Protein AF-0000000075763833 (afdb_homodimer)

Secondary structure (DSSP, 8-state):
------------GGGGHHHHHHHHHHTTS-GGGGSS-HHHHHHHHHHHHHHHHHHHHHHHHHHHHHHHTEEEETTTEEEETTTTEEEEE-TT--EEEEEE-STT--S-PPEEEPPGGG--TTS-EEEEETTTEEEEEEEE---TTT-S-EEEEEEEEE-STT---EEEEE-TTT---EEES--BTTB-SSGGGS-EEEEESSB--GGGT-B-SB--SEEEETTSEEEEE-TTS-EEEEEETTTTEEEEEE---SSTT-S-SSSS-EEEEEEEE-SSHHHHHHHHHHHSS--TTTT--HHHHHHHHHHHHS-EEEE--SSGGG--HHHHHHHHHHHHHH-SS---EEEE-GGGBSSTT--SB-TTT-TTHHHHHHHHHHTT-EEEEEE-SEEETTSTTHHHHHHTT-BPEETTS-TTSBPEEEETTEEEEEEB-TTSTTHHHHHHHHHHHHHHHH---EEEE----GGGS-TTEE-SSPPSSTHHHHHHHHHHHTTTS-EEEES-BSSPPPTTPEEEPPP--SSHHHHHHHHHHHHHHHHTT---EE---TT------SSGGGS---TTS--------B-TTSPBPPPHHHHHHHHHHHTTSSS-EESS-GGGG--HHHHHHHHHHHHHIIIIIHHHHHHHHHHHHHH---SEE-HHHHS--TGGGG--S-EEETTTEEE----STT--EEEEEE-SSEEEETTT--EEESSEEEEEEE--TT---EEEEE-GGGGG-/------------GGGHHHHHHHHHHHTTS-GGGGSS-HHHHHHHHHHHHHHHHHHHHHHHHHHHHHHHTEEEEETTEEEETTTTEEEEE-TT--EEEEEE-STT--S-PPEEEPPGGG--TTS-EEEEETTTEEEEEEEE---TTT-S-EEEEEEEEE-STT---EEEEE-TTT---EEES--BTTB-SSGGGS-EEEEESSB--GGGT-B-SB--SEEEETTSEEEEE-TTS-EEEEEETTTTEEEEEE---SSTT-S-SSSS-EEEEEEEE-SSHHHHHHHHHHHSS--TTTT--HHHHHHHHHHHHS-EEEE--SSGGG--HHHHHHHHHHHHHH-SS---EEEE-GGGBSSTT--SB-TTT-TTHHHHHHHHHHTT-EEEEEE-SEEETTSTTHHHHHHTT-BPEETTS-TTSBPEEEETTEEEEEEB-TTSTTHHHHHHHHHHHHHHHH---EEEE----GGGS-TTEE-SSPPSSTHHHHHHHHHHHTTTS-EEEES-BSSPPPTTPEEEPPP--SSHHHHHHHHHHHHHHHHTT---EE---TT------SSGGGS---TTS--------B-TTSPBPPPHHHHHHHHHHHTTSSS-EESS-GGGG--HHHHHHHHHHHHHIIIIIHHHHHHHHHHHHHH---SEE-HHHHS--TGGGG--S-EEETTTEEE----STT--EEEEEE-SSEEEETTT--EEESSEEEEEEE--TT---EEEEE-GGGGG-

Organism: Galleria mellonella (NCBI:txid7137)

pLDDT: mean 85.71, std 19.48, range [20.62, 98.75]

Sequence (1474 aa):
MDEEDYSPSNSVTSVNSLASLLKEKLQSIPQKIRKKPTDYKLRAFVGLMFLAVAFFVGFAYVLYHQQALTKAYYDNVQFNEPKRIIRIFNRDDHEILKATLAVGLEGKVKSYPCLPEDRRNDGSECLEWLHTLRFYLKCLPHDPGVDNTTCYSVHWKALRNDVYPNDCFDWTDTKVHWYGGAQSLNITWPLNTGSIDYTPFITGDIQKSQWSNVLSRYLINSKGAAIIIDEETPLQVSINSARKEICVRAKYDDFAYVNKLTEFPEMKYNICTSHDMKSLHSSIHNHRRAPLWDGLKPADMQTLESLISEPVWQIAPRFKHELQAETISQYTEDVINLGFLKQGHVLINEFWQNEIGDLSVDTNRFETLNITVDKLHRRGFKVAFTIQPFVSTESVNFAECVQRRLLISERNSDRRIPALTRFKSLASAGVLDITNNRSVPWILEKLEAVIDEYHIDSFYFDLGVAYDMPHYYECEKRLINPDQYKTLFTKTFEKTLNIIGVSSAVFLPRPPIFVSLPPFESSWEAMAMVIPAMLTYGVDGYPFVMPGAVGGDIYWPGSEQFLPFSKGFMETNMTNTTQENGIELPERELYIRWLQMATFLPVMKFTHLPSKYNDEKVLEMAKNLTSLRQKLITPLLLKYKREALEEGLPLIRPLWLVSGGDAALMVQDEFAIGDEIVVAPILNPGETTREVYLPAGLWQDGIDGSLRKGNRWMHEYKVPLERVAYFIRKPDDMRFKMDEEDYSPSNSVTSVNSLASLLKEKLQSIPQKIRKKPTDYKLRAFVGLMFLAVAFFVGFAYVLYHQQALTKAYYDNVQFNEPKRIIRIFNRDDHEILKATLAVGLEGKVKSYPCLPEDRRNDGSECLEWLHTLRFYLKCLPHDPGVDNTTCYSVHWKALRNDVYPNDCFDWTDTKVHWYGGAQSLNITWPLNTGSIDYTPFITGDIQKSQWSNVLSRYLINSKGAAIIIDEETPLQVSINSARKEICVRAKYDDFAYVNKLTEFPEMKYNICTSHDMKSLHSSIHNHRRAPLWDGLKPADMQTLESLISEPVWQIAPRFKHELQAETISQYTEDVINLGFLKQGHVLINEFWQNEIGDLSVDTNRFETLNITVDKLHRRGFKVAFTIQPFVSTESVNFAECVQRRLLISERNSDRRIPALTRFKSLASAGVLDITNNRSVPWILEKLEAVIDEYHIDSFYFDLGVAYDMPHYYECEKRLINPDQYKTLFTKTFEKTLNIIGVSSAVFLPRPPIFVSLPPFESSWEAMAMVIPAMLTYGVDGYPFVMPGAVGGDIYWPGSEQFLPFSKGFMETNMTNTTQENGIELPERELYIRWLQMATFLPVMKFTHLPSKYNDEKVLEMAKNLTSLRQKLITPLLLKYKREALEEGLPLIRPLWLVSGGDAALMVQDEFAIGDEIVVAPILNPGETTREVYLPAGLWQDGIDGSLRKGNRWMHEYKVPLERVAYFIRKPDDMRFK

InterPro domains:
  IPR000322 Glycoside hydrolase family 31, TIM barrel domain [PF01055] (351-473)
  IPR000322 Glycoside hydrolase family 31, TIM barrel domain [PF01055] (521-633)
  IPR013780 Glycosyl hydrolase, all-beta [G3DSA:2.60.40.1180] (681-729)
  IPR017853 Glycoside hydrolase superfamily [SSF51445] (322-667)
  IPR048395 Glycosyl hydrolase family 31, C-terminal domain [PF21365] (648-730)
  IPR050985 Alpha-glycosidase and related enzymes [PTHR43053] (22-730)

Structure (mmCIF, N/CA/C/O backbone):
data_AF-0000000075763833-model_v1
#
loop_
_entity.id
_entity.type
_entity.pdbx_description
1 polymer 'Myogenesis-regulating glycosidase isoform X4'
#
loop_
_atom_site.group_PDB
_atom_site.id
_atom_site.type_symbol
_atom_site.label_atom_id
_atom_site.label_alt_id
_atom_site.label_comp_id
_atom_site.label_asym_id
_atom_site.label_entity_id
_atom_site.label_seq_id
_atom_site.pdbx_PDB_ins_code
_atom_site.Cartn_x
_atom_site.Cartn_y
_atom_site.Cartn_z
_atom_site.occupancy
_atom_site.B_iso_or_equiv
_atom_site.auth_seq_id
_atom_site.auth_comp_id
_atom_site.auth_asym_id
_atom_site.auth_atom_id
_atom_site.pdbx_PDB_model_num
ATOM 1 N N . MET A 1 1 ? 33.312 46.625 75.5 1 20.62 1 MET A N 1
ATOM 2 C CA . MET A 1 1 ? 34.656 46 75.375 1 20.62 1 MET A CA 1
ATOM 3 C C . MET A 1 1 ? 35.312 46.438 74.062 1 20.62 1 MET A C 1
ATOM 5 O O . MET A 1 1 ? 34.625 46.844 73.125 1 20.62 1 MET A O 1
ATOM 9 N N . ASP A 1 2 ? 36.625 46.125 73.812 1 22.08 2 ASP A N 1
ATOM 10 C CA . ASP A 1 2 ? 37.906 46.469 73.25 1 22.08 2 ASP A CA 1
ATOM 11 C C . ASP A 1 2 ? 37.969 46.156 71.75 1 22.08 2 ASP A C 1
ATOM 13 O O . ASP A 1 2 ? 37.562 45.062 71.312 1 22.08 2 ASP A O 1
ATOM 17 N N . GLU A 1 3 ? 37.938 47.094 70.875 1 24.05 3 GLU A N 1
ATOM 18 C CA . GLU A 1 3 ? 37.906 47.562 69.438 1 24.05 3 GLU A CA 1
ATOM 19 C C . GLU A 1 3 ? 39.062 47 68.688 1 24.05 3 GLU A C 1
ATOM 21 O O . GLU A 1 3 ? 40.031 47.719 68.375 1 24.05 3 GLU A O 1
ATOM 26 N N . GLU A 1 4 ? 39.531 45.781 69.062 1 23.53 4 GLU A N 1
ATOM 27 C CA . GLU A 1 4 ? 40.906 45.375 68.75 1 23.53 4 GLU A CA 1
ATOM 28 C C . GLU A 1 4 ? 41.125 45.375 67.25 1 23.53 4 GLU A C 1
ATOM 30 O O . GLU A 1 4 ? 40.281 44.844 66.5 1 23.53 4 GLU A O 1
ATOM 35 N N . ASP A 1 5 ? 41.969 46.25 66.625 1 25.7 5 ASP A N 1
ATOM 36 C CA . ASP A 1 5 ? 42.469 46.906 65.438 1 25.7 5 ASP A CA 1
ATOM 37 C C . ASP A 1 5 ? 43.188 45.938 64.5 1 25.7 5 ASP A C 1
ATOM 39 O O . ASP A 1 5 ? 44.281 45.469 64.812 1 25.7 5 ASP A O 1
ATOM 43 N N . TYR A 1 6 ? 42.531 44.875 64 1 24.5 6 TYR A N 1
ATOM 44 C CA . TYR A 1 6 ? 43.125 43.625 63.531 1 24.5 6 TYR A CA 1
ATOM 45 C C . TYR A 1 6 ? 43.969 43.875 62.281 1 24.5 6 TYR A C 1
ATOM 47 O O . TYR A 1 6 ? 43.438 44.281 61.25 1 24.5 6 TYR A O 1
ATOM 55 N N . SER A 1 7 ? 45.281 44.344 62.344 1 27.86 7 SER A N 1
ATOM 56 C CA . SER A 1 7 ? 46.344 44.844 61.469 1 27.86 7 SER A CA 1
ATOM 57 C C . SER A 1 7 ? 46.781 43.781 60.469 1 27.86 7 SER A C 1
ATOM 59 O O . SER A 1 7 ? 47.344 42.75 60.844 1 27.86 7 SER A O 1
ATOM 61 N N . PRO A 1 8 ? 46.031 43.469 59.406 1 24.59 8 PRO A N 1
ATOM 62 C CA . PRO A 1 8 ? 46.219 42.281 58.562 1 24.59 8 PRO A CA 1
ATOM 63 C C . PRO A 1 8 ? 47.562 42.344 57.812 1 24.59 8 PRO A C 1
ATOM 65 O O . PRO A 1 8 ? 47.781 43.219 56.969 1 24.59 8 PRO A O 1
ATOM 68 N N . SER A 1 9 ? 48.812 42.125 58.344 1 24.16 9 SER A N 1
ATOM 69 C CA . SER A 1 9 ? 50.188 42.281 57.938 1 24.16 9 SER A CA 1
ATOM 70 C C . SER A 1 9 ? 50.562 41.344 56.812 1 24.16 9 SER A C 1
ATOM 72 O O . SER A 1 9 ? 51.75 41.25 56.406 1 24.16 9 SER A O 1
ATOM 74 N N . ASN A 1 10 ? 49.594 40.562 56.281 1 21.75 10 ASN A N 1
ATOM 75 C CA . ASN A 1 10 ? 50.125 39.281 55.781 1 21.75 10 ASN A CA 1
ATOM 76 C C . ASN A 1 10 ? 51.219 39.5 54.719 1 21.75 10 ASN A C 1
ATOM 78 O O . ASN A 1 10 ? 51.312 40.594 54.125 1 21.75 10 ASN A O 1
ATOM 82 N N . SER A 1 11 ? 51.906 38.375 54.062 1 23.94 11 SER A N 1
ATOM 83 C CA . SER A 1 11 ? 53.156 37.719 53.688 1 23.94 11 SER A CA 1
ATOM 84 C C . SER A 1 11 ? 53.469 37.938 52.219 1 23.94 11 SER A C 1
ATOM 86 O O . SER A 1 11 ? 52.812 37.375 51.344 1 23.94 11 SER A O 1
ATOM 88 N N . VAL A 1 12 ? 53.688 39.125 51.688 1 27.91 12 VAL A N 1
ATOM 89 C CA . VAL A 1 12 ? 53.969 39.531 50.312 1 27.91 12 VAL A CA 1
ATOM 90 C C . VAL A 1 12 ? 55.219 38.844 49.812 1 27.91 12 VAL A C 1
ATOM 92 O O . VAL A 1 12 ? 55.75 39.188 48.75 1 27.91 12 VAL A O 1
ATOM 95 N N . THR A 1 13 ? 55.844 37.969 50.625 1 25.52 13 THR A N 1
ATOM 96 C CA . THR A 1 13 ? 57.281 37.812 50.469 1 25.52 13 THR A CA 1
ATOM 97 C C . THR A 1 13 ? 57.625 37.062 49.188 1 25.52 13 THR A C 1
ATOM 99 O O . THR A 1 13 ? 58.781 37 48.781 1 25.52 13 THR A O 1
ATOM 102 N N . SER A 1 14 ? 56.719 36.188 48.656 1 27.36 14 SER A N 1
ATOM 103 C CA . SER A 1 14 ? 57.281 34.969 48.062 1 27.36 14 SER A CA 1
ATOM 104 C C . SER A 1 14 ? 57.844 35.25 46.656 1 27.36 14 SER A C 1
ATOM 106 O O . SER A 1 14 ? 58.25 34.312 45.969 1 27.36 14 SER A O 1
ATOM 108 N N . VAL A 1 15 ? 57.531 36.344 46.031 1 28.97 15 VAL A N 1
ATOM 109 C CA . VAL A 1 15 ? 57.75 36.438 44.594 1 28.97 15 VAL A CA 1
ATOM 110 C C . VAL A 1 15 ? 59.25 36.5 44.312 1 28.97 15 VAL A C 1
ATOM 112 O O . VAL A 1 15 ? 59.656 36.531 43.125 1 28.97 15 VAL A O 1
ATOM 115 N N . ASN A 1 16 ? 60.062 36.812 45.312 1 28.67 16 ASN A N 1
ATOM 116 C CA . ASN A 1 16 ? 61.438 37.219 45.094 1 28.67 16 ASN A CA 1
ATOM 117 C C . ASN A 1 16 ? 62.281 36.062 44.562 1 28.67 16 ASN A C 1
ATOM 119 O O . ASN A 1 16 ? 63.438 36.25 44.156 1 28.67 16 ASN A O 1
ATOM 123 N N . SER A 1 17 ? 61.844 34.812 45.031 1 32.78 17 SER A N 1
ATOM 124 C CA . SER A 1 17 ? 62.844 33.75 45.031 1 32.78 17 SER A CA 1
ATOM 125 C C . SER A 1 17 ? 63.156 33.312 43.625 1 32.78 17 SER A C 1
ATOM 127 O O . SER A 1 17 ? 64.188 32.594 43.406 1 32.78 17 SER A O 1
ATOM 129 N N . LEU A 1 18 ? 62.156 33.344 42.781 1 32.22 18 LEU A N 1
ATOM 130 C CA . LEU A 1 18 ? 62.344 32.656 41.531 1 32.22 18 LEU A CA 1
ATOM 131 C C . LEU A 1 18 ? 63.406 33.312 40.656 1 32.22 18 LEU A C 1
ATOM 133 O O . LEU A 1 18 ? 64.125 32.656 39.906 1 32.22 18 LEU A O 1
ATOM 137 N N . ALA A 1 19 ? 63.562 34.656 40.781 1 36.22 19 ALA A N 1
ATOM 138 C CA . ALA A 1 19 ? 64.5 35.438 40 1 36.22 19 ALA A CA 1
ATOM 139 C C . ALA A 1 19 ? 65.938 35.094 40.281 1 36.22 19 ALA A C 1
ATOM 141 O O . ALA A 1 19 ? 66.812 35.094 39.406 1 36.22 19 ALA A O 1
ATOM 142 N N . SER A 1 20 ? 66.125 34.781 41.656 1 38.31 20 SER A N 1
ATOM 143 C CA . SER A 1 20 ? 67.5 34.562 42.094 1 38.31 20 SER A CA 1
ATOM 144 C C . SER A 1 20 ? 68.062 33.281 41.469 1 38.31 20 SER A C 1
ATOM 146 O O . SER A 1 20 ? 69.312 33.188 41.281 1 38.31 20 SER A O 1
ATOM 148 N N . LEU A 1 21 ? 67.062 32.25 41.344 1 36.59 21 LEU A N 1
ATOM 149 C CA . LEU A 1 21 ? 67.625 30.969 40.906 1 36.59 21 LEU A CA 1
ATOM 150 C C . LEU A 1 21 ? 68.125 31.062 39.469 1 36.59 21 LEU A C 1
ATOM 152 O O . LEU A 1 21 ? 69.125 30.422 39.125 1 36.59 21 LEU A O 1
ATOM 156 N N . LEU A 1 22 ? 67.438 31.859 38.656 1 37.41 22 LEU A N 1
ATOM 157 C CA . LEU A 1 22 ? 67.875 31.969 37.25 1 37.41 22 LEU A CA 1
ATOM 158 C C . LEU A 1 22 ? 69.188 32.625 37.125 1 37.41 22 LEU A C 1
ATOM 160 O O . LEU A 1 22 ? 70 32.312 36.219 1 37.41 22 LEU A O 1
ATOM 164 N N . LYS A 1 23 ? 69.438 33.594 38.094 1 38.75 23 LYS A N 1
ATOM 165 C CA . LYS A 1 23 ? 70.75 34.312 38.062 1 38.75 23 LYS A CA 1
ATOM 166 C C . LYS A 1 23 ? 71.875 33.375 38.312 1 38.75 23 LYS A C 1
ATOM 168 O O . LYS A 1 23 ? 72.938 33.5 37.719 1 38.75 23 LYS A O 1
ATOM 173 N N . GLU A 1 24 ? 71.562 32.469 39.344 1 37.69 24 GLU A N 1
ATOM 174 C CA . GLU A 1 24 ? 72.688 31.656 39.781 1 37.69 24 GLU A CA 1
ATOM 175 C C . GLU A 1 24 ? 73.188 30.781 38.625 1 37.69 24 GLU A C 1
ATOM 177 O O . GLU A 1 24 ? 74.375 30.469 38.531 1 37.69 24 GLU A O 1
ATOM 182 N N . LYS A 1 25 ? 72.125 30.188 37.969 1 37.75 25 LYS A N 1
ATOM 183 C CA . LYS A 1 25 ? 72.625 29.219 36.969 1 37.75 25 LYS A CA 1
ATOM 184 C C . LYS A 1 25 ? 73.375 29.906 35.844 1 37.75 25 LYS A C 1
ATOM 186 O O . LYS A 1 25 ? 74.062 29.25 35.062 1 37.75 25 LYS A O 1
ATOM 191 N N . LEU A 1 26 ? 73 31.203 35.594 1 38.69 26 LEU A N 1
ATOM 192 C CA . LEU A 1 26 ? 73.688 31.906 34.531 1 38.69 26 LEU A CA 1
ATOM 193 C C . LEU A 1 26 ? 75.188 32.062 34.844 1 38.69 26 LEU A C 1
ATOM 195 O O . LEU A 1 26 ? 76 32.312 33.938 1 38.69 26 LEU A O 1
ATOM 199 N N . GLN A 1 27 ? 75.438 32.219 36.219 1 36.47 27 GLN A N 1
ATOM 200 C CA . GLN A 1 27 ? 76.812 32.531 36.562 1 36.47 27 GLN A CA 1
ATOM 201 C C . GLN A 1 27 ? 77.75 31.406 36.156 1 36.47 27 GLN A C 1
ATOM 203 O O . GLN A 1 27 ? 79 31.547 36.281 1 36.47 27 GLN A O 1
ATOM 208 N N . SER A 1 28 ? 77.188 30.25 36.281 1 37.12 28 SER A N 1
ATOM 209 C CA . SER A 1 28 ? 78.188 29.188 36.156 1 37.12 28 SER A CA 1
ATOM 210 C C . SER A 1 28 ? 78.75 29.094 34.75 1 37.12 28 SER A C 1
ATOM 212 O O . SER A 1 28 ? 79.375 28.109 34.375 1 37.12 28 SER A O 1
ATOM 214 N N . ILE A 1 29 ? 78.25 30 33.906 1 37 29 ILE A N 1
ATOM 215 C CA . ILE A 1 29 ? 78.812 29.891 32.531 1 37 29 ILE A CA 1
ATOM 216 C C . ILE A 1 29 ? 80.312 30.203 32.562 1 37 29 ILE A C 1
ATOM 218 O O . ILE A 1 29 ? 80.75 31.203 33.156 1 37 29 ILE A O 1
ATOM 222 N N . PRO A 1 30 ? 81.188 29.203 32.281 1 33.34 30 PRO A N 1
ATOM 223 C CA . PRO A 1 30 ? 82.688 29.312 32.375 1 33.34 30 PRO A CA 1
ATOM 224 C C . PRO A 1 30 ? 83.188 30.562 31.672 1 33.34 30 PRO A C 1
ATOM 226 O O . PRO A 1 30 ? 82.562 31.125 30.797 1 33.34 30 PRO A O 1
ATOM 229 N N . GLN A 1 31 ? 84.25 31.281 32.344 1 30.41 31 GLN A N 1
ATOM 230 C CA . GLN A 1 31 ? 84.938 32.594 32.219 1 30.41 31 GLN A CA 1
ATOM 231 C C . GLN A 1 31 ? 85.375 32.812 30.781 1 30.41 31 GLN A C 1
ATOM 233 O O . GLN A 1 31 ? 85.75 33.938 30.422 1 30.41 31 GLN A O 1
ATOM 238 N N . LYS A 1 32 ? 85.75 31.734 30.047 1 32.31 32 LYS A N 1
ATOM 239 C CA . LYS A 1 32 ? 86.625 32.031 28.891 1 32.31 32 LYS A CA 1
ATOM 240 C C . LYS A 1 32 ? 85.875 32.875 27.859 1 32.31 32 LYS A C 1
ATOM 242 O O . LYS A 1 32 ? 86.438 33.531 27.016 1 32.31 32 LYS A O 1
ATOM 247 N N . ILE A 1 33 ? 84.625 32.562 27.766 1 31.75 33 ILE A N 1
ATOM 248 C CA . ILE A 1 33 ? 83.938 33.062 26.562 1 31.75 33 ILE A CA 1
ATOM 249 C C . ILE A 1 33 ? 83.625 34.531 26.734 1 31.75 33 ILE A C 1
ATOM 251 O O . ILE A 1 33 ? 82.625 35.031 26.172 1 31.75 33 ILE A O 1
ATOM 255 N N . ARG A 1 34 ? 84.188 35.312 27.672 1 30.02 34 ARG A N 1
ATOM 256 C CA . ARG A 1 34 ? 83.75 36.688 27.812 1 30.02 34 ARG A CA 1
ATOM 257 C C . ARG A 1 34 ? 84.188 37.5 26.578 1 30.02 34 ARG A C 1
ATOM 259 O O . ARG A 1 34 ? 84.062 38.75 26.578 1 30.02 34 ARG A O 1
ATOM 266 N N . LYS A 1 35 ? 85.062 37 25.766 1 30.94 35 LYS A N 1
ATOM 267 C CA . LYS A 1 35 ? 85.562 38.031 24.891 1 30.94 35 LYS A CA 1
ATOM 268 C C . LYS A 1 35 ? 84.438 38.688 24.094 1 30.94 35 LYS A C 1
ATOM 270 O O . LYS A 1 35 ? 84.312 39.938 24.062 1 30.94 35 LYS A O 1
ATOM 275 N N . LYS A 1 36 ? 84.25 38.375 22.797 1 35.53 36 LYS A N 1
ATOM 276 C CA . LYS A 1 36 ? 83.812 39.281 21.734 1 35.53 36 LYS A CA 1
ATOM 277 C C . LYS A 1 36 ? 82.312 39.438 21.719 1 35.53 36 LYS A C 1
ATOM 279 O O . LYS A 1 36 ? 81.625 38.594 21.125 1 35.53 36 LYS A O 1
ATOM 284 N N . PRO A 1 37 ? 81.562 39.656 22.781 1 38.41 37 PRO A N 1
ATOM 285 C CA . PRO A 1 37 ? 80.125 39.469 22.969 1 38.41 37 PRO A CA 1
ATOM 286 C C . PRO A 1 37 ? 79.312 40.469 22.172 1 38.41 37 PRO A C 1
ATOM 288 O O . PRO A 1 37 ? 78.062 40.406 22.219 1 38.41 37 PRO A O 1
ATOM 291 N N . THR A 1 38 ? 79.875 41.531 21.672 1 43 38 THR A N 1
ATOM 292 C CA . THR A 1 38 ? 79 42.594 21.281 1 43 38 THR A CA 1
ATOM 293 C C . THR A 1 38 ? 78.125 42.188 20.078 1 43 38 THR A C 1
ATOM 295 O O . THR A 1 38 ? 76.938 42.562 19.984 1 43 38 THR A O 1
ATOM 298 N N . ASP A 1 39 ? 78.812 41.469 19.125 1 50.44 39 ASP A N 1
ATOM 299 C CA . ASP A 1 39 ? 78.188 41.219 17.844 1 50.44 39 ASP A CA 1
ATOM 300 C C . ASP A 1 39 ? 77.062 40.188 17.984 1 50.44 39 ASP A C 1
ATOM 302 O O . ASP A 1 39 ? 76.125 40.125 17.188 1 50.44 39 ASP A O 1
ATOM 306 N N . TYR A 1 40 ? 77.188 39.438 19.062 1 57.12 40 TYR A N 1
ATOM 307 C CA . TYR A 1 40 ? 76.188 38.344 19.219 1 57.12 40 TYR A CA 1
ATOM 308 C C . TYR A 1 40 ? 74.875 38.875 19.703 1 57.12 40 TYR A C 1
ATOM 310 O O . TYR A 1 40 ? 73.812 38.375 19.312 1 57.12 40 TYR A O 1
ATOM 318 N N . LYS A 1 41 ? 74.938 39.906 20.578 1 54.56 41 LYS A N 1
ATOM 319 C CA . LYS A 1 41 ? 73.688 40.5 21.062 1 54.56 41 LYS A CA 1
ATOM 320 C C . LYS A 1 41 ? 72.938 41.125 19.938 1 54.56 41 LYS A C 1
ATOM 322 O O . LYS A 1 41 ? 71.688 40.969 19.859 1 54.56 41 LYS A O 1
ATOM 327 N N . LEU A 1 42 ? 73.688 41.781 19.094 1 59.56 42 LEU A N 1
ATOM 328 C CA . LEU A 1 42 ? 73.062 42.406 17.953 1 59.56 42 LEU A CA 1
ATOM 329 C C . LEU A 1 42 ? 72.5 41.375 17 1 59.56 42 LEU A C 1
ATOM 331 O O . LEU A 1 42 ? 71.375 41.531 16.484 1 59.56 42 LEU A O 1
ATOM 335 N N . ARG A 1 43 ? 73.188 40.281 16.859 1 64.19 43 ARG A N 1
ATOM 336 C CA . ARG A 1 43 ? 72.75 39.188 16 1 64.19 43 ARG A CA 1
ATOM 337 C C . ARG A 1 43 ? 71.562 38.469 16.609 1 64.19 43 ARG A C 1
ATOM 339 O O . ARG A 1 43 ? 70.562 38.125 15.906 1 64.19 43 ARG A O 1
ATOM 346 N N . ALA A 1 44 ? 71.625 38.375 17.922 1 67.75 44 ALA A N 1
ATOM 347 C CA . ALA A 1 44 ? 70.5 37.781 18.609 1 67.75 44 ALA A CA 1
ATOM 348 C C . ALA A 1 44 ? 69.25 38.688 18.547 1 67.75 44 ALA A C 1
ATOM 350 O O . ALA A 1 44 ? 68.125 38.219 18.344 1 67.75 44 ALA A O 1
ATOM 351 N N . PHE A 1 45 ? 69.5 40.031 18.688 1 66.06 45 PHE A N 1
ATOM 352 C CA . PHE A 1 45 ? 68.438 41 18.594 1 66.06 45 PHE A CA 1
ATOM 353 C C . PHE A 1 45 ? 67.875 41.031 17.188 1 66.06 45 PHE A C 1
ATOM 355 O O . PHE A 1 45 ? 66.625 41.062 17 1 66.06 45 PHE A O 1
ATOM 362 N N . VAL A 1 46 ? 68.75 41.031 16.203 1 66.94 46 VAL A N 1
ATOM 363 C CA . VAL A 1 46 ? 68.312 41 14.812 1 66.94 46 VAL A CA 1
ATOM 364 C C . VAL A 1 46 ? 67.625 39.688 14.523 1 66.94 46 VAL A C 1
ATOM 366 O O . VAL A 1 46 ? 66.562 39.688 13.828 1 66.94 46 VAL A O 1
ATOM 369 N N . GLY A 1 47 ? 68.062 38.594 15.094 1 71.69 47 GLY A N 1
ATOM 370 C CA . GLY A 1 47 ? 67.375 37.344 14.984 1 71.69 47 GLY A CA 1
ATOM 371 C C . GLY A 1 47 ? 66 37.344 15.625 1 71.69 47 GLY A C 1
ATOM 372 O O . GLY A 1 47 ? 65.062 36.844 15.039 1 71.69 47 GLY A O 1
ATOM 373 N N . LEU A 1 48 ? 65.938 38 16.828 1 71.56 48 LEU A N 1
ATOM 374 C CA . LEU A 1 48 ? 64.688 38.156 17.516 1 71.56 48 LEU A CA 1
ATOM 375 C C . LEU A 1 48 ? 63.75 39.062 16.734 1 71.56 48 LEU A C 1
ATOM 377 O O . LEU A 1 48 ? 62.531 38.812 16.641 1 71.56 48 LEU A O 1
ATOM 381 N N . MET A 1 49 ? 64.312 40.188 16.203 1 69.88 49 MET A N 1
ATOM 382 C CA . MET A 1 49 ? 63.531 41.094 15.375 1 69.88 49 MET A CA 1
ATOM 383 C C . MET A 1 49 ? 63.062 40.406 14.094 1 69.88 49 MET A C 1
ATOM 385 O O . MET A 1 49 ? 61.938 40.594 13.656 1 69.88 49 MET A O 1
ATOM 389 N N . PHE A 1 50 ? 63.906 39.594 13.508 1 69.56 50 PHE A N 1
ATOM 390 C CA . PHE A 1 50 ? 63.562 38.812 12.336 1 69.56 50 PHE A CA 1
ATOM 391 C C . PHE A 1 50 ? 62.469 37.781 12.672 1 69.56 50 PHE A C 1
ATOM 393 O O . PHE A 1 50 ? 61.5 37.625 11.906 1 69.56 50 PHE A O 1
ATOM 400 N N . LEU A 1 51 ? 62.531 37.156 13.758 1 72.56 51 LEU A N 1
ATOM 401 C CA . LEU A 1 51 ? 61.5 36.219 14.203 1 72.56 51 LEU A CA 1
ATOM 402 C C . LEU A 1 51 ? 60.188 36.969 14.5 1 72.56 51 LEU A C 1
ATOM 404 O O . LEU A 1 51 ? 59.125 36.438 14.195 1 72.56 51 LEU A O 1
ATOM 408 N N . ALA A 1 52 ? 60.344 38.156 15.086 1 71.62 52 ALA A N 1
ATOM 409 C CA . ALA A 1 52 ? 59.156 39 15.344 1 71.62 52 ALA A CA 1
ATOM 410 C C . ALA A 1 52 ? 58.531 39.469 14.039 1 71.62 52 ALA A C 1
ATOM 412 O O . ALA A 1 52 ? 57.281 39.406 13.898 1 71.62 52 ALA A O 1
ATOM 413 N N . VAL A 1 53 ? 59.312 39.906 13.086 1 69.25 53 VAL A N 1
ATOM 414 C CA . VAL A 1 53 ? 58.812 40.312 11.781 1 69.25 53 VAL A CA 1
ATOM 415 C C . VAL A 1 53 ? 58.188 39.094 11.078 1 69.25 53 VAL A C 1
ATOM 417 O O . VAL A 1 53 ? 57.125 39.188 10.5 1 69.25 53 VAL A O 1
ATOM 420 N N . ALA A 1 54 ? 58.844 38 11.078 1 69.06 54 ALA A N 1
ATOM 421 C CA . ALA A 1 54 ? 58.312 36.781 10.492 1 69.06 54 ALA A CA 1
ATOM 422 C C . ALA A 1 54 ? 57.031 36.344 11.18 1 69.06 54 ALA A C 1
ATOM 424 O O . ALA A 1 54 ? 56.094 35.906 10.516 1 69.06 54 ALA A O 1
ATOM 425 N N . PHE A 1 55 ? 56.938 36.531 12.43 1 68.81 55 PHE A N 1
ATOM 426 C CA . PHE A 1 55 ? 55.719 36.25 13.188 1 68.81 55 PHE A CA 1
ATOM 427 C C . PHE A 1 55 ? 54.625 37.219 12.812 1 68.81 55 PHE A C 1
ATOM 429 O O . PHE A 1 55 ? 53.469 36.781 12.578 1 68.81 55 PHE A O 1
ATOM 436 N N . PHE A 1 56 ? 54.938 38.5 12.758 1 66.31 56 PHE A N 1
ATOM 437 C CA . PHE A 1 56 ? 53.938 39.469 12.414 1 66.31 56 PHE A CA 1
ATOM 438 C C . PHE A 1 56 ? 53.5 39.344 10.961 1 66.31 56 PHE A C 1
ATOM 440 O O . PHE A 1 56 ? 52.312 39.469 10.641 1 66.31 56 PHE A O 1
ATOM 447 N N . VAL A 1 57 ? 54.375 39.062 10.031 1 65.25 57 VAL A N 1
ATOM 448 C CA . VAL A 1 57 ? 54.031 38.812 8.641 1 65.25 57 VAL A CA 1
ATOM 449 C C . VAL A 1 57 ? 53.219 37.531 8.539 1 65.25 57 VAL A C 1
ATOM 451 O O . VAL A 1 57 ? 52.219 37.469 7.801 1 65.25 57 VAL A O 1
ATOM 454 N N . GLY A 1 58 ? 53.594 36.531 9.219 1 63.44 58 GLY A N 1
ATOM 455 C CA . GLY A 1 58 ? 52.781 35.312 9.281 1 63.44 58 GLY A CA 1
ATOM 456 C C . GLY A 1 58 ? 51.406 35.531 9.867 1 63.44 58 GLY A C 1
ATOM 457 O O . GLY A 1 58 ? 50.406 35.031 9.336 1 63.44 58 GLY A O 1
ATOM 458 N N . PHE A 1 59 ? 51.438 36.25 10.906 1 64.88 59 PHE A N 1
ATOM 459 C CA . PHE A 1 59 ? 50.156 36.594 11.562 1 64.88 59 PHE A CA 1
ATOM 460 C C . PHE A 1 59 ? 49.312 37.5 10.664 1 64.88 59 PHE A C 1
ATOM 462 O O . PHE A 1 59 ? 48.125 37.281 10.531 1 64.88 59 PHE A O 1
ATOM 469 N N . ALA A 1 60 ? 49.906 38.531 10.117 1 58.66 60 ALA A N 1
ATOM 470 C CA . ALA A 1 60 ? 49.188 39.375 9.148 1 58.66 60 ALA A CA 1
ATOM 471 C C . ALA A 1 60 ? 48.75 38.562 7.938 1 58.66 60 ALA A C 1
ATOM 473 O O . ALA A 1 60 ? 47.656 38.781 7.414 1 58.66 60 ALA A O 1
ATOM 474 N N . TYR A 1 61 ? 49.562 37.719 7.465 1 54.88 61 TYR A N 1
ATOM 475 C CA . TYR A 1 61 ? 49.219 36.812 6.371 1 54.88 61 TYR A CA 1
ATOM 476 C C . TYR A 1 61 ? 48.062 35.906 6.762 1 54.88 61 TYR A C 1
ATOM 478 O O . TYR A 1 61 ? 47.094 35.75 5.984 1 54.88 61 TYR A O 1
ATOM 486 N N . VAL A 1 62 ? 48.125 35.375 7.922 1 55.31 62 VAL A N 1
ATOM 487 C CA . VAL A 1 62 ? 47.031 34.531 8.406 1 55.31 62 VAL A CA 1
ATOM 488 C C . VAL A 1 62 ? 45.781 35.406 8.578 1 55.31 62 VAL A C 1
ATOM 490 O O . VAL A 1 62 ? 44.688 34.969 8.188 1 55.31 62 VAL A O 1
ATOM 493 N N . LEU A 1 63 ? 45.938 36.5 9.211 1 52.28 63 LEU A N 1
ATOM 494 C CA . LEU A 1 63 ? 44.781 37.375 9.383 1 52.28 63 LEU A CA 1
ATOM 495 C C . LEU A 1 63 ? 44.281 37.875 8.031 1 52.28 63 LEU A C 1
ATOM 497 O O . LEU A 1 63 ? 43.062 37.969 7.809 1 52.28 63 LEU A O 1
ATOM 501 N N . TYR A 1 64 ? 45.188 38.375 7.223 1 47.88 64 TYR A N 1
ATOM 502 C CA . TYR A 1 64 ? 44.812 38.781 5.875 1 47.88 64 TYR A CA 1
ATOM 503 C C . TYR A 1 64 ? 44.125 37.625 5.133 1 47.88 64 TYR A C 1
ATOM 505 O O . TYR A 1 64 ? 43.062 37.844 4.492 1 47.88 64 TYR A O 1
ATOM 513 N N . HIS A 1 65 ? 44.656 36.531 5.207 1 48.62 65 HIS A N 1
ATOM 514 C CA . HIS A 1 65 ? 44.031 35.406 4.531 1 48.62 65 HIS A CA 1
ATOM 515 C C . HIS A 1 65 ? 42.719 35.031 5.203 1 48.62 65 HIS A C 1
ATOM 517 O O . HIS A 1 65 ? 41.781 34.594 4.531 1 48.62 65 HIS A O 1
ATOM 523 N N . GLN A 1 66 ? 42.719 35.094 6.426 1 47.06 66 GLN A N 1
ATOM 524 C CA . GLN A 1 66 ? 41.438 34.906 7.098 1 47.06 66 GLN A CA 1
ATOM 525 C C . GLN A 1 66 ? 40.438 35.969 6.715 1 47.06 66 GLN A C 1
ATOM 527 O O . GLN A 1 66 ? 39.25 35.688 6.48 1 47.06 66 GLN A O 1
ATOM 532 N N . GLN A 1 67 ? 40.812 37.188 6.879 1 47.12 67 GLN A N 1
ATOM 533 C CA . GLN A 1 67 ? 39.938 38.312 6.492 1 47.12 67 GLN A CA 1
ATOM 534 C C . GLN A 1 67 ? 39.688 38.281 4.988 1 47.12 67 GLN A C 1
ATOM 536 O O . GLN A 1 67 ? 38.562 38.594 4.543 1 47.12 67 GLN A O 1
ATOM 541 N N . ALA A 1 68 ? 40.688 38.156 4.184 1 45 68 ALA A N 1
ATOM 542 C CA . ALA A 1 68 ? 40.531 38.094 2.732 1 45 68 ALA A CA 1
ATOM 543 C C . ALA A 1 68 ? 39.562 37 2.33 1 45 68 ALA A C 1
ATOM 545 O O . ALA A 1 68 ? 38.875 37.094 1.301 1 45 68 ALA A O 1
ATOM 546 N N . LEU A 1 69 ? 39.438 36.031 3.121 1 46.66 69 LEU A N 1
ATOM 547 C CA . LEU A 1 69 ? 38.562 34.906 2.74 1 46.66 69 LEU A CA 1
ATOM 548 C C . LEU A 1 69 ? 37.094 35.25 3.041 1 46.66 69 LEU A C 1
ATOM 550 O O . LEU A 1 69 ? 36.219 34.5 2.66 1 46.66 69 LEU A O 1
ATOM 554 N N . THR A 1 70 ? 36.875 36.25 3.758 1 47.59 70 THR A N 1
ATOM 555 C CA . THR A 1 70 ? 35.5 36.719 3.914 1 47.59 70 THR A CA 1
ATOM 556 C C . THR A 1 70 ? 35.125 37.719 2.82 1 47.59 70 THR A C 1
ATOM 558 O O . THR A 1 70 ? 35.719 38.812 2.736 1 47.59 70 THR A O 1
ATOM 561 N N . LYS A 1 71 ? 34.688 37.312 1.78 1 55.47 71 LYS A N 1
ATOM 562 C CA . LYS A 1 71 ? 34.219 38.188 0.69 1 55.47 71 LYS A CA 1
ATOM 563 C C . LYS A 1 71 ? 32.906 38.844 1.042 1 55.47 71 LYS A C 1
ATOM 565 O O . LYS A 1 71 ? 31.953 38.188 1.489 1 55.47 71 LYS A O 1
ATOM 570 N N . ALA A 1 72 ? 32.969 40.094 1.319 1 55.97 72 ALA A N 1
ATOM 571 C CA . ALA A 1 72 ? 31.734 40.844 1.479 1 55.97 72 ALA A CA 1
ATOM 572 C C . ALA A 1 72 ? 30.906 40.844 0.191 1 55.97 72 ALA A C 1
ATOM 574 O O . ALA A 1 72 ? 31.391 41.281 -0.86 1 55.97 72 ALA A O 1
ATOM 575 N N . TYR A 1 73 ? 29.953 39.938 0.319 1 65 73 TYR A N 1
ATOM 576 C CA . TYR A 1 73 ? 29 39.938 -0.776 1 65 73 TYR A CA 1
ATOM 577 C C . TYR A 1 73 ? 27.875 40.938 -0.502 1 65 73 TYR A C 1
ATOM 579 O O . TYR A 1 73 ? 27.172 40.844 0.496 1 65 73 TYR A O 1
ATOM 587 N N . TYR A 1 74 ? 27.859 41.938 -1.092 1 67.31 74 TYR A N 1
ATOM 588 C CA . TYR A 1 74 ? 26.844 42.969 -0.973 1 67.31 74 TYR A CA 1
ATOM 589 C C . TYR A 1 74 ? 27.062 43.812 0.279 1 67.31 74 TYR A C 1
ATOM 591 O O . TYR A 1 74 ? 27.938 43.5 1.097 1 67.31 74 TYR A O 1
ATOM 599 N N . ASP A 1 75 ? 26.688 44.938 0.654 1 70.69 75 ASP A N 1
ATOM 600 C CA . ASP A 1 75 ? 26.984 45.906 1.708 1 70.69 75 ASP A CA 1
ATOM 601 C C . ASP A 1 75 ? 26.781 45.281 3.09 1 70.69 75 ASP A C 1
ATOM 603 O O . ASP A 1 75 ? 27.5 45.594 4.035 1 70.69 75 ASP A O 1
ATOM 607 N N . ASN A 1 76 ? 25.969 44.188 3.297 1 82.75 76 ASN A N 1
ATOM 608 C CA . ASN A 1 76 ? 25.625 43.719 4.641 1 82.75 76 ASN A CA 1
ATOM 609 C C . ASN A 1 76 ? 25.812 42.219 4.785 1 82.75 76 ASN A C 1
ATOM 611 O O . ASN A 1 76 ? 25.391 41.625 5.781 1 82.75 76 ASN A O 1
ATOM 615 N N . VAL A 1 77 ? 26.406 41.562 3.814 1 87.69 77 VAL A N 1
ATOM 616 C CA . VAL A 1 77 ? 26.562 40.125 3.863 1 87.69 77 VAL A CA 1
ATOM 617 C C . VAL A 1 77 ? 28.047 39.75 3.814 1 87.69 77 VAL A C 1
ATOM 619 O O . VAL A 1 77 ? 28.766 40.188 2.908 1 87.69 77 VAL A O 1
ATOM 622 N N . GLN A 1 78 ? 28.5 39.094 4.758 1 87.88 78 GLN A N 1
ATOM 623 C CA . GLN A 1 78 ? 29.844 38.531 4.789 1 87.88 78 GLN A CA 1
ATOM 624 C C . GLN A 1 78 ? 29.844 37.031 4.598 1 87.88 78 GLN A C 1
ATOM 626 O O . GLN A 1 78 ? 29.141 36.312 5.301 1 87.88 78 GLN A O 1
ATOM 631 N N . PHE A 1 79 ? 30.531 36.625 3.625 1 87.38 79 PHE A N 1
ATOM 632 C CA . PHE A 1 79 ? 30.609 35.188 3.332 1 87.38 79 PHE A CA 1
ATOM 633 C C . PHE A 1 79 ? 32.031 34.688 3.445 1 87.38 79 PHE A C 1
ATOM 635 O O . PHE A 1 79 ? 32.938 35.156 2.744 1 87.38 79 PHE A O 1
ATOM 642 N N . ASN A 1 80 ? 32.25 33.781 4.387 1 85.62 80 ASN A N 1
ATOM 643 C CA . ASN A 1 80 ? 33.531 33.062 4.504 1 85.62 80 ASN A CA 1
ATOM 644 C C . ASN A 1 80 ? 33.469 31.734 3.746 1 85.62 80 ASN A C 1
ATOM 646 O O . ASN A 1 80 ? 33 30.734 4.266 1 85.62 80 ASN A O 1
ATOM 650 N N . GLU A 1 81 ? 34.094 31.625 2.752 1 83.06 81 GLU A N 1
ATOM 651 C CA . GLU A 1 81 ? 33.969 30.516 1.82 1 83.06 81 GLU A CA 1
ATOM 652 C C . GLU A 1 81 ? 34.594 29.25 2.383 1 83.06 81 GLU A C 1
ATOM 654 O O . GLU A 1 81 ? 34 28.172 2.359 1 83.06 81 GLU A O 1
ATOM 659 N N . PRO A 1 82 ? 35.75 29.312 2.891 1 80.69 82 PRO A N 1
ATOM 660 C CA . PRO A 1 82 ? 36.375 28.078 3.375 1 80.69 82 PRO A CA 1
ATOM 661 C C . PRO A 1 82 ? 35.625 27.469 4.555 1 80.69 82 PRO A C 1
ATOM 663 O O . PRO A 1 82 ? 35.531 26.234 4.66 1 80.69 82 PRO A O 1
ATOM 666 N N . LYS A 1 83 ? 35.125 28.344 5.344 1 85.62 83 LYS A N 1
ATOM 667 C CA . LYS A 1 83 ? 34.406 27.859 6.504 1 85.62 83 LYS A CA 1
ATOM 668 C C . LYS A 1 83 ? 32.906 27.703 6.184 1 85.62 83 LYS A C 1
ATOM 670 O O . LYS A 1 83 ? 32.156 27.109 6.957 1 85.62 83 LYS A O 1
ATOM 675 N N . ARG A 1 84 ? 32.531 28.234 5.105 1 91.12 84 ARG A N 1
ATOM 676 C CA . ARG A 1 84 ? 31.156 28.203 4.637 1 91.12 84 ARG A CA 1
ATOM 677 C C . ARG A 1 84 ? 30.203 28.859 5.648 1 91.12 84 ARG A C 1
ATOM 679 O O . ARG A 1 84 ? 29.203 28.266 6.031 1 91.12 84 ARG A O 1
ATOM 686 N N . ILE A 1 85 ? 30.562 29.969 6.102 1 92.56 85 ILE A N 1
ATOM 687 C CA . ILE A 1 85 ? 29.781 30.734 7.07 1 92.56 85 ILE A CA 1
ATOM 688 C C . ILE A 1 85 ? 29.281 32.031 6.426 1 92.56 85 ILE A C 1
ATOM 690 O O . ILE A 1 85 ? 30.047 32.75 5.785 1 92.56 85 ILE A O 1
ATOM 694 N N . ILE A 1 86 ? 28.031 32.219 6.609 1 92.75 86 ILE A N 1
ATOM 695 C CA . ILE A 1 86 ? 27.453 33.5 6.164 1 92.75 86 ILE A CA 1
ATOM 696 C C . ILE A 1 86 ? 27 34.312 7.371 1 92.75 86 ILE A C 1
ATOM 698 O O . ILE A 1 86 ? 26.391 33.75 8.305 1 92.75 86 ILE A O 1
ATOM 702 N N . ARG A 1 87 ? 27.359 35.562 7.383 1 93.06 87 ARG A N 1
ATOM 703 C CA . ARG A 1 87 ? 26.953 36.5 8.414 1 93.06 87 ARG A CA 1
ATOM 704 C C . ARG A 1 87 ? 26.25 37.719 7.805 1 93.06 87 ARG A C 1
ATOM 706 O O . ARG A 1 87 ? 26.703 38.25 6.801 1 93.06 87 ARG A O 1
ATOM 713 N N . ILE A 1 88 ? 25.188 38.031 8.367 1 92.69 88 ILE A N 1
ATOM 714 C CA . ILE A 1 88 ? 24.438 39.188 7.879 1 92.69 88 ILE A CA 1
ATOM 715 C C . ILE A 1 88 ? 24.328 40.25 8.984 1 92.69 88 ILE A C 1
ATOM 717 O O . ILE A 1 88 ? 24.031 39.906 10.133 1 92.69 88 ILE A O 1
ATOM 721 N N . PHE A 1 89 ? 24.5 41.5 8.562 1 89.44 89 PHE A N 1
ATOM 722 C CA . PHE A 1 89 ? 24.5 42.594 9.5 1 89.44 89 PHE A CA 1
ATOM 723 C C . PHE A 1 89 ? 23.406 43.594 9.141 1 89.44 89 PHE A C 1
ATOM 725 O O . PHE A 1 89 ? 23.031 43.719 7.973 1 89.44 89 PHE A O 1
ATOM 732 N N . ASN A 1 90 ? 22.859 44.219 10.164 1 83.81 90 ASN A N 1
ATOM 733 C CA . ASN A 1 90 ? 21.906 45.281 9.898 1 83.81 90 ASN A CA 1
ATOM 734 C C . ASN A 1 90 ? 22.609 46.625 9.625 1 83.81 90 ASN A C 1
ATOM 736 O O . ASN A 1 90 ? 23.828 46.688 9.531 1 83.81 90 ASN A O 1
ATOM 740 N N . ARG A 1 91 ? 21.844 47.656 9.484 1 76.38 91 ARG A N 1
ATOM 741 C CA . ARG A 1 91 ? 22.375 49 9.141 1 76.38 91 ARG A CA 1
ATOM 742 C C . ARG A 1 91 ? 23.266 49.531 10.258 1 76.38 91 ARG A C 1
ATOM 744 O O . ARG A 1 91 ? 24.188 50.281 10 1 76.38 91 ARG A O 1
ATOM 751 N N . ASP A 1 92 ? 23.031 49.094 11.539 1 79.94 92 ASP A N 1
ATOM 752 C CA . ASP A 1 92 ? 23.828 49.531 12.688 1 79.94 92 ASP A CA 1
ATOM 753 C C . ASP A 1 92 ? 25.016 48.594 12.922 1 79.94 92 ASP A C 1
ATOM 755 O O . ASP A 1 92 ? 25.641 48.656 13.977 1 79.94 92 ASP A O 1
ATOM 759 N N . ASP A 1 93 ? 25.25 47.688 12.023 1 82 93 ASP A N 1
ATOM 760 C CA . ASP A 1 93 ? 26.391 46.781 12.016 1 82 93 ASP A CA 1
ATOM 761 C C . ASP A 1 93 ? 26.266 45.719 13.125 1 82 93 ASP A C 1
ATOM 763 O O . ASP A 1 93 ? 27.266 45.312 13.695 1 82 93 ASP A O 1
ATOM 767 N N . HIS A 1 94 ? 25.094 45.531 13.484 1 88 94 HIS A N 1
ATOM 768 C CA . HIS A 1 94 ? 24.859 44.406 14.391 1 88 94 HIS A CA 1
ATOM 769 C C . HIS A 1 94 ? 24.578 43.125 13.609 1 88 94 HIS A C 1
ATOM 771 O O . HIS A 1 94 ? 23.812 43.125 12.641 1 88 94 HIS A O 1
ATOM 777 N N . GLU A 1 95 ? 25.25 42.094 14.078 1 92 95 GLU A N 1
ATOM 778 C CA . GLU A 1 95 ? 25 40.812 13.438 1 92 95 GLU A CA 1
ATOM 779 C C . GLU A 1 95 ? 23.609 40.281 13.742 1 92 95 GLU A C 1
ATOM 781 O O . GLU A 1 95 ? 23.25 40.094 14.906 1 92 95 GLU A O 1
ATOM 786 N N . ILE A 1 96 ? 22.844 40.031 12.742 1 93.56 96 ILE A N 1
ATOM 787 C CA . ILE A 1 96 ? 21.438 39.656 12.969 1 93.56 96 ILE A CA 1
ATOM 788 C C . ILE A 1 96 ? 21.219 38.188 12.539 1 93.56 96 ILE A C 1
ATOM 790 O O . ILE A 1 96 ? 20.203 37.594 12.906 1 93.56 96 ILE A O 1
ATOM 794 N N . LEU A 1 97 ? 22.125 37.656 11.727 1 95.31 97 LEU A N 1
ATOM 795 C CA . LEU A 1 97 ? 21.984 36.281 11.289 1 95.31 97 LEU A CA 1
ATOM 796 C C . LEU A 1 97 ? 23.344 35.625 10.992 1 95.31 97 LEU A C 1
ATOM 798 O O . LEU A 1 97 ? 24.219 36.281 10.414 1 95.31 97 LEU A O 1
ATOM 802 N N . LYS A 1 98 ? 23.531 34.5 11.453 1 95.56 98 LYS A N 1
ATOM 803 C CA . LYS A 1 98 ? 24.719 33.688 11.188 1 95.56 98 LYS A CA 1
ATOM 804 C C . LYS A 1 98 ? 24.328 32.281 10.773 1 95.56 98 LYS A C 1
ATOM 806 O O . LYS A 1 98 ? 23.516 31.641 11.438 1 95.56 98 LYS A O 1
ATOM 811 N N . ALA A 1 99 ? 24.891 31.797 9.719 1 96.06 99 ALA A N 1
ATOM 812 C CA . ALA A 1 99 ? 24.562 30.453 9.25 1 96.06 99 ALA A CA 1
ATOM 813 C C . ALA A 1 99 ? 25.797 29.703 8.789 1 96.06 99 ALA A C 1
ATOM 815 O O . ALA A 1 99 ? 26.719 30.297 8.211 1 96.06 99 ALA A O 1
ATOM 816 N N . THR A 1 100 ? 25.875 28.484 9.117 1 95.38 100 THR A N 1
ATOM 817 C CA . THR A 1 100 ? 26.844 27.562 8.539 1 95.38 100 THR A CA 1
ATOM 818 C C . THR A 1 100 ? 26.25 26.812 7.359 1 95.38 100 THR A C 1
ATOM 820 O O . THR A 1 100 ? 25.25 26.094 7.516 1 95.38 100 THR A O 1
ATOM 823 N N . LEU A 1 101 ? 26.844 26.953 6.273 1 94.94 101 LEU A N 1
ATOM 824 C CA . LEU A 1 101 ? 26.297 26.406 5.039 1 94.94 101 LEU A CA 1
ATOM 825 C C . LEU A 1 101 ? 26.875 25.016 4.758 1 94.94 101 LEU A C 1
ATOM 827 O O . LEU A 1 101 ? 27.984 24.703 5.184 1 94.94 101 LEU A O 1
ATOM 831 N N . ALA A 1 102 ? 26.062 24.172 4.082 1 94.25 102 ALA A N 1
ATOM 832 C CA . ALA A 1 102 ? 26.453 22.844 3.613 1 94.25 102 ALA A CA 1
ATOM 833 C C . ALA A 1 102 ? 27.016 22 4.754 1 94.25 102 ALA A C 1
ATOM 835 O O . ALA A 1 102 ? 28.109 21.438 4.637 1 94.25 102 ALA A O 1
ATOM 836 N N . VAL A 1 103 ? 26.266 21.969 5.789 1 92.56 103 VAL A N 1
ATOM 837 C CA . VAL A 1 103 ? 26.672 21.172 6.941 1 92.56 103 VAL A CA 1
ATOM 838 C C . VAL A 1 103 ? 26.672 19.688 6.574 1 92.56 103 VAL A C 1
ATOM 840 O O . VAL A 1 103 ? 25.734 19.203 5.934 1 92.56 103 VAL A O 1
ATOM 843 N N . GLY A 1 104 ? 27.719 18.891 6.949 1 85.38 104 GLY A N 1
ATOM 844 C CA . GLY A 1 104 ? 27.812 17.469 6.648 1 85.38 104 GLY A CA 1
ATOM 845 C C . GLY A 1 104 ? 28.828 17.156 5.566 1 85.38 104 GLY A C 1
ATOM 846 O O . GLY A 1 104 ? 29.188 15.992 5.371 1 85.38 104 GLY A O 1
ATOM 847 N N . LEU A 1 105 ? 29.125 18.172 4.727 1 84.12 105 LEU A N 1
ATOM 848 C CA . LEU A 1 105 ? 30.156 17.953 3.721 1 84.12 105 LEU A CA 1
ATOM 849 C C . LEU A 1 105 ? 31.5 17.719 4.375 1 84.12 105 LEU A C 1
ATOM 851 O O . LEU A 1 105 ? 31.984 18.547 5.152 1 84.12 105 LEU A O 1
ATOM 855 N N . GLU A 1 106 ? 31.906 16.453 4.316 1 72.44 106 GLU A N 1
ATOM 856 C CA . GLU A 1 106 ? 33.156 16.047 4.977 1 72.44 106 GLU A CA 1
ATOM 857 C C . GLU A 1 106 ? 34.375 16.516 4.191 1 72.44 106 GLU A C 1
ATOM 859 O O . GLU A 1 106 ? 34.344 16.531 2.959 1 72.44 106 GLU A O 1
ATOM 864 N N . GLY A 1 107 ? 35.375 16.953 4.887 1 62.41 107 GLY A N 1
ATOM 865 C CA . GLY A 1 107 ? 36.719 17.219 4.387 1 62.41 107 GLY A CA 1
ATOM 866 C C . GLY A 1 107 ? 36.938 18.672 3.988 1 62.41 107 GLY A C 1
ATOM 867 O O . GLY A 1 107 ? 35.969 19.453 3.965 1 62.41 107 GLY A O 1
ATOM 868 N N . LYS A 1 108 ? 38.094 19.141 3.936 1 64.5 108 LYS A N 1
ATOM 869 C CA . LYS A 1 108 ? 38.531 20.453 3.459 1 64.5 108 LYS A CA 1
ATOM 870 C C . LYS A 1 108 ? 38.438 20.547 1.939 1 64.5 108 LYS A C 1
ATOM 872 O O . LYS A 1 108 ? 39.406 20.328 1.235 1 64.5 108 LYS A O 1
ATOM 877 N N . VAL A 1 109 ? 37.094 20.531 1.446 1 73 109 VAL A N 1
ATOM 878 C CA . VAL A 1 109 ? 36.906 20.594 -0.002 1 73 109 VAL A CA 1
ATOM 879 C C . VAL A 1 109 ? 36.781 22.047 -0.449 1 73 109 VAL A C 1
ATOM 881 O O . VAL A 1 109 ? 36.062 22.828 0.149 1 73 109 VAL A O 1
ATOM 884 N N . LYS A 1 110 ? 37.594 22.453 -1.257 1 81.19 110 LYS A N 1
ATOM 885 C CA . LYS A 1 110 ? 37.625 23.797 -1.823 1 81.19 110 LYS A CA 1
ATOM 886 C C . LYS A 1 110 ? 36.469 24 -2.816 1 81.19 110 LYS A C 1
ATOM 888 O O . LYS A 1 110 ? 36.062 23.047 -3.494 1 81.19 110 LYS A O 1
ATOM 893 N N . SER A 1 111 ? 35.906 25.203 -2.748 1 88.5 111 SER A N 1
ATOM 894 C CA . SER A 1 111 ? 34.875 25.562 -3.729 1 88.5 111 SER A CA 1
ATOM 895 C C . SER A 1 111 ? 35.5 26.25 -4.941 1 88.5 111 SER A C 1
ATOM 897 O O . SER A 1 111 ? 36.531 26.891 -4.832 1 88.5 111 SER A O 1
ATOM 899 N N . TYR A 1 112 ? 34.875 26.078 -6.059 1 90.31 112 TYR A N 1
ATOM 900 C CA . TYR A 1 112 ? 35.281 26.703 -7.312 1 90.31 112 TYR A CA 1
ATOM 901 C C . TYR A 1 112 ? 34.125 27.484 -7.941 1 90.31 112 TYR A C 1
ATOM 903 O O . TYR A 1 112 ? 32.969 27.172 -7.703 1 90.31 112 TYR A O 1
ATOM 911 N N . PRO A 1 113 ? 34.562 28.516 -8.625 1 90.62 113 PRO A N 1
ATOM 912 C CA . PRO A 1 113 ? 33.5 29.141 -9.422 1 90.62 113 PRO A CA 1
ATOM 913 C C . PRO A 1 113 ? 32.875 28.188 -10.43 1 90.62 113 PRO A C 1
ATOM 915 O O . PRO A 1 113 ? 33.594 27.359 -11.023 1 90.62 113 PRO A O 1
ATOM 918 N N . CYS A 1 114 ? 31.688 28.375 -10.609 1 92.88 114 CYS A N 1
ATOM 919 C CA . CYS A 1 114 ? 30.938 27.469 -11.484 1 92.88 114 CYS A CA 1
ATOM 920 C C . CYS A 1 114 ? 31.422 27.594 -12.922 1 92.88 114 CYS A C 1
ATOM 922 O O . CYS A 1 114 ? 31.953 28.625 -13.328 1 92.88 114 CYS A O 1
ATOM 924 N N . LEU A 1 115 ? 31.141 26.578 -13.664 1 92 115 LEU A N 1
ATOM 925 C CA . LEU A 1 115 ? 31.406 26.609 -15.094 1 92 115 LEU A CA 1
ATOM 926 C C . LEU A 1 115 ? 30.422 27.547 -15.805 1 92 115 LEU A C 1
ATOM 928 O O . LEU A 1 115 ? 29.344 27.812 -15.297 1 92 115 LEU A O 1
ATOM 932 N N . PRO A 1 116 ? 30.844 28.062 -16.922 1 90.69 116 PRO A N 1
ATOM 933 C CA . PRO A 1 116 ? 29.984 29 -17.656 1 90.69 116 PRO A CA 1
ATOM 934 C C . PRO A 1 116 ? 28.594 28.438 -17.953 1 90.69 116 PRO A C 1
ATOM 936 O O . PRO A 1 116 ? 27.609 29.172 -17.922 1 90.69 116 PRO A O 1
ATOM 939 N N . GLU A 1 117 ? 28.594 27.172 -18.078 1 91.75 117 GLU A N 1
ATOM 940 C CA . GLU A 1 117 ? 27.312 26.531 -18.406 1 91.75 117 GLU A CA 1
ATOM 941 C C . GLU A 1 117 ? 26.375 26.5 -17.203 1 91.75 117 GLU A C 1
ATOM 943 O O . GLU A 1 117 ? 25.156 26.422 -17.359 1 91.75 117 GLU A O 1
ATOM 948 N N . ASP A 1 118 ? 27.016 26.578 -16.094 1 93.25 118 ASP A N 1
ATOM 949 C CA . ASP A 1 118 ? 26.219 26.469 -14.875 1 93.25 118 ASP A CA 1
ATOM 950 C C . ASP A 1 118 ? 25.953 27.844 -14.258 1 93.25 118 ASP A C 1
ATOM 952 O O . ASP A 1 118 ? 25.266 27.953 -13.242 1 93.25 118 ASP A O 1
ATOM 956 N N . ARG A 1 119 ? 26.469 28.859 -14.844 1 91.88 119 ARG A N 1
ATOM 957 C CA . ARG A 1 119 ? 26.25 30.219 -14.344 1 91.88 119 ARG A CA 1
ATOM 958 C C . ARG A 1 119 ? 24.922 30.781 -14.859 1 91.88 119 ARG A C 1
ATOM 960 O O . ARG A 1 119 ? 24.5 30.484 -15.977 1 91.88 119 ARG A O 1
ATOM 967 N N . ARG A 1 120 ? 24.328 31.578 -13.977 1 91.31 120 ARG A N 1
ATOM 968 C CA . ARG A 1 120 ? 23.062 32.219 -14.336 1 91.31 120 ARG A CA 1
ATOM 969 C C . ARG A 1 120 ? 23.281 33.688 -14.688 1 91.31 120 ARG A C 1
ATOM 971 O O . ARG A 1 120 ? 24.141 34.344 -14.102 1 91.31 120 ARG A O 1
ATOM 978 N N . ASN A 1 121 ? 22.484 34.156 -15.602 1 86.19 121 ASN A N 1
ATOM 979 C CA . ASN A 1 121 ? 22.578 35.562 -15.992 1 86.19 121 ASN A CA 1
ATOM 980 C C . ASN A 1 121 ? 21.594 36.438 -15.211 1 86.19 121 ASN A C 1
ATOM 982 O O . ASN A 1 121 ? 20.891 37.25 -15.797 1 86.19 121 ASN A O 1
ATOM 986 N N . ASP A 1 122 ? 21.531 36.188 -13.969 1 86.12 122 ASP A N 1
ATOM 987 C CA . ASP A 1 122 ? 20.594 36.969 -13.164 1 86.12 122 ASP A CA 1
ATOM 988 C C . ASP A 1 122 ? 21.312 37.719 -12.047 1 86.12 122 ASP A C 1
ATOM 990 O O . ASP A 1 122 ? 20.672 38.188 -11.102 1 86.12 122 ASP A O 1
ATOM 994 N N . GLY A 1 123 ? 22.656 37.75 -12.125 1 82.56 123 GLY A N 1
ATOM 995 C CA . GLY A 1 123 ? 23.422 38.469 -11.109 1 82.56 123 GLY A CA 1
ATOM 996 C C . GLY A 1 123 ? 23.781 37.594 -9.922 1 82.56 123 GLY A C 1
ATOM 997 O O . GLY A 1 123 ? 24.328 38.094 -8.93 1 82.56 123 GLY A O 1
ATOM 998 N N . SER A 1 124 ? 23.562 36.344 -10.031 1 89.19 124 SER A N 1
ATOM 999 C CA . SER A 1 124 ? 23.844 35.438 -8.922 1 89.19 124 SER A CA 1
ATOM 1000 C C . SER A 1 124 ? 25.312 35 -8.914 1 89.19 124 SER A C 1
ATOM 1002 O O . SER A 1 124 ? 25.922 34.875 -9.969 1 89.19 124 SER A O 1
ATOM 1004 N N . GLU A 1 125 ? 25.859 34.906 -7.715 1 89.81 125 GLU A N 1
ATOM 1005 C CA . GLU A 1 125 ? 27.156 34.25 -7.523 1 89.81 125 GLU A CA 1
ATOM 1006 C C . GLU A 1 125 ? 27.016 32.719 -7.469 1 89.81 125 GLU A C 1
ATOM 1008 O O . GLU A 1 125 ? 26.078 32.219 -6.859 1 89.81 125 GLU A O 1
ATOM 1013 N N . CYS A 1 126 ? 27.891 32.125 -8.211 1 93.44 126 CYS A N 1
ATOM 1014 C CA . CYS A 1 126 ? 27.797 30.688 -8.297 1 93.44 126 CYS A CA 1
ATOM 1015 C C . CYS A 1 126 ? 29.094 30.016 -7.855 1 93.44 126 CYS A C 1
ATOM 1017 O O . CYS A 1 126 ? 30.156 30.344 -8.375 1 93.44 126 CYS A O 1
ATOM 1019 N N . LEU A 1 127 ? 29 29.125 -6.898 1 92.88 127 LEU A N 1
ATOM 1020 C CA . LEU A 1 127 ? 30.125 28.328 -6.414 1 92.88 127 LEU A CA 1
ATOM 1021 C C . LEU A 1 127 ? 29.797 26.844 -6.5 1 92.88 127 LEU A C 1
ATOM 1023 O O . LEU A 1 127 ? 28.641 26.438 -6.359 1 92.88 127 LEU A O 1
ATOM 1027 N N . GLU A 1 128 ? 30.797 26.062 -6.734 1 93.69 128 GLU A N 1
ATOM 1028 C CA . GLU A 1 128 ? 30.594 24.625 -6.824 1 93.69 128 GLU A CA 1
ATOM 1029 C C . GLU A 1 128 ? 31.641 23.859 -6.02 1 93.69 128 GLU A C 1
ATOM 1031 O O . GLU A 1 128 ? 32.812 24.203 -6.07 1 93.69 128 GLU A O 1
ATOM 1036 N N . TRP A 1 129 ? 31.281 23.062 -5.164 1 92.12 129 TRP A N 1
ATOM 1037 C CA . TRP A 1 129 ? 32.125 22 -4.617 1 92.12 129 TRP A CA 1
ATOM 1038 C C . TRP A 1 129 ? 32.125 20.781 -5.535 1 92.12 129 TRP A C 1
ATOM 1040 O O . TRP A 1 129 ? 31.125 20.078 -5.641 1 92.12 129 TRP A O 1
ATOM 1050 N N . LEU A 1 130 ? 33.156 20.484 -6.043 1 87.75 130 LEU A N 1
ATOM 1051 C CA . LEU A 1 130 ? 33.281 19.625 -7.219 1 87.75 130 LEU A CA 1
ATOM 1052 C C . LEU A 1 130 ? 32.5 18.328 -7.016 1 87.75 130 LEU A C 1
ATOM 1054 O O . LEU A 1 130 ? 32.781 17.578 -6.078 1 87.75 130 LEU A O 1
ATOM 1058 N N . HIS A 1 131 ? 31.516 18.109 -7.859 1 87.31 131 HIS A N 1
ATOM 1059 C CA . HIS A 1 131 ? 30.703 16.922 -8.023 1 87.31 131 HIS A CA 1
ATOM 1060 C C . HIS A 1 131 ? 29.859 16.656 -6.785 1 87.31 131 HIS A C 1
ATOM 1062 O O . HIS A 1 131 ? 29.453 15.508 -6.543 1 87.31 131 HIS A O 1
ATOM 1068 N N . THR A 1 132 ? 29.641 17.672 -5.984 1 92.5 132 THR A N 1
ATOM 1069 C CA . THR A 1 132 ? 28.906 17.453 -4.746 1 92.5 132 THR A CA 1
ATOM 1070 C C . THR A 1 132 ? 27.734 18.406 -4.621 1 92.5 132 THR A C 1
ATOM 1072 O O . THR A 1 132 ? 26.578 18 -4.664 1 92.5 132 THR A O 1
ATOM 1075 N N . LEU A 1 133 ? 28.109 19.75 -4.512 1 95.25 133 LEU A N 1
ATOM 1076 C CA . LEU A 1 133 ? 27.078 20.766 -4.316 1 95.25 133 LEU A CA 1
ATOM 1077 C C . LEU A 1 133 ? 27.359 21.984 -5.176 1 95.25 133 LEU A C 1
ATOM 1079 O O . LEU A 1 133 ? 28.516 22.344 -5.402 1 95.25 133 LEU A O 1
ATOM 1083 N N . ARG A 1 134 ? 26.406 22.594 -5.633 1 96.06 134 ARG A N 1
ATOM 1084 C CA . ARG A 1 134 ? 26.453 23.875 -6.312 1 96.06 134 ARG A CA 1
ATOM 1085 C C . ARG A 1 134 ? 25.641 24.922 -5.562 1 96.06 134 ARG A C 1
ATOM 1087 O O . ARG A 1 134 ? 24.547 24.625 -5.07 1 96.06 134 ARG A O 1
ATOM 1094 N N . PHE A 1 135 ? 26.188 26.078 -5.461 1 95.62 135 PHE A N 1
ATOM 1095 C CA . PHE A 1 135 ? 25.625 27.141 -4.617 1 95.62 135 PHE A CA 1
ATOM 1096 C C . PHE A 1 135 ? 25.375 28.406 -5.43 1 95.62 135 PHE A C 1
ATOM 1098 O O . PHE A 1 135 ? 26.25 28.859 -6.168 1 95.62 135 PHE A O 1
ATOM 1105 N N . TYR A 1 136 ? 24.141 28.953 -5.324 1 95.5 136 TYR A N 1
ATOM 1106 C CA . TYR A 1 136 ? 23.812 30.234 -5.93 1 95.5 136 TYR A CA 1
ATOM 1107 C C . TYR A 1 136 ? 23.375 31.25 -4.871 1 95.5 136 TYR A C 1
ATOM 1109 O O . TYR A 1 136 ? 22.547 30.922 -4.004 1 95.5 136 TYR A O 1
ATOM 1117 N N . LEU A 1 137 ? 23.859 32.375 -4.863 1 93.19 137 LEU A N 1
ATOM 1118 C CA . LEU A 1 137 ? 23.484 33.469 -3.977 1 93.19 137 LEU A CA 1
ATOM 1119 C C . LEU A 1 137 ? 23.172 34.75 -4.773 1 93.19 137 LEU A C 1
ATOM 1121 O O . LEU A 1 137 ? 23.984 35.188 -5.594 1 93.19 137 LEU A O 1
ATOM 1125 N N . LYS A 1 138 ? 21.969 35.25 -4.504 1 91.12 138 LYS A N 1
ATOM 1126 C CA . LYS A 1 138 ? 21.531 36.438 -5.238 1 91.12 138 LYS A CA 1
ATOM 1127 C C . LYS A 1 138 ? 20.859 37.438 -4.309 1 91.12 138 LYS A C 1
ATOM 1129 O O . LYS A 1 138 ? 20.109 37.062 -3.41 1 91.12 138 LYS A O 1
ATOM 1134 N N . CYS A 1 139 ? 21.172 38.656 -4.504 1 87.88 139 CYS A N 1
ATOM 1135 C CA . CYS A 1 139 ? 20.438 39.719 -3.822 1 87.88 139 CYS A CA 1
ATOM 1136 C C . CYS A 1 139 ? 19.188 40.094 -4.602 1 87.88 139 CYS A C 1
ATOM 1138 O O . CYS A 1 139 ? 19.25 40.344 -5.809 1 87.88 139 CYS A O 1
ATOM 1140 N N . LEU A 1 140 ? 18.062 40.062 -3.945 1 85 140 LEU A N 1
ATOM 1141 C CA . LEU A 1 140 ? 16.812 40.406 -4.609 1 85 140 LEU A CA 1
ATOM 1142 C C . LEU A 1 140 ? 16.547 41.906 -4.543 1 85 140 LEU A C 1
ATOM 1144 O O . LEU A 1 140 ? 16.75 42.531 -3.498 1 85 140 LEU A O 1
ATOM 1148 N N . PRO A 1 141 ? 16.234 42.438 -5.758 1 66 141 PRO A N 1
ATOM 1149 C CA . PRO A 1 141 ? 16.031 43.906 -5.781 1 66 141 PRO A CA 1
ATOM 1150 C C . PRO A 1 141 ? 14.828 44.344 -4.949 1 66 141 PRO A C 1
ATOM 1152 O O . PRO A 1 141 ? 13.828 43.625 -4.891 1 66 141 PRO A O 1
ATOM 1155 N N . HIS A 1 142 ? 15.008 45 -3.938 1 60.44 142 HIS A N 1
ATOM 1156 C CA . HIS A 1 142 ? 13.891 45.531 -3.184 1 60.44 142 HIS A CA 1
ATOM 1157 C C . HIS A 1 142 ? 13.664 47 -3.527 1 60.44 142 HIS A C 1
ATOM 1159 O O . HIS A 1 142 ? 14.617 47.75 -3.771 1 60.44 142 HIS A O 1
ATOM 1165 N N . ASP A 1 143 ? 12.539 47.406 -4 1 50.69 143 ASP A N 1
ATOM 1166 C CA . ASP A 1 143 ? 12.25 48.844 -4.098 1 50.69 143 ASP A CA 1
ATOM 1167 C C . ASP A 1 143 ? 12.406 49.531 -2.742 1 50.69 143 ASP A C 1
ATOM 1169 O O . ASP A 1 143 ? 11.625 49.281 -1.821 1 50.69 143 ASP A O 1
ATOM 1173 N N . PRO A 1 144 ? 13.555 50.188 -2.508 1 48.75 144 PRO A N 1
ATOM 1174 C CA . PRO A 1 144 ? 13.82 50.875 -1.237 1 48.75 144 PRO A CA 1
ATOM 1175 C C . PRO A 1 144 ? 12.641 51.75 -0.775 1 48.75 144 PRO A C 1
ATOM 1177 O O . PRO A 1 144 ? 12.492 52 0.423 1 48.75 144 PRO A O 1
ATOM 1180 N N . GLY A 1 145 ? 11.961 52.375 -1.707 1 47.5 145 GLY A N 1
ATOM 1181 C CA . GLY A 1 145 ? 10.898 53.312 -1.347 1 47.5 145 GLY A CA 1
ATOM 1182 C C . GLY A 1 145 ? 9.75 52.625 -0.605 1 47.5 145 GLY A C 1
ATOM 1183 O O . GLY A 1 145 ? 8.938 53.312 0.027 1 47.5 145 GLY A O 1
ATOM 1184 N N . VAL A 1 146 ? 9.57 51.406 -0.821 1 55.34 146 VAL A N 1
ATOM 1185 C CA . VAL A 1 146 ? 8.359 50.812 -0.25 1 55.34 146 VAL A CA 1
ATOM 1186 C C . VAL A 1 146 ? 8.648 50.312 1.164 1 55.34 146 VAL A C 1
ATOM 1188 O O . VAL A 1 146 ? 7.871 50.562 2.088 1 55.34 146 VAL A O 1
ATOM 1191 N N . ASP A 1 147 ? 9.625 49.469 1.396 1 65.75 147 ASP A N 1
ATOM 1192 C CA . ASP A 1 147 ? 9.938 49.094 2.773 1 65.75 147 ASP A CA 1
ATOM 1193 C C . ASP A 1 147 ? 11.422 48.781 2.936 1 65.75 147 ASP A C 1
ATOM 1195 O O . ASP A 1 147 ? 12.156 48.719 1.95 1 65.75 147 ASP A O 1
ATOM 1199 N N . ASN A 1 148 ? 12.094 49.094 3.982 1 73.75 148 ASN A N 1
ATOM 1200 C CA . ASN A 1 148 ? 13.492 48.906 4.348 1 73.75 148 ASN A CA 1
ATOM 1201 C C . ASN A 1 148 ? 13.836 47.438 4.457 1 73.75 148 ASN A C 1
ATOM 1203 O O . ASN A 1 148 ? 14.703 47.031 5.246 1 73.75 148 ASN A O 1
ATOM 1207 N N . THR A 1 149 ? 13.156 46.625 3.545 1 85.19 149 THR A N 1
ATOM 1208 C CA . THR A 1 149 ? 13.406 45.188 3.598 1 85.19 149 THR A CA 1
ATOM 1209 C C . THR A 1 149 ? 14.328 44.75 2.459 1 85.19 149 THR A C 1
ATOM 1211 O O . THR A 1 149 ? 14.172 45.219 1.323 1 85.19 149 THR A O 1
ATOM 1214 N N . THR A 1 150 ? 15.445 44.031 2.725 1 86.38 150 THR A N 1
ATOM 1215 C CA . THR A 1 150 ? 16.359 43.469 1.753 1 86.38 150 THR A CA 1
ATOM 1216 C C . THR A 1 150 ? 16.328 41.938 1.839 1 86.38 150 THR A C 1
ATOM 1218 O O . THR A 1 150 ? 16.359 41.375 2.934 1 86.38 150 THR A O 1
ATOM 1221 N N . CYS A 1 151 ? 16.234 41.312 0.708 1 90.56 151 CYS A N 1
ATOM 1222 C CA . CYS A 1 151 ? 16.172 39.844 0.698 1 90.56 151 CYS A CA 1
ATOM 1223 C C . CYS A 1 151 ? 17.312 39.25 -0.137 1 90.56 151 CYS A C 1
ATOM 1225 O O . CYS A 1 151 ? 17.766 39.906 -1.091 1 90.56 151 CYS A O 1
ATOM 1227 N N . TYR A 1 152 ? 17.797 38.125 0.232 1 92.38 152 TYR A N 1
ATOM 1228 C CA . TYR A 1 152 ? 18.812 37.344 -0.463 1 92.38 152 TYR A CA 1
ATOM 1229 C C . TYR A 1 152 ? 18.297 35.969 -0.803 1 92.38 152 TYR A C 1
ATOM 1231 O O . TYR A 1 152 ? 17.703 35.281 0.046 1 92.38 152 TYR A O 1
ATOM 1239 N N . SER A 1 153 ? 18.484 35.594 -2.016 1 94.88 153 SER A N 1
ATOM 1240 C CA . SER A 1 153 ? 18.031 34.25 -2.455 1 94.88 153 SER A CA 1
ATOM 1241 C C . SER A 1 153 ? 19.172 33.25 -2.43 1 94.88 153 SER A C 1
ATOM 1243 O O . SER A 1 153 ? 20.25 33.5 -2.979 1 94.88 153 SER A O 1
ATOM 1245 N N . VAL A 1 154 ? 18.969 32.219 -1.771 1 96.25 154 VAL A N 1
ATOM 1246 C CA . VAL A 1 154 ? 19.938 31.125 -1.685 1 96.25 154 VAL A CA 1
ATOM 1247 C C . VAL A 1 154 ? 19.391 29.891 -2.398 1 96.25 154 VAL A C 1
ATOM 1249 O O . VAL A 1 154 ? 18.25 29.484 -2.168 1 96.25 154 VAL A O 1
ATOM 1252 N N . HIS A 1 155 ? 20.172 29.281 -3.24 1 97.44 155 HIS A N 1
ATOM 1253 C CA . HIS A 1 155 ? 19.781 28.078 -3.982 1 97.44 155 HIS A CA 1
ATOM 1254 C C . HIS A 1 155 ? 20.906 27.047 -3.982 1 97.44 155 HIS A C 1
ATOM 1256 O O . HIS A 1 155 ? 21.984 27.297 -4.512 1 97.44 155 HIS A O 1
ATOM 1262 N N . TRP A 1 156 ? 20.703 25.906 -3.326 1 97.44 156 TRP A N 1
ATOM 1263 C CA . TRP A 1 156 ? 21.625 24.781 -3.322 1 97.44 156 TRP A CA 1
ATOM 1264 C C . TRP A 1 156 ? 21.156 23.688 -4.281 1 97.44 156 TRP A C 1
ATOM 1266 O O . TRP A 1 156 ? 19.969 23.391 -4.352 1 97.44 156 TRP A O 1
ATOM 1276 N N . LYS A 1 157 ? 22.047 23.094 -5.035 1 96.75 157 LYS A N 1
ATOM 1277 C CA . LYS A 1 157 ? 21.797 21.938 -5.895 1 96.75 157 LYS A CA 1
ATOM 1278 C C . LYS A 1 157 ? 22.75 20.781 -5.57 1 96.75 157 LYS A C 1
ATOM 1280 O O . LYS A 1 157 ? 23.969 20.922 -5.68 1 96.75 157 LYS A O 1
ATOM 1285 N N . ALA A 1 158 ? 22.188 19.703 -5.125 1 96.81 158 ALA A N 1
ATOM 1286 C CA . ALA A 1 158 ? 23.016 18.5 -5 1 96.81 158 ALA A CA 1
ATOM 1287 C C . ALA A 1 158 ? 23.375 17.938 -6.367 1 96.81 158 ALA A C 1
ATOM 1289 O O . ALA A 1 158 ? 22.578 18.016 -7.309 1 96.81 158 ALA A O 1
ATOM 1290 N N . LEU A 1 159 ? 24.531 17.281 -6.484 1 94.5 159 LEU A N 1
ATOM 1291 C CA . LEU A 1 159 ? 24.984 16.766 -7.773 1 94.5 159 LEU A CA 1
ATOM 1292 C C . LEU A 1 159 ? 25.125 15.25 -7.738 1 94.5 159 LEU A C 1
ATOM 1294 O O . LEU A 1 159 ? 25.547 14.641 -8.719 1 94.5 159 LEU A O 1
ATOM 1298 N N . ARG A 1 160 ? 24.781 14.617 -6.629 1 91.44 160 ARG A N 1
ATOM 1299 C CA . ARG A 1 160 ? 24.797 13.172 -6.477 1 91.44 160 ARG A CA 1
ATOM 1300 C C . ARG A 1 160 ? 23.766 12.711 -5.461 1 91.44 160 ARG A C 1
ATOM 1302 O O . ARG A 1 160 ? 23.281 13.516 -4.664 1 91.44 160 ARG A O 1
ATOM 1309 N N . ASN A 1 161 ? 23.453 11.414 -5.391 1 87.19 161 ASN A N 1
ATOM 1310 C CA . ASN A 1 161 ? 22.312 10.875 -4.641 1 87.19 161 ASN A CA 1
ATOM 1311 C C . ASN A 1 161 ? 22.609 10.836 -3.145 1 87.19 161 ASN A C 1
ATOM 1313 O O . ASN A 1 161 ? 21.688 10.875 -2.326 1 87.19 161 ASN A O 1
ATOM 1317 N N . ASP A 1 162 ? 23.781 10.805 -2.744 1 88.06 162 ASP A N 1
ATOM 1318 C CA . ASP A 1 162 ? 24.094 10.633 -1.329 1 88.06 162 ASP A CA 1
ATOM 1319 C C . ASP A 1 162 ? 24.391 11.977 -0.665 1 88.06 162 ASP A C 1
ATOM 1321 O O . ASP A 1 162 ? 24.828 12.016 0.49 1 88.06 162 ASP A O 1
ATOM 1325 N N . VAL A 1 163 ? 24.172 13.109 -1.402 1 92.44 163 VAL A N 1
ATOM 1326 C CA . VAL A 1 163 ? 24.453 14.445 -0.884 1 92.44 163 VAL A CA 1
ATOM 1327 C C . VAL A 1 163 ? 23.141 15.203 -0.701 1 92.44 163 VAL A C 1
ATOM 1329 O O . VAL A 1 163 ? 22.266 15.188 -1.583 1 92.44 163 VAL A O 1
ATOM 1332 N N . TYR A 1 164 ? 23.062 15.852 0.479 1 95.12 164 TYR A N 1
ATOM 1333 C CA . TYR A 1 164 ? 21.891 16.641 0.802 1 95.12 164 TYR A CA 1
ATOM 1334 C C . TYR A 1 164 ? 22.266 18.047 1.247 1 95.12 164 TYR A C 1
ATOM 1336 O O . TYR A 1 164 ? 23.031 18.219 2.201 1 95.12 164 TYR A O 1
ATOM 1344 N N . PRO A 1 165 ? 21.766 19.047 0.509 1 97.25 165 PRO A N 1
ATOM 1345 C CA . PRO A 1 165 ? 21.984 20.406 1.014 1 97.25 165 PRO A CA 1
ATOM 1346 C C . PRO A 1 165 ? 21.484 20.578 2.451 1 97.25 165 PRO A C 1
ATOM 1348 O O . PRO A 1 165 ? 20.391 20.141 2.791 1 97.25 165 PRO A O 1
ATOM 1351 N N . ASN A 1 166 ? 22.281 21.188 3.285 1 97.81 166 ASN A N 1
ATOM 1352 C CA . ASN A 1 166 ? 22.016 21.312 4.715 1 97.81 166 ASN A CA 1
ATOM 1353 C C . ASN A 1 166 ? 22.625 22.594 5.285 1 97.81 166 ASN A C 1
ATOM 1355 O O . ASN A 1 166 ? 23.844 22.75 5.281 1 97.81 166 ASN A O 1
ATOM 1359 N N . ASP A 1 167 ? 21.828 23.531 5.656 1 98 167 ASP A N 1
ATOM 1360 C CA . ASP A 1 167 ? 22.281 24.781 6.266 1 98 167 ASP A CA 1
ATOM 1361 C C . ASP A 1 167 ? 21.781 24.922 7.699 1 98 167 ASP A C 1
ATOM 1363 O O . ASP A 1 167 ? 20.641 24.547 7.988 1 98 167 ASP A O 1
ATOM 1367 N N . CYS A 1 168 ? 22.578 25.422 8.562 1 97.5 168 CYS A N 1
ATOM 1368 C CA . CYS A 1 168 ? 22.203 25.594 9.961 1 97.5 168 CYS A CA 1
ATOM 1369 C C . CYS A 1 168 ? 22.375 27.031 10.406 1 97.5 168 CYS A C 1
ATOM 1371 O O . CYS A 1 168 ? 23.422 27.641 10.18 1 97.5 168 CYS A O 1
ATOM 1373 N N . PHE A 1 169 ? 21.391 27.578 10.961 1 97.25 169 PHE A N 1
ATOM 1374 C CA . PHE A 1 169 ? 21.375 28.938 11.492 1 97.25 169 PHE A CA 1
ATOM 1375 C C . PHE A 1 169 ? 21.625 28.938 12.992 1 97.25 169 PHE A C 1
ATOM 1377 O O . PHE A 1 169 ? 20.812 28.406 13.758 1 97.25 169 PHE A O 1
ATOM 1384 N N . ASP A 1 170 ? 22.609 29.531 13.312 1 93.06 170 ASP A N 1
ATOM 1385 C CA . ASP A 1 170 ? 23.094 29.516 14.688 1 93.06 170 ASP A CA 1
ATOM 1386 C C . ASP A 1 170 ? 22.703 30.781 15.43 1 93.06 170 ASP A C 1
ATOM 1388 O O . ASP A 1 170 ? 22.734 31.875 14.859 1 93.06 170 ASP A O 1
ATOM 1392 N N . TRP A 1 171 ? 22.281 30.594 16.766 1 92.88 171 TRP A N 1
ATOM 1393 C CA . TRP A 1 171 ? 21.984 31.797 17.547 1 92.88 171 TRP A CA 1
ATOM 1394 C C . TRP A 1 171 ? 22.875 31.859 18.781 1 92.88 171 TRP A C 1
ATOM 1396 O O . TRP A 1 171 ? 22.5 32.469 19.797 1 92.88 171 TRP A O 1
ATOM 1406 N N . THR A 1 172 ? 24.016 31.25 18.734 1 89.44 172 THR A N 1
ATOM 1407 C CA . THR A 1 172 ? 24.969 31.281 19.844 1 89.44 172 THR A CA 1
ATOM 1408 C C . THR A 1 172 ? 25.484 32.688 20.062 1 89.44 172 THR A C 1
ATOM 1410 O O . THR A 1 172 ? 25.469 33.219 21.172 1 89.44 172 THR A O 1
ATOM 1413 N N . ASP A 1 173 ? 25.891 33.281 18.969 1 86.5 173 ASP A N 1
ATOM 1414 C CA . ASP A 1 173 ? 26.5 34.594 19.062 1 86.5 173 ASP A CA 1
ATOM 1415 C C . ASP A 1 173 ? 25.438 35.688 18.984 1 86.5 173 ASP A C 1
ATOM 1417 O O . ASP A 1 173 ? 25.516 36.688 19.719 1 86.5 173 ASP A O 1
ATOM 1421 N N . THR A 1 174 ? 24.516 35.5 18.125 1 88.38 174 THR A N 1
ATOM 1422 C CA . THR A 1 174 ? 23.531 36.531 17.891 1 88.38 174 THR A CA 1
ATOM 1423 C C . THR A 1 174 ? 22.531 36.594 19.047 1 88.38 174 THR A C 1
ATOM 1425 O O . THR A 1 174 ? 21.891 37.656 19.25 1 88.38 174 THR A O 1
ATOM 1428 N N . LYS A 1 175 ? 22.281 35.562 19.719 1 90.62 175 LYS A N 1
ATOM 1429 C CA . LYS A 1 175 ? 21.375 35.469 20.859 1 90.62 175 LYS A CA 1
ATOM 1430 C C . LYS A 1 175 ? 19.953 35.844 20.469 1 90.62 175 LYS A C 1
ATOM 1432 O O . LYS A 1 175 ? 19.266 36.562 21.203 1 90.62 175 LYS A O 1
ATOM 1437 N N . VAL A 1 176 ? 19.594 35.469 19.297 1 93.75 176 VAL A N 1
ATOM 1438 C CA . VAL A 1 176 ? 18.25 35.781 18.797 1 93.75 176 VAL A CA 1
ATOM 1439 C C . VAL A 1 176 ? 17.266 34.719 19.25 1 93.75 176 VAL A C 1
ATOM 1441 O O . VAL A 1 176 ? 17.672 33.594 19.578 1 93.75 176 VAL A O 1
ATOM 1444 N N . HIS A 1 177 ? 15.977 35.094 19.297 1 94.62 177 HIS A N 1
ATOM 1445 C CA . HIS A 1 177 ? 14.875 34.125 19.422 1 94.62 177 HIS A CA 1
ATOM 1446 C C . HIS A 1 177 ? 14.164 33.938 18.094 1 94.62 177 HIS A C 1
ATOM 1448 O O . HIS A 1 177 ? 13.977 34.875 17.328 1 94.62 177 HIS A O 1
ATOM 1454 N N . TRP A 1 178 ? 13.875 32.719 17.828 1 95.81 178 TRP A N 1
ATOM 1455 C CA . TRP A 1 178 ? 13.227 32.406 16.562 1 95.81 178 TRP A CA 1
ATOM 1456 C C . TRP A 1 178 ? 11.742 32.125 16.781 1 95.81 178 TRP A C 1
ATOM 1458 O O . TRP A 1 178 ? 11.344 31.578 17.812 1 95.81 178 TRP A O 1
ATOM 1468 N N . TYR A 1 179 ? 10.938 32.5 15.797 1 96.12 179 TYR A N 1
ATOM 1469 C CA . TYR A 1 179 ? 9.492 32.281 15.781 1 96.12 179 TYR A CA 1
ATOM 1470 C C . TYR A 1 179 ? 9.031 31.75 14.422 1 96.12 179 TYR A C 1
ATOM 1472 O O . TYR A 1 179 ? 9.773 31.812 13.445 1 96.12 179 TYR A O 1
ATOM 1480 N N . GLY A 1 180 ? 7.793 31.219 14.422 1 95.38 180 GLY A N 1
ATOM 1481 C CA . GLY A 1 180 ? 7.211 30.75 13.18 1 95.38 180 GLY A CA 1
ATOM 1482 C C . GLY A 1 180 ? 7.406 29.266 12.961 1 95.38 180 GLY A C 1
ATOM 1483 O O . GLY A 1 180 ? 7.723 28.531 13.898 1 95.38 180 GLY A O 1
ATOM 1484 N N . GLY A 1 181 ? 7.074 28.812 11.711 1 95.31 181 GLY A N 1
ATOM 1485 C CA . GLY A 1 181 ? 7.242 27.422 11.352 1 95.31 181 GLY A CA 1
ATOM 1486 C C . GLY A 1 181 ? 6.055 26.562 11.742 1 95.31 181 GLY A C 1
ATOM 1487 O O . GLY A 1 181 ? 5.102 26.422 10.969 1 95.31 181 GLY A O 1
ATOM 1488 N N . ALA A 1 182 ? 6.223 25.906 12.852 1 95.5 182 ALA A N 1
ATOM 1489 C CA . ALA A 1 182 ? 5.215 24.969 13.359 1 95.5 182 ALA A CA 1
ATOM 1490 C C . ALA A 1 182 ? 5.445 24.656 14.836 1 95.5 182 ALA A C 1
ATOM 1492 O O . ALA A 1 182 ? 6.336 25.234 15.461 1 95.5 182 ALA A O 1
ATOM 1493 N N . GLN A 1 183 ? 4.547 23.906 15.297 1 94.44 183 GLN A N 1
ATOM 1494 C CA . GLN A 1 183 ? 4.695 23.438 16.672 1 94.44 183 GLN A CA 1
ATOM 1495 C C . GLN A 1 183 ? 4.984 21.938 16.719 1 94.44 183 GLN A C 1
ATOM 1497 O O . GLN A 1 183 ? 4.684 21.219 15.758 1 94.44 183 GLN A O 1
ATOM 1502 N N . SER A 1 184 ? 5.621 21.562 17.797 1 93.94 184 SER A N 1
ATOM 1503 C CA . SER A 1 184 ? 5.836 20.156 18.094 1 93.94 184 SER A CA 1
ATOM 1504 C C . SER A 1 184 ? 5.914 19.906 19.594 1 93.94 184 SER A C 1
ATOM 1506 O O . SER A 1 184 ? 5.699 20.828 20.391 1 93.94 184 SER A O 1
ATOM 1508 N N . LEU A 1 185 ? 5.996 18.688 20.141 1 86 185 LEU A N 1
ATOM 1509 C CA . LEU A 1 185 ? 5.93 18.297 21.547 1 86 185 LEU A CA 1
ATOM 1510 C C . LEU A 1 185 ? 6.84 19.172 22.391 1 86 185 LEU A C 1
ATOM 1512 O O . LEU A 1 185 ? 6.422 19.672 23.438 1 86 185 LEU A O 1
ATOM 1516 N N . ASN A 1 186 ? 7.996 19.484 22 1 84 186 ASN A N 1
ATOM 1517 C CA . ASN A 1 186 ? 8.906 20.281 22.812 1 84 186 ASN A CA 1
ATOM 1518 C C . ASN A 1 186 ? 9.289 21.578 22.109 1 84 186 ASN A C 1
ATOM 1520 O O . ASN A 1 186 ? 10.312 22.188 22.422 1 84 186 ASN A O 1
ATOM 1524 N N . ILE A 1 187 ? 8.508 21.906 21.234 1 88.38 187 ILE A N 1
ATOM 1525 C CA . ILE A 1 187 ? 8.727 23.156 20.484 1 88.38 187 ILE A CA 1
ATOM 1526 C C . ILE A 1 187 ? 7.461 24.016 20.531 1 88.38 187 ILE A C 1
ATOM 1528 O O . ILE A 1 187 ? 6.523 23.781 19.766 1 88.38 187 ILE A O 1
ATOM 1532 N N . THR A 1 188 ? 7.477 24.953 21.391 1 87.06 188 THR A N 1
ATOM 1533 C CA . THR A 1 188 ? 6.27 25.766 21.562 1 87.06 188 THR A CA 1
ATOM 1534 C C . THR A 1 188 ? 6.551 27.234 21.266 1 87.06 188 THR A C 1
ATOM 1536 O O . THR A 1 188 ? 6.387 27.672 20.125 1 87.06 188 THR A O 1
ATOM 1539 N N . TRP A 1 189 ? 7.066 28.047 22.25 1 91.69 189 TRP A N 1
ATOM 1540 C CA . TRP A 1 189 ? 7.301 29.469 22.078 1 91.69 189 TRP A CA 1
ATOM 1541 C C . TRP A 1 189 ? 8.383 29.969 23.031 1 91.69 189 TRP A C 1
ATOM 1543 O O . TRP A 1 189 ? 8.266 29.812 24.25 1 91.69 189 TRP A O 1
ATOM 1553 N N . PRO A 1 190 ? 9.5 30.672 22.547 1 93.44 190 PRO A N 1
ATOM 1554 C CA . PRO A 1 190 ? 9.938 30.703 21.156 1 93.44 190 PRO A CA 1
ATOM 1555 C C . PRO A 1 190 ? 10.453 29.344 20.672 1 93.44 190 PRO A C 1
ATOM 1557 O O . PRO A 1 190 ? 10.555 28.406 21.453 1 93.44 190 PRO A O 1
ATOM 1560 N N . LEU A 1 191 ? 10.766 29.234 19.469 1 91.12 191 LEU A N 1
ATOM 1561 C CA . LEU A 1 191 ? 11.148 27.984 18.844 1 91.12 191 LEU A CA 1
ATOM 1562 C C . LEU A 1 191 ? 12.438 27.438 19.453 1 91.12 191 LEU A C 1
ATOM 1564 O O . LEU A 1 191 ? 12.625 26.219 19.531 1 91.12 191 LEU A O 1
ATOM 1568 N N . ASN A 1 192 ? 13.258 28.312 19.828 1 84.88 192 ASN A N 1
ATOM 1569 C CA . ASN A 1 192 ? 14.617 27.906 20.188 1 84.88 192 ASN A CA 1
ATOM 1570 C C . ASN A 1 192 ? 14.672 27.344 21.609 1 84.88 192 ASN A C 1
ATOM 1572 O O . ASN A 1 192 ? 15.75 27.047 22.125 1 84.88 192 ASN A O 1
ATOM 1576 N N . THR A 1 193 ? 13.539 27.188 22.25 1 86.81 193 THR A N 1
ATOM 1577 C CA . THR A 1 193 ? 13.5 26.625 23.609 1 86.81 193 THR A CA 1
ATOM 1578 C C . THR A 1 193 ? 13.391 25.109 23.562 1 86.81 193 THR A C 1
ATOM 1580 O O . THR A 1 193 ? 13.617 24.438 24.562 1 86.81 193 THR A O 1
ATOM 1583 N N . GLY A 1 194 ? 13.07 24.578 22.469 1 89.81 194 GLY A N 1
ATOM 1584 C CA . GLY A 1 194 ? 12.898 23.141 22.344 1 89.81 194 GLY A CA 1
ATOM 1585 C C . GLY A 1 194 ? 13.82 22.516 21.312 1 89.81 194 GLY A C 1
ATOM 1586 O O . GLY A 1 194 ? 14.742 23.172 20.812 1 89.81 194 GLY A O 1
ATOM 1587 N N . SER A 1 195 ? 13.656 21.172 21.203 1 94.19 195 SER A N 1
ATOM 1588 C CA . SER A 1 195 ? 14.492 20.453 20.25 1 94.19 195 SER A CA 1
ATOM 1589 C C . SER A 1 195 ? 13.695 19.406 19.484 1 94.19 195 SER A C 1
ATOM 1591 O O . SER A 1 195 ? 12.758 18.812 20.016 1 94.19 195 SER A O 1
ATOM 1593 N N . ILE A 1 196 ? 14.008 19.25 18.266 1 95.38 196 ILE A N 1
ATOM 1594 C CA . ILE A 1 196 ? 13.469 18.219 17.391 1 95.38 196 ILE A CA 1
ATOM 1595 C C . ILE A 1 196 ? 14.516 17.828 16.344 1 95.38 196 ILE A C 1
ATOM 1597 O O . ILE A 1 196 ? 15.195 18.688 15.781 1 95.38 196 ILE A O 1
ATOM 1601 N N . ASP A 1 197 ? 14.727 16.562 16.172 1 95.44 197 ASP A N 1
ATOM 1602 C CA . ASP A 1 197 ? 15.672 16.078 15.156 1 95.44 197 ASP A CA 1
ATOM 1603 C C . ASP A 1 197 ? 15.141 16.328 13.75 1 95.44 197 ASP A C 1
ATOM 1605 O O . ASP A 1 197 ? 14.008 16.797 13.578 1 95.44 197 ASP A O 1
ATOM 1609 N N . TYR A 1 198 ? 16.047 16.047 12.82 1 97.06 198 TYR A N 1
ATOM 1610 C CA . TYR A 1 198 ? 15.633 16.219 11.438 1 97.06 198 TYR A CA 1
ATOM 1611 C C . TYR A 1 198 ? 14.336 15.477 11.156 1 97.06 198 TYR A C 1
ATOM 1613 O O . TYR A 1 198 ? 14.281 14.25 11.273 1 97.06 198 TYR A O 1
ATOM 1621 N N . THR A 1 199 ? 13.305 16.219 10.844 1 97.5 199 THR A N 1
ATOM 1622 C CA . THR A 1 199 ? 11.969 15.711 10.578 1 97.5 199 THR A CA 1
ATOM 1623 C C . THR A 1 199 ? 11.383 16.359 9.328 1 97.5 199 THR A C 1
ATOM 1625 O O . THR A 1 199 ? 11.523 17.578 9.133 1 97.5 199 THR A O 1
ATOM 1628 N N . PRO A 1 200 ? 10.797 15.469 8.477 1 98.25 200 PRO A N 1
ATOM 1629 C CA . PRO A 1 200 ? 10.156 16.078 7.312 1 98.25 200 PRO A CA 1
ATOM 1630 C C . PRO A 1 200 ? 9.148 17.156 7.699 1 98.25 200 PRO A C 1
ATOM 1632 O O . PRO A 1 200 ? 8.375 16.984 8.648 1 98.25 200 PRO A O 1
ATOM 1635 N N . PHE A 1 201 ? 9.227 18.266 7.035 1 98.25 201 PHE A N 1
ATOM 1636 C CA . PHE A 1 201 ? 8.391 19.422 7.383 1 98.25 201 PHE A CA 1
ATOM 1637 C C . PHE A 1 201 ? 7.023 19.312 6.715 1 98.25 201 PHE A C 1
ATOM 1639 O O . PHE A 1 201 ? 6.695 20.109 5.836 1 98.25 201 PHE A O 1
ATOM 1646 N N . ILE A 1 202 ? 6.234 18.375 7.145 1 98.31 202 ILE A N 1
ATOM 1647 C CA . ILE A 1 202 ? 4.848 18.141 6.77 1 98.31 202 ILE A CA 1
ATOM 1648 C C . ILE A 1 202 ? 3.98 18.031 8.023 1 98.31 202 ILE A C 1
ATOM 1650 O O . ILE A 1 202 ? 4.496 17.859 9.133 1 98.31 202 ILE A O 1
ATOM 1654 N N . THR A 1 203 ? 2.701 18.188 7.855 1 98.44 203 THR A N 1
ATOM 1655 C CA . THR A 1 203 ? 1.807 18.203 9.008 1 98.44 203 THR A CA 1
ATOM 1656 C C . THR A 1 203 ? 1.682 16.812 9.617 1 98.44 203 THR A C 1
ATOM 1658 O O . THR A 1 203 ? 1.702 15.805 8.891 1 98.44 203 THR A O 1
ATOM 1661 N N . GLY A 1 204 ? 1.623 16.781 10.914 1 96.5 204 GLY A N 1
ATOM 1662 C CA . GLY A 1 204 ? 1.536 15.508 11.617 1 96.5 204 GLY A CA 1
ATOM 1663 C C . GLY A 1 204 ? 1.001 15.648 13.031 1 96.5 204 GLY A C 1
ATOM 1664 O O . GLY A 1 204 ? 0.202 16.547 13.312 1 96.5 204 GLY A O 1
ATOM 1665 N N . ASP A 1 205 ? 1.352 14.695 13.844 1 90.62 205 ASP A N 1
ATOM 1666 C CA . ASP A 1 205 ? 0.944 14.617 15.25 1 90.62 205 ASP A CA 1
ATOM 1667 C C . ASP A 1 205 ? 2.09 15.016 16.172 1 90.62 205 ASP A C 1
ATOM 1669 O O . ASP A 1 205 ? 3.098 14.305 16.266 1 90.62 205 ASP A O 1
ATOM 1673 N N . ILE A 1 206 ? 1.84 15.961 16.922 1 88.31 206 ILE A N 1
ATOM 1674 C CA . ILE A 1 206 ? 2.891 16.516 17.766 1 88.31 206 ILE A CA 1
ATOM 1675 C C . ILE A 1 206 ? 3.324 15.461 18.781 1 88.31 206 ILE A C 1
ATOM 1677 O O . ILE A 1 206 ? 4.496 15.414 19.172 1 88.31 206 ILE A O 1
ATOM 1681 N N . GLN A 1 207 ? 2.43 14.586 19.172 1 83.75 207 GLN A N 1
ATOM 1682 C CA . GLN A 1 207 ? 2.738 13.562 20.156 1 83.75 207 GLN A CA 1
ATOM 1683 C C . GLN A 1 207 ? 3.691 12.516 19.594 1 83.75 207 GLN A C 1
ATOM 1685 O O . GLN A 1 207 ? 4.332 11.781 20.359 1 83.75 207 GLN A O 1
ATOM 1690 N N . LYS A 1 208 ? 3.787 12.422 18.328 1 88 208 LYS A N 1
ATOM 1691 C CA . LYS A 1 208 ? 4.688 11.484 17.656 1 88 208 LYS A CA 1
ATOM 1692 C C . LYS A 1 208 ? 5.961 12.18 17.188 1 88 208 LYS A C 1
ATOM 1694 O O . LYS A 1 208 ? 6.598 11.75 16.234 1 88 208 LYS A O 1
ATOM 1699 N N . SER A 1 209 ? 6.211 13.305 17.734 1 89.06 209 SER A N 1
ATOM 1700 C CA . SER A 1 209 ? 7.387 14.102 17.406 1 89.06 209 SER A CA 1
ATOM 1701 C C . SER A 1 209 ? 7.352 14.562 15.953 1 89.06 209 SER A C 1
ATOM 1703 O O . SER A 1 209 ? 8.375 14.531 15.258 1 89.06 209 SER A O 1
ATOM 1705 N N . GLN A 1 210 ? 6.184 14.766 15.484 1 94.19 210 GLN A N 1
ATOM 1706 C CA . GLN A 1 210 ? 5.934 15.367 14.18 1 94.19 210 GLN A CA 1
ATOM 1707 C C . GLN A 1 210 ? 5.48 16.812 14.32 1 94.19 210 GLN A C 1
ATOM 1709 O O . GLN A 1 210 ? 5.344 17.328 15.43 1 94.19 210 GLN A O 1
ATOM 1714 N N . TRP A 1 211 ? 5.422 17.453 13.234 1 96.75 211 TRP A N 1
ATOM 1715 C CA . TRP A 1 211 ? 5.004 18.844 13.258 1 96.75 211 TRP A CA 1
ATOM 1716 C C . TRP A 1 211 ? 3.488 18.953 13.383 1 96.75 211 TRP A C 1
ATOM 1718 O O . TRP A 1 211 ? 2.766 17.984 13.164 1 96.75 211 TRP A O 1
ATOM 1728 N N . SER A 1 212 ? 2.977 20.109 13.734 1 96.56 212 SER A N 1
ATOM 1729 C CA . SER A 1 212 ? 1.57 20.359 14.031 1 96.56 212 SER A CA 1
ATOM 1730 C C . SER A 1 212 ? 0.726 20.328 12.758 1 96.56 212 SER A C 1
ATOM 1732 O O . SER A 1 212 ? 1.252 20.141 11.664 1 96.56 212 SER A O 1
ATOM 1734 N N . ASN A 1 213 ? -0.614 20.516 12.922 1 97.5 213 ASN A N 1
ATOM 1735 C CA . ASN A 1 213 ? -1.586 20.406 11.836 1 97.5 213 ASN A CA 1
ATOM 1736 C C . ASN A 1 213 ? -1.521 21.625 10.906 1 97.5 213 ASN A C 1
ATOM 1738 O O . ASN A 1 213 ? -2.119 21.625 9.828 1 97.5 213 ASN A O 1
ATOM 1742 N N . VAL A 1 214 ? -0.81 22.656 11.328 1 97.88 214 VAL A N 1
ATOM 1743 C CA . VAL A 1 214 ? -0.623 23.875 10.523 1 97.88 214 VAL A CA 1
ATOM 1744 C C . VAL A 1 214 ? 0.862 24.219 10.453 1 97.88 214 VAL A C 1
ATOM 1746 O O . VAL A 1 214 ? 1.575 24.125 11.461 1 97.88 214 VAL A O 1
ATOM 1749 N N . LEU A 1 215 ? 1.279 24.484 9.242 1 96.12 215 LEU A N 1
ATOM 1750 C CA . LEU A 1 215 ? 2.686 24.812 9.023 1 96.12 215 LEU A CA 1
ATOM 1751 C C . LEU A 1 215 ? 2.834 26.031 8.117 1 96.12 215 LEU A C 1
ATOM 1753 O O . LEU A 1 215 ? 1.928 26.344 7.34 1 96.12 215 LEU A O 1
ATOM 1757 N N . SER A 1 216 ? 3.918 26.656 8.25 1 96.5 216 SER A N 1
ATOM 1758 C CA . SER A 1 216 ? 4.379 27.672 7.309 1 96.5 216 SER A CA 1
ATOM 1759 C C . SER A 1 216 ? 5.895 27.625 7.141 1 96.5 216 SER A C 1
ATOM 1761 O O . SER A 1 216 ? 6.625 27.438 8.117 1 96.5 216 SER A O 1
ATOM 1763 N N . ARG A 1 217 ? 6.32 27.672 5.988 1 97.25 217 ARG A N 1
ATOM 1764 C CA . ARG A 1 217 ? 7.754 27.672 5.707 1 97.25 217 ARG A CA 1
ATOM 1765 C C . ARG A 1 217 ? 8.344 29.078 5.883 1 97.25 217 ARG A C 1
ATOM 1767 O O . ARG A 1 217 ? 9.016 29.578 4.988 1 97.25 217 ARG A O 1
ATOM 1774 N N . TYR A 1 218 ? 8.109 29.594 7.031 1 96.25 218 TYR A N 1
ATOM 1775 C CA . TYR A 1 218 ? 8.469 30.953 7.414 1 96.25 218 TYR A CA 1
ATOM 1776 C C . TYR A 1 218 ? 9.039 30.984 8.828 1 96.25 218 TYR A C 1
ATOM 1778 O O . TYR A 1 218 ? 8.375 30.562 9.781 1 96.25 218 TYR A O 1
ATOM 1786 N N . LEU A 1 219 ? 10.281 31.469 8.945 1 96.94 219 LEU A N 1
ATOM 1787 C CA . LEU A 1 219 ? 10.945 31.672 10.234 1 96.94 219 LEU A CA 1
ATOM 1788 C C . LEU A 1 219 ? 11.422 33.125 10.375 1 96.94 219 LEU A C 1
ATOM 1790 O O . LEU A 1 219 ? 11.93 33.688 9.414 1 96.94 219 LEU A O 1
ATOM 1794 N N . ILE A 1 220 ? 11.227 33.656 11.57 1 95.94 220 ILE A N 1
ATOM 1795 C CA . ILE A 1 220 ? 11.648 35.031 11.805 1 95.94 220 ILE A CA 1
ATOM 1796 C C . ILE A 1 220 ? 12.336 35.125 13.164 1 95.94 220 ILE A C 1
ATOM 1798 O O . ILE A 1 220 ? 11.977 34.406 14.102 1 95.94 220 ILE A O 1
ATOM 1802 N N . ASN A 1 221 ? 13.344 35.938 13.266 1 95.69 221 ASN A N 1
ATOM 1803 C CA . ASN A 1 221 ? 14.039 36.031 14.539 1 95.69 221 ASN A CA 1
ATOM 1804 C C . ASN A 1 221 ? 13.875 37.406 15.156 1 95.69 221 ASN A C 1
ATOM 1806 O O . ASN A 1 221 ? 13.344 38.344 14.523 1 95.69 221 ASN A O 1
ATOM 1810 N N . SER A 1 222 ? 14.297 37.625 16.344 1 94.56 222 SER A N 1
ATOM 1811 C CA . SER A 1 222 ? 14.008 38.781 17.172 1 94.56 222 SER A CA 1
ATOM 1812 C C . SER A 1 222 ? 14.82 40 16.734 1 94.56 222 SER A C 1
ATOM 1814 O O . SER A 1 222 ? 14.547 41.125 17.156 1 94.56 222 SER A O 1
ATOM 1816 N N . LYS A 1 223 ? 15.812 39.844 15.836 1 93.31 223 LYS A N 1
ATOM 1817 C CA . LYS A 1 223 ? 16.641 40.969 15.43 1 93.31 223 LYS A CA 1
ATOM 1818 C C . LYS A 1 223 ? 16.312 41.406 14 1 93.31 223 LYS A C 1
ATOM 1820 O O . LYS A 1 223 ? 17.016 42.25 13.43 1 93.31 223 LYS A O 1
ATOM 1825 N N . GLY A 1 224 ? 15.336 40.75 13.398 1 92.25 224 GLY A N 1
ATOM 1826 C CA . GLY A 1 224 ? 14.812 41.25 12.141 1 92.25 224 GLY A CA 1
ATOM 1827 C C . GLY A 1 224 ? 15.32 40.5 10.93 1 92.25 224 GLY A C 1
ATOM 1828 O O . GLY A 1 224 ? 15.609 41.094 9.891 1 92.25 224 GLY A O 1
ATOM 1829 N N . ALA A 1 225 ? 15.531 39.344 11.039 1 94.69 225 ALA A N 1
ATOM 1830 C CA . ALA A 1 225 ? 15.844 38.469 9.914 1 94.69 225 ALA A CA 1
ATOM 1831 C C . ALA A 1 225 ? 14.797 37.344 9.781 1 94.69 225 ALA A C 1
ATOM 1833 O O . ALA A 1 225 ? 14.297 36.844 10.781 1 94.69 225 ALA A O 1
ATOM 1834 N N . ALA A 1 226 ? 14.508 37 8.547 1 95.81 226 ALA A N 1
ATOM 1835 C CA . ALA A 1 226 ? 13.523 35.969 8.289 1 95.81 226 ALA A CA 1
ATOM 1836 C C . ALA A 1 226 ? 14.008 35 7.211 1 95.81 226 ALA A C 1
ATOM 1838 O O . ALA A 1 226 ? 14.781 35.375 6.332 1 95.81 226 ALA A O 1
ATOM 1839 N N . ILE A 1 227 ? 13.648 33.781 7.363 1 97 227 ILE A N 1
ATOM 1840 C CA . ILE A 1 227 ? 13.93 32.75 6.383 1 97 227 ILE A CA 1
ATOM 1841 C C . ILE A 1 227 ? 12.625 32.25 5.766 1 97 227 ILE A C 1
ATOM 1843 O O . ILE A 1 227 ? 11.727 31.781 6.477 1 97 227 ILE A O 1
ATOM 1847 N N . ILE A 1 228 ? 12.5 32.344 4.496 1 96.31 228 ILE A N 1
ATOM 1848 C CA . ILE A 1 228 ? 11.344 31.859 3.748 1 96.31 228 ILE A CA 1
ATOM 1849 C C . ILE A 1 228 ? 11.766 30.734 2.803 1 96.31 228 ILE A C 1
ATOM 1851 O O . ILE A 1 228 ? 12.492 30.969 1.832 1 96.31 228 ILE A O 1
ATOM 1855 N N . ILE A 1 229 ? 11.266 29.594 3.041 1 97.88 229 ILE A N 1
ATOM 1856 C CA . ILE A 1 229 ? 11.734 28.422 2.301 1 97.88 229 ILE A CA 1
ATOM 1857 C C . ILE A 1 229 ? 10.75 28.094 1.179 1 97.88 229 ILE A C 1
ATOM 1859 O O . ILE A 1 229 ? 9.531 28.141 1.378 1 97.88 229 ILE A O 1
ATOM 1863 N N . ASP A 1 230 ? 11.227 27.688 0.103 1 97.25 230 ASP A N 1
ATOM 1864 C CA . ASP A 1 230 ? 10.453 27.406 -1.103 1 97.25 230 ASP A CA 1
ATOM 1865 C C . ASP A 1 230 ? 9.586 26.156 -0.92 1 97.25 230 ASP A C 1
ATOM 1867 O O . ASP A 1 230 ? 10.008 25.188 -0.296 1 97.25 230 ASP A O 1
ATOM 1871 N N . GLU A 1 231 ? 8.477 26.156 -1.614 1 95.25 231 GLU A N 1
ATOM 1872 C CA . GLU A 1 231 ? 7.477 25.109 -1.446 1 95.25 231 GLU A CA 1
ATOM 1873 C C . GLU A 1 231 ? 7.941 23.797 -2.08 1 95.25 231 GLU A C 1
ATOM 1875 O O . GLU A 1 231 ? 7.539 22.719 -1.648 1 95.25 231 GLU A O 1
ATOM 1880 N N . GLU A 1 232 ? 8.742 23.844 -3.051 1 97 232 GLU A N 1
ATOM 1881 C CA . GLU A 1 232 ? 9.141 22.656 -3.799 1 97 232 GLU A CA 1
ATOM 1882 C C . GLU A 1 232 ? 10.344 21.969 -3.148 1 97 232 GLU A C 1
ATOM 1884 O O . GLU A 1 232 ? 10.711 20.859 -3.533 1 97 232 GLU A O 1
ATOM 1889 N N . THR A 1 233 ? 10.945 22.625 -2.184 1 98.25 233 THR A N 1
ATOM 1890 C CA . THR A 1 233 ? 12.078 22.047 -1.472 1 98.25 233 THR A CA 1
ATOM 1891 C C . THR A 1 233 ? 11.641 20.844 -0.639 1 98.25 233 THR A C 1
ATOM 1893 O O . THR A 1 233 ? 10.688 20.938 0.145 1 98.25 233 THR A O 1
ATOM 1896 N N . PRO A 1 234 ? 12.219 19.672 -0.857 1 98.31 234 PRO A N 1
ATOM 1897 C CA . PRO A 1 234 ? 11.969 18.562 0.071 1 98.31 234 PRO A CA 1
ATOM 1898 C C . PRO A 1 234 ? 12.562 18.812 1.456 1 98.31 234 PRO A C 1
ATOM 1900 O O . PRO A 1 234 ? 13.594 18.234 1.798 1 98.31 234 PRO A O 1
ATOM 1903 N N . LEU A 1 235 ? 11.883 19.406 2.271 1 98.56 235 LEU A N 1
ATOM 1904 C CA . LEU A 1 235 ? 12.383 20.109 3.445 1 98.56 235 LEU A CA 1
ATOM 1905 C C . LEU A 1 235 ? 12.305 19.234 4.688 1 98.56 235 LEU A C 1
ATOM 1907 O O . LEU A 1 235 ? 11.258 18.656 4.98 1 98.56 235 LEU A O 1
ATOM 1911 N N . GLN A 1 236 ? 13.422 19.109 5.328 1 98.38 236 GLN A N 1
ATOM 1912 C CA . GLN A 1 236 ? 13.5 18.625 6.707 1 98.38 236 GLN A CA 1
ATOM 1913 C C . GLN A 1 236 ? 14.055 19.719 7.633 1 98.38 236 GLN A C 1
ATOM 1915 O O . GLN A 1 236 ? 14.938 20.469 7.242 1 98.38 236 GLN A O 1
ATOM 1920 N N . VAL A 1 237 ? 13.531 19.781 8.797 1 97.62 237 VAL A N 1
ATOM 1921 C CA . VAL A 1 237 ? 13.961 20.812 9.742 1 97.62 237 VAL A CA 1
ATOM 1922 C C . VAL A 1 237 ? 14.375 20.172 11.062 1 97.62 237 VAL A C 1
ATOM 1924 O O . VAL A 1 237 ? 13.734 19.219 11.523 1 97.62 237 VAL A O 1
ATOM 1927 N N . SER A 1 238 ? 15.453 20.641 11.625 1 96.94 238 SER A N 1
ATOM 1928 C CA . SER A 1 238 ? 15.906 20.266 12.961 1 96.94 238 SER A CA 1
ATOM 1929 C C . SER A 1 238 ? 16.156 21.484 13.828 1 96.94 238 SER A C 1
ATOM 1931 O O . SER A 1 238 ? 16.656 22.516 13.344 1 96.94 238 SER A O 1
ATOM 1933 N N . ILE A 1 239 ? 15.703 21.469 14.984 1 96.44 239 ILE A N 1
ATOM 1934 C CA . ILE A 1 239 ? 15.961 22.484 15.984 1 96.44 239 ILE A CA 1
ATOM 1935 C C . ILE A 1 239 ? 16.672 21.859 17.188 1 96.44 239 ILE A C 1
ATOM 1937 O O . ILE A 1 239 ? 16.219 20.844 17.719 1 96.44 239 ILE A O 1
ATOM 1941 N N . ASN A 1 240 ? 17.766 22.406 17.562 1 94.38 240 ASN A N 1
ATOM 1942 C CA . ASN A 1 240 ? 18.531 21.906 18.688 1 94.38 240 ASN A CA 1
ATOM 1943 C C . ASN A 1 240 ? 18.859 23.031 19.672 1 94.38 240 ASN A C 1
ATOM 1945 O O . ASN A 1 240 ? 19.719 23.875 19.391 1 94.38 240 ASN A O 1
ATOM 1949 N N . SER A 1 241 ? 18.297 22.953 20.812 1 90.38 241 SER A N 1
ATOM 1950 C CA . SER A 1 241 ? 18.5 24 21.797 1 90.38 241 SER A CA 1
ATOM 1951 C C . SER A 1 241 ? 19.875 23.891 22.453 1 90.38 241 SER A C 1
ATOM 1953 O O . SER A 1 241 ? 20.438 24.891 22.891 1 90.38 241 SER A O 1
ATOM 1955 N N . ALA A 1 242 ? 20.391 22.719 22.516 1 90.25 242 ALA A N 1
ATOM 1956 C CA . ALA A 1 242 ? 21.719 22.516 23.109 1 90.25 242 ALA A CA 1
ATOM 1957 C C . ALA A 1 242 ? 22.812 23.078 22.203 1 90.25 242 ALA A C 1
ATOM 1959 O O . ALA A 1 242 ? 23.688 23.797 22.656 1 90.25 242 ALA A O 1
ATOM 1960 N N . ARG A 1 243 ? 22.656 22.828 20.922 1 92.44 243 ARG A N 1
ATOM 1961 C CA . ARG A 1 243 ? 23.625 23.328 19.953 1 92.44 243 ARG A CA 1
ATOM 1962 C C . ARG A 1 243 ? 23.266 24.734 19.5 1 92.44 243 ARG A C 1
ATOM 1964 O O . ARG A 1 243 ? 24.062 25.406 18.828 1 92.44 243 ARG A O 1
ATOM 1971 N N . LYS A 1 244 ? 22.062 25.219 19.797 1 95.06 244 LYS A N 1
ATOM 1972 C CA . LYS A 1 244 ? 21.547 26.562 19.5 1 95.06 244 LYS A CA 1
ATOM 1973 C C . LYS A 1 244 ? 21.531 26.812 18 1 95.06 244 LYS A C 1
ATOM 1975 O O . LYS A 1 244 ? 22.062 27.828 17.531 1 95.06 244 LYS A O 1
ATOM 1980 N N . GLU A 1 245 ? 20.922 25.891 17.359 1 95.88 245 GLU A N 1
ATOM 1981 C CA . GLU A 1 245 ? 20.844 26.047 15.906 1 95.88 245 GLU A CA 1
ATOM 1982 C C . GLU A 1 245 ? 19.531 25.5 15.359 1 95.88 245 GLU A C 1
ATOM 1984 O O . GLU A 1 245 ? 18.953 24.578 15.938 1 95.88 245 GLU A O 1
ATOM 1989 N N . ILE A 1 246 ? 19.062 26.062 14.312 1 96.62 246 ILE A N 1
ATOM 1990 C CA . ILE A 1 246 ? 17.984 25.547 13.461 1 96.62 246 ILE A CA 1
ATOM 1991 C C . ILE A 1 246 ? 18.547 25.172 12.094 1 96.62 246 ILE A C 1
ATOM 1993 O O . ILE A 1 246 ? 19.203 25.984 11.438 1 96.62 246 ILE A O 1
ATOM 1997 N N . CYS A 1 247 ? 18.328 23.953 11.758 1 97.69 247 CYS A N 1
ATOM 1998 C CA . CYS A 1 247 ? 18.891 23.484 10.508 1 97.69 247 CYS A CA 1
ATOM 1999 C C . CYS A 1 247 ? 17.797 23.141 9.5 1 97.69 247 CYS A C 1
ATOM 2001 O O . CYS A 1 247 ? 16.75 22.609 9.875 1 97.69 247 CYS A O 1
ATOM 2003 N N . VAL A 1 248 ? 18.031 23.484 8.281 1 98.19 248 VAL A N 1
ATOM 2004 C CA . VAL A 1 248 ? 17.172 23.156 7.16 1 98.19 248 VAL A CA 1
ATOM 2005 C C . VAL A 1 248 ? 17.922 22.281 6.164 1 98.19 248 VAL A C 1
ATOM 2007 O O . VAL A 1 248 ? 19.047 22.594 5.781 1 98.19 248 VAL A O 1
ATOM 2010 N N . ARG A 1 249 ? 17.281 21.203 5.82 1 98.12 249 ARG A N 1
ATOM 2011 C CA . ARG A 1 249 ? 17.906 20.234 4.926 1 98.12 249 ARG A CA 1
ATOM 2012 C C . ARG A 1 249 ? 16.938 19.797 3.83 1 98.12 249 ARG A C 1
ATOM 2014 O O . ARG A 1 249 ? 15.742 19.688 4.062 1 98.12 249 ARG A O 1
ATOM 2021 N N . ALA A 1 250 ? 17.453 19.609 2.648 1 98.25 250 ALA A N 1
ATOM 2022 C CA . ALA A 1 250 ? 16.656 19.047 1.553 1 98.25 250 ALA A CA 1
ATOM 2023 C C . ALA A 1 250 ? 16.984 17.578 1.332 1 98.25 250 ALA A C 1
ATOM 2025 O O . ALA A 1 250 ? 18.125 17.234 0.997 1 98.25 250 ALA A O 1
ATOM 2026 N N . LYS A 1 251 ? 16 16.719 1.487 1 97.62 251 LYS A N 1
ATOM 2027 C CA . LYS A 1 251 ? 16.219 15.289 1.366 1 97.62 251 LYS A CA 1
ATOM 2028 C C . LYS A 1 251 ? 14.938 14.57 0.939 1 97.62 251 LYS A C 1
ATOM 2030 O O . LYS A 1 251 ? 13.867 14.805 1.509 1 97.62 251 LYS A O 1
ATOM 2035 N N . TYR A 1 252 ? 15.055 13.773 -0.102 1 96.75 252 TYR A N 1
ATOM 2036 C CA . TYR A 1 252 ? 13.93 12.938 -0.512 1 96.75 252 TYR A CA 1
ATOM 2037 C C . TYR A 1 252 ? 13.75 11.758 0.442 1 96.75 252 TYR A C 1
ATOM 2039 O O . TYR A 1 252 ? 14.695 11.344 1.108 1 96.75 252 TYR A O 1
ATOM 2047 N N . ASP A 1 253 ? 12.594 11.281 0.585 1 95.56 253 ASP A N 1
ATOM 2048 C CA . ASP A 1 253 ? 12.289 10.117 1.407 1 95.56 253 ASP A CA 1
ATOM 2049 C C . ASP A 1 253 ? 11.18 9.273 0.778 1 95.56 253 ASP A C 1
ATOM 2051 O O . ASP A 1 253 ? 10.844 9.461 -0.393 1 95.56 253 ASP A O 1
ATOM 2055 N N . ASP A 1 254 ? 10.656 8.312 1.517 1 93.5 254 ASP A N 1
ATOM 2056 C CA . ASP A 1 254 ? 9.766 7.324 0.923 1 93.5 254 ASP A CA 1
ATOM 2057 C C . ASP A 1 254 ? 8.297 7.684 1.172 1 93.5 254 ASP A C 1
ATOM 2059 O O . ASP A 1 254 ? 7.402 6.883 0.898 1 93.5 254 ASP A O 1
ATOM 2063 N N . PHE A 1 255 ? 8.016 8.914 1.673 1 96.62 255 PHE A N 1
ATOM 2064 C CA . PHE A 1 255 ? 6.625 9.289 1.919 1 96.62 255 PHE A CA 1
ATOM 2065 C C . PHE A 1 255 ? 6.426 10.781 1.717 1 96.62 255 PHE A C 1
ATOM 2067 O O . PHE A 1 255 ? 5.789 11.203 0.75 1 96.62 255 PHE A O 1
ATOM 2074 N N . ALA A 1 256 ? 7.039 11.609 2.535 1 97.62 256 ALA A N 1
ATOM 2075 C CA . ALA A 1 256 ? 6.832 13.055 2.508 1 97.62 256 ALA A CA 1
ATOM 2076 C C . ALA A 1 256 ? 7.234 13.641 1.156 1 97.62 256 ALA A C 1
ATOM 2078 O O . ALA A 1 256 ? 6.504 14.445 0.581 1 97.62 256 ALA A O 1
ATOM 2079 N N . TYR A 1 257 ? 8.438 13.227 0.724 1 97.81 257 TYR A N 1
ATOM 2080 C CA . TYR A 1 257 ? 8.961 13.75 -0.534 1 97.81 257 TYR A CA 1
ATOM 2081 C C . TYR A 1 257 ? 9.359 12.617 -1.473 1 97.81 257 TYR A C 1
ATOM 2083 O O . TYR A 1 257 ? 10.5 12.562 -1.938 1 97.81 257 TYR A O 1
ATOM 2091 N N . VAL A 1 258 ? 8.367 11.82 -1.754 1 96 258 VAL A N 1
ATOM 2092 C CA . VAL A 1 258 ? 8.578 10.625 -2.568 1 96 258 VAL A CA 1
ATOM 2093 C C . VAL A 1 258 ? 8.57 11 -4.047 1 96 258 VAL A C 1
ATOM 2095 O O . VAL A 1 258 ? 9.266 10.383 -4.855 1 96 258 VAL A O 1
ATOM 2098 N N . ASN A 1 259 ? 7.773 11.984 -4.398 1 95.31 259 ASN A N 1
ATOM 2099 C CA . ASN A 1 259 ? 7.727 12.484 -5.766 1 95.31 259 ASN A CA 1
ATOM 2100 C C . ASN A 1 259 ? 8.898 13.422 -6.062 1 95.31 259 ASN A C 1
ATOM 2102 O O . ASN A 1 259 ? 8.859 14.602 -5.711 1 95.31 259 ASN A O 1
ATOM 2106 N N . LYS A 1 260 ? 9.852 12.898 -6.742 1 94.88 260 LYS A N 1
ATOM 2107 C CA . LYS A 1 260 ? 11.078 13.656 -7.004 1 94.88 260 LYS A CA 1
ATOM 2108 C C . LYS A 1 260 ? 10.875 14.641 -8.148 1 94.88 260 LYS A C 1
ATOM 2110 O O . LYS A 1 260 ? 10.742 14.234 -9.312 1 94.88 260 LYS A O 1
ATOM 2115 N N . LEU A 1 261 ? 10.883 15.883 -7.844 1 93.81 261 LEU A N 1
ATOM 2116 C CA . LEU A 1 261 ? 10.711 16.938 -8.836 1 93.81 261 LEU A CA 1
ATOM 2117 C C . LEU A 1 261 ? 12 17.156 -9.625 1 93.81 261 LEU A C 1
ATOM 2119 O O . LEU A 1 261 ? 11.961 17.625 -10.766 1 93.81 261 LEU A O 1
ATOM 2123 N N . THR A 1 262 ? 13.141 16.922 -8.945 1 95.31 262 THR A N 1
ATOM 2124 C CA . THR A 1 262 ? 14.469 16.984 -9.555 1 95.31 262 THR A CA 1
ATOM 2125 C C . THR A 1 262 ? 15.227 15.68 -9.328 1 95.31 262 THR A C 1
ATOM 2127 O O . THR A 1 262 ? 14.859 14.875 -8.469 1 95.31 262 THR A O 1
ATOM 2130 N N . GLU A 1 263 ? 16.219 15.508 -10.148 1 94.81 263 GLU A N 1
ATOM 2131 C CA . GLU A 1 263 ? 17 14.281 -10.039 1 94.81 263 GLU A CA 1
ATOM 2132 C C . GLU A 1 263 ? 17.641 14.148 -8.656 1 94.81 263 GLU A C 1
ATOM 2134 O O . GLU A 1 263 ? 17.609 13.078 -8.055 1 94.81 263 GLU A O 1
ATOM 2139 N N . PHE A 1 264 ? 18.203 15.297 -8.289 1 96.56 264 PHE A N 1
ATOM 2140 C CA . PHE A 1 264 ? 18.797 15.391 -6.957 1 96.56 264 PHE A CA 1
ATOM 2141 C C . PHE A 1 264 ? 18.141 16.5 -6.152 1 96.56 264 PHE A C 1
ATOM 2143 O O . PHE A 1 264 ? 17.547 17.422 -6.727 1 96.56 264 PHE A O 1
ATOM 2150 N N . PRO A 1 265 ? 18.188 16.391 -4.828 1 97.19 265 PRO A N 1
ATOM 2151 C CA . PRO A 1 265 ? 17.484 17.375 -4.008 1 97.19 265 PRO A CA 1
ATOM 2152 C C . PRO A 1 265 ? 18.016 18.797 -4.191 1 97.19 265 PRO A C 1
ATOM 2154 O O . PRO A 1 265 ? 19.234 18.984 -4.312 1 97.19 265 PRO A O 1
ATOM 2157 N N . GLU A 1 266 ? 17.156 19.734 -4.246 1 97.94 266 GLU A N 1
ATOM 2158 C CA . GLU A 1 266 ? 17.484 21.172 -4.281 1 97.94 266 GLU A CA 1
ATOM 2159 C C . GLU A 1 266 ? 16.859 21.906 -3.098 1 97.94 266 GLU A C 1
ATOM 2161 O O . GLU A 1 266 ? 15.773 21.531 -2.639 1 97.94 266 GLU A O 1
ATOM 2166 N N . MET A 1 267 ? 17.531 22.828 -2.592 1 98.31 267 MET A N 1
ATOM 2167 C CA . MET A 1 267 ? 17.047 23.656 -1.49 1 98.31 267 MET A CA 1
ATOM 2168 C C . MET A 1 267 ? 17.047 25.125 -1.875 1 98.31 267 MET A C 1
ATOM 2170 O O . MET A 1 267 ? 18.078 25.688 -2.244 1 98.31 267 MET A O 1
ATOM 2174 N N . LYS A 1 268 ? 15.984 25.734 -1.82 1 98.06 268 LYS A N 1
ATOM 2175 C CA . LYS A 1 268 ? 15.812 27.156 -2.137 1 98.06 268 LYS A CA 1
ATOM 2176 C C . LYS A 1 268 ? 15.141 27.891 -0.986 1 98.06 268 LYS A C 1
ATOM 2178 O O . LYS A 1 268 ? 14.109 27.453 -0.473 1 98.06 268 LYS A O 1
ATOM 2183 N N . TYR A 1 269 ? 15.727 28.938 -0.561 1 97.69 269 TYR A N 1
ATOM 2184 C CA . TYR A 1 269 ? 15.094 29.781 0.443 1 97.69 269 TYR A CA 1
ATOM 2185 C C . TYR A 1 269 ? 15.594 31.219 0.331 1 97.69 269 TYR A C 1
ATOM 2187 O O . TYR A 1 269 ? 16.609 31.484 -0.311 1 97.69 269 TYR A O 1
ATOM 2195 N N . ASN A 1 270 ? 14.859 32.156 0.888 1 95.69 270 ASN A N 1
ATOM 2196 C CA . ASN A 1 270 ? 15.211 33.594 0.953 1 95.69 270 ASN A CA 1
ATOM 2197 C C . ASN A 1 270 ? 15.508 34.031 2.383 1 95.69 270 ASN A C 1
ATOM 2199 O O . ASN A 1 270 ? 14.852 33.594 3.324 1 95.69 270 ASN A O 1
ATOM 2203 N N . ILE A 1 271 ? 16.516 34.781 2.488 1 95.31 271 ILE A N 1
ATOM 2204 C CA . ILE A 1 271 ? 16.797 35.469 3.738 1 95.31 271 ILE A CA 1
ATOM 2205 C C . ILE A 1 271 ? 16.422 36.938 3.602 1 95.31 271 ILE A C 1
ATOM 2207 O O . ILE A 1 271 ? 17 37.688 2.783 1 95.31 271 ILE A O 1
ATOM 2211 N N . CYS A 1 272 ? 15.5 37.344 4.379 1 92.62 272 CYS A N 1
ATOM 2212 C CA . CYS A 1 272 ? 15.07 38.75 4.332 1 92.62 272 CYS A CA 1
ATOM 2213 C C . CYS A 1 272 ? 15.398 39.469 5.641 1 92.62 272 CYS A C 1
ATOM 2215 O O . CYS A 1 272 ? 15.273 38.875 6.719 1 92.62 272 CYS A O 1
ATOM 2217 N N . THR A 1 273 ? 15.781 40.688 5.539 1 91.5 273 THR A N 1
ATOM 2218 C CA . THR A 1 273 ? 16.188 41.438 6.715 1 91.5 273 THR A CA 1
ATOM 2219 C C . THR A 1 273 ? 15.539 42.844 6.699 1 91.5 273 THR A C 1
ATOM 2221 O O . THR A 1 273 ? 15.227 43.375 5.633 1 91.5 273 THR A O 1
ATOM 2224 N N . SER A 1 274 ? 15.219 43.344 7.801 1 88.94 274 SER A N 1
ATOM 2225 C CA . SER A 1 274 ? 14.727 44.719 8.016 1 88.94 274 SER A CA 1
ATOM 2226 C C . SER A 1 274 ? 15.25 45.281 9.32 1 88.94 274 SER A C 1
ATOM 2228 O O . SER A 1 274 ? 16.078 44.688 9.992 1 88.94 274 SER A O 1
ATOM 2230 N N . HIS A 1 275 ? 14.82 46.531 9.641 1 84.62 275 HIS A N 1
ATOM 2231 C CA . HIS A 1 275 ? 15.297 47.25 10.82 1 84.62 275 HIS A CA 1
ATOM 2232 C C . HIS A 1 275 ? 14.891 46.5 12.102 1 84.62 275 HIS A C 1
ATOM 2234 O O . HIS A 1 275 ? 15.648 46.5 13.078 1 84.62 275 HIS A O 1
ATOM 2240 N N . ASP A 1 276 ? 13.758 45.938 12.141 1 85.94 276 ASP A N 1
ATOM 2241 C CA . ASP A 1 276 ? 13.289 45.188 13.305 1 85.94 276 ASP A CA 1
ATOM 2242 C C . ASP A 1 276 ? 12.32 44.09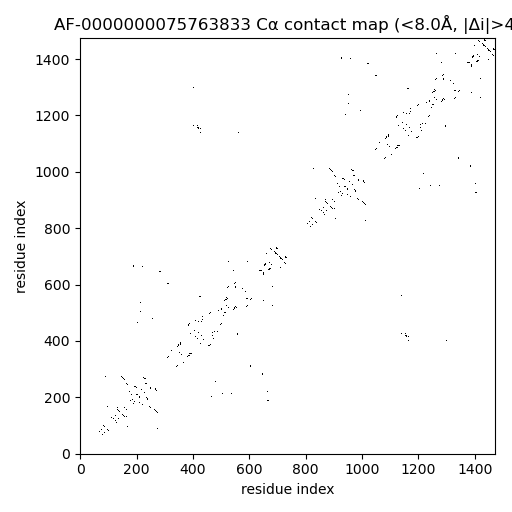4 12.891 1 85.94 276 ASP A C 1
ATOM 2244 O O . ASP A 1 276 ? 11.906 44.031 11.727 1 85.94 276 ASP A O 1
ATOM 2248 N N . MET A 1 277 ? 12.117 43.281 13.875 1 90.25 277 MET A N 1
ATOM 2249 C CA . MET A 1 277 ? 11.289 42.094 13.633 1 90.25 277 MET A CA 1
ATOM 2250 C C . MET A 1 277 ? 9.883 42.5 13.211 1 90.25 277 MET A C 1
ATOM 2252 O O . MET A 1 277 ? 9.312 41.906 12.281 1 90.25 277 MET A O 1
ATOM 2256 N N . LYS A 1 278 ? 9.281 43.469 13.859 1 87 278 LYS A N 1
ATOM 2257 C CA . LYS A 1 278 ? 7.922 43.906 13.578 1 87 278 LYS A CA 1
ATOM 2258 C C . LYS A 1 278 ? 7.793 44.438 12.156 1 87 278 LYS A C 1
ATOM 2260 O O . LYS A 1 278 ? 6.875 44.062 11.422 1 87 278 LYS A O 1
ATOM 2265 N N . SER A 1 279 ? 8.68 45.25 11.75 1 84.56 279 SER A N 1
ATOM 2266 C CA . SER A 1 279 ? 8.672 45.844 10.406 1 84.56 279 SER A CA 1
ATOM 2267 C C . SER A 1 279 ? 8.852 44.75 9.344 1 84.56 279 SER A C 1
ATOM 2269 O O . SER A 1 279 ? 8.203 44.781 8.297 1 84.56 279 SER A O 1
ATOM 2271 N N . LEU A 1 280 ? 9.734 43.906 9.633 1 88.88 280 LEU A N 1
ATOM 2272 C CA . LEU A 1 280 ? 9.977 42.812 8.695 1 88.88 280 LEU A CA 1
ATOM 2273 C C . LEU A 1 280 ? 8.734 41.969 8.523 1 88.88 280 LEU A C 1
ATOM 2275 O O . LEU A 1 280 ? 8.328 41.656 7.395 1 88.88 280 LEU A O 1
ATOM 2279 N N . HIS A 1 281 ? 8.141 41.531 9.648 1 88.69 281 HIS A N 1
ATOM 2280 C CA . HIS A 1 281 ? 6.945 40.688 9.625 1 88.69 281 HIS A CA 1
ATOM 2281 C C . HIS A 1 281 ? 5.82 41.375 8.844 1 88.69 281 HIS A C 1
ATOM 2283 O O . HIS A 1 281 ? 5.172 40.719 8.016 1 88.69 281 HIS A O 1
ATOM 2289 N N . SER A 1 282 ? 5.621 42.562 9.031 1 82.06 282 SER A N 1
ATOM 2290 C CA . SER A 1 282 ? 4.574 43.312 8.352 1 82.06 282 SER A CA 1
ATOM 2291 C C . SER A 1 282 ? 4.859 43.438 6.859 1 82.06 282 SER A C 1
ATOM 2293 O O . SER A 1 282 ? 3.943 43.344 6.039 1 82.06 282 SER A O 1
ATOM 2295 N N . SER A 1 283 ? 6.074 43.656 6.562 1 82.75 283 SER A N 1
ATOM 2296 C CA . SER A 1 283 ? 6.465 43.781 5.164 1 82.75 283 SER A CA 1
ATOM 2297 C C . SER A 1 283 ? 6.25 42.5 4.391 1 82.75 283 SER A C 1
ATOM 2299 O O . SER A 1 283 ? 5.742 42.5 3.27 1 82.75 283 SER A O 1
ATOM 2301 N N . ILE A 1 284 ? 6.664 41.469 4.961 1 84.06 284 ILE A N 1
ATOM 2302 C CA . ILE A 1 284 ? 6.594 40.156 4.289 1 84.06 284 ILE A CA 1
ATOM 2303 C C . ILE A 1 284 ? 5.137 39.781 4.078 1 84.06 284 ILE A C 1
ATOM 2305 O O . ILE A 1 284 ? 4.773 39.25 3.023 1 84.06 284 ILE A O 1
ATOM 2309 N N . HIS A 1 285 ? 4.309 40 4.953 1 77.31 285 HIS A N 1
ATOM 2310 C CA . HIS A 1 285 ? 2.918 39.562 4.859 1 77.31 285 HIS A CA 1
ATOM 2311 C C . HIS A 1 285 ? 2.08 40.594 4.078 1 77.31 285 HIS A C 1
ATOM 2313 O O . HIS A 1 285 ? 1.08 40.219 3.459 1 77.31 285 HIS A O 1
ATOM 2319 N N . ASN A 1 286 ? 2.471 41.812 4.035 1 67.19 286 ASN A N 1
ATOM 2320 C CA . ASN A 1 286 ? 1.779 42.812 3.238 1 67.19 286 ASN A CA 1
ATOM 2321 C C . ASN A 1 286 ? 2.1 42.656 1.753 1 67.19 286 ASN A C 1
ATOM 2323 O O . ASN A 1 286 ? 1.225 42.844 0.905 1 67.19 286 ASN A O 1
ATOM 2327 N N . HIS A 1 287 ? 3.352 42.469 1.444 1 56.22 287 HIS A N 1
ATOM 2328 C CA . HIS A 1 287 ? 3.811 42.5 0.06 1 56.22 287 HIS A CA 1
ATOM 2329 C C . HIS A 1 287 ? 3.506 41.188 -0.646 1 56.22 287 HIS A C 1
ATOM 2331 O O . HIS A 1 287 ? 3.367 41.125 -1.871 1 56.22 287 HIS A O 1
ATOM 2337 N N . ARG A 1 288 ? 3.451 40.156 0.06 1 56.16 288 ARG A N 1
ATOM 2338 C CA . ARG A 1 288 ? 3.416 38.875 -0.604 1 56.16 288 ARG A CA 1
ATOM 2339 C C . ARG A 1 288 ? 2.023 38.562 -1.149 1 56.16 288 ARG A C 1
ATOM 2341 O O . ARG A 1 288 ? 1.866 37.719 -2.031 1 56.16 288 ARG A O 1
ATOM 2348 N N . ARG A 1 289 ? 1.009 39.281 -0.694 1 62.06 289 ARG A N 1
ATOM 2349 C CA . ARG A 1 289 ? -0.302 38.812 -1.118 1 62.06 289 ARG A CA 1
ATOM 2350 C C . ARG A 1 289 ? -1.275 39.969 -1.308 1 62.06 289 ARG A C 1
ATOM 2352 O O . ARG A 1 289 ? -1.101 41.031 -0.716 1 62.06 289 ARG A O 1
ATOM 2359 N N . ALA A 1 290 ? -2.064 39.938 -2.318 1 65.62 290 ALA A N 1
ATOM 2360 C CA . ALA A 1 290 ? -3.234 40.812 -2.418 1 65.62 290 ALA A CA 1
ATOM 2361 C C . ALA A 1 290 ? -4.039 40.812 -1.121 1 65.62 290 ALA A C 1
ATOM 2363 O O . ALA A 1 290 ? -4.02 39.812 -0.382 1 65.62 290 ALA A O 1
ATOM 2364 N N . PRO A 1 291 ? -4.516 42 -0.848 1 72.31 291 PRO A N 1
ATOM 2365 C CA . PRO A 1 291 ? -5.359 42 0.35 1 72.31 291 PRO A CA 1
ATOM 2366 C C . PRO A 1 291 ? -6.355 40.844 0.368 1 72.31 291 PRO A C 1
ATOM 2368 O O . PRO A 1 291 ? -6.867 40.438 -0.684 1 72.31 291 PRO A O 1
ATOM 2371 N N . LEU A 1 292 ? -6.566 40.406 1.514 1 78.69 292 LEU A N 1
ATOM 2372 C CA . LEU A 1 292 ? -7.367 39.188 1.671 1 78.69 292 LEU A CA 1
ATOM 2373 C C . LEU A 1 292 ? -8.828 39.469 1.334 1 78.69 292 LEU A C 1
ATOM 2375 O O . LEU A 1 292 ? -9.602 38.531 1.088 1 78.69 292 LEU A O 1
ATOM 2379 N N . TRP A 1 293 ? -9.219 40.719 1.337 1 76.75 293 TRP A N 1
ATOM 2380 C CA . TRP A 1 293 ? -10.617 41.031 1.09 1 76.75 293 TRP A CA 1
ATOM 2381 C C . TRP A 1 293 ? -10.922 41.031 -0.404 1 76.75 293 TRP A C 1
ATOM 2383 O O . TRP A 1 293 ? -12.086 41.031 -0.808 1 76.75 293 TRP A O 1
ATOM 2393 N N . ASP A 1 294 ? -9.883 41.031 -1.138 1 79.81 294 ASP A N 1
ATOM 2394 C CA . ASP A 1 294 ? -10.078 41.094 -2.584 1 79.81 294 ASP A CA 1
ATOM 2395 C C . ASP A 1 294 ? -10.828 39.844 -3.068 1 79.81 294 ASP A C 1
ATOM 2397 O O . ASP A 1 294 ? -10.406 38.719 -2.824 1 79.81 294 ASP A O 1
ATOM 2401 N N . GLY A 1 295 ? -11.992 40.062 -3.605 1 80.56 295 GLY A N 1
ATOM 2402 C CA . GLY A 1 295 ? -12.773 38.969 -4.184 1 80.56 295 GLY A CA 1
ATOM 2403 C C . GLY A 1 295 ? -13.766 38.375 -3.211 1 80.56 295 GLY A C 1
ATOM 2404 O O . GLY A 1 295 ? -14.461 37.406 -3.543 1 80.56 295 GLY A O 1
ATOM 2405 N N . LEU A 1 296 ? -13.781 38.938 -2.029 1 88.5 296 LEU A N 1
ATOM 2406 C CA . LEU A 1 296 ? -14.734 38.406 -1.059 1 88.5 296 LEU A CA 1
ATOM 2407 C C . LEU A 1 296 ? -16.141 38.938 -1.35 1 88.5 296 LEU A C 1
ATOM 2409 O O . LEU A 1 296 ? -16.328 40.094 -1.7 1 88.5 296 LEU A O 1
ATOM 2413 N N . LYS A 1 297 ? -17.062 38 -1.289 1 89.94 297 LYS A N 1
ATOM 2414 C CA . LYS A 1 297 ? -18.484 38.344 -1.42 1 89.94 297 LYS A CA 1
ATOM 2415 C C . LYS A 1 297 ? -19.047 38.875 -0.1 1 89.94 297 LYS A C 1
ATOM 2417 O O . LYS A 1 297 ? -18.484 38.625 0.966 1 89.94 297 LYS A O 1
ATOM 2422 N N . PRO A 1 298 ? -20.047 39.656 -0.215 1 91.75 298 PRO A N 1
ATOM 2423 C CA . PRO A 1 298 ? -20.688 40.125 1.015 1 91.75 298 PRO A CA 1
ATOM 2424 C C . PRO A 1 298 ? -21.078 38.969 1.953 1 91.75 298 PRO A C 1
ATOM 2426 O O . PRO A 1 298 ? -20.953 39.094 3.174 1 91.75 298 PRO A O 1
ATOM 2429 N N . ALA A 1 299 ? -21.484 37.969 1.361 1 91.38 299 ALA A N 1
ATOM 2430 C CA . ALA A 1 299 ? -21.859 36.812 2.164 1 91.38 299 ALA A CA 1
ATOM 2431 C C . ALA A 1 299 ? -20.656 36.25 2.928 1 91.38 299 ALA A C 1
ATOM 2433 O O . ALA A 1 299 ? -20.797 35.75 4.051 1 91.38 299 ALA A O 1
ATOM 2434 N N . ASP A 1 300 ? -19.516 36.344 2.344 1 93.44 300 ASP A N 1
ATOM 2435 C CA . ASP A 1 300 ? -18.297 35.875 2.996 1 93.44 300 ASP A CA 1
ATOM 2436 C C . ASP A 1 300 ? -17.969 36.75 4.211 1 93.44 300 ASP A C 1
ATOM 2438 O O . ASP A 1 300 ? -17.625 36.219 5.273 1 93.44 300 ASP A O 1
ATOM 2442 N N . MET A 1 301 ? -18.156 38.031 4.008 1 93.81 301 MET A N 1
ATOM 2443 C CA . MET A 1 301 ? -17.891 38.969 5.09 1 93.81 301 MET A CA 1
ATOM 2444 C C . MET A 1 301 ? -18.859 38.781 6.246 1 93.81 301 MET A C 1
ATOM 2446 O O . MET A 1 301 ? -18.469 38.844 7.414 1 93.81 301 MET A O 1
ATOM 2450 N N . GLN A 1 302 ? -20.031 38.5 5.898 1 94.5 302 GLN A N 1
ATOM 2451 C CA . GLN A 1 302 ? -21.031 38.281 6.926 1 94.5 302 GLN A CA 1
ATOM 2452 C C . GLN A 1 302 ? -20.719 37 7.727 1 94.5 302 GLN A C 1
ATOM 2454 O O . GLN A 1 302 ? -20.875 37 8.945 1 94.5 302 GLN A O 1
ATOM 2459 N N . THR A 1 303 ? -20.312 36.031 7.004 1 95.06 303 THR A N 1
ATOM 2460 C CA . THR A 1 303 ? -19.953 34.781 7.672 1 95.06 303 THR A CA 1
ATOM 2461 C C . THR A 1 303 ? -18.766 35 8.609 1 95.06 303 THR A C 1
ATOM 2463 O O . THR A 1 303 ? -18.75 34.5 9.734 1 95.06 303 THR A O 1
ATOM 2466 N N . LEU A 1 304 ? -17.781 35.688 8.141 1 95.56 304 LEU A N 1
ATOM 2467 C CA . LEU A 1 304 ? -16.609 36 8.93 1 95.56 304 LEU A CA 1
ATOM 2468 C C . LEU A 1 304 ? -16.984 36.75 10.211 1 95.56 304 LEU A C 1
ATOM 2470 O O . LEU A 1 304 ? -16.547 36.375 11.305 1 95.56 304 LEU A O 1
ATOM 2474 N N . GLU A 1 305 ? -17.828 37.719 10.117 1 96.25 305 GLU A N 1
ATOM 2475 C CA . GLU A 1 305 ? -18.25 38.5 11.258 1 96.25 305 GLU A CA 1
ATOM 2476 C C . GLU A 1 305 ? -19.109 37.656 12.211 1 96.25 305 GLU A C 1
ATOM 2478 O O . GLU A 1 305 ? -19.016 37.812 13.43 1 96.25 305 GLU A O 1
ATOM 2483 N N . SER A 1 306 ? -19.875 36.875 11.602 1 96.31 306 SER A N 1
ATOM 2484 C CA . SER A 1 306 ? -20.734 36 12.414 1 96.31 306 SER A CA 1
ATOM 2485 C C . SER A 1 306 ? -19.906 35.031 13.242 1 96.31 306 SER A C 1
ATOM 2487 O O . SER A 1 306 ? -20.219 34.781 14.406 1 96.31 306 SER A O 1
ATOM 2489 N N . LEU A 1 307 ? -18.844 34.531 12.719 1 97 307 LEU A N 1
ATOM 2490 C CA . LEU A 1 307 ? -18.016 33.562 13.422 1 97 307 LEU A CA 1
ATOM 2491 C C . LEU A 1 307 ? -17.25 34.25 14.57 1 97 307 LEU A C 1
ATOM 2493 O O . LEU A 1 307 ? -16.969 33.594 15.586 1 97 307 LEU A O 1
ATOM 2497 N N . ILE A 1 308 ? -16.953 35.469 14.43 1 97.19 308 ILE A N 1
ATOM 2498 C CA . ILE A 1 308 ? -16.266 36.219 15.461 1 97.19 308 ILE A CA 1
ATOM 2499 C C . ILE A 1 308 ? -17.25 36.625 16.562 1 97.19 308 ILE A C 1
ATOM 2501 O O . ILE A 1 308 ? -16.922 36.562 17.75 1 97.19 308 ILE A O 1
ATOM 2505 N N . SER A 1 309 ? -18.5 36.875 16.203 1 96.62 309 SER A N 1
ATOM 2506 C CA . SER A 1 309 ? -19.453 37.469 17.109 1 96.62 309 SER A CA 1
ATOM 2507 C C . SER A 1 309 ? -20.297 36.438 17.812 1 96.62 309 SER A C 1
ATOM 2509 O O . SER A 1 309 ? -20.844 36.688 18.891 1 96.62 309 SER A O 1
ATOM 2511 N N . GLU A 1 310 ? -20.484 35.344 17.125 1 96.44 310 GLU A N 1
ATOM 2512 C CA . GLU A 1 310 ? -21.375 34.312 17.656 1 96.44 310 GLU A CA 1
ATOM 2513 C C . GLU A 1 310 ? -20.609 33 17.922 1 96.44 310 GLU A C 1
ATOM 2515 O O . GLU A 1 310 ? -19.609 32.719 17.25 1 96.44 310 GLU A O 1
ATOM 2520 N N . PRO A 1 311 ? -21.094 32.25 18.891 1 96.69 311 PRO A N 1
ATOM 2521 C CA . PRO A 1 311 ? -20.375 31.016 19.25 1 96.69 311 PRO A CA 1
ATOM 2522 C C . PRO A 1 311 ? -20.594 29.891 18.25 1 96.69 311 PRO A C 1
ATOM 2524 O O . PRO A 1 311 ? -21.547 29.938 17.453 1 96.69 311 PRO A O 1
ATOM 2527 N N . VAL A 1 312 ? -19.672 28.969 18.203 1 97.5 312 VAL A N 1
ATOM 2528 C CA . VAL A 1 312 ? -19.797 27.703 17.5 1 97.5 312 VAL A CA 1
ATOM 2529 C C . VAL A 1 312 ? -20.109 26.578 18.484 1 97.5 312 VAL A C 1
ATOM 2531 O O . VAL A 1 312 ? -19.328 26.344 19.422 1 97.5 312 VAL A O 1
ATOM 2534 N N . TRP A 1 313 ? -21.281 25.953 18.328 1 96.44 313 TRP A N 1
ATOM 2535 C CA . TRP A 1 313 ? -21.703 24.844 19.172 1 96.44 313 TRP A CA 1
ATOM 2536 C C . TRP A 1 313 ? -21.359 23.5 18.531 1 96.44 313 TRP A C 1
ATOM 2538 O O . TRP A 1 313 ? -22.062 23.031 17.641 1 96.44 313 TRP A O 1
ATOM 2548 N N . GLN A 1 314 ? -20.328 22.891 19.047 1 94.38 314 GLN A N 1
ATOM 2549 C CA . GLN A 1 314 ? -19.875 21.625 18.453 1 94.38 314 GLN A CA 1
ATOM 2550 C C . GLN A 1 314 ? -20.594 20.438 19.094 1 94.38 314 GLN A C 1
ATOM 2552 O O . GLN A 1 314 ? -20.469 20.203 20.297 1 94.38 314 GLN A O 1
ATOM 2557 N N . ILE A 1 315 ? -21.344 19.75 18.312 1 91.69 315 ILE A N 1
ATOM 2558 C CA . ILE A 1 315 ? -21.984 18.5 18.703 1 91.69 315 ILE A CA 1
ATOM 2559 C C . ILE A 1 315 ? -21.219 17.328 18.125 1 91.69 315 ILE A C 1
ATOM 2561 O O . ILE A 1 315 ? -21.375 17 16.938 1 91.69 315 ILE A O 1
ATOM 2565 N N . ALA A 1 316 ? -20.391 16.766 18.906 1 85.06 316 ALA A N 1
ATOM 2566 C CA . ALA A 1 316 ? -19.484 15.727 18.422 1 85.06 316 ALA A CA 1
ATOM 2567 C C . ALA A 1 316 ? -19.422 14.555 19.406 1 85.06 316 ALA A C 1
ATOM 2569 O O . ALA A 1 316 ? -18.391 14.281 20 1 85.06 316 ALA A O 1
ATOM 2570 N N . PRO A 1 317 ? -20.5 13.758 19.375 1 84.5 317 PRO A N 1
ATOM 2571 C CA . PRO A 1 317 ? -20.453 12.586 20.25 1 84.5 317 PRO A CA 1
ATOM 2572 C C . PRO A 1 317 ? -19.406 11.57 19.828 1 84.5 317 PRO A C 1
ATOM 2574 O O . PRO A 1 317 ? -18.922 11.602 18.703 1 84.5 317 PRO A O 1
ATOM 2577 N N . ARG A 1 318 ? -19.094 10.719 20.766 1 77.75 318 ARG A N 1
ATOM 2578 C CA . ARG A 1 318 ? -18.047 9.719 20.547 1 77.75 318 ARG A CA 1
ATOM 2579 C C . ARG A 1 318 ? -18.531 8.641 19.578 1 77.75 318 ARG A C 1
ATOM 2581 O O . ARG A 1 318 ? -17.781 8.195 18.703 1 77.75 318 ARG A O 1
ATOM 2588 N N . PHE A 1 319 ? -19.766 8.281 19.828 1 83.94 319 PHE A N 1
ATOM 2589 C CA . PHE A 1 319 ? -20.297 7.172 19.031 1 83.94 319 PHE A CA 1
ATOM 2590 C C . PHE A 1 319 ? -21.422 7.645 18.125 1 83.94 319 PHE A C 1
ATOM 2592 O O . PHE A 1 319 ? -22.219 8.492 18.516 1 83.94 319 PHE A O 1
ATOM 2599 N N . LYS A 1 320 ? -21.438 7.043 17.031 1 88.25 320 LYS A N 1
ATOM 2600 C CA . LYS A 1 320 ? -22.391 7.41 15.992 1 88.25 320 LYS A CA 1
ATOM 2601 C C . LYS A 1 320 ? -23.828 7.324 16.5 1 88.25 320 LYS A C 1
ATOM 2603 O O . LYS A 1 320 ? -24.641 8.188 16.188 1 88.25 320 LYS A O 1
ATOM 2608 N N . HIS A 1 321 ? -24.125 6.289 17.312 1 87.25 321 HIS A N 1
ATOM 2609 C CA . HIS A 1 321 ? -25.5 6.039 17.734 1 87.25 321 HIS A CA 1
ATOM 2610 C C . HIS A 1 321 ? -25.969 7.102 18.719 1 87.25 321 HIS A C 1
ATOM 2612 O O . HIS A 1 321 ? -27.172 7.234 18.953 1 87.25 321 HIS A O 1
ATOM 2618 N N . GLU A 1 322 ? -25.062 7.891 19.203 1 87.38 322 GLU A N 1
ATOM 2619 C CA . GLU A 1 322 ? -25.406 8.922 20.172 1 87.38 322 GLU A CA 1
ATOM 2620 C C . GLU A 1 322 ? -25.891 10.195 19.484 1 87.38 322 GLU A C 1
ATOM 2622 O O . GLU A 1 322 ? -26.484 11.07 20.125 1 87.38 322 GLU A O 1
ATOM 2627 N N . LEU A 1 323 ? -25.688 10.32 18.234 1 91.38 323 LEU A N 1
ATOM 2628 C CA . LEU A 1 323 ? -26.094 11.5 17.484 1 91.38 323 LEU A CA 1
ATOM 2629 C C . LEU A 1 323 ? -27.406 11.25 16.75 1 91.38 323 LEU A C 1
ATOM 2631 O O . LEU A 1 323 ? -27.453 10.469 15.797 1 91.38 323 LEU A O 1
ATOM 2635 N N . GLN A 1 324 ? -28.375 11.852 17.188 1 91.38 324 GLN A N 1
ATOM 2636 C CA . GLN A 1 324 ? -29.703 11.812 16.594 1 91.38 324 GLN A CA 1
ATOM 2637 C C . GLN A 1 324 ? -30.297 13.211 16.484 1 91.38 324 GLN A C 1
ATOM 2639 O O . GLN A 1 324 ? -29.719 14.18 16.969 1 91.38 324 GLN A O 1
ATOM 2644 N N . ALA A 1 325 ? -31.438 13.297 15.758 1 89.38 325 ALA A N 1
ATOM 2645 C CA . ALA A 1 325 ? -32.094 14.594 15.617 1 89.38 325 ALA A CA 1
ATOM 2646 C C . ALA A 1 325 ? -32.469 15.172 16.984 1 89.38 325 ALA A C 1
ATOM 2648 O O . ALA A 1 325 ? -32.375 16.375 17.203 1 89.38 325 ALA A O 1
ATOM 2649 N N . GLU A 1 326 ? -32.781 14.305 17.859 1 89.25 326 GLU A N 1
ATOM 2650 C CA . GLU A 1 326 ? -33.156 14.727 19.203 1 89.25 326 GLU A CA 1
ATOM 2651 C C . GLU A 1 326 ? -31.953 15.289 19.969 1 89.25 326 GLU A C 1
ATOM 2653 O O . GLU A 1 326 ? -32.125 16.203 20.781 1 89.25 326 GLU A O 1
ATOM 2658 N N . THR A 1 327 ? -30.844 14.711 19.75 1 91.5 327 THR A N 1
ATOM 2659 C CA . THR A 1 327 ? -29.625 15.195 20.391 1 91.5 327 THR A CA 1
ATOM 2660 C C . THR A 1 327 ? -29.344 16.641 20 1 91.5 327 THR A C 1
ATOM 2662 O O . THR A 1 327 ? -28.969 17.453 20.859 1 91.5 327 THR A O 1
ATOM 2665 N N . ILE A 1 328 ? -29.547 16.953 18.766 1 93.88 328 ILE A N 1
ATOM 2666 C CA . ILE A 1 328 ? -29.312 18.297 18.25 1 93.88 328 ILE A CA 1
ATOM 2667 C C . ILE A 1 328 ? -30.344 19.25 18.844 1 93.88 328 ILE A C 1
ATOM 2669 O O . ILE A 1 328 ? -30 20.344 19.297 1 93.88 328 ILE A O 1
ATOM 2673 N N . SER A 1 329 ? -31.594 18.781 18.875 1 92.56 329 SER A N 1
ATOM 2674 C CA . SER A 1 329 ? -32.656 19.609 19.406 1 92.56 329 SER A CA 1
ATOM 2675 C C . SER A 1 329 ? -32.469 19.891 20.891 1 92.56 329 SER A C 1
ATOM 2677 O O . SER A 1 329 ? -32.625 21.031 21.328 1 92.56 329 SER A O 1
ATOM 2679 N N . GLN A 1 330 ? -32.125 18.891 21.578 1 92.25 330 GLN A N 1
ATOM 2680 C CA . GLN A 1 330 ? -31.953 19.062 23.016 1 92.25 330 GLN A CA 1
ATOM 2681 C C . GLN A 1 330 ? -30.781 20 23.312 1 92.25 330 GLN A C 1
ATOM 2683 O O . GLN A 1 330 ? -30.875 20.844 24.188 1 92.25 330 GLN A O 1
ATOM 2688 N N . TYR A 1 331 ? -29.75 19.797 22.641 1 93.19 331 TYR A N 1
ATOM 2689 C CA . TYR A 1 331 ? -28.578 20.641 22.828 1 93.19 331 TYR A CA 1
ATOM 2690 C C . TYR A 1 331 ? -28.922 22.094 22.562 1 93.19 331 TYR A C 1
ATOM 2692 O O . TYR A 1 331 ? -28.531 22.984 23.328 1 93.19 331 TYR A O 1
ATOM 2700 N N . THR A 1 332 ? -29.578 22.391 21.516 1 94.44 332 THR A N 1
ATOM 2701 C CA . THR A 1 332 ? -29.891 23.766 21.125 1 94.44 332 THR A CA 1
ATOM 2702 C C . THR A 1 332 ? -30.938 24.375 22.062 1 94.44 332 THR A C 1
ATOM 2704 O O . THR A 1 332 ? -30.938 25.578 22.312 1 94.44 332 THR A O 1
ATOM 2707 N N . GLU A 1 333 ? -31.812 23.516 22.547 1 93.81 333 GLU A N 1
ATOM 2708 C CA . GLU A 1 333 ? -32.75 23.984 23.547 1 93.81 333 GLU A CA 1
ATOM 2709 C C . GLU A 1 333 ? -32.031 24.406 24.828 1 93.81 333 GLU A C 1
ATOM 2711 O O . GLU A 1 333 ? -32.406 25.406 25.453 1 93.81 333 GLU A O 1
ATOM 2716 N N . ASP A 1 334 ? -31.094 23.641 25.172 1 93.06 334 ASP A N 1
ATOM 2717 C CA . ASP A 1 334 ? -30.297 24 26.344 1 93.06 334 ASP A CA 1
ATOM 2718 C C . ASP A 1 334 ? -29.578 25.328 26.125 1 93.06 334 ASP A C 1
ATOM 2720 O O . ASP A 1 334 ? -29.422 26.109 27.078 1 93.06 334 ASP A O 1
ATOM 2724 N N . VAL A 1 335 ? -29.109 25.562 24.953 1 94.25 335 VAL A N 1
ATOM 2725 C CA . VAL A 1 335 ? -28.438 26.812 24.625 1 94.25 335 VAL A CA 1
ATOM 2726 C C . VAL A 1 335 ? -29.406 27.984 24.766 1 94.25 335 VAL A C 1
ATOM 2728 O O . VAL A 1 335 ? -29.078 29.016 25.328 1 94.25 335 VAL A O 1
ATOM 2731 N N . ILE A 1 336 ? -30.594 27.797 24.219 1 93.56 336 ILE A N 1
ATOM 2732 C CA . ILE A 1 336 ? -31.625 28.844 24.281 1 93.56 336 ILE A CA 1
ATOM 2733 C C . ILE A 1 336 ? -31.969 29.125 25.734 1 93.56 336 ILE A C 1
ATOM 2735 O O . ILE A 1 336 ? -32.156 30.281 26.125 1 93.56 336 ILE A O 1
ATOM 2739 N N . ASN A 1 337 ? -32.031 28.094 26.516 1 91.62 337 ASN A N 1
ATOM 2740 C CA . ASN A 1 337 ? -32.406 28.219 27.906 1 91.62 337 ASN A CA 1
ATOM 2741 C C . ASN A 1 337 ? -31.359 28.969 28.719 1 91.62 337 ASN A C 1
ATOM 2743 O O . ASN A 1 337 ? -31.656 29.516 29.781 1 91.62 337 ASN A O 1
ATOM 2747 N N . LEU A 1 338 ? -30.125 28.906 28.312 1 89.69 338 LEU A N 1
ATOM 2748 C CA . LEU A 1 338 ? -29.094 29.703 28.984 1 89.69 338 LEU A CA 1
ATOM 2749 C C . LEU A 1 338 ? -29.453 31.172 28.984 1 89.69 338 LEU A C 1
ATOM 2751 O O . LEU A 1 338 ? -29.25 31.875 29.969 1 89.69 338 LEU A O 1
ATOM 2755 N N . GLY A 1 339 ? -29.891 31.719 27.797 1 85.69 339 GLY A N 1
ATOM 2756 C CA . GLY A 1 339 ? -30.516 33.031 27.719 1 85.69 339 GLY A CA 1
ATOM 2757 C C . GLY A 1 339 ? -29.516 34.156 27.484 1 85.69 339 GLY A C 1
ATOM 2758 O O . GLY A 1 339 ? -29.891 35.281 27.172 1 85.69 339 GLY A O 1
ATOM 2759 N N . PHE A 1 340 ? -28.281 33.938 27.719 1 87 340 PHE A N 1
ATOM 2760 C CA . PHE A 1 340 ? -27.359 35.062 27.625 1 87 340 PHE A CA 1
ATOM 2761 C C . PHE A 1 340 ? -26.375 34.875 26.484 1 87 340 PHE A C 1
ATOM 2763 O O . PHE A 1 340 ? -25.578 35.75 26.172 1 87 340 PHE A O 1
ATOM 2770 N N . LEU A 1 341 ? -26.359 33.812 25.844 1 85.5 341 LEU A N 1
ATOM 2771 C CA . LEU A 1 341 ? -25.5 33.531 24.703 1 85.5 341 LEU A CA 1
ATOM 2772 C C . LEU A 1 341 ? -26.281 33.656 23.391 1 85.5 341 LEU A C 1
ATOM 2774 O O . LEU A 1 341 ? -27.469 33.281 23.344 1 85.5 341 LEU A O 1
ATOM 2778 N N . LYS A 1 342 ? -25.672 34.156 22.375 1 86.75 342 LYS A N 1
ATOM 2779 C CA . LYS A 1 342 ? -26.281 34.188 21.047 1 86.75 342 LYS A CA 1
ATOM 2780 C C . LYS A 1 342 ? -26.406 32.781 20.469 1 86.75 342 LYS A C 1
ATOM 2782 O O . LYS A 1 342 ? -25.719 31.859 20.891 1 86.75 342 LYS A O 1
ATOM 2787 N N . GLN A 1 343 ? -27.312 32.594 19.578 1 90.31 343 GLN A N 1
ATOM 2788 C CA . GLN A 1 343 ? -27.594 31.281 19.016 1 90.31 343 GLN A CA 1
ATOM 2789 C C . GLN A 1 343 ? -26.406 30.734 18.234 1 90.31 343 GLN A C 1
ATOM 2791 O O . GLN A 1 343 ? -26.016 29.594 18.406 1 90.31 343 GLN A O 1
ATOM 2796 N N . GLY A 1 344 ? -25.781 31.516 17.281 1 95.19 344 GLY A N 1
ATOM 2797 C CA . GLY A 1 344 ? -24.516 31.188 16.672 1 95.19 344 GLY A CA 1
ATOM 2798 C C . GLY A 1 344 ? -24.609 30.047 15.672 1 95.19 344 GLY A C 1
ATOM 2799 O O . GLY A 1 344 ? -25.594 29.938 14.938 1 95.19 344 GLY A O 1
ATOM 2800 N N . HIS A 1 345 ? -23.531 29.156 15.531 1 97.38 345 HIS A N 1
ATOM 2801 C CA . HIS A 1 345 ? -23.375 28.109 14.539 1 97.38 345 HIS A CA 1
ATOM 2802 C C . HIS A 1 345 ? -23.344 26.734 15.188 1 97.38 345 HIS A C 1
ATOM 2804 O O . HIS A 1 345 ? -22.5 26.453 16.047 1 97.38 345 HIS A O 1
ATOM 2810 N N . VAL A 1 346 ? -24.266 25.875 14.766 1 97.81 346 VAL A N 1
ATOM 2811 C CA . VAL A 1 346 ? -24.266 24.5 15.242 1 97.81 346 VAL A CA 1
ATOM 2812 C C . VAL A 1 346 ? -23.406 23.641 14.305 1 97.81 346 VAL A C 1
ATOM 2814 O O . VAL A 1 346 ? -23.719 23.5 13.117 1 97.81 346 VAL A O 1
ATOM 2817 N N . LEU A 1 347 ? -22.328 23.141 14.805 1 97.38 347 LEU A N 1
ATOM 2818 C CA . LEU A 1 347 ? -21.406 22.297 14.031 1 97.38 347 LEU A CA 1
ATOM 2819 C C . LEU A 1 347 ? -21.609 20.828 14.375 1 97.38 347 LEU A C 1
ATOM 2821 O O . LEU A 1 347 ? -21.297 20.391 15.484 1 97.38 347 LEU A O 1
ATOM 2825 N N . ILE A 1 348 ? -22.078 20.094 13.414 1 96.69 348 ILE A N 1
ATOM 2826 C CA . ILE A 1 348 ? -22.359 18.672 13.594 1 96.69 348 ILE A CA 1
ATOM 2827 C C . ILE A 1 348 ? -21.203 17.859 13.016 1 96.69 348 ILE A C 1
ATOM 2829 O O . ILE A 1 348 ? -20.766 18.094 11.891 1 96.69 348 ILE A O 1
ATOM 2833 N N . ASN A 1 349 ? -20.703 16.875 13.781 1 94.06 349 ASN A N 1
ATOM 2834 C CA . ASN A 1 349 ? -19.562 16.125 13.305 1 94.06 349 ASN A CA 1
ATOM 2835 C C . ASN A 1 349 ? -19.938 15.18 12.164 1 94.06 349 ASN A C 1
ATOM 2837 O O . ASN A 1 349 ? -21.047 15.258 11.641 1 94.06 349 ASN A O 1
ATOM 2841 N N . GLU A 1 350 ? -19.062 14.336 11.695 1 95.62 350 GLU A N 1
ATOM 2842 C CA . GLU A 1 350 ? -19.188 13.555 10.469 1 95.62 350 GLU A CA 1
ATOM 2843 C C . GLU A 1 350 ? -20.234 12.445 10.625 1 95.62 350 GLU A C 1
ATOM 2845 O O . GLU A 1 350 ? -20.625 11.812 9.641 1 95.62 350 GLU A O 1
ATOM 2850 N N . PHE A 1 351 ? -20.844 12.258 11.805 1 95.44 351 PHE A N 1
ATOM 2851 C CA . PHE A 1 351 ? -21.75 11.148 12.086 1 95.44 351 PHE A CA 1
ATOM 2852 C C . PHE A 1 351 ? -23.141 11.438 11.555 1 95.44 351 PHE A C 1
ATOM 2854 O O . PHE A 1 351 ? -24.062 10.633 11.727 1 95.44 351 PHE A O 1
ATOM 2861 N N . TRP A 1 352 ? -23.328 12.633 10.914 1 96.31 352 TRP A N 1
ATOM 2862 C CA . TRP A 1 352 ? -24.609 12.852 10.25 1 96.31 352 TRP A CA 1
ATOM 2863 C C . TRP A 1 352 ? -24.828 11.836 9.141 1 96.31 352 TRP A C 1
ATOM 2865 O O . TRP A 1 352 ? -25.953 11.648 8.664 1 96.31 352 TRP A O 1
ATOM 2875 N N . GLN A 1 353 ? -23.734 11.133 8.789 1 97 353 GLN A N 1
ATOM 2876 C CA . GLN A 1 353 ? -23.734 10.047 7.816 1 97 353 GLN A CA 1
ATOM 2877 C C . GLN A 1 353 ? -23.812 8.688 8.508 1 97 353 GLN A C 1
ATOM 2879 O O . GLN A 1 353 ? -23.375 8.547 9.656 1 97 353 GLN A O 1
ATOM 2884 N N . ASN A 1 354 ? -24.375 7.68 7.84 1 96.12 354 ASN A N 1
ATOM 2885 C CA . ASN A 1 354 ? -24.297 6.336 8.398 1 96.12 354 ASN A CA 1
ATOM 2886 C C . ASN A 1 354 ? -22.875 5.801 8.391 1 96.12 354 ASN A C 1
ATOM 2888 O O . ASN A 1 354 ? -22.375 5.328 9.414 1 96.12 354 ASN A O 1
ATOM 2892 N N . GLU A 1 355 ? -22.266 5.793 7.266 1 96.19 355 GLU A N 1
ATOM 2893 C CA . GLU A 1 355 ? -20.844 5.559 7.094 1 96.19 355 GLU A CA 1
ATOM 2894 C C . GLU A 1 355 ? -20.156 6.773 6.477 1 96.19 355 GLU A C 1
ATOM 2896 O O . GLU A 1 355 ? -20.688 7.387 5.547 1 96.19 355 GLU A O 1
ATOM 2901 N N . ILE A 1 356 ? -19.047 7.117 7.082 1 96.56 356 ILE A N 1
ATOM 2902 C CA . ILE A 1 356 ? -18.344 8.281 6.559 1 96.56 356 ILE A CA 1
ATOM 2903 C C . ILE A 1 356 ? -17.984 8.055 5.09 1 96.56 356 ILE A C 1
ATOM 2905 O O . ILE A 1 356 ? -17.406 7.023 4.734 1 96.56 356 ILE A O 1
ATOM 2909 N N . GLY A 1 357 ? -18.359 8.914 4.199 1 97.69 357 GLY A N 1
ATOM 2910 C CA . GLY A 1 357 ? -18.188 8.766 2.764 1 97.69 357 GLY A CA 1
ATOM 2911 C C . GLY A 1 357 ? -19.5 8.57 2.025 1 97.69 357 GLY A C 1
ATOM 2912 O O . GLY A 1 357 ? -19.547 8.648 0.796 1 97.69 357 GLY A O 1
ATOM 2913 N N . ASP A 1 358 ? -20.562 8.328 2.795 1 98 358 ASP A N 1
ATOM 2914 C CA . ASP A 1 358 ? -21.875 8.219 2.162 1 98 358 ASP A CA 1
ATOM 2915 C C . ASP A 1 358 ? -22.297 9.539 1.524 1 98 358 ASP A C 1
ATOM 2917 O O . ASP A 1 358 ? -22.922 9.555 0.462 1 98 358 ASP A O 1
ATOM 2921 N N . LEU A 1 359 ? -21.922 10.633 2.236 1 98 359 LEU A N 1
ATOM 2922 C CA . LEU A 1 359 ? -22.25 11.984 1.797 1 98 359 LEU A CA 1
ATOM 2923 C C . LEU A 1 359 ? -23.75 12.141 1.603 1 98 359 LEU A C 1
ATOM 2925 O O . LEU A 1 359 ? -24.188 12.789 0.649 1 98 359 LEU A O 1
ATOM 2929 N N . SER A 1 360 ? -24.484 11.438 2.338 1 97.5 360 SER A N 1
ATOM 2930 C CA . SER A 1 360 ? -25.938 11.531 2.488 1 97.5 360 SER A CA 1
ATOM 2931 C C . SER A 1 360 ? -26.359 11.352 3.943 1 97.5 360 SER A C 1
ATOM 2933 O O . SER A 1 360 ? -25.703 10.625 4.699 1 97.5 360 SER A O 1
ATOM 2935 N N . VAL A 1 361 ? -27.391 12.008 4.273 1 97.44 361 VAL A N 1
ATOM 2936 C CA . VAL A 1 361 ? -27.859 11.969 5.66 1 97.44 361 VAL A CA 1
ATOM 2937 C C . VAL A 1 361 ? -28.438 10.594 5.98 1 97.44 361 VAL A C 1
ATOM 2939 O O . VAL A 1 361 ? -29.156 10.016 5.164 1 97.44 361 VAL A O 1
ATOM 2942 N N . ASP A 1 362 ? -28.031 10.039 7.105 1 96.75 362 ASP A N 1
ATOM 2943 C CA . ASP A 1 362 ? -28.609 8.797 7.594 1 96.75 362 ASP A CA 1
ATOM 2944 C C . ASP A 1 362 ? -30.078 8.984 7.98 1 96.75 362 ASP A C 1
ATOM 2946 O O . ASP A 1 362 ? -30.375 9.391 9.109 1 96.75 362 ASP A O 1
ATOM 2950 N N . THR A 1 363 ? -30.938 8.531 7.262 1 94.88 363 THR A N 1
ATOM 2951 C CA . THR A 1 363 ? -32.375 8.797 7.465 1 94.88 363 THR A CA 1
ATOM 2952 C C . THR A 1 363 ? -32.938 7.93 8.586 1 94.88 363 THR A C 1
ATOM 2954 O O . THR A 1 363 ? -34 8.211 9.125 1 94.88 363 THR A O 1
ATOM 2957 N N . ASN A 1 364 ? -32.219 6.887 8.93 1 93.56 364 ASN A N 1
ATOM 2958 C CA . ASN A 1 364 ? -32.688 6.047 10.039 1 93.56 364 ASN A CA 1
ATOM 2959 C C . ASN A 1 364 ? -32.562 6.766 11.375 1 93.56 364 ASN A C 1
ATOM 2961 O O . ASN A 1 364 ? -33.469 6.695 12.211 1 93.56 364 ASN A O 1
ATOM 2965 N N . ARG A 1 365 ? -31.438 7.523 11.539 1 94.31 365 ARG A N 1
ATOM 2966 C CA . ARG A 1 365 ? -31.203 8.227 12.797 1 94.31 365 ARG A CA 1
ATOM 2967 C C . ARG A 1 365 ? -31.75 9.648 12.742 1 94.31 365 ARG A C 1
ATOM 2969 O O . ARG A 1 365 ? -32.062 10.242 13.781 1 94.31 365 ARG A O 1
ATOM 2976 N N . PHE A 1 366 ? -31.906 10.156 11.43 1 93.94 366 PHE A N 1
ATOM 2977 C CA . PHE A 1 366 ? -32.344 11.539 11.25 1 93.94 366 PHE A CA 1
ATOM 2978 C C . PHE A 1 366 ? -33.562 11.609 10.375 1 93.94 366 PHE A C 1
ATOM 2980 O O . PHE A 1 366 ? -33.594 12.312 9.359 1 93.94 366 PHE A O 1
ATOM 2987 N N . GLU A 1 367 ? -34.594 11.047 10.781 1 88.31 367 GLU A N 1
ATOM 2988 C CA . GLU A 1 367 ? -35.812 10.961 9.984 1 88.31 367 GLU A CA 1
ATOM 2989 C C . GLU A 1 367 ? -36.406 12.344 9.703 1 88.31 367 GLU A C 1
ATOM 2991 O O . GLU A 1 367 ? -36.906 12.602 8.609 1 88.31 367 GLU A O 1
ATOM 2996 N N . THR A 1 368 ? -36.25 13.281 10.656 1 89.12 368 THR A N 1
ATOM 2997 C CA . THR A 1 368 ? -36.875 14.594 10.539 1 89.12 368 THR A CA 1
ATOM 2998 C C . THR A 1 368 ? -35.844 15.703 10.609 1 89.12 368 THR A C 1
ATOM 3000 O O . THR A 1 368 ? -36.062 16.75 11.227 1 89.12 368 THR A O 1
ATOM 3003 N N . LEU A 1 369 ? -34.75 15.484 10.008 1 93.38 369 LEU A N 1
ATOM 3004 C CA . LEU A 1 369 ? -33.656 16.453 10.133 1 93.38 369 LEU A CA 1
ATOM 3005 C C . LEU A 1 369 ? -34 17.766 9.445 1 93.38 369 LEU A C 1
ATOM 3007 O O . LEU A 1 369 ? -33.656 18.844 9.922 1 93.38 369 LEU A O 1
ATOM 3011 N N . ASN A 1 370 ? -34.688 17.656 8.32 1 93.88 370 ASN A N 1
ATOM 3012 C CA . ASN A 1 370 ? -35.062 18.859 7.59 1 93.88 370 ASN A CA 1
ATOM 3013 C C . ASN A 1 370 ? -35.969 19.766 8.438 1 93.88 370 ASN A C 1
ATOM 3015 O O . ASN A 1 370 ? -35.781 20.984 8.453 1 93.88 370 ASN A O 1
ATOM 3019 N N . ILE A 1 371 ? -36.844 19.188 9.172 1 94.38 371 ILE A N 1
ATOM 3020 C CA . ILE A 1 371 ? -37.75 19.938 10.055 1 94.38 371 ILE A CA 1
ATOM 3021 C C . ILE A 1 371 ? -36.938 20.516 11.219 1 94.38 371 ILE A C 1
ATOM 3023 O O . ILE A 1 371 ? -37.156 21.672 11.602 1 94.38 371 ILE A O 1
ATOM 3027 N N . THR A 1 372 ? -36.094 19.688 11.688 1 94.75 372 THR A N 1
ATOM 3028 C CA . THR A 1 372 ? -35.25 20.125 12.797 1 94.75 372 THR A CA 1
ATOM 3029 C C . THR A 1 372 ? -34.406 21.312 12.391 1 94.75 372 THR A C 1
ATOM 3031 O O . THR A 1 372 ? -34.312 22.297 13.141 1 94.75 372 THR A O 1
ATOM 3034 N N . VAL A 1 373 ? -33.812 21.344 11.25 1 96.5 373 VAL A N 1
ATOM 3035 C CA . VAL A 1 373 ? -32.938 22.406 10.773 1 96.5 373 VAL A CA 1
ATOM 3036 C C . VAL A 1 373 ? -33.781 23.672 10.523 1 96.5 373 VAL A C 1
ATOM 3038 O O . VAL A 1 373 ? -33.312 24.781 10.812 1 96.5 373 VAL A O 1
ATOM 3041 N N . ASP A 1 374 ? -34.906 23.484 10.016 1 96.12 374 ASP A N 1
ATOM 3042 C CA . ASP A 1 374 ? -35.812 24.625 9.805 1 96.12 374 ASP A CA 1
ATOM 3043 C C . ASP A 1 374 ? -36.125 25.312 11.125 1 96.12 374 ASP A C 1
ATOM 3045 O O . ASP A 1 374 ? -36.188 26.531 11.203 1 96.12 374 ASP A O 1
ATOM 3049 N N . LYS A 1 375 ? -36.438 24.484 12.062 1 95.69 375 LYS A N 1
ATOM 3050 C CA . LYS A 1 375 ? -36.688 25.016 13.398 1 95.69 375 LYS A CA 1
ATOM 3051 C C . LYS A 1 375 ? -35.5 25.781 13.938 1 95.69 375 LYS A C 1
ATOM 3053 O O . LYS A 1 375 ? -35.625 26.828 14.547 1 95.69 375 LYS A O 1
ATOM 3058 N N . LEU A 1 376 ? -34.375 25.266 13.766 1 96.5 376 LEU A N 1
ATOM 3059 C CA . LEU A 1 376 ? -33.125 25.906 14.219 1 96.5 376 LEU A CA 1
ATOM 3060 C C . LEU A 1 376 ? -32.938 27.25 13.516 1 96.5 376 LEU A C 1
ATOM 3062 O O . LEU A 1 376 ? -32.531 28.234 14.148 1 96.5 376 LEU A O 1
ATOM 3066 N N . HIS A 1 377 ? -33.25 27.312 12.234 1 96.69 377 HIS A N 1
ATOM 3067 C CA . HIS A 1 377 ? -33.125 28.547 11.469 1 96.69 377 HIS A CA 1
ATOM 3068 C C . HIS A 1 377 ? -34.062 29.609 12.008 1 96.69 377 HIS A C 1
ATOM 3070 O O . HIS A 1 377 ? -33.688 30.781 12.156 1 96.69 377 HIS A O 1
ATOM 3076 N N . ARG A 1 378 ? -35.219 29.172 12.297 1 96.12 378 ARG A N 1
ATOM 3077 C CA . ARG A 1 378 ? -36.219 30.109 12.812 1 96.12 378 ARG A CA 1
ATOM 3078 C C . ARG A 1 378 ? -35.781 30.656 14.172 1 96.12 378 ARG A C 1
ATOM 3080 O O . ARG A 1 378 ? -36.125 31.797 14.516 1 96.12 378 ARG A O 1
ATOM 3087 N N . ARG A 1 379 ? -35.094 29.859 14.812 1 94.94 379 ARG A N 1
ATOM 3088 C CA . ARG A 1 379 ? -34.656 30.266 16.141 1 94.94 379 ARG A CA 1
ATOM 3089 C C . ARG A 1 379 ? -33.344 31.062 16.062 1 94.94 379 ARG A C 1
ATOM 3091 O O . ARG A 1 379 ? -32.812 31.516 17.078 1 94.94 379 ARG A O 1
ATOM 3098 N N . GLY A 1 380 ? -32.75 31.125 14.891 1 94.56 380 GLY A N 1
ATOM 3099 C CA . GLY A 1 380 ? -31.609 32 14.688 1 94.56 380 GLY A CA 1
ATOM 3100 C C . GLY A 1 380 ? -30.297 31.266 14.578 1 94.56 380 GLY A C 1
ATOM 3101 O O . GLY A 1 380 ? -29.234 31.875 14.453 1 94.56 380 GLY A O 1
ATOM 3102 N N . PHE A 1 381 ? -30.312 29.938 14.625 1 97.19 381 PHE A N 1
ATOM 3103 C CA . PHE A 1 381 ? -29.094 29.141 14.531 1 97.19 381 PHE A CA 1
ATOM 3104 C C . PHE A 1 381 ? -28.703 28.938 13.07 1 97.19 381 PHE A C 1
ATOM 3106 O O . PHE A 1 381 ? -29.562 28.922 12.188 1 97.19 381 PHE A O 1
ATOM 3113 N N . LYS A 1 382 ? -27.438 28.859 12.781 1 97.25 382 LYS A N 1
ATOM 3114 C CA . LYS A 1 382 ? -26.906 28.312 11.539 1 97.25 382 LYS A CA 1
ATOM 3115 C C . LYS A 1 382 ? -26.359 26.891 11.75 1 97.25 382 LYS A C 1
ATOM 3117 O O . LYS A 1 382 ? -25.922 26.547 12.844 1 97.25 382 LYS A O 1
ATOM 3122 N N . VAL A 1 383 ? -26.453 26.078 10.711 1 97.75 383 VAL A N 1
ATOM 3123 C CA . VAL A 1 383 ? -26.062 24.688 10.859 1 97.75 383 VAL A CA 1
ATOM 3124 C C . VAL A 1 383 ? -24.922 24.375 9.898 1 97.75 383 VAL A C 1
ATOM 3126 O O . VAL A 1 383 ? -25.016 24.672 8.703 1 97.75 383 VAL A O 1
ATOM 3129 N N . ALA A 1 384 ? -23.859 23.797 10.391 1 98.12 384 ALA A N 1
ATOM 3130 C CA . ALA A 1 384 ? -22.703 23.375 9.602 1 98.12 384 ALA A CA 1
ATOM 3131 C C . ALA A 1 384 ? -22.438 21.891 9.766 1 98.12 384 ALA A C 1
ATOM 3133 O O . ALA A 1 384 ? -22.531 21.344 10.875 1 98.12 384 ALA A O 1
ATOM 3134 N N . PHE A 1 385 ? -22.156 21.188 8.641 1 98.19 385 PHE A N 1
ATOM 3135 C CA . PHE A 1 385 ? -21.781 19.781 8.648 1 98.19 385 PHE A CA 1
ATOM 3136 C C . PHE A 1 385 ? -20.281 19.609 8.484 1 98.19 385 PHE A C 1
ATOM 3138 O O . PHE A 1 385 ? -19.656 20.328 7.707 1 98.19 385 PHE A O 1
ATOM 3145 N N . THR A 1 386 ? -19.734 18.688 9.242 1 97.94 386 THR A N 1
ATOM 3146 C CA . THR A 1 386 ? -18.328 18.312 9.039 1 97.94 386 THR A CA 1
ATOM 3147 C C . THR A 1 386 ? -18.203 17.312 7.898 1 97.94 386 THR A C 1
ATOM 3149 O O . THR A 1 386 ? -18.938 16.328 7.836 1 97.94 386 THR A O 1
ATOM 3152 N N . ILE A 1 387 ? -17.297 17.578 7.008 1 97.75 387 ILE A N 1
ATOM 3153 C CA . ILE A 1 387 ? -17.016 16.688 5.891 1 97.75 387 ILE A CA 1
ATOM 3154 C C . ILE A 1 387 ? -15.539 16.297 5.891 1 97.75 387 ILE A C 1
ATOM 3156 O O . ILE A 1 387 ? -14.688 17.094 6.297 1 97.75 387 ILE A O 1
ATOM 3160 N N . GLN A 1 388 ? -15.25 15.07 5.523 1 97.44 388 GLN A N 1
ATOM 3161 C CA . GLN A 1 388 ? -13.906 14.539 5.363 1 97.44 388 GLN A CA 1
ATOM 3162 C C . GLN A 1 388 ? -13.672 14.047 3.938 1 97.44 388 GLN A C 1
ATOM 3164 O O . GLN A 1 388 ? -14.617 13.625 3.262 1 97.44 388 GLN A O 1
ATOM 3169 N N . PRO A 1 389 ? -12.453 14.086 3.48 1 98 389 PRO A N 1
ATOM 3170 C CA . PRO A 1 389 ? -12.18 13.539 2.15 1 98 389 PRO A CA 1
ATOM 3171 C C . PRO A 1 389 ? -12.055 12.016 2.152 1 98 389 PRO A C 1
ATOM 3173 O O . PRO A 1 389 ? -11.773 11.414 1.112 1 98 389 PRO A O 1
ATOM 3176 N N . PHE A 1 390 ? -12.266 11.367 3.18 1 98.25 390 PHE A N 1
ATOM 3177 C CA . PHE A 1 390 ? -12.109 9.93 3.359 1 98.25 390 PHE A CA 1
ATOM 3178 C C . PHE A 1 390 ? -13.422 9.195 3.08 1 98.25 390 PHE A C 1
ATOM 3180 O O . PHE A 1 390 ? -14.492 9.688 3.432 1 98.25 390 PHE A O 1
ATOM 3187 N N . VAL A 1 391 ? -13.32 8.109 2.447 1 98.38 391 VAL A N 1
ATOM 3188 C CA . VAL A 1 391 ? -14.453 7.238 2.18 1 98.38 391 VAL A CA 1
ATOM 3189 C C . VAL A 1 391 ? -14.234 5.883 2.848 1 98.38 391 VAL A C 1
ATOM 3191 O O . VAL A 1 391 ? -13.359 5.117 2.438 1 98.38 391 VAL A O 1
ATOM 3194 N N . SER A 1 392 ? -15.055 5.625 3.855 1 97.25 392 SER A N 1
ATOM 3195 C CA . SER A 1 392 ? -14.961 4.352 4.559 1 97.25 392 SER A CA 1
ATOM 3196 C C . SER A 1 392 ? -15.188 3.178 3.607 1 97.25 392 SER A C 1
ATOM 3198 O O . SER A 1 392 ? -16 3.266 2.686 1 97.25 392 SER A O 1
ATOM 3200 N N . THR A 1 393 ? -14.492 2.047 3.832 1 96.44 393 THR A N 1
ATOM 3201 C CA . THR A 1 393 ? -14.703 0.848 3.027 1 96.44 393 THR A CA 1
ATOM 3202 C C . THR A 1 393 ? -16.109 0.301 3.221 1 96.44 393 THR A C 1
ATOM 3204 O O . THR A 1 393 ? -16.609 -0.467 2.393 1 96.44 393 THR A O 1
ATOM 3207 N N . GLU A 1 394 ? -16.797 0.707 4.285 1 94.69 394 GLU A N 1
ATOM 3208 C CA . GLU A 1 394 ? -18.156 0.262 4.586 1 94.69 394 GLU A CA 1
ATOM 3209 C C . GLU A 1 394 ? -19.188 1.172 3.928 1 94.69 394 GLU A C 1
ATOM 3211 O O . GLU A 1 394 ? -20.375 0.856 3.914 1 94.69 394 GLU A O 1
ATOM 3216 N N . SER A 1 395 ? -18.719 2.289 3.406 1 97 395 SER A N 1
ATOM 3217 C CA . SER A 1 395 ? -19.641 3.234 2.77 1 97 395 SER A CA 1
ATOM 3218 C C . SER A 1 395 ? -20.281 2.625 1.532 1 97 395 SER A C 1
ATOM 3220 O O . SER A 1 395 ? -19.641 1.878 0.79 1 97 395 SER A O 1
ATOM 3222 N N . VAL A 1 396 ? -21.5 3.016 1.254 1 95.94 396 VAL A N 1
ATOM 3223 C CA . VAL A 1 396 ? -22.25 2.553 0.089 1 95.94 396 VAL A CA 1
ATOM 3224 C C . VAL A 1 396 ? -21.578 3.064 -1.188 1 95.94 396 VAL A C 1
ATOM 3226 O O . VAL A 1 396 ? -21.75 2.479 -2.26 1 95.94 396 VAL A O 1
ATOM 3229 N N . ASN A 1 397 ? -20.797 4.148 -1.063 1 97.75 397 ASN A N 1
ATOM 3230 C CA . ASN A 1 397 ? -20.188 4.777 -2.23 1 97.75 397 ASN A CA 1
ATOM 3231 C C . ASN A 1 397 ? -18.812 4.191 -2.523 1 97.75 397 ASN A C 1
ATOM 3233 O O . ASN A 1 397 ? -18.219 4.465 -3.572 1 97.75 397 ASN A O 1
ATOM 3237 N N . PHE A 1 398 ? -18.281 3.34 -1.604 1 97.62 398 PHE A N 1
ATOM 3238 C CA . PHE A 1 398 ? -16.891 2.889 -1.769 1 97.62 398 PHE A CA 1
ATOM 3239 C C . PHE A 1 398 ? -16.734 2.098 -3.061 1 97.62 398 PHE A C 1
ATOM 3241 O O . PHE A 1 398 ? -15.82 2.357 -3.844 1 97.62 398 PHE A O 1
ATOM 3248 N N . ALA A 1 399 ? -17.641 1.171 -3.291 1 95.94 399 ALA A N 1
ATOM 3249 C CA . ALA A 1 399 ? -17.562 0.318 -4.473 1 95.94 399 ALA A CA 1
ATOM 3250 C C . ALA A 1 399 ? -17.609 1.147 -5.754 1 95.94 399 ALA A C 1
ATOM 3252 O O . ALA A 1 399 ? -16.844 0.907 -6.688 1 95.94 399 ALA A O 1
ATOM 3253 N N . GLU A 1 400 ? -18.484 2.061 -5.746 1 96.25 400 GLU A N 1
ATOM 3254 C CA . GLU A 1 400 ? -18.609 2.934 -6.91 1 96.25 400 GLU A CA 1
ATOM 3255 C C . GLU A 1 400 ? -17.328 3.729 -7.141 1 96.25 400 GLU A C 1
ATOM 3257 O O . GLU A 1 400 ? -16.875 3.873 -8.281 1 96.25 400 GLU A O 1
ATOM 3262 N N . CYS A 1 401 ? -16.797 4.285 -6.027 1 97.88 401 CYS A N 1
ATOM 3263 C CA . CYS A 1 401 ? -15.578 5.07 -6.133 1 97.88 401 CYS A CA 1
ATOM 3264 C C . CYS A 1 401 ? -14.43 4.227 -6.684 1 97.88 401 CYS A C 1
ATOM 3266 O O . CYS A 1 401 ? -13.609 4.719 -7.457 1 97.88 401 CYS A O 1
ATOM 3268 N N . VAL A 1 402 ? -14.398 2.947 -6.266 1 97.06 402 VAL A N 1
ATOM 3269 C CA . VAL A 1 402 ? -13.367 2.035 -6.75 1 97.06 402 VAL A CA 1
ATOM 3270 C C . VAL A 1 402 ? -13.586 1.75 -8.234 1 97.06 402 VAL A C 1
ATOM 3272 O O . VAL A 1 402 ? -12.656 1.842 -9.039 1 97.06 402 VAL A O 1
ATOM 3275 N N . GLN A 1 403 ? -14.789 1.456 -8.633 1 94.56 403 GLN A N 1
ATOM 3276 C CA . GLN A 1 403 ? -15.117 1.109 -10.016 1 94.56 403 GLN A CA 1
ATOM 3277 C C . GLN A 1 403 ? -14.844 2.279 -10.953 1 94.56 403 GLN A C 1
ATOM 3279 O O . GLN A 1 403 ? -14.336 2.088 -12.062 1 94.56 403 GLN A O 1
ATOM 3284 N N . ARG A 1 404 ? -15.141 3.48 -10.477 1 95.88 404 ARG A N 1
ATOM 3285 C CA . ARG A 1 404 ? -14.961 4.676 -11.297 1 95.88 404 ARG A CA 1
ATOM 3286 C C . ARG A 1 404 ? -13.562 5.266 -11.109 1 95.88 404 ARG A C 1
ATOM 3288 O O . ARG A 1 404 ? -13.234 6.293 -11.703 1 95.88 404 ARG A O 1
ATOM 3295 N N . ARG A 1 405 ? -12.75 4.695 -10.258 1 95.88 405 ARG A N 1
ATOM 3296 C CA . ARG A 1 405 ? -11.375 5.113 -9.992 1 95.88 405 ARG A CA 1
ATOM 3297 C C . ARG A 1 405 ? -11.328 6.555 -9.5 1 95.88 405 ARG A C 1
ATOM 3299 O O . ARG A 1 405 ? -10.562 7.367 -10.016 1 95.88 405 ARG A O 1
ATOM 3306 N N . LEU A 1 406 ? -12.141 6.82 -8.531 1 98.19 406 LEU A N 1
ATOM 3307 C CA . LEU A 1 406 ? -12.234 8.172 -8 1 98.19 406 LEU A CA 1
ATOM 3308 C C . LEU A 1 406 ? -11.32 8.344 -6.789 1 98.19 406 LEU A C 1
ATOM 3310 O O . LEU A 1 406 ? -11.125 9.469 -6.312 1 98.19 406 LEU A O 1
ATOM 3314 N N . LEU A 1 407 ? -10.766 7.25 -6.254 1 98.5 407 LEU A N 1
ATOM 3315 C CA . LEU A 1 407 ? -9.945 7.277 -5.047 1 98.5 407 LEU A CA 1
ATOM 3316 C C . LEU A 1 407 ? -8.461 7.348 -5.395 1 98.5 407 LEU A C 1
ATOM 3318 O O . LEU A 1 407 ? -8.07 7.016 -6.516 1 98.5 407 LEU A O 1
ATOM 3322 N N . ILE A 1 408 ? -7.672 7.781 -4.438 1 98.56 408 ILE A N 1
ATOM 3323 C CA . ILE A 1 408 ? -6.219 7.734 -4.566 1 98.56 408 ILE A CA 1
ATOM 3324 C C . ILE A 1 408 ? -5.762 6.285 -4.727 1 98.56 408 ILE A C 1
ATOM 3326 O O . ILE A 1 408 ? -6.234 5.398 -4.012 1 98.56 408 ILE A O 1
ATOM 3330 N N . SER A 1 409 ? -4.91 6.059 -5.715 1 97.62 409 SER A N 1
ATOM 3331 C CA . SER A 1 409 ? -4.422 4.711 -5.984 1 97.62 409 SER A CA 1
ATOM 3332 C C . SER A 1 409 ? -3.123 4.434 -5.234 1 97.62 409 SER A C 1
ATOM 3334 O O . SER A 1 409 ? -2.547 5.336 -4.621 1 97.62 409 SER A O 1
ATOM 3336 N N . GLU A 1 410 ? -2.75 3.197 -5.199 1 96.75 410 GLU A N 1
ATOM 3337 C CA . GLU A 1 410 ? -1.521 2.779 -4.531 1 96.75 410 GLU A CA 1
ATOM 3338 C C . GLU A 1 410 ? -0.326 2.846 -5.477 1 96.75 410 GLU A C 1
ATOM 3340 O O . GLU A 1 410 ? -0.389 2.34 -6.598 1 96.75 410 GLU A O 1
ATOM 3345 N N . ARG A 1 411 ? 0.763 3.396 -4.996 1 96 411 ARG A N 1
ATOM 3346 C CA . ARG A 1 411 ? 1.963 3.574 -5.805 1 96 411 ARG A CA 1
ATOM 3347 C C . ARG A 1 411 ? 2.586 2.229 -6.164 1 96 411 ARG A C 1
ATOM 3349 O O . ARG A 1 411 ? 2.695 1.342 -5.312 1 96 411 ARG A O 1
ATOM 3356 N N . ASN A 1 412 ? 3.066 2.018 -7.434 1 92.06 412 ASN A N 1
ATOM 3357 C CA . ASN A 1 412 ? 3.77 0.846 -7.945 1 92.06 412 ASN A CA 1
ATOM 3358 C C . ASN A 1 412 ? 2.861 -0.379 -7.992 1 92.06 412 ASN A C 1
ATOM 3360 O O . ASN A 1 412 ? 3.34 -1.509 -8.102 1 92.06 412 ASN A O 1
ATOM 3364 N N . SER A 1 413 ? 1.601 -0.214 -7.805 1 92.56 413 SER A N 1
ATOM 3365 C CA . SER A 1 413 ? 0.594 -1.26 -7.957 1 92.56 413 SER A CA 1
ATOM 3366 C C . SER A 1 413 ? -0.333 -0.965 -9.133 1 92.56 413 SER A C 1
ATOM 3368 O O . SER A 1 413 ? -0.132 0.01 -9.859 1 92.56 413 SER A O 1
ATOM 3370 N N . ASP A 1 414 ? -1.24 -1.861 -9.375 1 91.19 414 ASP A N 1
ATOM 3371 C CA . ASP A 1 414 ? -2.301 -1.596 -10.344 1 91.19 414 ASP A CA 1
ATOM 3372 C C . ASP A 1 414 ? -3.064 -0.324 -9.984 1 91.19 414 ASP A C 1
ATOM 3374 O O . ASP A 1 414 ? -3.549 -0.179 -8.859 1 91.19 414 ASP A O 1
ATOM 3378 N N . ARG A 1 415 ? -3.154 0.62 -10.938 1 91.44 415 ARG A N 1
ATOM 3379 C CA . ARG A 1 415 ? -3.748 1.933 -10.703 1 91.44 415 ARG A CA 1
ATOM 3380 C C . ARG A 1 415 ? -5.207 1.808 -10.273 1 91.44 415 ARG A C 1
ATOM 3382 O O . ARG A 1 415 ? -5.797 2.766 -9.773 1 91.44 415 ARG A O 1
ATOM 3389 N N . ARG A 1 416 ? -5.812 0.728 -10.445 1 93.25 416 ARG A N 1
ATOM 3390 C CA . ARG A 1 416 ? -7.215 0.506 -10.102 1 93.25 416 ARG A CA 1
ATOM 3391 C C . ARG A 1 416 ? -7.371 0.163 -8.625 1 93.25 416 ARG A C 1
ATOM 3393 O O . ARG A 1 416 ? -8.477 0.197 -8.086 1 93.25 416 ARG A O 1
ATOM 3400 N N . ILE A 1 417 ? -6.293 -0.158 -7.953 1 95.62 417 ILE A N 1
ATOM 3401 C CA . ILE A 1 417 ? -6.328 -0.53 -6.543 1 95.62 417 ILE A CA 1
ATOM 3402 C C . ILE A 1 417 ? -6.254 0.726 -5.676 1 95.62 417 ILE A C 1
ATOM 3404 O O . ILE A 1 417 ? -5.285 1.484 -5.754 1 95.62 417 ILE A O 1
ATOM 3408 N N . PRO A 1 418 ? -7.23 0.978 -4.906 1 97.62 418 PRO A N 1
ATOM 3409 C CA . PRO A 1 418 ? -7.176 2.156 -4.039 1 97.62 418 PRO A CA 1
ATOM 3410 C C . PRO A 1 418 ? -6.184 1.996 -2.889 1 97.62 418 PRO A C 1
ATOM 3412 O O . PRO A 1 418 ? -6.004 0.891 -2.371 1 97.62 418 PRO A O 1
ATOM 3415 N N . ALA A 1 419 ? -5.547 3.064 -2.535 1 98.12 419 ALA A N 1
ATOM 3416 C CA . ALA A 1 419 ? -4.715 3.102 -1.338 1 98.12 419 ALA A CA 1
ATOM 3417 C C . ALA A 1 419 ? -5.555 3.373 -0.093 1 98.12 419 ALA A C 1
ATOM 3419 O O . ALA A 1 419 ? -6.387 4.281 -0.084 1 98.12 419 ALA A O 1
ATOM 3420 N N . LEU A 1 420 ? -5.328 2.605 0.957 1 97.94 420 LEU A N 1
ATOM 3421 C CA . LEU A 1 420 ? -6.152 2.758 2.152 1 97.94 420 LEU A CA 1
ATOM 3422 C C . LEU A 1 420 ? -5.383 3.48 3.254 1 97.94 420 LEU A C 1
ATOM 3424 O O . LEU A 1 420 ? -4.152 3.547 3.215 1 97.94 420 LEU A O 1
ATOM 3428 N N . THR A 1 421 ? -6.109 4.059 4.121 1 97.38 421 THR A N 1
ATOM 3429 C CA . THR A 1 421 ? -5.605 4.676 5.34 1 97.38 421 THR A CA 1
ATOM 3430 C C . THR A 1 421 ? -6.613 4.531 6.477 1 97.38 421 THR A C 1
ATOM 3432 O O . THR A 1 421 ? -7.574 3.771 6.363 1 97.38 421 THR A O 1
ATOM 3435 N N . ARG A 1 422 ? -6.273 5.09 7.605 1 94.5 422 ARG A N 1
ATOM 3436 C CA . ARG A 1 422 ? -7.152 5.191 8.766 1 94.5 422 ARG A CA 1
ATOM 3437 C C . ARG A 1 422 ? -7.262 6.633 9.25 1 94.5 422 ARG A C 1
ATOM 3439 O O . ARG A 1 422 ? -6.312 7.406 9.125 1 94.5 422 ARG A O 1
ATOM 3446 N N . PHE A 1 423 ? -8.445 7.012 9.727 1 93.81 423 PHE A N 1
ATOM 3447 C CA . PHE A 1 423 ? -8.641 8.359 10.234 1 93.81 423 PHE A CA 1
ATOM 3448 C C . PHE A 1 423 ? -9.773 8.398 11.25 1 93.81 423 PHE A C 1
ATOM 3450 O O . PHE A 1 423 ? -10.922 8.086 10.922 1 93.81 423 PHE A O 1
ATOM 3457 N N . LYS A 1 424 ? -9.477 8.734 12.461 1 90.94 424 LYS A N 1
ATOM 3458 C CA . LYS A 1 424 ? -10.438 8.844 13.555 1 90.94 424 LYS A CA 1
ATOM 3459 C C . LYS A 1 424 ? -11.234 7.547 13.711 1 90.94 424 LYS A C 1
ATOM 3461 O O . LYS A 1 424 ? -10.656 6.48 13.938 1 90.94 424 LYS A O 1
ATOM 3466 N N . SER A 1 425 ? -12.57 7.574 13.391 1 89 425 SER A N 1
ATOM 3467 C CA . SER A 1 425 ? -13.422 6.41 13.602 1 89 425 SER A CA 1
ATOM 3468 C C . SER A 1 425 ? -13.32 5.434 12.43 1 89 425 SER A C 1
ATOM 3470 O O . SER A 1 425 ? -13.859 4.328 12.492 1 89 425 SER A O 1
ATOM 3472 N N . LEU A 1 426 ? -12.602 5.801 11.422 1 92.81 426 LEU A N 1
ATOM 3473 C CA . LEU A 1 426 ? -12.5 4.969 10.227 1 92.81 426 LEU A CA 1
ATOM 3474 C C . LEU A 1 426 ? -11.359 3.965 10.352 1 92.81 426 LEU A C 1
ATOM 3476 O O . LEU A 1 426 ? -10.188 4.348 10.375 1 92.81 426 LEU A O 1
ATOM 3480 N N . ALA A 1 427 ? -11.695 2.715 10.406 1 91.81 427 ALA A N 1
ATOM 3481 C CA . ALA A 1 427 ? -10.688 1.667 10.508 1 91.81 427 ALA A CA 1
ATOM 3482 C C . ALA A 1 427 ? -9.984 1.451 9.164 1 91.81 427 ALA A C 1
ATOM 3484 O O . ALA A 1 427 ? -8.812 1.074 9.125 1 91.81 427 ALA A O 1
ATOM 3485 N N . SER A 1 428 ? -10.68 1.591 8.156 1 95.62 428 SER A N 1
ATOM 3486 C CA . SER A 1 428 ? -10.172 1.49 6.789 1 95.62 428 SER A CA 1
ATOM 3487 C C . SER A 1 428 ? -10.914 2.439 5.852 1 95.62 428 SER A C 1
ATOM 3489 O O . SER A 1 428 ? -12.141 2.441 5.805 1 95.62 428 SER A O 1
ATOM 3491 N N . ALA A 1 429 ? -10.078 3.238 5.184 1 97.81 429 ALA A N 1
ATOM 3492 C CA . ALA A 1 429 ? -10.719 4.242 4.336 1 97.81 429 ALA A CA 1
ATOM 3493 C C . ALA A 1 429 ? -9.859 4.559 3.117 1 97.81 429 ALA A C 1
ATOM 3495 O O . ALA A 1 429 ? -8.625 4.551 3.197 1 97.81 429 ALA A O 1
ATOM 3496 N N . GLY A 1 430 ? -10.555 4.688 1.986 1 98.25 430 GLY A N 1
ATOM 3497 C CA . GLY A 1 430 ? -9.906 5.324 0.849 1 98.25 430 GLY A CA 1
ATOM 3498 C C . GLY A 1 430 ? -9.977 6.84 0.895 1 98.25 430 GLY A C 1
ATOM 3499 O O . GLY A 1 430 ? -10.703 7.41 1.711 1 98.25 430 GLY A O 1
ATOM 3500 N N . VAL A 1 431 ? -9.172 7.523 0.105 1 98.75 431 VAL A N 1
ATOM 3501 C CA . VAL A 1 431 ? -9.172 8.977 0.026 1 98.75 431 VAL A CA 1
ATOM 3502 C C . VAL A 1 431 ? -9.602 9.422 -1.37 1 98.75 431 VAL A C 1
ATOM 3504 O O . VAL A 1 431 ? -9.102 8.914 -2.373 1 98.75 431 VAL A O 1
ATOM 3507 N N . LEU A 1 432 ? -10.531 10.32 -1.446 1 98.69 432 LEU A N 1
ATOM 3508 C CA . LEU A 1 432 ? -10.969 10.852 -2.732 1 98.69 432 LEU A CA 1
ATOM 3509 C C . LEU A 1 432 ? -9.828 11.586 -3.432 1 98.69 432 LEU A C 1
ATOM 3511 O O . LEU A 1 432 ? -9.18 12.445 -2.83 1 98.69 432 LEU A O 1
ATOM 3515 N N . ASP A 1 433 ? -9.539 11.242 -4.645 1 98.56 433 ASP A N 1
ATOM 3516 C CA . ASP A 1 433 ? -8.477 11.922 -5.387 1 98.56 433 ASP A CA 1
ATOM 3517 C C . ASP A 1 433 ? -8.969 13.242 -5.969 1 98.56 433 ASP A C 1
ATOM 3519 O O . ASP A 1 433 ? -9.555 13.273 -7.051 1 98.56 433 ASP A O 1
ATOM 3523 N N . ILE A 1 434 ? -8.648 14.312 -5.328 1 98.12 434 ILE A N 1
ATOM 3524 C CA . ILE A 1 434 ? -9.156 15.617 -5.719 1 98.12 434 ILE A CA 1
ATOM 3525 C C . ILE A 1 434 ? -8.414 16.109 -6.957 1 98.12 434 ILE A C 1
ATOM 3527 O O . ILE A 1 434 ? -8.828 17.078 -7.594 1 98.12 434 ILE A O 1
ATOM 3531 N N . THR A 1 435 ? -7.32 15.43 -7.305 1 97.94 435 THR A N 1
ATOM 3532 C CA . THR A 1 435 ? -6.574 15.805 -8.5 1 97.94 435 THR A CA 1
ATOM 3533 C C . THR A 1 435 ? -7.207 15.195 -9.75 1 97.94 435 THR A C 1
ATOM 3535 O O . THR A 1 435 ? -6.816 15.516 -10.875 1 97.94 435 THR A O 1
ATOM 3538 N N . ASN A 1 436 ? -8.102 14.234 -9.508 1 96 436 ASN A N 1
ATOM 3539 C CA . ASN A 1 436 ? -8.906 13.656 -10.578 1 96 436 ASN A CA 1
ATOM 3540 C C . ASN A 1 436 ? -10.125 14.516 -10.891 1 96 436 ASN A C 1
ATOM 3542 O O . ASN A 1 436 ? -10.984 14.711 -10.039 1 96 436 ASN A O 1
ATOM 3546 N N . ASN A 1 437 ? -10.273 14.984 -12.07 1 94.25 437 ASN A N 1
ATOM 3547 C CA . ASN A 1 437 ? -11.336 15.906 -12.461 1 94.25 437 ASN A CA 1
ATOM 3548 C C . ASN A 1 437 ? -12.711 15.258 -12.352 1 94.25 437 ASN A C 1
ATOM 3550 O O . ASN A 1 437 ? -13.719 15.961 -12.25 1 94.25 437 ASN A O 1
ATOM 3554 N N . ARG A 1 438 ? -12.75 13.977 -12.344 1 96.31 438 ARG A N 1
ATOM 3555 C CA . ARG A 1 438 ? -14.031 13.273 -12.258 1 96.31 438 ARG A CA 1
ATOM 3556 C C . ARG A 1 438 ? -14.531 13.227 -10.82 1 96.31 438 ARG A C 1
ATOM 3558 O O . ARG A 1 438 ? -15.734 13.086 -10.578 1 96.31 438 ARG A O 1
ATOM 3565 N N . SER A 1 439 ? -13.641 13.344 -9.875 1 97.31 439 SER A N 1
ATOM 3566 C CA . SER A 1 439 ? -14.016 13.234 -8.469 1 97.31 439 SER A CA 1
ATOM 3567 C C . SER A 1 439 ? -14.719 14.5 -7.984 1 97.31 439 SER A C 1
ATOM 3569 O O . SER A 1 439 ? -15.578 14.438 -7.105 1 97.31 439 SER A O 1
ATOM 3571 N N . VAL A 1 440 ? -14.406 15.703 -8.555 1 96.69 440 VAL A N 1
ATOM 3572 C CA . VAL A 1 440 ? -14.891 17 -8.094 1 96.69 440 VAL A CA 1
ATOM 3573 C C . VAL A 1 440 ? -16.391 17.094 -8.336 1 96.69 440 VAL A C 1
ATOM 3575 O O . VAL A 1 440 ? -17.172 17.328 -7.402 1 96.69 440 VAL A O 1
ATOM 3578 N N . PRO A 1 441 ? -16.844 16.797 -9.578 1 97.25 441 PRO A N 1
ATOM 3579 C CA . PRO A 1 441 ? -18.297 16.859 -9.773 1 97.25 441 PRO A CA 1
ATOM 3580 C C . PRO A 1 441 ? -19.047 15.797 -8.969 1 97.25 441 PRO A C 1
ATOM 3582 O O . PRO A 1 441 ? -20.172 16.016 -8.539 1 97.25 441 PRO A O 1
ATOM 3585 N N . TRP A 1 442 ? -18.406 14.664 -8.797 1 98 442 TRP A N 1
ATOM 3586 C CA . TRP A 1 442 ? -19.031 13.57 -8.062 1 98 442 TRP A CA 1
ATOM 3587 C C . TRP A 1 442 ? -19.359 13.984 -6.633 1 98 442 TRP A C 1
ATOM 3589 O O . TRP A 1 442 ? -20.484 13.812 -6.168 1 98 442 TRP A O 1
ATOM 3599 N N . ILE A 1 443 ? -18.438 14.578 -5.898 1 98 443 ILE A N 1
ATOM 3600 C CA . ILE A 1 443 ? -18.641 14.945 -4.504 1 98 443 ILE A CA 1
ATOM 3601 C C . ILE A 1 443 ? -19.531 16.188 -4.426 1 98 443 ILE A C 1
ATOM 3603 O O . ILE A 1 443 ? -20.359 16.312 -3.523 1 98 443 ILE A O 1
ATOM 3607 N N . LEU A 1 444 ? -19.359 17.141 -5.324 1 97.06 444 LEU A N 1
ATOM 3608 C CA . LEU A 1 444 ? -20.156 18.359 -5.328 1 97.06 444 LEU A CA 1
ATOM 3609 C C . LEU A 1 444 ? -21.641 18.031 -5.492 1 97.06 444 LEU A C 1
ATOM 3611 O O . LEU A 1 444 ? -22.5 18.641 -4.828 1 97.06 444 LEU A O 1
ATOM 3615 N N . GLU A 1 445 ? -21.891 17.094 -6.395 1 97.44 445 GLU A N 1
ATOM 3616 C CA . GLU A 1 445 ? -23.266 16.688 -6.613 1 97.44 445 GLU A CA 1
ATOM 3617 C C . GLU A 1 445 ? -23.891 16.141 -5.328 1 97.44 445 GLU A C 1
ATOM 3619 O O . GLU A 1 445 ? -25.031 16.469 -5.004 1 97.44 445 GLU A O 1
ATOM 3624 N N . LYS A 1 446 ? -23.203 15.406 -4.633 1 97.75 446 LYS A N 1
ATOM 3625 C CA . LYS A 1 446 ? -23.703 14.805 -3.398 1 97.75 446 LYS A CA 1
ATOM 3626 C C . LYS A 1 446 ? -23.891 15.852 -2.311 1 97.75 446 LYS A C 1
ATOM 3628 O O . LYS A 1 446 ? -24.875 15.828 -1.576 1 97.75 446 LYS A O 1
ATOM 3633 N N . LEU A 1 447 ? -22.953 16.781 -2.148 1 97.81 447 LEU A N 1
ATOM 3634 C CA . LEU A 1 447 ? -23.031 17.828 -1.129 1 97.81 447 LEU A CA 1
ATOM 3635 C C . LEU A 1 447 ? -24.156 18.812 -1.453 1 97.81 447 LEU A C 1
ATOM 3637 O O . LEU A 1 447 ? -24.859 19.281 -0.552 1 97.81 447 LEU A O 1
ATOM 3641 N N . GLU A 1 448 ? -24.344 19.078 -2.754 1 97.19 448 GLU A N 1
ATOM 3642 C CA . GLU A 1 448 ? -25.438 19.953 -3.162 1 97.19 448 GLU A CA 1
ATOM 3643 C C . GLU A 1 448 ? -26.797 19.328 -2.846 1 97.19 448 GLU A C 1
ATOM 3645 O O . GLU A 1 448 ? -27.719 20.031 -2.445 1 97.19 448 GLU A O 1
ATOM 3650 N N . ALA A 1 449 ? -26.875 18.047 -3.059 1 97.38 449 ALA A N 1
ATOM 3651 C CA . ALA A 1 449 ? -28.109 17.344 -2.719 1 97.38 449 ALA A CA 1
ATOM 3652 C C . ALA A 1 449 ? -28.422 17.484 -1.234 1 97.38 449 ALA A C 1
ATOM 3654 O O . ALA A 1 449 ? -29.594 17.672 -0.857 1 97.38 449 ALA A O 1
ATOM 3655 N N . VAL A 1 450 ? -27.422 17.406 -0.408 1 97.31 450 VAL A N 1
ATOM 3656 C CA . VAL A 1 450 ? -27.594 17.547 1.034 1 97.31 450 VAL A CA 1
ATOM 3657 C C . VAL A 1 450 ? -28.016 18.969 1.375 1 97.31 450 VAL A C 1
ATOM 3659 O O . VAL A 1 450 ? -28.906 19.172 2.199 1 97.31 450 VAL A O 1
ATOM 3662 N N . ILE A 1 451 ? -27.422 19.953 0.771 1 97.44 451 ILE A N 1
ATOM 3663 C CA . ILE A 1 451 ? -27.734 21.359 0.994 1 97.44 451 ILE A CA 1
ATOM 3664 C C . ILE A 1 451 ? -29.203 21.625 0.61 1 97.44 451 ILE A C 1
ATOM 3666 O O . ILE A 1 451 ? -29.938 22.25 1.364 1 97.44 451 ILE A O 1
ATOM 3670 N N . ASP A 1 452 ? -29.578 21.078 -0.5 1 96.44 452 ASP A N 1
ATOM 3671 C CA . ASP A 1 452 ? -30.906 21.344 -1.042 1 96.44 452 ASP A CA 1
ATOM 3672 C C . ASP A 1 452 ? -31.984 20.688 -0.182 1 96.44 452 ASP A C 1
ATOM 3674 O O . ASP A 1 452 ? -33.031 21.297 0.076 1 96.44 452 ASP A O 1
ATOM 3678 N N . GLU A 1 453 ? -31.688 19.547 0.242 1 96.25 453 GLU A N 1
ATOM 3679 C CA . GLU A 1 453 ? -32.688 18.781 0.961 1 96.25 453 GLU A CA 1
ATOM 3680 C C . GLU A 1 453 ? -32.781 19.219 2.416 1 96.25 453 GLU A C 1
ATOM 3682 O O . GLU A 1 453 ? -33.906 19.281 2.977 1 96.25 453 GLU A O 1
ATOM 3687 N N . TYR A 1 454 ? -31.672 19.547 3.016 1 96.69 454 TYR A N 1
ATOM 3688 C CA . TYR A 1 454 ? -31.688 19.766 4.457 1 96.69 454 TYR A CA 1
ATOM 3689 C C . TYR A 1 454 ? -31.328 21.203 4.801 1 96.69 454 TYR A C 1
ATOM 3691 O O . TYR A 1 454 ? -31.266 21.578 5.973 1 96.69 454 TYR A O 1
ATOM 3699 N N . HIS A 1 455 ? -31.016 22.031 3.838 1 96.25 455 HIS A N 1
ATOM 3700 C CA . HIS A 1 455 ? -30.766 23.453 3.982 1 96.25 455 HIS A CA 1
ATOM 3701 C C . HIS A 1 455 ? -29.578 23.719 4.891 1 96.25 455 HIS A C 1
ATOM 3703 O O . HIS A 1 455 ? -29.656 24.562 5.793 1 96.25 455 HIS A O 1
ATOM 3709 N N . ILE A 1 456 ? -28.562 23.016 4.707 1 96.88 456 ILE A N 1
ATOM 3710 C CA . ILE A 1 456 ? -27.328 23.188 5.461 1 96.88 456 ILE A CA 1
ATOM 3711 C C . ILE A 1 456 ? -26.641 24.484 5.047 1 96.88 456 ILE A C 1
ATOM 3713 O O . ILE A 1 456 ? -26.547 24.797 3.857 1 96.88 456 ILE A O 1
ATOM 3717 N N . ASP A 1 457 ? -26.094 25.219 6.043 1 96.94 457 ASP A N 1
ATOM 3718 C CA . ASP A 1 457 ? -25.594 26.562 5.777 1 96.94 457 ASP A CA 1
ATOM 3719 C C . ASP A 1 457 ? -24.125 26.531 5.344 1 96.94 457 ASP A C 1
ATOM 3721 O O . ASP A 1 457 ? -23.703 27.344 4.539 1 96.94 457 ASP A O 1
ATOM 3725 N N . SER A 1 458 ? -23.359 25.688 5.941 1 97.69 458 SER A N 1
ATOM 3726 C CA . SER A 1 458 ? -21.922 25.672 5.691 1 97.69 458 SER A CA 1
ATOM 3727 C C . SER A 1 458 ? -21.312 24.312 6.008 1 97.69 458 SER A C 1
ATOM 3729 O O . SER A 1 458 ? -22.016 23.406 6.477 1 97.69 458 SER A O 1
ATOM 3731 N N . PHE A 1 459 ? -20.062 24.203 5.641 1 98.44 459 PHE A N 1
ATOM 3732 C CA . PHE A 1 459 ? -19.312 22.984 5.918 1 98.44 459 PHE A CA 1
ATOM 3733 C C . PHE A 1 459 ? -18.031 23.281 6.688 1 98.44 459 PHE A C 1
ATOM 3735 O O . PHE A 1 459 ? -17.5 24.391 6.602 1 98.44 459 PHE A O 1
ATOM 3742 N N . TYR A 1 460 ? -17.656 22.391 7.547 1 98.38 460 TYR A N 1
ATOM 3743 C CA . TYR A 1 460 ? -16.328 22.328 8.156 1 98.38 460 TYR A CA 1
ATOM 3744 C C . TYR A 1 460 ? -15.508 21.188 7.547 1 98.38 460 TYR A C 1
ATOM 3746 O O . TYR A 1 460 ? -15.961 20.047 7.496 1 98.38 460 TYR A O 1
ATOM 3754 N N . PHE A 1 461 ? -14.328 21.484 7 1 98.5 461 PHE A N 1
ATOM 3755 C CA . PHE A 1 461 ? -13.5 20.469 6.359 1 98.5 461 PHE A CA 1
ATOM 3756 C C . PHE A 1 461 ? -12.523 19.859 7.355 1 98.5 461 PHE A C 1
ATOM 3758 O O . PHE A 1 461 ? -11.57 20.516 7.789 1 98.5 461 PHE A O 1
ATOM 3765 N N . ASP A 1 462 ? -12.805 18.688 7.742 1 97.38 462 ASP A N 1
ATOM 3766 C CA . ASP A 1 462 ? -11.852 17.906 8.531 1 97.38 462 ASP A CA 1
ATOM 3767 C C . ASP A 1 462 ? -10.883 17.141 7.625 1 97.38 462 ASP A C 1
ATOM 3769 O O . ASP A 1 462 ? -11.109 15.969 7.324 1 97.38 462 ASP A O 1
ATOM 3773 N N . LEU A 1 463 ? -9.781 17.703 7.332 1 98 463 LEU A N 1
ATOM 3774 C CA . LEU A 1 463 ? -8.906 17.281 6.242 1 98 463 LEU A CA 1
ATOM 3775 C C . LEU A 1 463 ? -7.84 16.312 6.738 1 98 463 LEU A C 1
ATOM 3777 O O . LEU A 1 463 ? -7.156 15.672 5.938 1 98 463 LEU A O 1
ATOM 3781 N N . GLY A 1 464 ? -7.707 16.172 8.039 1 96.25 464 GLY A N 1
ATOM 3782 C CA . GLY A 1 464 ? -6.594 15.398 8.562 1 96.25 464 GLY A CA 1
ATOM 3783 C C . GLY A 1 464 ? -5.246 16.062 8.328 1 96.25 464 GLY A C 1
ATOM 3784 O O . GLY A 1 464 ? -5.184 17.203 7.871 1 96.25 464 GLY A O 1
ATOM 3785 N N . VAL A 1 465 ? -4.184 15.367 8.727 1 97.62 465 VAL A N 1
ATOM 3786 C CA . VAL A 1 465 ? -2.814 15.836 8.516 1 97.62 465 VAL A CA 1
ATOM 3787 C C . VAL A 1 465 ? -2.145 15 7.426 1 97.62 465 VAL A C 1
ATOM 3789 O O . VAL A 1 465 ? -2.766 14.102 6.852 1 97.62 465 VAL A O 1
ATOM 3792 N N . ALA A 1 466 ? -0.938 15.359 7.066 1 98.19 466 ALA A N 1
ATOM 3793 C CA . ALA A 1 466 ? -0.224 14.68 5.988 1 98.19 466 ALA A CA 1
ATOM 3794 C C . ALA A 1 466 ? -0.1 13.188 6.27 1 98.19 466 ALA A C 1
ATOM 3796 O O . ALA A 1 466 ? -0.294 12.359 5.375 1 98.19 466 ALA A O 1
ATOM 3797 N N . TYR A 1 467 ? 0.168 12.82 7.461 1 96.62 467 TYR A N 1
ATOM 3798 C CA . TYR A 1 467 ? 0.423 11.422 7.816 1 96.62 467 TYR A CA 1
ATOM 3799 C C . TYR A 1 467 ? -0.869 10.617 7.82 1 96.62 467 TYR A C 1
ATOM 3801 O O . TYR A 1 467 ? -0.845 9.398 8.008 1 96.62 467 TYR A O 1
ATOM 3809 N N . ASP A 1 468 ? -2.035 11.289 7.551 1 96.62 468 ASP A N 1
ATOM 3810 C CA . ASP A 1 468 ? -3.303 10.586 7.391 1 96.62 468 ASP A CA 1
ATOM 3811 C C . ASP A 1 468 ? -3.521 10.172 5.941 1 96.62 468 ASP A C 1
ATOM 3813 O O . ASP A 1 468 ? -4.465 9.438 5.633 1 96.62 468 ASP A O 1
ATOM 3817 N N . MET A 1 469 ? -2.684 10.625 5.086 1 97.56 469 MET A N 1
ATOM 3818 C CA . MET A 1 469 ? -2.684 10.133 3.711 1 97.56 469 MET A CA 1
ATOM 3819 C C . MET A 1 469 ? -2.115 8.719 3.641 1 97.56 469 MET A C 1
ATOM 3821 O O . MET A 1 469 ? -1.258 8.344 4.445 1 97.56 469 MET A O 1
ATOM 3825 N N . PRO A 1 470 ? -2.66 7.945 2.678 1 97.88 470 PRO A N 1
ATOM 3826 C CA . PRO A 1 470 ? -2.035 6.629 2.527 1 97.88 470 PRO A CA 1
ATOM 3827 C C . PRO A 1 470 ? -0.526 6.715 2.305 1 97.88 470 PRO A C 1
ATOM 3829 O O . PRO A 1 470 ? -0.053 7.605 1.595 1 97.88 470 PRO A O 1
ATOM 3832 N N . HIS A 1 471 ? 0.238 5.848 2.934 1 97.25 471 HIS A N 1
ATOM 3833 C CA . HIS A 1 471 ? 1.694 5.879 2.871 1 97.25 471 HIS A CA 1
ATOM 3834 C C . HIS A 1 471 ? 2.186 5.805 1.428 1 97.25 471 HIS A C 1
ATOM 3836 O O . HIS A 1 471 ? 3.15 6.48 1.062 1 97.25 471 HIS A O 1
ATOM 3842 N N . TYR A 1 472 ? 1.534 4.969 0.613 1 97.62 472 TYR A N 1
ATOM 3843 C CA . TYR A 1 472 ? 1.932 4.781 -0.778 1 97.62 472 TYR A CA 1
ATOM 3844 C C . TYR A 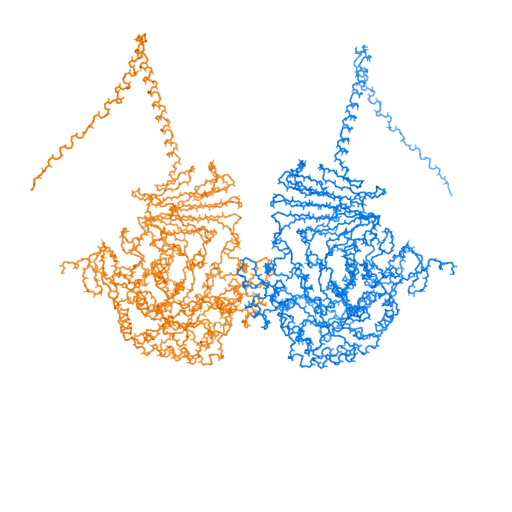1 472 ? 0.935 5.438 -1.725 1 97.62 472 TYR A C 1
ATOM 3846 O O . TYR A 1 472 ? 0.512 4.832 -2.711 1 97.62 472 TYR A O 1
ATOM 3854 N N . TYR A 1 473 ? 0.571 6.68 -1.385 1 98.06 473 TYR A N 1
ATOM 3855 C CA . TYR A 1 473 ? -0.43 7.395 -2.17 1 98.06 473 TYR A CA 1
ATOM 3856 C C . TYR A 1 473 ? 0.093 7.703 -3.568 1 98.06 473 TYR A C 1
ATOM 3858 O O . TYR A 1 473 ? 1.28 7.988 -3.744 1 98.06 473 TYR A O 1
ATOM 3866 N N . GLU A 1 474 ? -0.722 7.57 -4.57 1 97.62 474 GLU A N 1
ATOM 3867 C CA . GLU A 1 474 ? -0.482 8.016 -5.941 1 97.62 474 GLU A CA 1
ATOM 3868 C C . GLU A 1 474 ? -1.718 8.695 -6.527 1 97.62 474 GLU A C 1
ATOM 3870 O O . GLU A 1 474 ? -2.725 8.031 -6.797 1 97.62 474 GLU A O 1
ATOM 3875 N N . CYS A 1 475 ? -1.665 9.961 -6.684 1 97.81 475 CYS A N 1
ATOM 3876 C CA . CYS A 1 475 ? -2.773 10.727 -7.242 1 97.81 475 CYS A CA 1
ATOM 3877 C C . CYS A 1 475 ? -2.68 10.789 -8.766 1 97.81 475 CYS A C 1
ATOM 3879 O O . CYS A 1 475 ? -1.657 10.422 -9.344 1 97.81 475 CYS A O 1
ATOM 3881 N N . GLU A 1 476 ? -3.768 11.172 -9.383 1 96.5 476 GLU A N 1
ATOM 3882 C CA . GLU A 1 476 ? -3.77 11.352 -10.828 1 96.5 476 GLU A CA 1
ATOM 3883 C C . GLU A 1 476 ? -2.721 12.375 -11.258 1 96.5 476 GLU A C 1
ATOM 3885 O O . GLU A 1 476 ? -1.971 12.141 -12.211 1 96.5 476 GLU A O 1
ATOM 3890 N N . LYS A 1 477 ? -2.762 13.438 -10.57 1 96.38 477 LYS A N 1
ATOM 3891 C CA . LYS A 1 477 ? -1.687 14.422 -10.719 1 96.38 477 LYS A CA 1
ATOM 3892 C C . LYS A 1 477 ? -0.708 14.336 -9.547 1 96.38 477 LYS A C 1
ATOM 3894 O O . LYS A 1 477 ? -1.117 14.344 -8.391 1 96.38 477 LYS A O 1
ATOM 3899 N N . ARG A 1 478 ? 0.526 14.297 -9.891 1 95.56 478 ARG A N 1
ATOM 3900 C CA . ARG A 1 478 ? 1.557 14.148 -8.867 1 95.56 478 ARG A CA 1
ATOM 3901 C C . ARG A 1 478 ? 1.583 15.352 -7.93 1 95.56 478 ARG A C 1
ATOM 3903 O O . ARG A 1 478 ? 1.557 16.5 -8.383 1 95.56 478 ARG A O 1
ATOM 3910 N N . LEU A 1 479 ? 1.648 15.086 -6.66 1 97.75 479 LEU A N 1
ATOM 3911 C CA . LEU A 1 479 ? 1.739 16.125 -5.637 1 97.75 479 LEU A CA 1
ATOM 3912 C C . LEU A 1 479 ? 3.195 16.422 -5.289 1 97.75 479 LEU A C 1
ATOM 3914 O O . LEU A 1 479 ? 4.055 15.539 -5.395 1 97.75 479 LEU A O 1
ATOM 3918 N N . ILE A 1 480 ? 3.475 17.641 -4.84 1 97.06 480 ILE A N 1
ATOM 3919 C CA . ILE A 1 480 ? 4.793 17.984 -4.328 1 97.06 480 ILE A CA 1
ATOM 3920 C C . ILE A 1 480 ? 5.062 17.234 -3.033 1 97.06 480 ILE A C 1
ATOM 3922 O O . ILE A 1 480 ? 6.16 16.703 -2.832 1 97.06 480 ILE A O 1
ATOM 3926 N N . ASN A 1 481 ? 4.207 17.172 -2.195 1 97.56 481 ASN A N 1
ATOM 3927 C CA . ASN A 1 481 ? 4.168 16.438 -0.934 1 97.56 481 ASN A CA 1
ATOM 3928 C C . ASN A 1 481 ? 2.732 16.172 -0.485 1 97.56 481 ASN A C 1
ATOM 3930 O O . ASN A 1 481 ? 1.786 16.703 -1.079 1 97.56 481 ASN A O 1
ATOM 3934 N N . PRO A 1 482 ? 2.451 15.375 0.474 1 98 482 PRO A N 1
ATOM 3935 C CA . PRO A 1 482 ? 1.083 14.992 0.83 1 98 482 PRO A CA 1
ATOM 3936 C C . PRO A 1 482 ? 0.247 16.172 1.314 1 98 482 PRO A C 1
ATOM 3938 O O . PRO A 1 482 ? -0.982 16.156 1.213 1 98 482 PRO A O 1
ATOM 3941 N N . ASP A 1 483 ? 0.832 17.219 1.838 1 98.38 483 ASP A N 1
ATOM 3942 C CA . ASP A 1 483 ? 0.1 18.375 2.355 1 98.38 483 ASP A CA 1
ATOM 3943 C C . ASP A 1 483 ? -0.525 19.188 1.221 1 98.38 483 ASP A C 1
ATOM 3945 O O . ASP A 1 483 ? -1.474 19.938 1.439 1 98.38 483 ASP A O 1
ATOM 3949 N N . GLN A 1 484 ? 0.037 19.047 0.035 1 98 484 GLN A N 1
ATOM 3950 C CA . GLN A 1 484 ? -0.556 19.766 -1.089 1 98 484 GLN A CA 1
ATOM 3951 C C . GLN A 1 484 ? -1.992 19.312 -1.335 1 98 484 GLN A C 1
ATOM 3953 O O . GLN A 1 484 ? -2.807 20.078 -1.86 1 98 484 GLN A O 1
ATOM 3958 N N . TYR A 1 485 ? -2.281 18.094 -0.975 1 98.31 485 TYR A N 1
ATOM 3959 C CA . TYR A 1 485 ? -3.617 17.547 -1.164 1 98.31 485 TYR A CA 1
ATOM 3960 C C . TYR A 1 485 ? -4.672 18.422 -0.511 1 98.31 485 TYR A C 1
ATOM 3962 O O . TYR A 1 485 ? -5.656 18.797 -1.151 1 98.31 485 TYR A O 1
ATOM 3970 N N . LYS A 1 486 ? -4.496 18.75 0.774 1 98.06 486 LYS A N 1
ATOM 3971 C CA . LYS A 1 486 ? -5.504 19.516 1.501 1 98.06 486 LYS A CA 1
ATOM 3972 C C . LYS A 1 486 ? -5.645 20.922 0.923 1 98.06 486 LYS A C 1
ATOM 3974 O O . LYS A 1 486 ? -6.738 21.484 0.921 1 98.06 486 LYS A O 1
ATOM 3979 N N . THR A 1 487 ? -4.516 21.453 0.452 1 97.81 487 THR A N 1
ATOM 3980 C CA . THR A 1 487 ? -4.574 22.766 -0.191 1 97.81 487 THR A CA 1
ATOM 3981 C C . THR A 1 487 ? -5.441 22.719 -1.443 1 97.81 487 THR A C 1
ATOM 3983 O O . THR A 1 487 ? -6.309 23.562 -1.64 1 97.81 487 THR A O 1
ATOM 3986 N N . LEU A 1 488 ? -5.211 21.703 -2.213 1 97.94 488 LEU A N 1
ATOM 3987 C CA . LEU A 1 488 ? -5.992 21.547 -3.436 1 97.94 488 LEU A CA 1
ATOM 3988 C C . LEU A 1 488 ? -7.461 21.297 -3.113 1 97.94 488 LEU A C 1
ATOM 3990 O O . LEU A 1 488 ? -8.344 21.812 -3.789 1 97.94 488 LEU A O 1
ATOM 3994 N N . PHE A 1 489 ? -7.691 20.484 -2.133 1 98.25 489 PHE A N 1
ATOM 3995 C CA . PHE A 1 489 ? -9.062 20.188 -1.737 1 98.25 489 PHE A CA 1
ATOM 3996 C C . PHE A 1 489 ? -9.805 21.453 -1.345 1 98.25 489 PHE A C 1
ATOM 3998 O O . PHE A 1 489 ? -10.914 21.703 -1.822 1 98.25 489 PHE A O 1
ATOM 4005 N N . THR A 1 490 ? -9.227 22.297 -0.498 1 98.06 490 THR A N 1
ATOM 4006 C CA . THR A 1 490 ? -9.844 23.531 -0.024 1 98.06 490 THR A CA 1
ATOM 4007 C C . THR A 1 490 ? -10.047 24.516 -1.175 1 98.06 490 THR A C 1
ATOM 4009 O O . THR A 1 490 ? -11.125 25.078 -1.326 1 98.06 490 THR A O 1
ATOM 4012 N N . LYS A 1 491 ? -9.062 24.641 -2.021 1 96.44 491 LYS A N 1
ATOM 4013 C CA . LYS A 1 491 ? -9.117 25.578 -3.137 1 96.44 491 LYS A CA 1
ATOM 4014 C C . LYS A 1 491 ? -10.211 25.188 -4.129 1 96.44 491 LYS A C 1
ATOM 4016 O O . LYS A 1 491 ? -10.844 26.062 -4.73 1 96.44 491 LYS A O 1
ATOM 4021 N N . THR A 1 492 ? -10.398 23.953 -4.273 1 96.81 492 THR A N 1
ATOM 4022 C CA . THR A 1 492 ? -11.375 23.438 -5.23 1 96.81 492 THR A CA 1
ATOM 4023 C C . THR A 1 492 ? -12.781 23.875 -4.852 1 96.81 492 THR A C 1
ATOM 4025 O O . THR A 1 492 ? -13.602 24.172 -5.723 1 96.81 492 THR A O 1
ATOM 4028 N N . PHE A 1 493 ? -13.047 24 -3.533 1 96.25 493 PHE A N 1
ATOM 4029 C CA . PHE A 1 493 ? -14.43 24.172 -3.121 1 96.25 493 PHE A CA 1
ATOM 4030 C C . PHE A 1 493 ? -14.641 25.531 -2.48 1 96.25 493 PHE A C 1
ATOM 4032 O O . PHE A 1 493 ? -15.773 25.922 -2.193 1 96.25 493 PHE A O 1
ATOM 4039 N N . GLU A 1 494 ? -13.617 26.312 -2.283 1 93.25 494 GLU A N 1
ATOM 4040 C CA . GLU A 1 494 ? -13.703 27.547 -1.507 1 93.25 494 GLU A CA 1
ATOM 4041 C C . GLU A 1 494 ? -14.625 28.562 -2.176 1 93.25 494 GLU A C 1
ATOM 4043 O O . GLU A 1 494 ? -15.203 29.422 -1.507 1 93.25 494 GLU A O 1
ATOM 4048 N N . LYS A 1 495 ? -14.844 28.438 -3.504 1 90.5 495 LYS A N 1
ATOM 4049 C CA . LYS A 1 495 ? -15.703 29.375 -4.203 1 90.5 495 LYS A CA 1
ATOM 4050 C C . LYS A 1 495 ? -17.109 28.828 -4.379 1 90.5 495 LYS A C 1
ATOM 4052 O O . LYS A 1 495 ? -18.062 29.578 -4.617 1 90.5 495 LYS A O 1
ATOM 4057 N N . THR A 1 496 ? -17.25 27.547 -4.262 1 92.5 496 THR A N 1
ATOM 4058 C CA . THR A 1 496 ? -18.531 26.906 -4.578 1 92.5 496 THR A CA 1
ATOM 4059 C C . THR A 1 496 ? -19.297 26.578 -3.305 1 92.5 496 THR A C 1
ATOM 4061 O O . THR A 1 496 ? -20.531 26.562 -3.311 1 92.5 496 THR A O 1
ATOM 4064 N N . LEU A 1 497 ? -18.562 26.328 -2.221 1 95.75 497 LEU A N 1
ATOM 4065 C CA . LEU A 1 497 ? -19.188 25.969 -0.958 1 95.75 497 LEU A CA 1
ATOM 4066 C C . LEU A 1 497 ? -18.875 26.984 0.126 1 95.75 497 LEU A C 1
ATOM 4068 O O . LEU A 1 497 ? -17.859 27.672 0.059 1 95.75 497 LEU A O 1
ATOM 4072 N N . ASN A 1 498 ? -19.828 27.141 1.047 1 96.31 498 ASN A N 1
ATOM 4073 C CA . ASN A 1 498 ? -19.547 27.922 2.244 1 96.31 498 ASN A CA 1
ATOM 4074 C C . ASN A 1 498 ? -18.797 27.109 3.287 1 96.31 498 ASN A C 1
ATOM 4076 O O . ASN A 1 498 ? -19.359 26.219 3.912 1 96.31 498 ASN A O 1
ATOM 4080 N N . ILE A 1 499 ? -17.531 27.438 3.445 1 97.62 499 ILE A N 1
ATOM 4081 C CA . ILE A 1 499 ? -16.672 26.719 4.363 1 97.62 499 ILE A CA 1
ATOM 4082 C C . ILE A 1 499 ? -16.297 27.609 5.547 1 97.62 499 ILE A C 1
ATOM 4084 O O . ILE A 1 499 ? -15.758 28.703 5.359 1 97.62 499 ILE A O 1
ATOM 4088 N N . ILE A 1 500 ? -16.531 27.141 6.73 1 97.62 500 ILE A N 1
ATOM 4089 C CA . ILE A 1 500 ? -16.312 28 7.879 1 97.62 500 ILE A CA 1
ATOM 4090 C C . ILE A 1 500 ? -14.938 27.734 8.477 1 97.62 500 ILE A C 1
ATOM 4092 O O . ILE A 1 500 ? -14.391 28.578 9.188 1 97.62 500 ILE A O 1
ATOM 4096 N N . GLY A 1 501 ? -14.461 26.547 8.219 1 98.06 501 GLY A N 1
ATOM 4097 C CA . GLY A 1 501 ? -13.172 26.234 8.805 1 98.06 501 GLY A CA 1
ATOM 4098 C C . GLY A 1 501 ? -12.539 24.984 8.234 1 98.06 501 GLY A C 1
ATOM 4099 O O . GLY A 1 501 ? -13.219 24.156 7.609 1 98.06 501 GLY A O 1
ATOM 4100 N N . VAL A 1 502 ? -11.242 24.875 8.414 1 98.62 502 VAL A N 1
ATOM 4101 C CA . VAL A 1 502 ? -10.469 23.703 8.023 1 98.62 502 VAL A CA 1
ATOM 4102 C C . VAL A 1 502 ? -9.625 23.219 9.203 1 98.62 502 VAL A C 1
ATOM 4104 O O . VAL A 1 502 ? -9.148 24.016 10 1 98.62 502 VAL A O 1
ATOM 4107 N N . SER A 1 503 ? -9.414 21.922 9.242 1 97.69 503 SER A N 1
ATOM 4108 C CA . SER A 1 503 ? -8.727 21.328 10.383 1 97.69 503 SER A CA 1
ATOM 4109 C C . SER A 1 503 ? -7.211 21.438 10.219 1 97.69 503 SER A C 1
ATOM 4111 O O . SER A 1 503 ? -6.465 21.25 11.188 1 97.69 503 SER A O 1
ATOM 4113 N N . SER A 1 504 ? -6.734 21.656 9.055 1 98.12 504 SER A N 1
ATOM 4114 C CA . SER A 1 504 ? -5.309 21.688 8.758 1 98.12 504 SER A CA 1
ATOM 4115 C C . SER A 1 504 ? -5.012 22.562 7.547 1 98.12 504 SER A C 1
ATOM 4117 O O . SER A 1 504 ? -5.855 22.719 6.656 1 98.12 504 SER A O 1
ATOM 4119 N N . ALA A 1 505 ? -3.814 23.188 7.555 1 98.25 505 ALA A N 1
ATOM 4120 C CA . ALA A 1 505 ? -3.457 24.062 6.453 1 98.25 505 ALA A CA 1
ATOM 4121 C C . ALA A 1 505 ? -1.945 24.266 6.379 1 98.25 505 ALA A C 1
ATOM 4123 O O . ALA A 1 505 ? -1.268 24.312 7.41 1 98.25 505 ALA A O 1
ATOM 4124 N N . VAL A 1 506 ? -1.422 24.359 5.172 1 97.81 506 VAL A N 1
ATOM 4125 C CA . VAL A 1 506 ? -0.029 24.734 4.949 1 97.81 506 VAL A CA 1
ATOM 4126 C C . VAL A 1 506 ? 0.037 26.016 4.113 1 97.81 506 VAL A C 1
ATOM 4128 O O . VAL A 1 506 ? 1.116 26.578 3.908 1 97.81 506 VAL A O 1
ATOM 4131 N N . PHE A 1 507 ? -1.146 26.422 3.66 1 94.19 507 PHE A N 1
ATOM 4132 C CA . PHE A 1 507 ? -1.36 27.688 2.996 1 94.19 507 PHE A CA 1
ATOM 4133 C C . PHE A 1 507 ? -2.598 28.391 3.549 1 94.19 507 PHE A C 1
ATOM 4135 O O . PHE A 1 507 ? -3.553 27.734 3.967 1 94.19 507 PHE A O 1
ATOM 4142 N N . LEU A 1 508 ? -2.523 29.656 3.57 1 92.94 508 LEU A N 1
ATOM 4143 C CA . LEU A 1 508 ? -3.648 30.438 4.07 1 92.94 508 LEU A CA 1
ATOM 4144 C C . LEU A 1 508 ? -4.883 30.219 3.199 1 92.94 508 LEU A C 1
ATOM 4146 O O . LEU A 1 508 ? -4.855 30.5 1.997 1 92.94 508 LEU A O 1
ATOM 4150 N N . PRO A 1 509 ? -5.945 29.703 3.803 1 94.69 509 PRO A N 1
ATOM 4151 C CA . PRO A 1 509 ? -7.191 29.609 3.041 1 94.69 509 PRO A CA 1
ATOM 4152 C C . PRO A 1 509 ? -7.871 30.969 2.861 1 94.69 509 PRO A C 1
ATOM 4154 O O . PRO A 1 509 ? -7.656 31.875 3.662 1 94.69 509 PRO A O 1
ATOM 4157 N N . ARG A 1 510 ? -8.711 31.031 1.933 1 92.31 510 ARG A N 1
ATOM 4158 C CA . ARG A 1 510 ? -9.453 32.25 1.671 1 92.31 510 ARG A CA 1
ATOM 4159 C C . ARG A 1 510 ? -10.5 32.5 2.75 1 92.31 510 ARG A C 1
ATOM 4161 O O . ARG A 1 510 ? -11.25 31.609 3.113 1 92.31 510 ARG A O 1
ATOM 4168 N N . PRO A 1 511 ? -10.398 33.781 3.307 1 92.25 511 PRO A N 1
ATOM 4169 C CA . PRO A 1 511 ? -11.516 34.094 4.203 1 92.25 511 PRO A CA 1
ATOM 4170 C C . PRO A 1 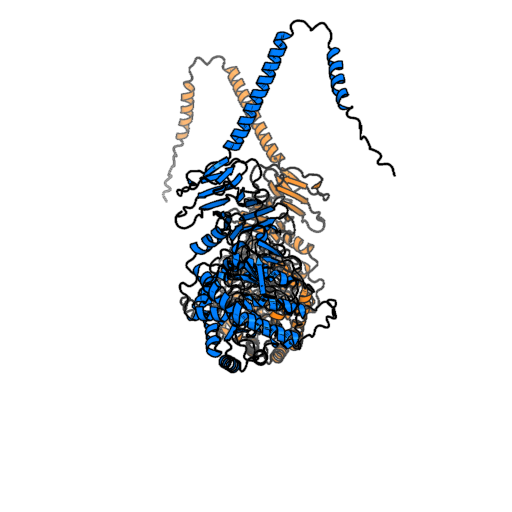511 ? -12.875 33.875 3.543 1 92.25 511 PRO A C 1
ATOM 4172 O O . PRO A 1 511 ? -13.008 34 2.326 1 92.25 511 PRO A O 1
ATOM 4175 N N . PRO A 1 512 ? -13.945 33.375 4.262 1 95.44 512 PRO A N 1
ATOM 4176 C CA . PRO A 1 512 ? -14.062 33.438 5.719 1 95.44 512 PRO A CA 1
ATOM 4177 C C . PRO A 1 512 ? -13.57 32.156 6.406 1 95.44 512 PRO A C 1
ATOM 4179 O O . PRO A 1 512 ? -13.953 31.891 7.547 1 95.44 512 PRO A O 1
ATOM 4182 N N . ILE A 1 513 ? -12.773 31.359 5.742 1 97 513 ILE A N 1
ATOM 4183 C CA . ILE A 1 513 ? -12.367 30.047 6.246 1 97 513 ILE A CA 1
ATOM 4184 C C . ILE A 1 513 ? -11.383 30.234 7.398 1 97 513 ILE A C 1
ATOM 4186 O O . ILE A 1 513 ? -10.289 30.766 7.211 1 97 513 ILE A O 1
ATOM 4190 N N . PHE A 1 514 ? -11.734 29.797 8.57 1 98 514 PHE A N 1
ATOM 4191 C CA . PHE A 1 514 ? -10.844 29.781 9.719 1 98 514 PHE A CA 1
ATOM 4192 C C . PHE A 1 514 ? -9.977 28.531 9.727 1 98 514 PHE A C 1
ATOM 4194 O O . PHE A 1 514 ? -10.375 27.484 9.211 1 98 514 PHE A O 1
ATOM 4201 N N . VAL A 1 515 ? -8.82 28.672 10.266 1 98.12 515 VAL A N 1
ATOM 4202 C CA . VAL A 1 515 ? -7.945 27.516 10.477 1 98.12 515 VAL A CA 1
ATOM 4203 C C . VAL A 1 515 ? -8.016 27.062 11.93 1 98.12 515 VAL A C 1
ATOM 4205 O O . VAL A 1 515 ? -7.781 27.859 12.844 1 98.12 515 VAL A O 1
ATOM 4208 N N . SER A 1 516 ? -8.297 25.812 12.102 1 97.69 516 SER A N 1
ATOM 4209 C CA . SER A 1 516 ? -8.516 25.312 13.453 1 97.69 516 SER A CA 1
ATOM 4210 C C . SER A 1 516 ? -7.199 24.906 14.109 1 97.69 516 SER A C 1
ATOM 4212 O O . SER A 1 516 ? -6.297 24.406 13.43 1 97.69 516 SER A O 1
ATOM 4214 N N . LEU A 1 517 ? -7.121 25.125 15.453 1 95.94 517 LEU A N 1
ATOM 4215 C CA . LEU A 1 517 ? -6.059 24.5 16.234 1 95.94 517 LEU A CA 1
ATOM 4216 C C . LEU A 1 517 ? -6.234 22.984 16.281 1 95.94 517 LEU A C 1
ATOM 4218 O O . LEU A 1 517 ? -7.312 22.469 15.984 1 95.94 517 LEU A O 1
ATOM 4222 N N . PRO A 1 518 ? -5.16 22.328 16.547 1 92.94 518 PRO A N 1
ATOM 4223 C CA . PRO A 1 518 ? -5.359 20.891 16.781 1 92.94 518 PRO A CA 1
ATOM 4224 C C . PRO A 1 518 ? -6.227 20.609 18 1 92.94 518 PRO A C 1
ATOM 4226 O O . PRO A 1 518 ? -6.344 21.453 18.891 1 92.94 518 PRO A O 1
ATOM 4229 N N . PRO A 1 519 ? -6.824 19.453 18.016 1 90.12 519 PRO A N 1
ATOM 4230 C CA . PRO A 1 519 ? -7.617 19.141 19.203 1 90.12 519 PRO A CA 1
ATOM 4231 C C . PRO A 1 519 ? -6.766 19.031 20.469 1 90.12 519 PRO A C 1
ATOM 4233 O O . PRO A 1 519 ? -5.738 18.344 20.469 1 90.12 519 PRO A O 1
ATOM 4236 N N . PHE A 1 520 ? -7.223 19.734 21.469 1 90.44 520 PHE A N 1
ATOM 4237 C CA . PHE A 1 520 ? -6.578 19.688 22.781 1 90.44 520 PHE A CA 1
ATOM 4238 C C . PHE A 1 520 ? -7.461 18.969 23.781 1 90.44 520 PHE A C 1
ATOM 4240 O O . PHE A 1 520 ? -8.656 19.25 23.875 1 90.44 520 PHE A O 1
ATOM 4247 N N . GLU A 1 521 ? -6.828 18.141 24.547 1 88.38 521 GLU A N 1
ATOM 4248 C CA . GLU A 1 521 ? -7.574 17.391 25.547 1 88.38 521 GLU A CA 1
ATOM 4249 C C . GLU A 1 521 ? -7.957 18.281 26.734 1 88.38 521 GLU A C 1
ATOM 4251 O O . GLU A 1 521 ? -7.441 19.391 26.875 1 88.38 521 GLU A O 1
ATOM 4256 N N . SER A 1 522 ? -8.859 17.719 27.5 1 91.5 522 SER A N 1
ATOM 4257 C CA . SER A 1 522 ? -9.312 18.453 28.688 1 91.5 522 SER A CA 1
ATOM 4258 C C . SER A 1 522 ? -8.32 18.312 29.828 1 91.5 522 SER A C 1
ATOM 4260 O O . SER A 1 522 ? -8.539 17.547 30.766 1 91.5 522 SER A O 1
ATOM 4262 N N . SER A 1 523 ? -7.281 19.094 29.781 1 93.25 523 SER A N 1
ATOM 4263 C CA . SER A 1 523 ? -6.234 19.078 30.797 1 93.25 523 SER A CA 1
ATOM 4264 C C . SER A 1 523 ? -5.562 20.453 30.906 1 93.25 523 SER A C 1
ATOM 4266 O O . SER A 1 523 ? -5.668 21.281 30 1 93.25 523 SER A O 1
ATOM 4268 N N . TRP A 1 524 ? -4.961 20.688 32 1 96.06 524 TRP A N 1
ATOM 4269 C CA . TRP A 1 524 ? -4.258 21.938 32.25 1 96.06 524 TRP A CA 1
ATOM 4270 C C . TRP A 1 524 ? -3.074 22.094 31.297 1 96.06 524 TRP A C 1
ATOM 4272 O O . TRP A 1 524 ? -2.801 23.188 30.797 1 96.06 524 TRP A O 1
ATOM 4282 N N . GLU A 1 525 ? -2.412 20.984 31.031 1 92.62 525 GLU A N 1
ATOM 4283 C CA . GLU A 1 525 ? -1.286 21 30.109 1 92.62 525 GLU A CA 1
ATOM 4284 C C . GLU A 1 525 ? -1.728 21.422 28.703 1 92.62 525 GLU A C 1
ATOM 4286 O O . GLU A 1 525 ? -1.045 22.219 28.047 1 92.62 525 GLU A O 1
ATOM 4291 N N . ALA A 1 526 ? -2.838 20.938 28.328 1 92.5 526 ALA A N 1
ATOM 4292 C CA . ALA A 1 526 ? -3.371 21.281 27.016 1 92.5 526 ALA A CA 1
ATOM 4293 C C . ALA A 1 526 ? -3.797 22.75 26.969 1 92.5 526 ALA A C 1
ATOM 4295 O O . ALA A 1 526 ? -3.586 23.422 25.953 1 92.5 526 ALA A O 1
ATOM 4296 N N . MET A 1 527 ? -4.406 23.172 27.953 1 96 527 MET A N 1
ATOM 4297 C CA . MET A 1 527 ? -4.832 24.562 28.016 1 96 527 MET A CA 1
ATOM 4298 C C . MET A 1 527 ? -3.643 25.516 27.875 1 96 527 MET A C 1
ATOM 4300 O O . MET A 1 527 ? -3.729 26.531 27.172 1 96 527 MET A O 1
ATOM 4304 N N . ALA A 1 528 ? -2.541 25.125 28.484 1 95.12 528 ALA A N 1
ATOM 4305 C CA . ALA A 1 528 ? -1.338 25.953 28.469 1 95.12 528 ALA A CA 1
ATOM 4306 C C . ALA A 1 528 ? -0.755 26.047 27.047 1 95.12 528 ALA A C 1
ATOM 4308 O O . ALA A 1 528 ? 0.035 26.938 26.75 1 95.12 528 ALA A O 1
ATOM 4309 N N . MET A 1 529 ? -1.173 25.203 26.188 1 93.88 529 MET A N 1
ATOM 4310 C CA . MET A 1 529 ? -0.624 25.156 24.828 1 93.88 529 MET A CA 1
ATOM 4311 C C . MET A 1 529 ? -1.464 26 23.875 1 93.88 529 MET A C 1
ATOM 4313 O O . MET A 1 529 ? -1.031 26.297 22.766 1 93.88 529 MET A O 1
ATOM 4317 N N . VAL A 1 530 ? -2.588 26.438 24.266 1 96.38 530 VAL A N 1
ATOM 4318 C CA . VAL A 1 530 ? -3.518 27.141 23.391 1 96.38 530 VAL A CA 1
ATOM 4319 C C . VAL A 1 530 ? -2.906 28.469 22.938 1 96.38 530 VAL A C 1
ATOM 4321 O O . VAL A 1 530 ? -2.871 28.766 21.75 1 96.38 530 VAL A O 1
ATOM 4324 N N . ILE A 1 531 ? -2.395 29.219 23.875 1 97.44 531 ILE A N 1
ATOM 4325 C CA . ILE A 1 531 ? -1.892 30.562 23.562 1 97.44 531 ILE A CA 1
ATOM 4326 C C . ILE A 1 531 ? -0.669 30.453 22.656 1 97.44 531 ILE A C 1
ATOM 4328 O O . ILE A 1 531 ? -0.622 31.078 21.594 1 97.44 531 ILE A O 1
ATOM 4332 N N . PRO A 1 532 ? 0.309 29.594 23.016 1 96.12 532 PRO A N 1
ATOM 4333 C CA . PRO A 1 532 ? 1.442 29.438 22.094 1 96.12 532 PRO A CA 1
ATOM 4334 C C . PRO A 1 532 ? 1.015 29.016 20.703 1 96.12 532 PRO A C 1
ATOM 4336 O O . PRO A 1 532 ? 1.596 29.469 19.703 1 96.12 532 PRO A O 1
ATOM 4339 N N . ALA A 1 533 ? 0.06 28.172 20.609 1 96.19 533 ALA A N 1
ATOM 4340 C CA . ALA A 1 533 ? -0.424 27.734 19.312 1 96.19 533 ALA A CA 1
ATOM 4341 C C . ALA A 1 533 ? -1.044 28.891 18.531 1 96.19 533 ALA A C 1
ATOM 4343 O O . ALA A 1 533 ? -0.758 29.078 17.359 1 96.19 533 ALA A O 1
ATOM 4344 N N . MET A 1 534 ? -1.858 29.656 19.219 1 97.12 534 MET A N 1
ATOM 4345 C CA . MET A 1 534 ? -2.484 30.812 18.609 1 97.12 534 MET A CA 1
ATOM 4346 C C . MET A 1 534 ? -1.429 31.797 18.109 1 97.12 534 MET A C 1
ATOM 4348 O O . MET A 1 534 ? -1.551 32.344 17 1 97.12 534 MET A O 1
ATOM 4352 N N . LEU A 1 535 ? -0.431 31.984 18.891 1 96.88 535 LEU A N 1
ATOM 4353 C CA . LEU A 1 535 ? 0.622 32.938 18.562 1 96.88 535 LEU A CA 1
ATOM 4354 C C . LEU A 1 535 ? 1.44 32.438 17.375 1 96.88 535 LEU A C 1
ATOM 4356 O O . LEU A 1 535 ? 1.721 33.219 16.438 1 96.88 535 LEU A O 1
ATOM 4360 N N . THR A 1 536 ? 1.758 31.219 17.422 1 96.44 536 THR A N 1
ATOM 4361 C CA . THR A 1 536 ? 2.551 30.641 16.344 1 96.44 536 THR A CA 1
ATOM 4362 C C . THR A 1 536 ? 1.792 30.719 15.016 1 96.44 536 THR A C 1
ATOM 4364 O O . THR A 1 536 ? 2.344 31.141 14 1 96.44 536 THR A O 1
ATOM 4367 N N . TYR A 1 537 ? 0.53 30.328 15.039 1 96.81 537 TYR A N 1
ATOM 4368 C CA . TYR A 1 537 ? -0.27 30.344 13.82 1 96.81 537 TYR A CA 1
ATOM 4369 C C . TYR A 1 537 ? -0.443 31.781 13.312 1 96.81 537 TYR A C 1
ATOM 4371 O O . TYR A 1 537 ? -0.445 32.031 12.109 1 96.81 537 TYR A O 1
ATOM 4379 N N . GLY A 1 538 ? -0.551 32.656 14.219 1 95.12 538 GLY A N 1
ATOM 4380 C CA . GLY A 1 538 ? -0.615 34.062 13.836 1 95.12 538 GLY A CA 1
ATOM 4381 C C . GLY A 1 538 ? 0.639 34.531 13.133 1 95.12 538 GLY A C 1
ATOM 4382 O O . GLY A 1 538 ? 0.561 35.188 12.078 1 95.12 538 GLY A O 1
ATOM 4383 N N . VAL A 1 539 ? 1.755 34.188 13.711 1 94.44 539 VAL A N 1
ATOM 4384 C CA . VAL A 1 539 ? 3.039 34.594 13.133 1 94.44 539 VAL A CA 1
ATOM 4385 C C . VAL A 1 539 ? 3.217 33.906 11.781 1 94.44 539 VAL A C 1
ATOM 4387 O O . VAL A 1 539 ? 3.801 34.469 10.859 1 94.44 539 VAL A O 1
ATOM 4390 N N . ASP A 1 540 ? 2.66 32.719 11.672 1 94.38 540 ASP A N 1
ATOM 4391 C CA . ASP A 1 540 ? 2.771 31.938 10.453 1 94.38 540 ASP A CA 1
ATOM 4392 C C . ASP A 1 540 ? 1.923 32.531 9.328 1 94.38 540 ASP A C 1
ATOM 4394 O O . ASP A 1 540 ? 1.982 32.062 8.188 1 94.38 540 ASP A O 1
ATOM 4398 N N . GLY A 1 541 ? 1.119 33.469 9.648 1 91.62 541 GLY A N 1
ATOM 4399 C CA . GLY A 1 541 ? 0.388 34.156 8.609 1 91.62 541 GLY A CA 1
ATOM 4400 C C . GLY A 1 541 ? -1.078 33.781 8.547 1 91.62 541 GLY A C 1
ATOM 4401 O O . GLY A 1 541 ? -1.746 34.031 7.539 1 91.62 541 GLY A O 1
ATOM 4402 N N . TYR A 1 542 ? -1.624 33.188 9.578 1 94.88 542 TYR A N 1
ATOM 4403 C CA . TYR A 1 542 ? -3.039 32.844 9.656 1 94.88 542 TYR A CA 1
ATOM 4404 C C . TYR A 1 542 ? -3.783 33.781 10.586 1 94.88 542 TYR A C 1
ATOM 4406 O O . TYR A 1 542 ? -3.83 33.562 11.797 1 94.88 542 TYR A O 1
ATOM 4414 N N . PRO A 1 543 ? -4.359 34.75 10.039 1 93.31 543 PRO A N 1
ATOM 4415 C CA . PRO A 1 543 ? -4.98 35.75 10.914 1 93.31 543 PRO A CA 1
ATOM 4416 C C . PRO A 1 543 ? -6.262 35.25 11.57 1 93.31 543 PRO A C 1
ATOM 4418 O O . PRO A 1 543 ? -6.629 35.688 12.656 1 93.31 543 PRO A O 1
ATOM 4421 N N . PHE A 1 544 ? -6.945 34.375 10.883 1 96.62 544 PHE A N 1
ATOM 4422 C CA . PHE A 1 544 ? -8.203 33.844 11.391 1 96.62 544 PHE A CA 1
ATOM 4423 C C . PHE A 1 544 ? -8.031 32.375 11.859 1 96.62 544 PHE A C 1
ATOM 4425 O O . PHE A 1 544 ? -8.188 31.453 11.07 1 96.62 544 PHE A O 1
ATOM 4432 N N . VAL A 1 545 ? -7.805 32.25 13.148 1 97.75 545 VAL A N 1
ATOM 4433 C CA . VAL A 1 545 ? -7.578 30.953 13.766 1 97.75 545 VAL A CA 1
ATOM 4434 C C . VAL A 1 545 ? -8.734 30.625 14.711 1 97.75 545 VAL A C 1
ATOM 4436 O O . VAL A 1 545 ? -9.211 31.484 15.445 1 97.75 545 VAL A O 1
ATOM 4439 N N . MET A 1 546 ? -9.18 29.438 14.586 1 97.5 546 MET A N 1
ATOM 4440 C CA . MET A 1 546 ? -10.266 28.969 15.438 1 97.5 546 MET A CA 1
ATOM 4441 C C . MET A 1 546 ? -9.742 28.109 16.578 1 97.5 546 MET A C 1
ATOM 4443 O O . MET A 1 546 ? -9.211 27.016 16.344 1 97.5 546 MET A O 1
ATOM 4447 N N . PRO A 1 547 ? -9.891 28.594 17.797 1 96.62 547 PRO A N 1
ATOM 4448 C CA . PRO A 1 547 ? -9.469 27.75 18.922 1 96.62 547 PRO A CA 1
ATOM 4449 C C . PRO A 1 547 ? -10.398 26.562 19.156 1 96.62 547 PRO A C 1
ATOM 4451 O O . PRO A 1 547 ? -11.492 26.516 18.578 1 96.62 547 PRO A O 1
ATOM 4454 N N . GLY A 1 548 ? -9.977 25.672 19.984 1 94.31 548 GLY A N 1
ATOM 4455 C CA . GLY A 1 548 ? -10.805 24.516 20.344 1 94.31 548 GLY A CA 1
ATOM 4456 C C . GLY A 1 548 ? -11.93 24.875 21.297 1 94.31 548 GLY A C 1
ATOM 4457 O O . GLY A 1 548 ? -12.125 26.047 21.625 1 94.31 548 GLY A O 1
ATOM 4458 N N . ALA A 1 549 ? -12.586 23.844 21.719 1 95.25 549 ALA A N 1
ATOM 4459 C CA . ALA A 1 549 ? -13.742 24.031 22.594 1 95.25 549 ALA A CA 1
ATOM 4460 C C . ALA A 1 549 ? -13.305 24.391 24 1 95.25 549 ALA A C 1
ATOM 4462 O O . ALA A 1 549 ? -12.273 23.906 24.484 1 95.25 549 ALA A O 1
ATOM 4463 N N . VAL A 1 550 ? -14.156 25.188 24.609 1 95.88 550 VAL A N 1
ATOM 4464 C CA . VAL A 1 550 ? -13.93 25.531 26 1 95.88 550 VAL A CA 1
ATOM 4465 C C . VAL A 1 550 ? -13.898 24.266 26.859 1 95.88 550 VAL A C 1
ATOM 4467 O O . VAL A 1 550 ? -14.797 23.438 26.766 1 95.88 550 VAL A O 1
ATOM 4470 N N . GLY A 1 551 ? -12.875 24.172 27.578 1 94.25 551 GLY A N 1
ATOM 4471 C CA . GLY A 1 551 ? -12.742 23 28.422 1 94.25 551 GLY A CA 1
ATOM 4472 C C . GLY A 1 551 ? -12.031 21.844 27.75 1 94.25 551 GLY A C 1
ATOM 4473 O O . GLY A 1 551 ? -11.773 20.812 28.375 1 94.25 551 GLY A O 1
ATOM 4474 N N . GLY A 1 552 ? -11.75 22 26.516 1 91 552 GLY A N 1
ATOM 4475 C CA . GLY A 1 552 ? -11.039 20.953 25.797 1 91 552 GLY A CA 1
ATOM 4476 C C . GLY A 1 552 ? -11.898 20.266 24.75 1 91 552 GLY A C 1
ATOM 4477 O O . GLY A 1 552 ? -13.125 20.344 24.797 1 91 552 GLY A O 1
ATOM 4478 N N . ASP A 1 553 ? -11.188 19.656 23.797 1 83.75 553 ASP A N 1
ATOM 4479 C CA . ASP A 1 553 ? -11.859 18.922 22.719 1 83.75 553 ASP A CA 1
ATOM 4480 C C . ASP A 1 553 ? -12.023 17.453 23.078 1 83.75 553 ASP A C 1
ATOM 4482 O O . ASP A 1 553 ? -11.242 16.906 23.859 1 83.75 553 ASP A O 1
ATOM 4486 N N . ILE A 1 554 ? -13.102 16.891 22.656 1 63.53 554 ILE A N 1
ATOM 4487 C CA . ILE A 1 554 ? -13.289 15.445 22.812 1 63.53 554 ILE A CA 1
ATOM 4488 C C . ILE A 1 554 ? -12.484 14.703 21.75 1 63.53 554 ILE A C 1
ATOM 4490 O O . ILE A 1 554 ? -12.672 14.938 20.547 1 63.53 554 ILE A O 1
ATOM 4494 N N . TYR A 1 555 ? -11.281 14.289 22.141 1 57.66 555 TYR A N 1
ATOM 4495 C CA . TYR A 1 555 ? -10.484 13.594 21.125 1 57.66 555 TYR A CA 1
ATOM 4496 C C . TYR A 1 555 ? -10.5 12.086 21.359 1 57.66 555 TYR A C 1
ATOM 4498 O O . TYR A 1 555 ? -10.258 11.625 22.484 1 57.66 555 TYR A O 1
ATOM 4506 N N . TRP A 1 556 ? -11.234 11.359 20.625 1 51.69 556 TRP A N 1
ATOM 4507 C CA . TRP A 1 556 ? -11.234 9.906 20.75 1 51.69 556 TRP A CA 1
ATOM 4508 C C . TRP A 1 556 ? -10.125 9.281 19.922 1 51.69 556 TRP A C 1
ATOM 4510 O O . TRP A 1 556 ? -10.078 9.469 18.703 1 51.69 556 TRP A O 1
ATOM 4520 N N . PRO A 1 557 ? -9 9.039 20.562 1 45.81 557 PRO A N 1
ATOM 4521 C CA . PRO A 1 557 ? -8.016 8.375 19.703 1 45.81 557 PRO A CA 1
ATOM 4522 C C . PRO A 1 557 ? -8.633 7.285 18.828 1 45.81 557 PRO A C 1
ATOM 4524 O O . PRO A 1 557 ? -9.719 6.785 19.141 1 45.81 557 PRO A O 1
ATOM 4527 N N . GLY A 1 558 ? -8.164 6.844 17.766 1 43.09 558 GLY A N 1
ATOM 4528 C CA . GLY A 1 558 ? -8.469 5.891 16.703 1 43.09 558 GLY A CA 1
ATOM 4529 C C . GLY A 1 558 ? -9.383 4.77 17.156 1 43.09 558 GLY A C 1
ATOM 4530 O O . GLY A 1 558 ? -9.859 4.77 18.297 1 43.09 558 GLY A O 1
ATOM 4531 N N . SER A 1 559 ? -9.625 3.807 16.219 1 40.75 559 SER A N 1
ATOM 4532 C CA . SER A 1 559 ? -10.445 2.602 16.203 1 40.75 559 SER A CA 1
ATOM 4533 C C . SER A 1 559 ? -10.172 1.726 17.422 1 40.75 559 SER A C 1
ATOM 4535 O O . SER A 1 559 ? -10.625 0.579 17.484 1 40.75 559 SER A O 1
ATOM 4537 N N . GLU A 1 560 ? -9.297 2.062 18.219 1 38.16 560 GLU A N 1
ATOM 4538 C CA . GLU A 1 560 ? -9.078 1.066 19.266 1 38.16 560 GLU A CA 1
ATOM 4539 C C . GLU A 1 560 ? -10.336 0.867 20.109 1 38.16 560 GLU A C 1
ATOM 4541 O O . GLU A 1 560 ? -10.258 0.388 21.25 1 38.16 560 GLU A O 1
ATOM 4546 N N . GLN A 1 561 ? -11.32 1.424 19.766 1 35.56 561 GLN A N 1
ATOM 4547 C CA . GLN A 1 561 ? -12.57 1.257 20.484 1 35.56 561 GLN A CA 1
ATOM 4548 C C . GLN A 1 561 ? -12.852 -0.216 20.781 1 35.56 561 GLN A C 1
ATOM 4550 O O . GLN A 1 561 ? -13.461 -0.553 21.797 1 35.56 561 GLN A O 1
ATOM 4555 N N . PHE A 1 562 ? -12.508 -1.08 19.688 1 34.72 562 PHE A N 1
ATOM 4556 C CA . PHE A 1 562 ? -12.977 -2.449 19.875 1 34.72 562 PHE A CA 1
ATOM 4557 C C . PHE A 1 562 ? -11.867 -3.32 20.453 1 34.72 562 PHE A C 1
ATOM 4559 O O . PHE A 1 562 ? -11.969 -4.551 20.453 1 34.72 562 PHE A O 1
ATOM 4566 N N . LEU A 1 563 ? -10.625 -2.902 20.5 1 33.16 563 LEU A N 1
ATOM 4567 C CA . LEU A 1 563 ? -9.82 -3.863 21.25 1 33.16 563 LEU A CA 1
ATOM 4568 C C . LEU A 1 563 ? -10.258 -3.92 22.703 1 33.16 563 LEU A C 1
ATOM 4570 O O . LEU A 1 563 ? -10.664 -2.906 23.281 1 33.16 563 LEU A O 1
ATOM 4574 N N . PRO A 1 564 ? -10.484 -5.223 23.25 1 29.7 564 PRO A N 1
ATOM 4575 C CA . PRO A 1 564 ? -10.781 -5.312 24.688 1 29.7 564 PRO A CA 1
ATOM 4576 C C . PRO A 1 564 ? -9.852 -4.445 25.531 1 29.7 564 PRO A C 1
ATOM 4578 O O . PRO A 1 564 ? -8.664 -4.309 25.219 1 29.7 564 PRO A O 1
ATOM 4581 N N . PHE A 1 565 ? -10.227 -3.432 26 1 28.83 565 PHE A N 1
ATOM 4582 C CA . PHE A 1 565 ? -9.523 -2.783 27.109 1 28.83 565 PHE A CA 1
ATOM 4583 C C . PHE A 1 565 ? -8.789 -3.812 27.969 1 28.83 565 PHE A C 1
ATOM 4585 O O . PHE A 1 565 ? -9.352 -4.859 28.297 1 28.83 565 PHE A O 1
ATOM 4592 N N . SER A 1 566 ? -7.543 -4.012 27.844 1 27.31 566 SER A N 1
ATOM 4593 C CA . SER A 1 566 ? -7.047 -4.664 29.047 1 27.31 566 SER A CA 1
ATOM 4594 C C . SER A 1 566 ? -7.75 -4.129 30.297 1 27.31 566 SER A C 1
ATOM 4596 O O . SER A 1 566 ? -8.141 -2.963 30.344 1 27.31 566 SER A O 1
ATOM 4598 N N . LYS A 1 567 ? -8.07 -4.996 31.188 1 29.38 567 LYS A N 1
ATOM 4599 C CA . LYS A 1 567 ? -8.648 -4.797 32.5 1 29.38 567 LYS A CA 1
ATOM 4600 C C . LYS A 1 567 ? -8.055 -3.57 33.188 1 29.38 567 LYS A C 1
ATOM 4602 O O . LYS A 1 567 ? -8.594 -3.086 34.188 1 29.38 567 LYS A O 1
ATOM 4607 N N . GLY A 1 568 ? -6.715 -3.338 33 1 25.16 568 GLY A N 1
ATOM 4608 C CA . GLY A 1 568 ? -6.145 -2.473 34 1 25.16 568 GLY A CA 1
ATOM 4609 C C . GLY A 1 568 ? -6.543 -1.019 33.844 1 25.16 568 GLY A C 1
ATOM 4610 O O . GLY A 1 568 ? -6.023 -0.146 34.562 1 25.16 568 GLY A O 1
ATOM 4611 N N . PHE A 1 569 ? -6.785 -0.581 32.656 1 27.98 569 PHE A N 1
ATOM 4612 C CA . PHE A 1 569 ? -7.109 0.821 32.906 1 27.98 569 PHE A CA 1
ATOM 4613 C C . PHE A 1 569 ? -8.398 0.952 33.688 1 27.98 569 PHE A C 1
ATOM 4615 O O . PHE A 1 569 ? -9.492 0.733 33.156 1 27.98 569 PHE A O 1
ATOM 4622 N N . MET A 1 570 ? -8.469 0.381 34.906 1 25.94 570 MET A N 1
ATOM 4623 C CA . MET A 1 570 ? -9.344 0.573 36.062 1 25.94 570 MET A CA 1
ATOM 4624 C C . MET A 1 570 ? -9.961 1.969 36.062 1 25.94 570 MET A C 1
ATOM 4626 O O . MET A 1 570 ? -9.43 2.881 35.406 1 25.94 570 MET A O 1
ATOM 4630 N N . GLU A 1 571 ? -10.953 2.107 37 1 28.16 571 GLU A N 1
ATOM 4631 C CA . GLU A 1 571 ? -11.781 2.998 37.781 1 28.16 571 GLU A CA 1
ATOM 4632 C C . GLU A 1 571 ? -10.984 4.203 38.281 1 28.16 571 GLU A C 1
ATOM 4634 O O . GLU A 1 571 ? -10.336 4.141 39.344 1 28.16 571 GLU A O 1
ATOM 4639 N N . THR A 1 572 ? -9.984 4.688 37.688 1 28.38 572 THR A N 1
ATOM 4640 C CA . THR A 1 572 ? -9.781 5.82 38.562 1 28.38 572 THR A CA 1
ATOM 4641 C C . THR A 1 572 ? -11.117 6.477 38.906 1 28.38 572 THR A C 1
ATOM 4643 O O . THR A 1 572 ? -11.992 6.613 38.062 1 28.38 572 THR A O 1
ATOM 4646 N N . ASN A 1 573 ? -11.547 6.395 40.156 1 28.94 573 ASN A N 1
ATOM 4647 C CA . ASN A 1 573 ? -12.531 7.082 40.969 1 28.94 573 ASN A CA 1
ATOM 4648 C C . ASN A 1 573 ? -12.75 8.516 40.5 1 28.94 573 ASN A C 1
ATOM 4650 O O . ASN A 1 573 ? -12.25 9.461 41.125 1 28.94 573 ASN A O 1
ATOM 4654 N N . MET A 1 574 ? -12.336 8.898 39.375 1 29.14 574 MET A N 1
ATOM 4655 C CA . MET A 1 574 ? -12.75 10.297 39.281 1 29.14 574 MET A CA 1
ATOM 4656 C C . MET A 1 574 ? -14.25 10.438 39.5 1 29.14 574 MET A C 1
ATOM 4658 O O . MET A 1 574 ? -15.047 9.82 38.812 1 29.14 574 MET A O 1
ATOM 4662 N N . THR A 1 575 ? -14.75 10.539 40.625 1 32.12 575 THR A N 1
ATOM 4663 C CA . THR A 1 575 ? -16 11.125 41.094 1 32.12 575 THR A CA 1
ATOM 4664 C C . THR A 1 575 ? -16.531 12.148 40.094 1 32.12 575 THR A C 1
ATOM 4666 O O . THR A 1 575 ? -17.438 12.922 40.406 1 32.12 575 THR A O 1
ATOM 4669 N N . ASN A 1 576 ? -15.742 12.516 39.062 1 35.5 576 ASN A N 1
ATOM 4670 C CA . ASN A 1 576 ? -16.359 13.609 38.312 1 35.5 576 ASN A CA 1
ATOM 4671 C C . ASN A 1 576 ? -17.641 13.156 37.625 1 35.5 576 ASN A C 1
ATOM 4673 O O . ASN A 1 576 ? -17.75 11.992 37.219 1 35.5 576 ASN A O 1
ATOM 4677 N N . THR A 1 577 ? -18.766 13.812 37.719 1 36.84 577 THR A N 1
ATOM 4678 C CA . THR A 1 577 ? -20.125 13.781 37.188 1 36.84 577 THR A CA 1
ATOM 4679 C C . THR A 1 577 ? -20.125 13.406 35.719 1 36.84 577 THR A C 1
ATOM 4681 O O . THR A 1 577 ? -19.625 14.148 34.875 1 36.84 577 THR A O 1
ATOM 4684 N N . THR A 1 578 ? -19.906 12.227 35.375 1 40.22 578 THR A N 1
ATOM 4685 C CA . THR A 1 578 ? -20.141 11.719 34.031 1 40.22 578 THR A CA 1
ATOM 4686 C C . THR A 1 578 ? -21.531 12.125 33.531 1 40.22 578 THR A C 1
ATOM 4688 O O . THR A 1 578 ? -22.516 11.93 34.25 1 40.22 578 THR A O 1
ATOM 4691 N N . GLN A 1 579 ? -21.562 13.102 32.719 1 47.22 579 GLN A N 1
ATOM 4692 C CA . GLN A 1 579 ? -22.844 13.438 32.094 1 47.22 579 GLN A CA 1
ATOM 4693 C C . GLN A 1 579 ? -23.422 12.242 31.359 1 47.22 579 GLN A C 1
ATOM 4695 O O . GLN A 1 579 ? -22.734 11.25 31.125 1 47.22 579 GLN A O 1
ATOM 4700 N N . GLU A 1 580 ? -24.688 12.273 31.062 1 42.47 580 GLU A N 1
ATOM 4701 C CA . GLU A 1 580 ? -25.547 11.289 30.422 1 42.47 580 GLU A CA 1
ATOM 4702 C C . GLU A 1 580 ? -24.859 10.641 29.234 1 42.47 580 GLU A C 1
ATOM 4704 O O . GLU A 1 580 ? -25.094 9.469 28.922 1 42.47 580 GLU A O 1
ATOM 4709 N N . ASN A 1 581 ? -24.062 11.398 28.484 1 47.06 581 ASN A N 1
ATOM 4710 C CA . ASN A 1 581 ? -23.562 10.766 27.266 1 47.06 581 ASN A CA 1
ATOM 4711 C C . ASN A 1 581 ? -22.203 10.094 27.5 1 47.06 581 ASN A C 1
ATOM 4713 O O . ASN A 1 581 ? -21.5 9.75 26.547 1 47.06 581 ASN A O 1
ATOM 4717 N N . GLY A 1 582 ? -21.906 9.883 28.75 1 52.75 582 GLY A N 1
ATOM 4718 C CA . GLY A 1 582 ? -20.719 9.109 29.094 1 52.75 582 GLY A CA 1
ATOM 4719 C C . GLY A 1 582 ? -19.438 9.906 28.953 1 52.75 582 GLY A C 1
ATOM 4720 O O . GLY A 1 582 ? -18.344 9.367 29.141 1 52.75 582 GLY A O 1
ATOM 4721 N N . ILE A 1 583 ? -19.609 11.141 28.422 1 60.56 583 ILE A N 1
ATOM 4722 C CA . ILE A 1 583 ? -18.406 11.969 28.312 1 60.56 583 ILE A CA 1
ATOM 4723 C C . ILE A 1 583 ? -18.188 12.727 29.625 1 60.56 583 ILE A C 1
ATOM 4725 O O . ILE A 1 583 ? -19.094 13.391 30.125 1 60.56 583 ILE A O 1
ATOM 4729 N N . GLU A 1 584 ? -17.062 12.547 30.203 1 72.12 584 GLU A N 1
ATOM 4730 C CA . GLU A 1 584 ? -16.719 13.203 31.469 1 72.12 584 GLU A CA 1
ATOM 4731 C C . GLU A 1 584 ? -16.578 14.711 31.281 1 72.12 584 GLU A C 1
ATOM 4733 O O . GLU A 1 584 ? -16 15.172 30.281 1 72.12 584 GLU A O 1
ATOM 4738 N N . LEU A 1 585 ? -17.344 15.484 32.156 1 85.38 585 LEU A N 1
ATOM 4739 C CA . LEU A 1 585 ? -17.188 16.938 32.156 1 85.38 585 LEU A CA 1
ATOM 4740 C C . LEU A 1 585 ? -15.789 17.344 32.562 1 85.38 585 LEU A C 1
ATOM 4742 O O . LEU A 1 585 ? -15.203 16.734 33.469 1 85.38 585 LEU A O 1
ATOM 4746 N N . PRO A 1 586 ? -15.312 18.406 31.906 1 90.38 586 PRO A N 1
ATOM 4747 C CA . PRO A 1 586 ? -14.039 18.938 32.375 1 90.38 586 PRO A CA 1
ATOM 4748 C C . PRO A 1 586 ? -14.094 19.391 33.844 1 90.38 586 PRO A C 1
ATOM 4750 O O . PRO A 1 586 ? -15.164 19.734 34.344 1 90.38 586 PRO A O 1
ATOM 4753 N N . GLU A 1 587 ? -12.914 19.328 34.5 1 93.19 587 GLU A N 1
ATOM 4754 C CA . GLU A 1 587 ? -12.828 19.828 35.875 1 93.19 587 GLU A CA 1
ATOM 4755 C C . GLU A 1 587 ? -13.32 21.266 35.969 1 93.19 587 GLU A C 1
ATOM 4757 O O . GLU A 1 587 ? -13.039 22.078 35.062 1 93.19 587 GLU A O 1
ATOM 4762 N N . ARG A 1 588 ? -14.008 21.609 37.031 1 94.56 588 ARG A N 1
ATOM 4763 C CA . ARG A 1 588 ? -14.703 22.875 37.156 1 94.56 588 ARG A CA 1
ATOM 4764 C C . ARG A 1 588 ? -13.742 24.047 37.031 1 94.56 588 ARG A C 1
ATOM 4766 O O . ARG A 1 588 ? -14 24.984 36.281 1 94.56 588 ARG A O 1
ATOM 4773 N N . GLU A 1 589 ? -12.68 24.094 37.781 1 96.31 589 GLU A N 1
ATOM 4774 C CA . GLU A 1 589 ? -11.742 25.203 37.719 1 96.31 589 GLU A CA 1
ATOM 4775 C C . GLU A 1 589 ? -11.117 25.328 36.312 1 96.31 589 GLU A C 1
ATOM 4777 O O . GLU A 1 589 ? -10.914 26.438 35.812 1 96.31 589 GLU A O 1
ATOM 4782 N N . LEU A 1 590 ? -10.797 24.188 35.781 1 96.5 590 LEU A N 1
ATOM 4783 C CA . LEU A 1 590 ? -10.234 24.156 34.438 1 96.5 590 LEU A CA 1
ATOM 4784 C C . LEU A 1 590 ? -11.195 24.812 33.438 1 96.5 590 LEU A C 1
ATOM 4786 O O . LEU A 1 590 ? -10.773 25.609 32.594 1 96.5 590 LEU A O 1
ATOM 4790 N N . TYR A 1 591 ? -12.438 24.391 33.562 1 96.5 591 TYR A N 1
ATOM 4791 C CA . TYR A 1 591 ? -13.445 24.938 32.656 1 96.5 591 TYR A CA 1
ATOM 4792 C C . TYR A 1 591 ? -13.57 26.453 32.812 1 96.5 591 TYR A C 1
ATOM 4794 O O . TYR A 1 591 ? -13.656 27.172 31.828 1 96.5 591 TYR A O 1
ATOM 4802 N N . ILE A 1 592 ? -13.578 26.922 34.031 1 96.75 592 ILE A N 1
ATOM 4803 C CA . ILE A 1 592 ? -13.719 28.344 34.312 1 96.75 592 ILE A CA 1
ATOM 4804 C C . ILE A 1 592 ? -12.539 29.109 33.719 1 96.75 592 ILE A C 1
ATOM 4806 O O . ILE A 1 592 ? -12.727 30.109 33.031 1 96.75 592 ILE A O 1
ATOM 4810 N N . ARG A 1 593 ? -11.367 28.656 34 1 98 593 ARG A N 1
ATOM 4811 C CA . ARG A 1 593 ? -10.164 29.328 33.531 1 98 593 ARG A CA 1
ATOM 4812 C C . ARG A 1 593 ? -10.07 29.281 32 1 98 593 ARG A C 1
ATOM 4814 O O . ARG A 1 593 ? -9.625 30.234 31.375 1 98 593 ARG A O 1
ATOM 4821 N N . TRP A 1 594 ? -10.477 28.141 31.484 1 98 594 TRP A N 1
ATOM 4822 C CA . TRP A 1 594 ? -10.484 28.016 30.031 1 98 594 TRP A CA 1
ATOM 4823 C C . TRP A 1 594 ? -11.461 29 29.406 1 98 594 TRP A C 1
ATOM 4825 O O . TRP A 1 594 ? -11.148 29.625 28.375 1 98 594 TRP A O 1
ATOM 4835 N N . LEU A 1 595 ? -12.625 29.094 29.969 1 97.69 595 LEU A N 1
ATOM 4836 C CA . LEU A 1 595 ? -13.625 30.047 29.5 1 97.69 595 LEU A CA 1
ATOM 4837 C C . LEU A 1 595 ? -13.102 31.469 29.562 1 97.69 595 LEU A C 1
ATOM 4839 O O . LEU A 1 595 ? -13.359 32.281 28.656 1 97.69 595 LEU A O 1
ATOM 4843 N N . GLN A 1 596 ? -12.422 31.781 30.609 1 98.25 596 GLN A N 1
ATOM 4844 C CA . GLN A 1 596 ? -11.82 33.094 30.781 1 98.25 596 GLN A CA 1
ATOM 4845 C C . GLN A 1 596 ? -10.836 33.406 29.656 1 98.25 596 GLN A C 1
ATOM 4847 O O . GLN A 1 596 ? -10.883 34.469 29.047 1 98.25 596 GLN A O 1
ATOM 4852 N N . MET A 1 597 ? -10.008 32.5 29.344 1 98.25 597 MET A N 1
ATOM 4853 C CA . MET A 1 597 ? -9.055 32.656 28.25 1 98.25 597 MET A CA 1
ATOM 4854 C C . MET A 1 597 ? -9.781 32.75 26.906 1 98.25 597 MET A C 1
ATOM 4856 O O . MET A 1 597 ? -9.508 33.656 26.109 1 98.25 597 MET A O 1
ATOM 4860 N N . ALA A 1 598 ? -10.719 31.875 26.672 1 97.88 598 ALA A N 1
ATOM 4861 C CA . ALA A 1 598 ? -11.422 31.75 25.391 1 97.88 598 ALA A CA 1
ATOM 4862 C C . ALA A 1 598 ? -12.234 33 25.094 1 97.88 598 ALA A C 1
ATOM 4864 O O . ALA A 1 598 ? -12.461 33.344 23.938 1 97.88 598 ALA A O 1
ATOM 4865 N N . THR A 1 599 ? -12.664 33.688 26.078 1 98.12 599 THR A N 1
ATOM 4866 C CA . THR A 1 599 ? -13.461 34.875 25.938 1 98.12 599 THR A CA 1
ATOM 4867 C C . THR A 1 599 ? -12.734 35.938 25.078 1 98.12 599 THR A C 1
ATOM 4869 O O . THR A 1 599 ? -13.367 36.719 24.391 1 98.12 599 THR A O 1
ATOM 4872 N N . PHE A 1 600 ? -11.453 35.844 25.094 1 98.38 600 PHE A N 1
ATOM 4873 C CA . PHE A 1 600 ? -10.656 36.875 24.406 1 98.38 600 PHE A CA 1
ATOM 4874 C C . PHE A 1 600 ? -10.125 36.344 23.078 1 98.38 600 PHE A C 1
ATOM 4876 O O . PHE A 1 600 ? -9.406 37.031 22.359 1 98.38 600 PHE A O 1
ATOM 4883 N N . LEU A 1 601 ? -10.422 35.156 22.719 1 98.25 601 LEU A N 1
ATOM 4884 C CA . LEU A 1 601 ? -9.953 34.531 21.469 1 98.25 601 LEU A CA 1
ATOM 4885 C C . LEU A 1 601 ? -10.922 34.812 20.328 1 98.25 601 LEU A C 1
ATOM 4887 O O . LEU A 1 601 ? -12.031 35.312 20.547 1 98.25 601 LEU A O 1
ATOM 4891 N N . PRO A 1 602 ? -10.516 34.531 19.062 1 97.75 602 PRO A N 1
ATOM 4892 C CA . PRO A 1 602 ? -11.266 35 17.906 1 97.75 602 PRO A CA 1
ATOM 4893 C C . PRO A 1 602 ? -12.641 34.344 17.781 1 97.75 602 PRO A C 1
ATOM 4895 O O . PRO A 1 602 ? -13.586 34.969 17.297 1 97.75 602 PRO A O 1
ATOM 4898 N N . VAL A 1 603 ? -12.734 33.094 18.109 1 97.75 603 VAL A N 1
ATOM 4899 C CA . VAL A 1 603 ? -13.977 32.344 18.016 1 97.75 603 VAL A CA 1
ATOM 4900 C C . VAL A 1 603 ? -14.25 31.641 19.344 1 97.75 603 VAL A C 1
ATOM 4902 O O . VAL A 1 603 ? -13.336 31.094 19.969 1 97.75 603 VAL A O 1
ATOM 4905 N N . MET A 1 604 ? -15.531 31.703 19.734 1 96.88 604 MET A N 1
ATOM 4906 C CA . MET A 1 604 ? -15.945 30.938 20.906 1 96.88 604 MET A CA 1
ATOM 4907 C C . MET A 1 604 ? -16.547 29.594 20.5 1 96.88 604 MET A C 1
ATOM 4909 O O . MET A 1 604 ? -17.531 29.547 19.766 1 96.88 604 MET A O 1
ATOM 4913 N N . LYS A 1 605 ? -15.945 28.578 20.953 1 96.62 605 LYS A N 1
ATOM 4914 C CA . LYS A 1 605 ? -16.406 27.234 20.641 1 96.62 605 LYS A CA 1
ATOM 4915 C C . LYS A 1 605 ? -16.75 26.453 21.906 1 96.62 605 LYS A C 1
ATOM 4917 O O . LYS A 1 605 ? -15.977 26.469 22.875 1 96.62 605 LYS A O 1
ATOM 4922 N N . PHE A 1 606 ? -17.938 25.828 21.922 1 95.06 606 PHE A N 1
ATOM 4923 C CA . PHE A 1 606 ? -18.375 25.078 23.094 1 95.06 606 PHE A CA 1
ATOM 4924 C C . PHE A 1 606 ? -18.75 23.656 22.703 1 95.06 606 PHE A C 1
ATOM 4926 O O . PHE A 1 606 ? -19.328 23.422 21.641 1 95.06 606 PHE A O 1
ATOM 4933 N N . THR A 1 607 ? -18.391 22.766 23.531 1 91.81 607 THR A N 1
ATOM 4934 C CA . THR A 1 607 ? -18.922 21.406 23.5 1 91.81 607 THR A CA 1
ATOM 4935 C C . THR A 1 607 ? -19.781 21.141 24.734 1 91.81 607 THR A C 1
ATOM 4937 O O . THR A 1 607 ? -20.922 20.672 24.625 1 91.81 607 THR A O 1
ATOM 4940 N N . HIS A 1 608 ? -19.25 21.594 25.844 1 91 608 HIS A N 1
ATOM 4941 C CA . HIS A 1 608 ? -19.969 21.516 27.109 1 91 608 HIS A CA 1
ATOM 4942 C C . HIS A 1 608 ? -20.5 22.875 27.531 1 91 608 HIS A C 1
ATOM 4944 O O . HIS A 1 608 ? -19.75 23.844 27.625 1 91 608 HIS A O 1
ATOM 4950 N N . LEU A 1 609 ? -21.75 22.875 27.828 1 91.81 609 LEU A N 1
ATOM 4951 C CA . LEU A 1 609 ? -22.375 24.125 28.25 1 91.81 609 LEU A CA 1
ATOM 4952 C C . LEU A 1 609 ? -22.094 24.391 29.734 1 91.81 609 LEU A C 1
ATOM 4954 O O . LEU A 1 609 ? -22.031 23.453 30.531 1 91.81 609 LEU A O 1
ATOM 4958 N N . PRO A 1 610 ? -21.922 25.656 30.062 1 92.62 610 PRO A N 1
ATOM 4959 C CA . PRO A 1 610 ? -21.656 26 31.453 1 92.62 610 PRO A CA 1
ATOM 4960 C C . PRO A 1 610 ? -22.781 25.547 32.375 1 92.62 610 PRO A C 1
ATOM 4962 O O . PRO A 1 610 ? -22.547 25.25 33.562 1 92.62 610 PRO A O 1
ATOM 4965 N N . SER A 1 611 ? -24.047 25.391 31.906 1 90.94 611 SER A N 1
ATOM 4966 C CA . SER A 1 611 ? -25.203 25.016 32.719 1 90.94 611 SER A CA 1
ATOM 4967 C C . SER A 1 611 ? -25.094 23.578 33.188 1 90.94 611 SER A C 1
ATOM 4969 O O . SER A 1 611 ? -25.734 23.188 34.156 1 90.94 611 SER A O 1
ATOM 4971 N N . LYS A 1 612 ? -24.281 22.844 32.5 1 89.5 612 LYS A N 1
ATOM 4972 C CA . LYS A 1 612 ? -24.188 21.422 32.844 1 89.5 612 LYS A CA 1
ATOM 4973 C C . LYS A 1 612 ? -23.516 21.203 34.188 1 89.5 612 LYS A C 1
ATOM 4975 O O . LYS A 1 612 ? -23.641 20.125 34.781 1 89.5 612 LYS A O 1
ATOM 4980 N N . TYR A 1 613 ? -22.812 22.219 34.688 1 91.25 613 TYR A N 1
ATOM 4981 C CA . TYR A 1 613 ? -22.141 22.109 35.969 1 91.25 613 TYR A CA 1
ATOM 4982 C C . TYR A 1 613 ? -23.125 22.312 37.125 1 91.25 613 TYR A C 1
ATOM 4984 O O . TYR A 1 613 ? -22.812 22.031 38.281 1 91.25 613 TYR A O 1
ATOM 4992 N N . ASN A 1 614 ? -24.312 22.641 36.875 1 89.44 614 ASN A N 1
ATOM 4993 C CA . ASN A 1 614 ? -25.328 22.891 37.875 1 89.44 614 ASN A CA 1
ATOM 4994 C C . ASN A 1 614 ? -24.766 23.719 39.031 1 89.44 614 ASN A C 1
ATOM 4996 O O . ASN A 1 614 ? -24.938 23.359 40.219 1 89.44 614 ASN A O 1
ATOM 5000 N N . ASP A 1 615 ? -23.938 24.594 38.719 1 91.62 615 ASP A N 1
ATOM 5001 C CA . ASP A 1 615 ? -23.297 25.531 39.656 1 91.62 615 ASP A CA 1
ATOM 5002 C C . ASP A 1 615 ? -23.578 26.969 39.281 1 91.62 615 ASP A C 1
ATOM 5004 O O . ASP A 1 615 ? -23.156 27.453 38.219 1 91.62 615 ASP A O 1
ATOM 5008 N N . GLU A 1 616 ? -24.188 27.625 40.156 1 91.69 616 GLU A N 1
ATOM 5009 C CA . GLU A 1 616 ? -24.609 29 39.906 1 91.69 616 GLU A CA 1
ATOM 5010 C C . GLU A 1 616 ? -23.406 29.922 39.719 1 91.69 616 GLU A C 1
ATOM 5012 O O . GLU A 1 616 ? -23.484 30.891 38.938 1 91.69 616 GLU A O 1
ATOM 5017 N N . LYS A 1 617 ? -22.391 29.641 40.344 1 91.38 617 LYS A N 1
ATOM 5018 C CA . LYS A 1 617 ? -21.188 30.453 40.219 1 91.38 617 LYS A CA 1
ATOM 5019 C C . LYS A 1 617 ? -20.609 30.359 38.812 1 91.38 617 LYS A C 1
ATOM 5021 O O . LYS A 1 617 ? -20.125 31.359 38.281 1 91.38 617 LYS A O 1
ATOM 5026 N N . VAL A 1 618 ? -20.641 29.188 38.281 1 93.69 618 VAL A N 1
ATOM 5027 C CA . VAL A 1 618 ? -20.125 28.969 36.938 1 93.69 618 VAL A CA 1
ATOM 5028 C C . VAL A 1 618 ? -21.016 29.719 35.938 1 93.69 618 VAL A C 1
ATOM 5030 O O . VAL A 1 618 ? -20.516 30.359 35 1 93.69 618 VAL A O 1
ATOM 5033 N N . LEU A 1 619 ? -22.281 29.641 36.156 1 94.06 619 LEU A N 1
ATOM 5034 C CA . LEU A 1 619 ? -23.234 30.297 35.281 1 94.06 619 LEU A CA 1
ATOM 5035 C C . LEU A 1 619 ? -23.078 31.828 35.344 1 94.06 619 LEU A C 1
ATOM 5037 O O . LEU A 1 619 ? -23.141 32.5 34.312 1 94.06 619 LEU A O 1
ATOM 5041 N N . GLU A 1 620 ? -22.969 32.281 36.562 1 94.56 620 GLU A N 1
ATOM 5042 C CA . GLU A 1 620 ? -22.797 33.719 36.719 1 94.56 620 GLU A CA 1
ATOM 5043 C C . GLU A 1 620 ? -21.516 34.188 36.062 1 94.56 620 GLU A C 1
ATOM 5045 O O . GLU A 1 620 ? -21.5 35.25 35.406 1 94.56 620 GLU A O 1
ATOM 5050 N N . MET A 1 621 ? -20.547 33.5 36.219 1 94.88 621 MET A N 1
ATOM 5051 C CA . MET A 1 621 ? -19.266 33.844 35.594 1 94.88 621 MET A CA 1
ATOM 5052 C C . MET A 1 621 ? -19.406 33.844 34.062 1 94.88 621 MET A C 1
ATOM 5054 O O . MET A 1 621 ? -18.891 34.719 33.406 1 94.88 621 MET A O 1
ATOM 5058 N N . ALA A 1 622 ? -20.016 32.781 33.562 1 96 622 ALA A N 1
ATOM 5059 C CA . ALA A 1 622 ? -20.219 32.688 32.125 1 96 622 ALA A CA 1
ATOM 5060 C C . ALA A 1 622 ? -21 33.906 31.594 1 96 622 ALA A C 1
ATOM 5062 O O . ALA A 1 622 ? -20.703 34.406 30.516 1 96 622 ALA A O 1
ATOM 5063 N N . LYS A 1 623 ? -21.984 34.281 32.344 1 95.62 623 LYS A N 1
ATOM 5064 C CA . LYS A 1 623 ? -22.797 35.438 31.969 1 95.62 623 LYS A CA 1
ATOM 5065 C C . LYS A 1 623 ? -21.969 36.719 31.953 1 95.62 623 LYS A C 1
ATOM 5067 O O . LYS A 1 623 ? -22.062 37.5 31 1 95.62 623 LYS A O 1
ATOM 5072 N N . ASN A 1 624 ? -21.203 36.906 32.969 1 96.19 624 ASN A N 1
ATOM 5073 C CA . ASN A 1 624 ? -20.344 38.094 33.062 1 96.19 624 ASN A CA 1
ATOM 5074 C C . ASN A 1 624 ? -19.328 38.125 31.922 1 96.19 624 ASN A C 1
ATOM 5076 O O . ASN A 1 624 ? -19.078 39.156 31.328 1 96.19 624 ASN A O 1
ATOM 5080 N N . LEU A 1 625 ? -18.703 37.031 31.703 1 97.12 625 LEU A N 1
ATOM 5081 C CA . LEU A 1 625 ? -17.703 36.938 30.641 1 97.12 625 LEU A CA 1
ATOM 5082 C C . LEU A 1 625 ? -18.344 37.156 29.266 1 97.12 625 LEU A C 1
ATOM 5084 O O . LEU A 1 625 ? -17.734 37.719 28.375 1 97.12 625 LEU A O 1
ATOM 5088 N N . THR A 1 626 ? -19.547 36.625 29.094 1 96.56 626 THR A N 1
ATOM 5089 C CA . THR A 1 626 ? -20.281 36.844 27.844 1 96.56 626 THR A CA 1
ATOM 5090 C C . THR A 1 626 ? -20.531 38.312 27.625 1 96.56 626 THR A C 1
ATOM 5092 O O . THR A 1 626 ? -20.375 38.844 26.516 1 96.56 626 THR A O 1
ATOM 5095 N N . SER A 1 627 ? -20.984 38.938 28.672 1 96.31 627 SER A N 1
ATOM 5096 C CA . SER A 1 627 ? -21.219 40.375 28.594 1 96.31 627 SER A CA 1
ATOM 5097 C C . SER A 1 627 ? -19.922 41.125 28.266 1 96.31 627 SER A C 1
ATOM 5099 O O . SER A 1 627 ? -19.938 42.062 27.438 1 96.31 627 SER A O 1
ATOM 5101 N N . LEU A 1 628 ? -18.891 40.781 28.922 1 96.75 628 LEU A N 1
ATOM 5102 C CA . LEU A 1 628 ? -17.594 41.375 28.656 1 96.75 628 LEU A CA 1
ATOM 5103 C C . LEU A 1 628 ? -17.203 41.188 27.188 1 96.75 628 LEU A C 1
ATOM 5105 O O . LEU A 1 628 ? -16.75 42.156 26.547 1 96.75 628 LEU A O 1
ATOM 5109 N N . ARG A 1 629 ? -17.344 40.031 26.625 1 97.38 629 ARG A N 1
ATOM 5110 C CA . ARG A 1 629 ? -17 39.75 25.234 1 97.38 629 ARG A CA 1
ATOM 5111 C C . ARG A 1 629 ? -17.844 40.562 24.281 1 97.38 629 ARG A C 1
ATOM 5113 O O . ARG A 1 629 ? -17.312 41.156 23.328 1 97.38 629 ARG A O 1
ATOM 5120 N N . GLN A 1 630 ? -19.141 40.656 24.484 1 96 630 GLN A N 1
ATOM 5121 C CA . GLN A 1 630 ? -20.062 41.344 23.578 1 96 630 GLN A CA 1
ATOM 5122 C C . GLN A 1 630 ? -19.812 42.844 23.578 1 96 630 GLN A C 1
ATOM 5124 O O . GLN A 1 630 ? -19.922 43.5 22.547 1 96 630 GLN A O 1
ATOM 5129 N N . LYS A 1 631 ? -19.469 43.375 24.719 1 96.44 631 LYS A N 1
ATOM 5130 C CA . LYS A 1 631 ? -19.391 44.812 24.859 1 96.44 631 LYS A CA 1
ATOM 5131 C C . LYS A 1 631 ? -18 45.344 24.484 1 96.44 631 LYS A C 1
ATOM 5133 O O . LYS A 1 631 ? -17.875 46.406 23.906 1 96.44 631 LYS A O 1
ATOM 5138 N N . LEU A 1 632 ? -17.047 44.531 24.797 1 97.06 632 LEU A N 1
ATOM 5139 C CA . LEU A 1 632 ? -15.703 45.094 24.656 1 97.06 632 LEU A CA 1
ATOM 5140 C C . LEU A 1 632 ? -14.898 44.281 23.625 1 97.06 632 LEU A C 1
ATOM 5142 O O . LEU A 1 632 ? -14.281 44.875 22.734 1 97.06 632 LEU A O 1
ATOM 5146 N N . ILE A 1 633 ? -14.883 43.031 23.75 1 97.75 633 ILE A N 1
ATOM 5147 C CA . ILE A 1 633 ? -13.945 42.188 23 1 97.75 633 ILE A CA 1
ATOM 5148 C C . ILE A 1 633 ? -14.414 42.031 21.562 1 97.75 633 ILE A C 1
ATOM 5150 O O . ILE A 1 633 ? -13.641 42.25 20.625 1 97.75 633 ILE A O 1
ATOM 5154 N N . THR A 1 634 ? -15.68 41.656 21.312 1 97.19 634 THR A N 1
ATOM 5155 C CA . THR A 1 634 ? -16.203 41.438 19.969 1 97.19 634 THR A CA 1
ATOM 5156 C C . THR A 1 634 ? -16.031 42.688 19.094 1 97.19 634 THR A C 1
ATOM 5158 O O . THR A 1 634 ? -15.531 42.594 17.984 1 97.19 634 THR A O 1
ATOM 5161 N N . PRO A 1 635 ? -16.438 43.844 19.578 1 97.25 635 PRO A N 1
ATOM 5162 C CA . PRO A 1 635 ? -16.219 45.031 18.766 1 97.25 635 PRO A CA 1
ATOM 5163 C C . PRO A 1 635 ? -14.75 45.25 18.438 1 97.25 635 PRO A C 1
ATOM 5165 O O . PRO A 1 635 ? -14.43 45.688 17.328 1 97.25 635 PRO A O 1
ATOM 5168 N N . LEU A 1 636 ? -13.914 45 19.359 1 97.06 636 LEU A N 1
ATOM 5169 C CA . LEU A 1 636 ? -12.484 45.156 19.125 1 97.06 636 LEU A CA 1
ATOM 5170 C C . LEU A 1 636 ? -12 44.188 18.062 1 97.06 636 LEU A C 1
ATOM 5172 O O . LEU A 1 636 ? -11.203 44.531 17.188 1 97.06 636 LEU A O 1
ATOM 5176 N N . LEU A 1 637 ? -12.383 42.938 18.188 1 97.88 637 LEU A N 1
ATOM 5177 C CA . LEU A 1 637 ? -12.016 41.906 17.203 1 97.88 637 LEU A CA 1
ATOM 5178 C C . LEU A 1 637 ? -12.508 42.281 15.812 1 97.88 637 LEU A C 1
ATOM 5180 O O . LEU A 1 637 ? -11.797 42.094 14.82 1 97.88 637 LEU A O 1
ATOM 5184 N N . LEU A 1 638 ? -13.719 42.781 15.703 1 97.19 638 LEU A N 1
ATOM 5185 C CA . LEU A 1 638 ? -14.281 43.219 14.43 1 97.19 638 LEU A CA 1
ATOM 5186 C C . LEU A 1 638 ? -13.508 44.406 13.867 1 97.19 638 LEU A C 1
ATOM 5188 O O . LEU A 1 638 ? -13.359 44.531 12.648 1 97.19 638 LEU A O 1
ATOM 5192 N N . LYS A 1 639 ? -13.086 45.219 14.758 1 96.5 639 LYS A N 1
ATOM 5193 C CA . LYS A 1 639 ? -12.242 46.344 14.336 1 96.5 639 LYS A CA 1
ATOM 5194 C C . LYS A 1 639 ? -10.945 45.844 13.711 1 96.5 639 LYS A C 1
ATOM 5196 O O . LYS A 1 639 ? -10.578 46.281 12.609 1 96.5 639 LYS A O 1
ATOM 5201 N N . TYR A 1 640 ? -10.281 44.969 14.367 1 95.5 640 TYR A N 1
ATOM 5202 C CA . TYR A 1 640 ? -8.969 44.5 13.914 1 95.5 640 TYR A CA 1
ATOM 5203 C C . TYR A 1 640 ? -9.117 43.531 12.766 1 95.5 640 TYR A C 1
ATOM 5205 O O . TYR A 1 640 ? -8.141 43.219 12.078 1 95.5 640 TYR A O 1
ATOM 5213 N N . LYS A 1 641 ? -10.32 43 12.562 1 94.44 641 LYS A N 1
ATOM 5214 C CA . LYS A 1 641 ? -10.609 42.188 11.383 1 94.44 641 LYS A CA 1
ATOM 5215 C C . LYS A 1 641 ? -10.219 42.938 10.109 1 94.44 641 LYS A C 1
ATOM 5217 O O . LYS A 1 641 ? -9.711 42.312 9.156 1 94.44 641 LYS A O 1
ATOM 5222 N N . ARG A 1 642 ? -10.398 44.156 10.078 1 90.56 642 ARG A N 1
ATOM 5223 C CA . ARG A 1 642 ? -10.055 44.969 8.922 1 90.56 642 ARG A CA 1
ATOM 5224 C C . ARG A 1 642 ? -8.547 44.969 8.672 1 90.56 642 ARG A C 1
ATOM 5226 O O . ARG A 1 642 ? -8.102 44.812 7.531 1 90.56 642 ARG A O 1
ATOM 5233 N N . GLU A 1 643 ? -7.824 45.125 9.719 1 88.56 643 GLU A N 1
ATOM 5234 C CA . GLU A 1 643 ? -6.367 45.094 9.602 1 88.56 643 GLU A CA 1
ATOM 5235 C C . GLU A 1 643 ? -5.891 43.719 9.148 1 88.56 643 GLU A C 1
ATOM 5237 O O . GLU A 1 643 ? -4.93 43.594 8.383 1 88.56 643 GLU A O 1
ATOM 5242 N N . ALA A 1 644 ? -6.535 42.781 9.703 1 90.88 644 ALA A N 1
ATOM 5243 C CA . ALA A 1 644 ? -6.195 41.438 9.305 1 90.88 644 ALA A CA 1
ATOM 5244 C C . ALA A 1 644 ? -6.438 41.219 7.816 1 90.88 644 ALA A C 1
ATOM 5246 O O . ALA A 1 644 ? -5.617 40.594 7.129 1 90.88 644 ALA A O 1
ATOM 5247 N N . LEU A 1 645 ? -7.508 41.719 7.27 1 90.81 645 LEU A N 1
ATOM 5248 C CA . LEU A 1 645 ? -7.883 41.531 5.867 1 90.81 645 LEU A CA 1
ATOM 5249 C C . LEU A 1 645 ? -7.004 42.406 4.965 1 90.81 645 LEU A C 1
ATOM 5251 O O . LEU A 1 645 ? -6.691 42 3.838 1 90.81 645 LEU A O 1
ATOM 5255 N N . GLU A 1 646 ? -6.555 43.5 5.465 1 86.44 646 GLU A N 1
ATOM 5256 C CA . GLU A 1 646 ? -5.793 44.438 4.652 1 86.44 646 GLU A CA 1
ATOM 5257 C C . GLU A 1 646 ? -4.301 44.125 4.688 1 86.44 646 GLU A C 1
ATOM 5259 O O . GLU A 1 646 ? -3.631 44.156 3.654 1 86.44 646 GLU A O 1
ATOM 5264 N N . GLU A 1 647 ? -3.84 43.812 5.945 1 83 647 GLU A N 1
ATOM 5265 C CA . GLU A 1 647 ? -2.393 43.719 6.113 1 83 647 GLU A CA 1
ATOM 5266 C C . GLU A 1 647 ? -1.975 42.281 6.438 1 83 647 GLU A C 1
ATOM 5268 O O . GLU A 1 647 ? -0.784 41.969 6.43 1 83 647 GLU A O 1
ATOM 5273 N N . GLY A 1 648 ? -2.881 41.531 6.781 1 83.69 648 GLY A N 1
ATOM 5274 C CA . GLY A 1 648 ? -2.561 40.156 7.078 1 83.69 648 GLY A CA 1
ATOM 5275 C C . GLY A 1 648 ? -2.086 39.938 8.5 1 83.69 648 GLY A C 1
ATOM 5276 O O . GLY A 1 648 ? -1.582 38.875 8.844 1 83.69 648 GLY A O 1
ATOM 5277 N N . LEU A 1 649 ? -2.229 40.875 9.375 1 87.81 649 LEU A N 1
ATOM 5278 C CA . LEU A 1 649 ? -1.812 40.75 10.766 1 87.81 649 LEU A CA 1
ATOM 5279 C C . LEU A 1 649 ? -2.812 39.906 11.555 1 87.81 649 LEU A C 1
ATOM 5281 O O . LEU A 1 649 ? -4.023 40.031 11.352 1 87.81 649 LEU A O 1
ATOM 5285 N N . PRO A 1 650 ? -2.326 39.125 12.414 1 91.94 650 PRO A N 1
ATOM 5286 C CA . PRO A 1 650 ? -3.242 38.281 13.188 1 91.94 650 PRO A CA 1
ATOM 5287 C C . PRO A 1 650 ? -4.074 39.094 14.188 1 91.94 650 PRO A C 1
ATOM 5289 O O . PRO A 1 650 ? -3.637 40.125 14.664 1 91.94 650 PRO A O 1
ATOM 5292 N N . LEU A 1 651 ? -5.207 38.594 14.508 1 95.69 651 LEU A N 1
ATOM 5293 C CA . LEU A 1 651 ? -6.051 39.188 15.531 1 95.69 651 LEU A CA 1
ATOM 5294 C C . LEU A 1 651 ? -5.402 39.094 16.906 1 95.69 651 LEU A C 1
ATOM 5296 O O . LEU A 1 651 ? -5.395 40.031 17.672 1 95.69 651 LEU A O 1
ATOM 5300 N N . ILE A 1 652 ? -4.91 37.875 17.141 1 96.88 652 ILE A N 1
ATOM 5301 C CA . ILE A 1 652 ? -4.191 37.594 18.375 1 96.88 652 ILE A CA 1
ATOM 5302 C C . ILE A 1 652 ? -2.691 37.75 18.141 1 96.88 652 ILE A C 1
ATOM 5304 O O . ILE A 1 652 ? -2.111 37.062 17.297 1 96.88 652 ILE A O 1
ATOM 5308 N N . ARG A 1 653 ? -2.094 38.594 18.922 1 95.75 653 ARG A N 1
ATOM 5309 C CA . ARG A 1 653 ? -0.708 38.969 18.641 1 95.75 653 ARG A CA 1
ATOM 5310 C C . ARG A 1 653 ? 0.19 38.688 19.844 1 95.75 653 ARG A C 1
ATOM 5312 O O . ARG A 1 653 ? -0.219 38.875 20.984 1 95.75 653 ARG A O 1
ATOM 5319 N N . PRO A 1 654 ? 1.405 38.25 19.531 1 96 654 PRO A N 1
ATOM 5320 C CA . PRO A 1 654 ? 2.391 38.25 20.625 1 96 654 PRO A CA 1
ATOM 5321 C C . PRO A 1 654 ? 2.75 39.656 21.094 1 96 654 PRO A C 1
ATOM 5323 O O . PRO A 1 654 ? 2.605 40.625 20.344 1 96 654 PRO A O 1
ATOM 5326 N N . LEU A 1 655 ? 3.234 39.719 22.25 1 95.31 655 LEU A N 1
ATOM 5327 C CA . LEU A 1 655 ? 3.465 41.031 22.859 1 95.31 655 LEU A CA 1
ATOM 5328 C C . LEU A 1 655 ? 4.559 41.781 22.109 1 95.31 655 LEU A C 1
ATOM 5330 O O . LEU A 1 655 ? 4.555 43 22.094 1 95.31 655 LEU A O 1
ATOM 5334 N N . TRP A 1 656 ? 5.551 41.062 21.484 1 92.38 656 TRP A N 1
ATOM 5335 C CA . TRP A 1 656 ? 6.621 41.781 20.781 1 92.38 656 TRP A CA 1
ATOM 5336 C C . TRP A 1 656 ? 6.086 42.469 19.547 1 92.38 656 TRP A C 1
ATOM 5338 O O . TRP A 1 656 ? 6.75 43.344 18.984 1 92.38 656 TRP A O 1
ATOM 5348 N N . LEU A 1 657 ? 4.949 42.125 19.016 1 90.62 657 LEU A N 1
ATOM 5349 C CA . LEU A 1 657 ? 4.336 42.812 17.875 1 90.62 657 LEU A CA 1
ATOM 5350 C C . LEU A 1 657 ? 3.65 44.094 18.328 1 90.62 657 LEU A C 1
ATOM 5352 O O . LEU A 1 657 ? 3.326 44.938 17.484 1 90.62 657 LEU A O 1
ATOM 5356 N N . VAL A 1 658 ? 3.277 44.156 19.562 1 89 658 VAL A N 1
ATOM 5357 C CA . VAL A 1 658 ? 2.646 45.344 20.125 1 89 658 VAL A CA 1
ATOM 5358 C C . VAL A 1 658 ? 3.705 46.406 20.422 1 89 658 VAL A C 1
ATOM 5360 O O . VAL A 1 658 ? 3.561 47.562 20.016 1 89 658 VAL A O 1
ATOM 5363 N N . SER A 1 659 ? 4.566 46.031 21.219 1 83 659 SER A N 1
ATOM 5364 C CA . SER A 1 659 ? 5.688 46.938 21.516 1 83 659 SER A CA 1
ATOM 5365 C C . SER A 1 659 ? 6.996 46.156 21.609 1 83 659 SER A C 1
ATOM 5367 O O . SER A 1 659 ? 7.004 44.969 22 1 83 659 SER A O 1
ATOM 5369 N N . GLY A 1 660 ? 8.008 46.75 21.172 1 74.56 660 GLY A N 1
ATOM 5370 C CA . GLY A 1 660 ? 9.32 46.125 21.266 1 74.56 660 GLY A CA 1
ATOM 5371 C C . GLY A 1 660 ? 9.797 45.906 22.688 1 74.56 660 GLY A C 1
ATOM 5372 O O . GLY A 1 660 ? 9.023 46.094 23.625 1 74.56 660 GLY A O 1
ATOM 5373 N N . GLY A 1 661 ? 10.828 45.25 22.906 1 78.69 661 GLY A N 1
ATOM 5374 C CA . GLY A 1 661 ? 11.43 44.969 24.203 1 78.69 661 GLY A CA 1
ATOM 5375 C C . GLY A 1 661 ? 11.844 43.531 24.391 1 78.69 661 GLY A C 1
ATOM 5376 O O . GLY A 1 661 ? 11.18 42.625 23.891 1 78.69 661 GLY A O 1
ATOM 5377 N N . ASP A 1 662 ? 12.797 43.375 25.203 1 83.75 662 ASP A N 1
ATOM 5378 C CA . ASP A 1 662 ? 13.398 42.062 25.391 1 83.75 662 ASP A CA 1
ATOM 5379 C C . ASP A 1 662 ? 12.484 41.156 26.203 1 83.75 662 ASP A C 1
ATOM 5381 O O . ASP A 1 662 ? 12.406 39.938 25.938 1 83.75 662 ASP A O 1
ATOM 5385 N N . ALA A 1 663 ? 11.781 41.719 27.078 1 87.38 663 ALA A N 1
ATOM 5386 C CA . ALA A 1 663 ? 10.953 40.906 27.969 1 87.38 663 ALA A CA 1
ATOM 5387 C C . ALA A 1 663 ? 9.789 40.281 27.203 1 87.38 663 ALA A C 1
ATOM 5389 O O . ALA A 1 663 ? 9.383 39.156 27.5 1 87.38 663 ALA A O 1
ATOM 5390 N N . ALA A 1 664 ? 9.297 40.906 26.266 1 90.38 664 ALA A N 1
ATOM 5391 C CA . ALA A 1 664 ? 8.133 40.469 25.5 1 90.38 664 ALA A CA 1
ATOM 5392 C C . ALA A 1 664 ? 8.469 39.25 24.641 1 90.38 664 ALA A C 1
ATOM 5394 O O . ALA A 1 664 ? 7.574 38.469 24.281 1 90.38 664 ALA A O 1
ATOM 5395 N N . LEU A 1 665 ? 9.711 39.062 24.438 1 91.19 665 LEU A N 1
ATOM 5396 C CA . LEU A 1 665 ? 10.148 38.094 23.469 1 91.19 665 LEU A CA 1
ATOM 5397 C C . LEU A 1 665 ? 9.852 36.656 23.953 1 91.19 665 LEU A C 1
ATOM 5399 O O . LEU A 1 665 ? 9.578 35.781 23.156 1 91.19 665 LEU A O 1
ATOM 5403 N N . MET A 1 666 ? 9.797 36.5 25.219 1 91.19 666 MET A N 1
ATOM 5404 C CA . MET A 1 666 ? 9.703 35.125 25.75 1 91.19 666 MET A CA 1
ATOM 5405 C C . MET A 1 666 ? 8.32 34.875 26.328 1 91.19 666 MET A C 1
ATOM 5407 O O . MET A 1 666 ? 8.023 33.75 26.75 1 91.19 666 MET A O 1
ATOM 5411 N N . VAL A 1 667 ? 7.492 35.844 26.359 1 93.88 667 VAL A N 1
ATOM 5412 C CA . VAL A 1 667 ? 6.188 35.688 27 1 93.88 667 VAL A CA 1
ATOM 5413 C C . VAL A 1 667 ? 5.309 34.781 26.156 1 93.88 667 VAL A C 1
ATOM 5415 O O . VAL A 1 667 ? 5.012 35.062 25 1 93.88 667 VAL A O 1
ATOM 5418 N N . GLN A 1 668 ? 4.949 33.656 26.703 1 93.31 668 GLN A N 1
ATOM 5419 C CA . GLN A 1 668 ? 4.191 32.656 25.953 1 93.31 668 GLN A CA 1
ATOM 5420 C C . GLN A 1 668 ? 2.789 32.469 26.547 1 93.31 668 GLN A C 1
ATOM 5422 O O . GLN A 1 668 ? 1.954 31.781 25.969 1 93.31 668 GLN A O 1
ATOM 5427 N N . ASP A 1 669 ? 2.484 33.062 27.672 1 96.62 669 ASP A N 1
ATOM 5428 C CA . ASP A 1 669 ? 1.215 32.844 28.359 1 96.62 669 ASP A CA 1
ATOM 5429 C C . ASP A 1 669 ? 0.372 34.125 28.391 1 96.62 669 ASP A C 1
ATOM 5431 O O . ASP A 1 669 ? -0.552 34.219 29.203 1 96.62 669 ASP A O 1
ATOM 5435 N N . GLU A 1 670 ? 0.758 35.125 27.609 1 97.69 670 GLU A N 1
ATOM 5436 C CA . GLU A 1 670 ? 0.01 36.375 27.391 1 97.69 670 GLU A CA 1
ATOM 5437 C C . GLU A 1 670 ? -0.134 36.656 25.906 1 97.69 670 GLU A C 1
ATOM 5439 O O . GLU A 1 670 ? 0.65 36.188 25.078 1 97.69 670 GLU A O 1
ATOM 5444 N N . PHE A 1 671 ? -1.127 37.406 25.609 1 98 671 PHE A N 1
ATOM 5445 C CA . PHE A 1 671 ? -1.296 37.844 24.219 1 98 671 PHE A CA 1
ATOM 5446 C C . PHE A 1 671 ? -2.031 39.188 24.172 1 98 671 PHE A C 1
ATOM 5448 O O . PHE A 1 671 ? -2.561 39.625 25.172 1 98 671 PHE A O 1
ATOM 5455 N N . ALA A 1 672 ? -1.995 39.719 22.984 1 97.31 672 ALA A N 1
ATOM 5456 C CA . ALA A 1 672 ? -2.68 41 22.781 1 97.31 672 ALA A CA 1
ATOM 5457 C C . ALA A 1 672 ? -3.732 40.875 21.672 1 97.31 672 ALA A C 1
ATOM 5459 O O . ALA A 1 672 ? -3.586 40.062 20.75 1 97.31 672 ALA A O 1
ATOM 5460 N N . ILE A 1 673 ? -4.777 41.531 21.844 1 97.56 673 ILE A N 1
ATOM 5461 C CA . ILE A 1 673 ? -5.73 41.75 20.766 1 97.56 673 ILE A CA 1
ATOM 5462 C C . ILE A 1 673 ? -5.422 43.094 20.062 1 97.56 673 ILE A C 1
ATOM 5464 O O . ILE A 1 673 ? -5.656 44.156 20.609 1 97.56 673 ILE A O 1
ATOM 5468 N N . GLY A 1 674 ? -4.969 42.875 18.875 1 93.25 674 GLY A N 1
ATOM 5469 C CA . GLY A 1 674 ? -4.414 44.094 18.281 1 93.25 674 GLY A CA 1
ATOM 5470 C C . GLY A 1 674 ? -3.322 44.719 19.125 1 93.25 674 GLY A C 1
ATOM 5471 O O . GLY A 1 674 ? -2.359 44.062 19.5 1 93.25 674 GLY A O 1
ATOM 5472 N N . ASP A 1 675 ? -3.461 46.031 19.328 1 91.94 675 ASP A N 1
ATOM 5473 C CA . ASP A 1 675 ? -2.533 46.75 20.203 1 91.94 675 ASP A CA 1
ATOM 5474 C C . ASP A 1 675 ? -3.271 47.438 21.344 1 91.94 675 ASP A C 1
ATOM 5476 O O . ASP A 1 675 ? -2.729 48.344 21.984 1 91.94 675 ASP A O 1
ATOM 5480 N N . GLU A 1 676 ? -4.391 46.906 21.656 1 95.31 676 GLU A N 1
ATOM 5481 C CA . GLU A 1 676 ? -5.238 47.688 22.547 1 95.31 676 GLU A CA 1
ATOM 5482 C C . GLU A 1 676 ? -5.523 46.938 23.844 1 95.31 676 GLU A C 1
ATOM 5484 O O . GLU A 1 676 ? -5.844 47.562 24.875 1 95.31 676 GLU A O 1
ATOM 5489 N N . ILE A 1 677 ? -5.488 45.656 23.828 1 97.69 677 ILE A N 1
ATOM 5490 C CA . ILE A 1 677 ? -5.762 44.875 25.047 1 97.69 677 ILE A CA 1
ATOM 5491 C C . ILE A 1 677 ? -4.688 43.812 25.219 1 97.69 677 ILE A C 1
ATOM 5493 O O . ILE A 1 677 ? -4.328 43.094 24.281 1 97.69 677 ILE A O 1
ATOM 5497 N N . VAL A 1 678 ? -4.129 43.719 26.375 1 97.81 678 VAL A N 1
ATOM 5498 C CA . VAL A 1 678 ? -3.242 42.625 26.766 1 97.81 678 VAL A CA 1
ATOM 5499 C C . VAL A 1 678 ? -3.975 41.656 27.719 1 97.81 678 VAL A C 1
ATOM 5501 O O . VAL A 1 678 ? -4.594 42.125 28.688 1 97.81 678 VAL A O 1
ATOM 5504 N N . VAL A 1 679 ? -3.99 40.469 27.438 1 98.62 679 VAL A N 1
ATOM 5505 C CA . VAL A 1 679 ? -4.684 39.438 28.234 1 98.62 679 VAL A CA 1
ATOM 5506 C C . VAL A 1 679 ? -3.67 38.5 28.875 1 98.62 679 VAL A C 1
ATOM 5508 O O . VAL A 1 679 ? -2.736 38.031 28.219 1 98.62 679 VAL A O 1
ATOM 5511 N N . ALA A 1 680 ? -3.789 38.219 30.141 1 98.44 680 ALA A N 1
ATOM 5512 C CA . ALA A 1 680 ? -2.9 37.344 30.891 1 98.44 680 ALA A CA 1
ATOM 5513 C C . ALA A 1 680 ? -3.699 36.375 31.766 1 98.44 680 ALA A C 1
ATOM 5515 O O . ALA A 1 680 ? -3.703 36.469 33 1 98.44 680 ALA A O 1
ATOM 5516 N N . PRO A 1 681 ? -4.238 35.344 31.219 1 98.25 681 PRO A N 1
ATOM 5517 C CA . PRO A 1 681 ? -5.078 34.406 31.953 1 98.25 681 PRO A CA 1
ATOM 5518 C C . PRO A 1 681 ? -4.273 33.469 32.875 1 98.25 681 PRO A C 1
ATOM 5520 O O . PRO A 1 681 ? -3.064 33.312 32.656 1 98.25 681 PRO A O 1
ATOM 5523 N N . ILE A 1 682 ? -4.941 32.906 33.875 1 98.12 682 ILE A N 1
ATOM 5524 C CA . ILE A 1 682 ? -4.355 31.859 34.688 1 98.12 682 ILE A CA 1
ATOM 5525 C C . ILE A 1 682 ? -4.402 30.531 33.938 1 98.12 682 ILE A C 1
ATOM 5527 O O . ILE A 1 682 ? -5.457 30.125 33.438 1 98.12 682 ILE A O 1
ATOM 5531 N N . LEU A 1 683 ? -3.266 29.859 33.906 1 97.44 683 LEU A N 1
ATOM 5532 C CA . LEU A 1 683 ? -3.193 28.656 33.094 1 97.44 683 LEU A CA 1
ATOM 5533 C C . LEU A 1 683 ? -2.836 27.438 33.938 1 97.44 683 LEU A C 1
ATOM 5535 O O . LEU A 1 683 ? -2.754 26.328 33.406 1 97.44 683 LEU A O 1
ATOM 5539 N N . ASN A 1 684 ? -2.645 27.609 35.219 1 96.69 684 ASN A N 1
ATOM 5540 C CA . ASN A 1 684 ? -2.287 26.516 36.125 1 96.69 684 ASN A CA 1
ATOM 5541 C C . ASN A 1 684 ? -3.346 26.312 37.219 1 96.69 684 ASN A C 1
ATOM 5543 O O . ASN A 1 684 ? -3.988 27.266 37.656 1 96.69 684 ASN A O 1
ATOM 5547 N N . PRO A 1 685 ? -3.436 25.062 37.625 1 96.69 685 PRO A N 1
ATOM 5548 C CA . PRO A 1 685 ? -4.477 24.766 38.625 1 96.69 685 PRO A CA 1
ATOM 5549 C C . PRO A 1 685 ? -4.223 25.422 39.969 1 96.69 685 PRO A C 1
ATOM 5551 O O . PRO A 1 685 ? -3.092 25.406 40.469 1 96.69 685 PRO A O 1
ATOM 5554 N N . GLY A 1 686 ? -5.227 25.938 40.531 1 95.75 686 GLY A N 1
ATOM 5555 C CA . GLY A 1 686 ? -5.195 26.422 41.875 1 95.75 686 GLY A CA 1
ATOM 5556 C C . GLY A 1 686 ? -4.52 27.781 42.031 1 95.75 686 GLY A C 1
ATOM 5557 O O . GLY A 1 686 ? -4.504 28.359 43.094 1 95.75 686 GLY A O 1
ATOM 5558 N N . GLU A 1 687 ? -4.012 28.297 40.969 1 96.25 687 GLU A N 1
ATOM 5559 C CA . GLU A 1 687 ? -3.281 29.562 41.031 1 96.25 687 GLU A CA 1
ATOM 5560 C C . GLU A 1 687 ? -4.238 30.75 41.031 1 96.25 687 GLU A C 1
ATOM 5562 O O . GLU A 1 687 ? -5.246 30.75 40.344 1 96.25 687 GLU A O 1
ATOM 5567 N N . THR A 1 688 ? -3.912 31.766 41.906 1 96.81 688 THR A N 1
ATOM 5568 C CA . THR A 1 688 ? -4.707 33 41.969 1 96.81 688 THR A CA 1
ATOM 5569 C C . THR A 1 688 ? -3.816 34.219 41.812 1 96.81 688 THR A C 1
ATOM 5571 O O . THR A 1 688 ? -4.258 35.344 42.062 1 96.81 688 THR A O 1
ATOM 5574 N N . THR A 1 689 ? -2.57 33.938 41.625 1 96.81 689 THR A N 1
ATOM 5575 C CA . THR A 1 689 ? -1.606 35 41.312 1 96.81 689 THR A CA 1
ATOM 5576 C C . THR A 1 689 ? -0.73 34.625 40.125 1 96.81 689 THR A C 1
ATOM 5578 O O . THR A 1 689 ? -0.589 33.438 39.812 1 96.81 689 THR A O 1
ATOM 5581 N N . ARG A 1 690 ? -0.247 35.656 39.438 1 97.06 690 ARG A N 1
ATOM 5582 C CA . ARG A 1 690 ? 0.658 35.344 38.344 1 97.06 690 ARG A CA 1
ATOM 5583 C C . ARG A 1 690 ? 1.576 36.531 38.031 1 97.06 690 ARG A C 1
ATOM 5585 O O . ARG A 1 690 ? 1.356 37.625 38.562 1 97.06 690 ARG A O 1
ATOM 5592 N N . GLU A 1 691 ? 2.627 36.219 37.281 1 96.25 691 GLU A N 1
ATOM 5593 C CA . GLU A 1 691 ? 3.486 37.25 36.75 1 96.25 691 GLU A CA 1
ATOM 5594 C C . GLU A 1 691 ? 2.9 37.812 35.438 1 96.25 691 GLU A C 1
ATOM 5596 O O . GLU A 1 691 ? 2.422 37.062 34.594 1 96.25 691 GLU A O 1
ATOM 5601 N N . VAL A 1 692 ? 2.818 39.156 35.312 1 97.19 692 VAL A N 1
ATOM 5602 C CA . VAL A 1 692 ? 2.254 39.781 34.125 1 97.19 692 VAL A CA 1
ATOM 5603 C C . VAL A 1 692 ? 3.244 40.812 33.562 1 97.19 692 VAL A C 1
ATOM 5605 O O . VAL A 1 692 ? 3.82 41.594 34.312 1 97.19 692 VAL A O 1
ATOM 5608 N N . TYR A 1 693 ? 3.512 40.688 32.344 1 96.56 693 TYR A N 1
ATOM 5609 C CA . TYR A 1 693 ? 4.309 41.688 31.672 1 96.56 693 TYR A CA 1
ATOM 5610 C C . TYR A 1 693 ? 3.418 42.656 30.875 1 96.56 693 TYR A C 1
ATOM 5612 O O . TYR A 1 693 ? 2.564 42.219 30.109 1 96.56 693 TYR A O 1
ATOM 5620 N N . LEU A 1 694 ? 3.559 43.969 31.016 1 95.62 694 LEU A N 1
ATOM 5621 C CA . LEU A 1 694 ? 2.848 44.969 30.234 1 95.62 694 LEU A CA 1
ATOM 5622 C C . LEU A 1 694 ? 3.799 45.688 29.281 1 95.62 694 LEU A C 1
ATOM 5624 O O . LEU A 1 694 ? 4.82 46.219 29.703 1 95.62 694 LEU A O 1
ATOM 5628 N N . PRO A 1 695 ? 3.49 45.688 28.062 1 93.88 695 PRO A N 1
ATOM 5629 C CA . PRO A 1 695 ? 4.32 46.406 27.094 1 93.88 695 PRO A CA 1
ATOM 5630 C C . PRO A 1 695 ? 4.309 47.938 27.328 1 93.88 695 PRO A C 1
ATOM 5632 O O . PRO A 1 695 ? 3.52 48.438 28.141 1 93.88 695 PRO A O 1
ATOM 5635 N N . ALA A 1 696 ? 5.191 48.625 26.562 1 91.19 696 ALA A N 1
ATOM 5636 C CA . ALA A 1 696 ? 5.309 50.062 26.703 1 91.19 696 ALA A CA 1
ATOM 5637 C C . ALA A 1 696 ? 3.963 50.75 26.469 1 91.19 696 ALA A C 1
ATOM 5639 O O . ALA A 1 696 ? 3.197 50.344 25.594 1 91.19 696 ALA A O 1
ATOM 5640 N N . GLY A 1 697 ? 3.707 51.75 27.328 1 91.38 697 GLY A N 1
ATOM 5641 C CA . GLY A 1 697 ? 2.457 52.5 27.25 1 91.38 697 GLY A CA 1
ATOM 5642 C C . GLY A 1 697 ? 1.732 52.594 28.578 1 91.38 697 GLY A C 1
ATOM 5643 O O . GLY A 1 697 ? 2.281 52.219 29.625 1 91.38 697 GLY A O 1
ATOM 5644 N N . LEU A 1 698 ? 0.563 53.188 28.516 1 94.56 698 LEU A N 1
ATOM 5645 C CA . LEU A 1 698 ? -0.315 53.312 29.672 1 94.56 698 LEU A CA 1
ATOM 5646 C C . LEU A 1 698 ? -1.486 52.344 29.562 1 94.56 698 LEU A C 1
ATOM 5648 O O . LEU A 1 698 ? -2.148 52.281 28.516 1 94.56 698 LEU A O 1
ATOM 5652 N N . TRP A 1 699 ? -1.653 51.531 30.656 1 96.12 699 TRP A N 1
ATOM 5653 C CA . TRP A 1 699 ? -2.65 50.469 30.625 1 96.12 699 TRP A CA 1
ATOM 5654 C C . TRP A 1 699 ? -3.621 50.594 31.781 1 96.12 699 TRP A C 1
ATOM 5656 O O . TRP A 1 699 ? -3.211 50.875 32.906 1 96.12 699 TRP A O 1
ATOM 5666 N N . GLN A 1 700 ? -4.848 50.469 31.531 1 97.12 700 GLN A N 1
ATOM 5667 C CA . GLN A 1 700 ? -5.871 50.406 32.562 1 97.12 700 GLN A CA 1
ATOM 5668 C C . GLN A 1 700 ? -6.176 48.969 32.938 1 97.12 700 GLN A C 1
ATOM 5670 O O . GLN A 1 700 ? -6.504 48.156 32.094 1 97.12 700 GLN A O 1
ATOM 5675 N N . ASP A 1 701 ? -6.055 48.688 34.219 1 96.38 701 ASP A N 1
ATOM 5676 C CA . ASP A 1 701 ? -6.316 47.344 34.719 1 96.38 701 ASP A CA 1
ATOM 5677 C C . ASP A 1 701 ? -7.797 47 34.625 1 96.38 701 ASP A C 1
ATOM 5679 O O . ASP A 1 701 ? -8.656 47.719 35.125 1 96.38 701 ASP A O 1
ATOM 5683 N N . GLY A 1 702 ? -8.109 45.906 34.031 1 95.12 702 GLY A N 1
ATOM 5684 C CA . GLY A 1 702 ? -9.484 45.5 33.812 1 95.12 702 GLY A CA 1
ATOM 5685 C C . GLY A 1 702 ? -10.172 44.969 35.031 1 95.12 702 GLY A C 1
ATOM 5686 O O . GLY A 1 702 ? -11.398 44.844 35.094 1 95.12 702 GLY A O 1
ATOM 5687 N N . ILE A 1 703 ? -9.422 44.625 36.062 1 93.44 703 ILE A N 1
ATOM 5688 C CA . ILE A 1 703 ? -9.992 44.094 37.281 1 93.44 703 ILE A CA 1
ATOM 5689 C C . ILE A 1 703 ? -10.297 45.219 38.25 1 93.44 703 ILE A C 1
ATOM 5691 O O . ILE A 1 703 ? -11.43 45.344 38.75 1 93.44 703 ILE A O 1
ATOM 5695 N N . ASP A 1 704 ? -9.312 46.094 38.5 1 92.5 704 ASP A N 1
ATOM 5696 C CA . ASP A 1 704 ? -9.523 47.094 39.5 1 92.5 704 ASP A CA 1
ATOM 5697 C C . ASP A 1 704 ? -9.594 48.5 38.906 1 92.5 704 ASP A C 1
ATOM 5699 O O . ASP A 1 704 ? -9.844 49.5 39.594 1 92.5 704 ASP A O 1
ATOM 5703 N N . GLY A 1 705 ? -9.32 48.688 37.625 1 93.12 705 GLY A N 1
ATOM 5704 C CA . GLY A 1 705 ? -9.492 49.938 36.938 1 93.12 705 GLY A CA 1
ATOM 5705 C C . GLY A 1 705 ? -8.297 50.875 37.094 1 93.12 705 GLY A C 1
ATOM 5706 O O . GLY A 1 705 ? -8.258 51.938 36.5 1 93.12 705 GLY A O 1
ATOM 5707 N N . SER A 1 706 ? -7.324 50.469 37.844 1 94.12 706 SER A N 1
ATOM 5708 C CA . SER A 1 706 ? -6.164 51.312 38.062 1 94.12 706 SER A CA 1
ATOM 5709 C C . SER A 1 706 ? -5.324 51.5 36.812 1 94.12 706 SER A C 1
ATOM 5711 O O . SER A 1 706 ? -5.352 50.625 35.938 1 94.12 706 SER A O 1
ATOM 5713 N N . LEU A 1 707 ? -4.652 52.625 36.719 1 94.88 707 LEU A N 1
ATOM 5714 C CA . LEU A 1 707 ? -3.729 52.875 35.625 1 94.88 707 LEU A CA 1
ATOM 5715 C C . LEU A 1 707 ? -2.332 52.344 35.938 1 94.88 707 LEU A C 1
ATOM 5717 O O . LEU A 1 707 ? -1.836 52.562 37.062 1 94.88 707 LEU A O 1
ATOM 5721 N N . ARG A 1 708 ? -1.842 51.656 35.031 1 93.88 708 ARG A N 1
ATOM 5722 C CA . ARG A 1 708 ? -0.522 51.062 35.219 1 93.88 708 ARG A CA 1
ATOM 5723 C C . ARG A 1 708 ? 0.412 51.469 34.062 1 93.88 708 ARG A C 1
ATOM 5725 O O . ARG A 1 708 ? -0.005 51.531 32.906 1 93.88 708 ARG A O 1
ATOM 5732 N N . LYS A 1 709 ? 1.669 51.781 34.469 1 92.62 709 LYS A N 1
ATOM 5733 C CA . LYS A 1 709 ? 2.684 52.031 33.438 1 92.62 709 LYS A CA 1
ATOM 5734 C C . LYS A 1 709 ? 3.246 50.75 32.875 1 92.62 709 LYS A C 1
ATOM 5736 O O . LYS A 1 709 ? 3.488 49.781 33.625 1 92.62 709 LYS A O 1
ATOM 5741 N N . GLY A 1 710 ? 3.406 50.719 31.578 1 92.81 710 GLY A N 1
ATOM 5742 C CA . GLY A 1 710 ? 3.908 49.531 30.891 1 92.81 710 GLY A CA 1
ATOM 5743 C C . GLY A 1 710 ? 5.422 49.469 30.891 1 92.81 710 GLY A C 1
ATOM 5744 O O . GLY A 1 710 ? 6.094 50.156 31.656 1 92.81 710 GLY A O 1
ATOM 5745 N N . ASN A 1 711 ? 5.949 48.562 30.203 1 92 711 ASN A N 1
ATOM 5746 C CA . ASN A 1 711 ? 7.363 48.219 30.094 1 92 711 ASN A CA 1
ATOM 5747 C C . ASN A 1 711 ? 7.93 47.719 31.406 1 92 711 ASN A C 1
ATOM 5749 O O . ASN A 1 711 ? 8.984 48.156 31.859 1 92 711 ASN A O 1
ATOM 5753 N N . ARG A 1 712 ? 7.156 46.906 31.984 1 92.75 712 ARG A N 1
ATOM 5754 C CA . ARG A 1 712 ? 7.598 46.375 33.25 1 92.75 712 ARG A CA 1
ATOM 5755 C C . ARG A 1 712 ? 6.828 45.094 33.594 1 92.75 712 ARG A C 1
ATOM 5757 O O . ARG A 1 712 ? 5.75 44.844 33.062 1 92.75 712 ARG A O 1
ATOM 5764 N N . TRP A 1 713 ? 7.371 44.281 34.531 1 94.88 713 TRP A N 1
ATOM 5765 C CA . TRP A 1 713 ? 6.746 43.094 35.094 1 94.88 713 TRP A CA 1
ATOM 5766 C C . TRP A 1 713 ? 5.945 43.438 36.344 1 94.88 713 TRP A C 1
ATOM 5768 O O . TRP A 1 713 ? 6.414 44.219 37.188 1 94.88 713 TRP A O 1
ATOM 5778 N N . MET A 1 714 ? 4.766 43 36.344 1 95.81 714 MET A N 1
ATOM 5779 C CA . MET A 1 714 ? 3.986 43.031 37.594 1 95.81 714 MET A CA 1
ATOM 5780 C C . MET A 1 714 ? 4.07 41.688 38.312 1 95.81 714 MET A C 1
ATOM 5782 O O . MET A 1 714 ? 3.645 40.656 37.75 1 95.81 714 MET A O 1
ATOM 5786 N N . HIS A 1 715 ? 4.574 41.719 39.5 1 95.62 715 HIS A N 1
ATOM 5787 C CA . HIS A 1 715 ? 4.801 40.469 40.25 1 95.62 715 HIS A CA 1
ATOM 5788 C C . HIS A 1 715 ? 3.625 40.188 41.156 1 95.62 715 HIS A C 1
ATOM 5790 O O . HIS A 1 715 ? 3.012 41.094 41.719 1 95.62 715 HIS A O 1
ATOM 5796 N N . GLU A 1 716 ? 3.301 38.969 41.344 1 95.25 716 GLU A N 1
ATOM 5797 C CA . GLU A 1 716 ? 2.26 38.469 42.219 1 95.25 716 GLU A CA 1
ATOM 5798 C C . GLU A 1 716 ? 0.935 39.188 42 1 95.25 716 GLU A C 1
ATOM 5800 O O . GLU A 1 716 ? 0.291 39.656 42.938 1 95.25 716 GLU A O 1
ATOM 5805 N N . TYR A 1 717 ? 0.709 39.438 40.75 1 96.69 717 TYR A N 1
ATOM 5806 C CA . TYR A 1 717 ? -0.56 40.062 40.375 1 96.69 717 TYR A CA 1
ATOM 5807 C C . TYR A 1 717 ? -1.732 39.156 40.75 1 96.69 717 TYR A C 1
ATOM 5809 O O . TYR A 1 717 ? -1.791 38 40.312 1 96.69 717 TYR A O 1
ATOM 5817 N N . LYS A 1 718 ? -2.666 39.656 41.5 1 96.38 718 LYS A N 1
ATOM 5818 C CA . LYS A 1 718 ? -3.762 38.844 42 1 96.38 718 LYS A CA 1
ATOM 5819 C C . LYS A 1 718 ? -4.875 38.688 40.969 1 96.38 718 LYS A C 1
ATOM 5821 O O . LYS A 1 718 ? -5.379 39.688 40.469 1 96.38 718 LYS A O 1
ATOM 5826 N N . VAL A 1 719 ? -5.266 37.5 40.688 1 97.25 719 VAL A N 1
ATOM 5827 C CA . VAL A 1 719 ? -6.367 37.188 39.781 1 97.25 719 VAL A CA 1
ATOM 5828 C C . VAL A 1 719 ? -7.301 36.156 40.438 1 97.25 719 VAL A C 1
ATOM 5830 O O . VAL A 1 719 ? -7.152 34.969 40.25 1 97.25 719 VAL A O 1
ATOM 5833 N N . PRO A 1 720 ? -8.289 36.625 41.156 1 95.06 720 PRO A N 1
ATOM 5834 C CA . PRO A 1 720 ? -9.242 35.688 41.75 1 95.06 720 PRO A CA 1
ATOM 5835 C C . PRO A 1 720 ? -9.914 34.781 40.719 1 95.06 720 PRO A C 1
ATOM 5837 O O . PRO A 1 720 ? -9.852 35.062 39.531 1 95.06 720 PRO A O 1
ATOM 5840 N N . LEU A 1 721 ? -10.531 33.75 41.156 1 94.75 721 LEU A N 1
ATOM 5841 C CA . LEU A 1 721 ? -11.117 32.75 40.281 1 94.75 721 LEU A CA 1
ATOM 5842 C C . LEU A 1 721 ? -12.188 33.344 39.375 1 94.75 721 LEU A C 1
ATOM 5844 O O . LEU A 1 721 ? -12.383 32.875 38.25 1 94.75 721 LEU A O 1
ATOM 5848 N N . GLU A 1 722 ? -12.844 34.406 39.812 1 92.69 722 GLU A N 1
ATOM 5849 C CA . GLU A 1 722 ? -14 34.938 39.094 1 92.69 722 GLU A CA 1
ATOM 5850 C C . GLU A 1 722 ? -13.586 36.031 38.125 1 92.69 722 GLU A C 1
ATOM 5852 O O . GLU A 1 722 ? -14.438 36.594 37.438 1 92.69 722 GLU A O 1
ATOM 5857 N N . ARG A 1 723 ? -12.312 36.281 38.062 1 95.19 723 ARG A N 1
ATOM 5858 C CA . ARG A 1 723 ? -11.844 37.375 37.219 1 95.19 723 ARG A CA 1
ATOM 5859 C C . ARG A 1 723 ? -10.766 36.906 36.25 1 95.19 723 ARG A C 1
ATOM 5861 O O . ARG A 1 723 ? -10.164 35.844 36.469 1 95.19 723 ARG A O 1
ATOM 5868 N N . VAL A 1 724 ? -10.609 37.625 35.219 1 96.81 724 VAL A N 1
ATOM 5869 C CA . VAL A 1 724 ? -9.531 37.406 34.25 1 96.81 724 VAL A CA 1
ATOM 5870 C C . VAL A 1 724 ? -8.695 38.656 34.125 1 96.81 724 VAL A C 1
ATOM 5872 O O . VAL A 1 724 ? -9.227 39.781 34.094 1 96.81 724 VAL A O 1
ATOM 5875 N N . ALA A 1 725 ? -7.398 38.438 34.094 1 97.88 725 ALA A N 1
ATOM 5876 C CA . ALA A 1 725 ? -6.492 39.594 34 1 97.88 725 ALA A CA 1
ATOM 5877 C C . ALA A 1 725 ? -6.434 40.094 32.562 1 97.88 725 ALA A C 1
ATOM 5879 O O . ALA A 1 725 ? -6.062 39.375 31.641 1 97.88 725 ALA A O 1
ATOM 5880 N N . TYR A 1 726 ? -6.805 41.281 32.281 1 98.31 726 TYR A N 1
ATOM 5881 C CA . TYR A 1 726 ? -6.637 42 31.016 1 98.31 726 TYR A CA 1
ATOM 5882 C C . TYR A 1 726 ? -6.395 43.469 31.234 1 98.31 726 TYR A C 1
ATOM 5884 O O . TYR A 1 726 ? -6.766 44.031 32.281 1 98.31 726 TYR A O 1
ATOM 5892 N N . PHE A 1 727 ? -5.746 44.094 30.359 1 97.88 727 PHE A N 1
ATOM 5893 C CA . PHE A 1 727 ? -5.32 45.5 30.469 1 97.88 727 PHE A CA 1
ATOM 5894 C C . PHE A 1 727 ? -5.641 46.25 29.188 1 97.88 727 PHE A C 1
ATOM 5896 O O . PHE A 1 727 ? -5.27 45.812 28.094 1 97.88 727 PHE A O 1
ATOM 5903 N N . ILE A 1 728 ? -6.266 47.375 29.266 1 97.56 728 ILE A N 1
ATOM 5904 C CA . ILE A 1 728 ? -6.688 48.188 28.141 1 97.56 728 ILE A CA 1
ATOM 5905 C C . ILE A 1 728 ? -5.723 49.344 27.938 1 97.56 728 ILE A C 1
ATOM 5907 O O . ILE A 1 728 ? -5.469 50.125 28.875 1 97.56 728 ILE A O 1
ATOM 5911 N N . ARG A 1 729 ? -5.281 49.5 26.781 1 95.69 729 ARG A N 1
ATOM 5912 C CA . ARG A 1 729 ? -4.348 50.562 26.469 1 95.69 729 ARG A CA 1
ATOM 5913 C C . ARG A 1 729 ? -5.035 51.938 26.547 1 95.69 729 ARG A C 1
ATOM 5915 O O . ARG A 1 729 ? -6.16 52.094 26.078 1 95.69 729 ARG A O 1
ATOM 5922 N N . LYS A 1 730 ? -4.422 52.844 27.188 1 94.25 730 LYS A N 1
ATOM 5923 C CA . LYS A 1 730 ? -4.906 54.219 27.297 1 94.25 730 LYS A CA 1
ATOM 5924 C C . LYS A 1 730 ? -3.906 55.219 26.703 1 94.25 730 LYS A C 1
ATOM 5926 O O . LYS A 1 730 ? -2.717 54.906 26.594 1 94.25 730 LYS A O 1
ATOM 5931 N N . PRO A 1 731 ? -4.465 56.344 26.234 1 89.44 731 PRO A N 1
ATOM 5932 C CA . PRO A 1 731 ? -3.529 57.375 25.75 1 89.44 731 PRO A CA 1
ATOM 5933 C C . PRO A 1 731 ? -2.545 57.844 26.812 1 89.44 731 PRO A C 1
ATOM 5935 O O . PRO A 1 731 ? -2.914 57.969 27.984 1 89.44 731 PRO A O 1
ATOM 5938 N N . ASP A 1 732 ? -1.358 58.094 26.422 1 77.5 732 ASP A N 1
ATOM 5939 C CA . ASP A 1 732 ? -0.278 58.438 27.344 1 77.5 732 ASP A CA 1
ATOM 5940 C C . ASP A 1 732 ? -0.574 59.75 28.078 1 77.5 732 ASP A C 1
ATOM 5942 O O . ASP A 1 732 ? -0.085 59.969 29.188 1 77.5 732 ASP A O 1
ATOM 5946 N N . ASP A 1 733 ? -1.207 60.625 27.5 1 70.69 733 ASP A N 1
ATOM 5947 C CA . ASP A 1 733 ? -1.467 61.938 28.078 1 70.69 733 ASP A CA 1
ATOM 5948 C C . ASP A 1 733 ? -2.404 61.844 29.281 1 70.69 733 ASP A C 1
ATOM 5950 O O . ASP A 1 733 ? -2.549 62.781 30.047 1 70.69 733 ASP A O 1
ATOM 5954 N N . MET A 1 734 ? -3.004 60.844 29.531 1 66.56 734 MET A N 1
ATOM 5955 C CA . MET A 1 734 ? -3.932 60.688 30.656 1 66.56 734 MET A CA 1
ATOM 5956 C C . MET A 1 734 ? -3.18 60.438 31.953 1 66.56 734 MET A C 1
ATOM 5958 O O . MET A 1 734 ? -3.779 60.469 33.031 1 66.56 734 MET A O 1
ATOM 5962 N N . ARG A 1 735 ? -1.94 60.25 32.031 1 55.59 735 ARG A N 1
ATOM 5963 C CA . ARG A 1 735 ? -1.183 60.094 33.281 1 55.59 735 ARG A CA 1
ATOM 5964 C C . ARG A 1 735 ? -1.421 61.25 34.219 1 55.59 735 ARG A C 1
ATOM 5966 O O . ARG A 1 735 ? -1.39 61.094 35.438 1 55.59 735 ARG A O 1
ATOM 5973 N N . PHE A 1 736 ? -1.404 62.5 33.688 1 44.38 736 PHE A N 1
ATOM 5974 C CA . PHE A 1 736 ? -1.395 63.719 34.469 1 44.38 736 PHE A CA 1
ATOM 5975 C C . PHE A 1 736 ? -2.812 64.125 34.844 1 44.38 736 PHE A C 1
ATOM 5977 O O . PHE A 1 736 ? -3.023 65.188 35.406 1 44.38 736 PHE A O 1
ATOM 5984 N N . LYS A 1 737 ? -3.791 63.438 34.469 1 41.75 737 LYS A N 1
ATOM 5985 C CA . LYS A 1 737 ? -5.016 63.938 35.062 1 41.75 737 LYS A CA 1
ATOM 5986 C C . LYS A 1 737 ? -5.414 63.094 36.281 1 41.75 737 LYS A C 1
ATOM 5988 O O . LYS A 1 737 ? -5.297 61.875 36.25 1 41.75 737 LYS A O 1
ATOM 5993 N N . MET B 1 1 ? 24.375 -39.969 -78.75 1 23.06 1 MET B N 1
ATOM 5994 C CA . MET B 1 1 ? 24.891 -40.438 -77.438 1 23.06 1 MET B CA 1
ATOM 5995 C C . MET B 1 1 ? 26.297 -39.875 -77.188 1 23.06 1 MET B C 1
ATOM 5997 O O . MET B 1 1 ? 26.984 -40.312 -76.25 1 23.06 1 MET B O 1
ATOM 6001 N N . ASP B 1 2 ? 26.734 -39.094 -78.125 1 23.5 2 ASP B N 1
ATOM 6002 C CA . ASP B 1 2 ? 28.031 -38.594 -78.562 1 23.5 2 ASP B CA 1
ATOM 6003 C C . ASP B 1 2 ? 28.703 -37.781 -77.438 1 23.5 2 ASP B C 1
ATOM 6005 O O . ASP B 1 2 ? 28.156 -36.75 -77 1 23.5 2 ASP B O 1
ATOM 6009 N N . GLU B 1 3 ? 29.422 -38.438 -76.5 1 23.88 3 GLU B N 1
ATOM 6010 C CA . GLU B 1 3 ? 30.062 -38.438 -75.188 1 23.88 3 GLU B CA 1
ATOM 6011 C C . GLU B 1 3 ? 31.219 -37.438 -75.125 1 23.88 3 GLU B C 1
ATOM 6013 O O . GLU B 1 3 ? 32.344 -37.75 -75.5 1 23.88 3 GLU B O 1
ATOM 6018 N N . GLU B 1 4 ? 30.953 -36.219 -75.688 1 24.66 4 GLU B N 1
ATOM 6019 C CA . GLU B 1 4 ? 31.984 -35.281 -76.125 1 24.66 4 GLU B CA 1
ATOM 6020 C C . GLU B 1 4 ? 32.875 -34.875 -74.938 1 24.66 4 GLU B C 1
ATOM 6022 O O . GLU B 1 4 ? 32.406 -34.531 -73.875 1 24.66 4 GLU B O 1
ATOM 6027 N N . ASP B 1 5 ? 34.125 -35.406 -74.812 1 24.88 5 ASP B N 1
ATOM 6028 C CA . ASP B 1 5 ? 35.281 -35.719 -73.938 1 24.88 5 ASP B CA 1
ATOM 6029 C C . ASP B 1 5 ? 35.969 -34.469 -73.438 1 24.88 5 ASP B C 1
ATOM 6031 O O . ASP B 1 5 ? 36.656 -33.75 -74.188 1 24.88 5 ASP B O 1
ATOM 6035 N N . TYR B 1 6 ? 35.156 -33.562 -72.812 1 25.36 6 TYR B N 1
ATOM 6036 C CA . TYR B 1 6 ? 35.469 -32.125 -72.562 1 25.36 6 TYR B CA 1
ATOM 6037 C C . TYR B 1 6 ? 36.688 -31.984 -71.688 1 25.36 6 TYR B C 1
ATOM 6039 O O . TYR B 1 6 ? 36.688 -32.344 -70.5 1 25.36 6 TYR B O 1
ATOM 6047 N N . SER B 1 7 ? 37.969 -32.188 -72.188 1 27.56 7 SER B N 1
ATOM 6048 C CA . SER B 1 7 ? 39.312 -32.406 -71.688 1 27.56 7 SER B CA 1
ATOM 6049 C C . SER B 1 7 ? 39.812 -31.203 -70.875 1 27.56 7 SER B C 1
ATOM 6051 O O . SER B 1 7 ? 40 -30.125 -71.438 1 27.56 7 SER B O 1
ATOM 6053 N N . PRO B 1 8 ? 39.219 -30.938 -69.625 1 26.16 8 PRO B N 1
ATOM 6054 C CA . PRO B 1 8 ? 39.375 -29.688 -68.938 1 26.16 8 PRO B CA 1
ATOM 6055 C C . PRO B 1 8 ? 40.844 -29.375 -68.562 1 26.16 8 PRO B C 1
ATOM 6057 O O . PRO B 1 8 ? 41.469 -30.125 -67.812 1 26.16 8 PRO B O 1
ATOM 6060 N N . SER B 1 9 ? 41.75 -29.172 -69.5 1 26.75 9 SER B N 1
ATOM 6061 C CA . SER B 1 9 ? 43.219 -29.047 -69.375 1 26.75 9 SER B CA 1
ATOM 6062 C C . SER B 1 9 ? 43.625 -27.891 -68.5 1 26.75 9 SER B C 1
ATOM 6064 O O . SER B 1 9 ? 44.156 -26.891 -68.938 1 26.75 9 SER B O 1
ATOM 6066 N N . ASN B 1 10 ? 42.875 -27.812 -67.312 1 22.39 10 ASN B N 1
ATOM 6067 C CA . ASN B 1 10 ? 42.969 -26.656 -66.438 1 22.39 10 ASN B CA 1
ATOM 6068 C C . ASN B 1 10 ? 44.406 -26.328 -66.062 1 22.39 10 ASN B C 1
ATOM 6070 O O . ASN B 1 10 ? 45.188 -27.219 -65.812 1 22.39 10 ASN B O 1
ATOM 6074 N N . SER B 1 11 ? 44.875 -25.094 -66.375 1 25.38 11 SER B N 1
ATOM 6075 C CA . SER B 1 11 ? 46.062 -24.266 -66.5 1 25.38 11 SER B CA 1
ATOM 6076 C C . SER B 1 11 ? 46.75 -24.094 -65.125 1 25.38 11 SER B C 1
ATOM 6078 O O . SER B 1 11 ? 46.188 -23.469 -64.25 1 25.38 11 SER B O 1
ATOM 6080 N N . VAL B 1 12 ? 47.344 -25.156 -64.5 1 28.36 12 VAL B N 1
ATOM 6081 C CA . VAL B 1 12 ? 48 -25.281 -63.219 1 28.36 12 VAL B CA 1
ATOM 6082 C C . VAL B 1 12 ? 49.156 -24.266 -63.156 1 28.36 12 VAL B C 1
ATOM 6084 O O . VAL B 1 12 ? 50.062 -24.422 -62.344 1 28.36 12 VAL B O 1
ATOM 6087 N N . THR B 1 13 ? 49.156 -23.391 -64.188 1 26.14 13 THR B N 1
ATOM 6088 C CA . THR B 1 13 ? 50.438 -22.75 -64.438 1 26.14 13 THR B CA 1
ATOM 6089 C C . THR B 1 13 ? 50.906 -21.891 -63.281 1 26.14 13 THR B C 1
ATOM 6091 O O . THR B 1 13 ? 52.062 -21.469 -63.25 1 26.14 13 THR B O 1
ATOM 6094 N N . SER B 1 14 ? 49.875 -21.344 -62.531 1 28.12 14 SER B N 1
ATOM 6095 C CA . SER B 1 14 ? 50.188 -20 -62.062 1 28.12 14 SER B CA 1
ATOM 6096 C C . SER B 1 14 ? 51.156 -20.031 -60.906 1 28.12 14 SER B C 1
ATOM 6098 O O . SER B 1 14 ? 51.438 -19 -60.281 1 28.12 14 SER B O 1
ATOM 6100 N N . VAL B 1 15 ? 51.281 -21.203 -60.281 1 29.83 15 VAL B N 1
ATOM 6101 C CA . VAL B 1 15 ? 51.875 -21.203 -58.938 1 29.83 15 VAL B CA 1
ATOM 6102 C C . VAL B 1 15 ? 53.375 -20.859 -59.031 1 29.83 15 VAL B C 1
ATOM 6104 O O . VAL B 1 15 ? 54.062 -20.734 -58.031 1 29.83 15 VAL B O 1
ATOM 6107 N N . ASN B 1 16 ? 53.906 -21.094 -60.312 1 29.86 16 ASN B N 1
ATOM 6108 C CA . ASN B 1 16 ? 55.344 -21.125 -60.438 1 29.86 16 ASN B CA 1
ATOM 6109 C C . ASN B 1 16 ? 56 -19.781 -60.125 1 29.86 16 ASN B C 1
ATOM 6111 O O . ASN B 1 16 ? 57.219 -19.672 -59.969 1 29.86 16 ASN B O 1
ATOM 6115 N N . SER B 1 17 ? 55.062 -18.766 -60.5 1 33.91 17 SER B N 1
ATOM 6116 C CA . SER B 1 17 ? 55.719 -17.469 -60.719 1 33.91 17 SER B CA 1
ATOM 6117 C C . SER B 1 17 ? 56.219 -16.891 -59.406 1 33.91 17 SER B C 1
ATOM 6119 O O . SER B 1 17 ? 57.062 -15.977 -59.438 1 33.91 17 SER B O 1
ATOM 6121 N N . LEU B 1 18 ? 55.406 -17.188 -58.375 1 32.69 18 LEU B N 1
ATOM 6122 C CA . LEU B 1 18 ? 55.688 -16.406 -57.188 1 32.69 18 LEU B CA 1
ATOM 6123 C C . LEU B 1 18 ? 57.031 -16.781 -56.594 1 32.69 18 LEU B C 1
ATOM 6125 O O . LEU B 1 18 ? 57.719 -15.922 -56.031 1 32.69 18 LEU B O 1
ATOM 6129 N N . ALA B 1 19 ? 57.406 -18.094 -56.75 1 36.22 19 ALA B N 1
ATOM 6130 C CA . ALA B 1 19 ? 58.656 -18.609 -56.188 1 36.22 19 ALA B CA 1
ATOM 6131 C C . ALA B 1 19 ? 59.875 -17.938 -56.844 1 36.22 19 ALA B C 1
ATOM 6133 O O . ALA B 1 19 ? 60.875 -17.688 -56.188 1 36.22 19 ALA B O 1
ATOM 6134 N N . SER B 1 20 ? 59.594 -17.734 -58.25 1 38.44 20 SER B N 1
ATOM 6135 C CA . SER B 1 20 ? 60.688 -17.203 -59.031 1 38.44 20 SER B CA 1
ATOM 6136 C C . SER B 1 20 ? 61.094 -15.805 -58.594 1 38.44 20 SER B C 1
ATOM 6138 O O . SER B 1 20 ? 62.25 -15.406 -58.719 1 38.44 20 SER B O 1
ATOM 6140 N N . LEU B 1 21 ? 59.875 -15.055 -58.312 1 36.59 21 LEU B N 1
ATOM 6141 C CA . LEU B 1 21 ? 60.156 -13.656 -57.969 1 36.59 21 LEU B CA 1
ATOM 6142 C C . LEU B 1 21 ? 60.969 -13.531 -56.719 1 36.59 21 LEU B C 1
ATOM 6144 O O . LEU B 1 21 ? 61.844 -12.672 -56.625 1 36.59 21 LEU B O 1
ATOM 6148 N N . LEU B 1 22 ? 60.656 -14.414 -55.75 1 37.28 22 LEU B N 1
ATOM 6149 C CA . LEU B 1 22 ? 61.375 -14.352 -54.5 1 37.28 22 LEU B CA 1
ATOM 6150 C C . LEU B 1 22 ? 62.844 -14.742 -54.688 1 37.28 22 LEU B C 1
ATOM 6152 O O . LEU B 1 22 ? 63.719 -14.227 -54 1 37.28 22 LEU B O 1
ATOM 6156 N N . LYS B 1 23 ? 63 -15.719 -55.656 1 38.41 23 LYS B N 1
ATOM 6157 C CA . LYS B 1 23 ? 64.375 -16.141 -55.969 1 38.41 23 LYS B CA 1
ATOM 6158 C C . LYS B 1 23 ? 65.188 -14.977 -56.531 1 38.41 23 LYS B C 1
ATOM 6160 O O . LYS B 1 23 ? 66.375 -14.844 -56.25 1 38.41 23 LYS B O 1
ATOM 6165 N N . GLU B 1 24 ? 64.375 -14.312 -57.531 1 37.94 24 GLU B N 1
ATOM 6166 C CA . GLU B 1 24 ? 65.125 -13.273 -58.25 1 37.94 24 GLU B CA 1
ATOM 6167 C C . GLU B 1 24 ? 65.625 -12.211 -57.281 1 37.94 24 GLU B C 1
ATOM 6169 O O . GLU B 1 24 ? 66.688 -11.617 -57.531 1 37.94 24 GLU B O 1
ATOM 6174 N N . LYS B 1 25 ? 64.625 -11.789 -56.438 1 37.47 25 LYS B N 1
ATOM 6175 C CA . LYS B 1 25 ? 65 -10.688 -55.562 1 37.47 25 LYS B CA 1
ATOM 6176 C C . LYS B 1 25 ? 66.188 -11.102 -54.656 1 37.47 25 LYS B C 1
ATOM 6178 O O . LYS B 1 25 ? 66.875 -10.25 -54.094 1 37.47 25 LYS B O 1
ATOM 6183 N N . LEU B 1 26 ? 66.188 -12.398 -54.281 1 38.25 26 LEU B N 1
ATOM 6184 C CA . LEU B 1 26 ? 67.25 -12.859 -53.406 1 38.25 26 LEU B CA 1
ATOM 6185 C C . LEU B 1 26 ? 68.625 -12.742 -54.094 1 38.25 26 LEU B C 1
ATOM 6187 O O . LEU B 1 26 ? 69.625 -12.734 -53.438 1 38.25 26 LEU B O 1
ATOM 6191 N N . GLN B 1 27 ? 68.5 -13 -55.469 1 36.72 27 GLN B N 1
ATOM 6192 C CA . GLN B 1 27 ? 69.812 -13.039 -56.156 1 36.72 27 GLN B CA 1
ATOM 6193 C C . GLN B 1 27 ? 70.5 -11.695 -56.062 1 36.72 27 GLN B C 1
ATOM 6195 O O . GLN B 1 27 ? 71.625 -11.57 -56.5 1 36.72 27 GLN B O 1
ATOM 6200 N N . SER B 1 28 ? 69.688 -10.703 -56.094 1 37.06 28 SER B N 1
ATOM 6201 C CA . SER B 1 28 ? 70.375 -9.438 -56.25 1 37.06 28 SER B CA 1
ATOM 6202 C C . SER B 1 28 ? 71.25 -9.117 -55.031 1 37.06 28 SER B C 1
ATOM 6204 O O . SER B 1 28 ? 71.625 -7.98 -54.844 1 37.06 28 SER B O 1
ATOM 6206 N N . ILE B 1 29 ? 71.25 -10.055 -54.094 1 37.22 29 ILE B N 1
ATOM 6207 C CA . ILE B 1 29 ? 72.062 -9.727 -52.938 1 37.22 29 ILE B CA 1
ATOM 6208 C C . ILE B 1 29 ? 73.5 -9.68 -53.344 1 37.22 29 ILE B C 1
ATOM 6210 O O . ILE B 1 29 ? 74 -10.602 -53.969 1 37.22 29 ILE B O 1
ATOM 6214 N N . PRO B 1 30 ? 74.188 -8.453 -53.375 1 32.59 30 PRO B N 1
ATOM 6215 C CA . PRO B 1 30 ? 75.562 -8.211 -53.875 1 32.59 30 PRO B CA 1
ATOM 6216 C C . PRO B 1 30 ? 76.562 -9.188 -53.281 1 32.59 30 PRO B C 1
ATOM 6218 O O . PRO B 1 30 ? 76.312 -9.781 -52.25 1 32.59 30 PRO B O 1
ATOM 6221 N N . GLN B 1 31 ? 77.562 -9.68 -54.156 1 29.69 31 GLN B N 1
ATOM 6222 C CA . GLN B 1 31 ? 78.625 -10.711 -54.156 1 29.69 31 GLN B CA 1
ATOM 6223 C C . GLN B 1 31 ? 79.438 -10.664 -52.844 1 29.69 31 GLN B C 1
ATOM 6225 O O . GLN B 1 31 ? 80.125 -11.625 -52.5 1 29.69 31 GLN B O 1
ATOM 6230 N N . LYS B 1 32 ? 79.812 -9.406 -52.344 1 34.34 32 LYS B N 1
ATOM 6231 C CA . LYS B 1 32 ? 80.938 -9.359 -51.438 1 34.34 32 LYS B CA 1
ATOM 6232 C C . LYS B 1 32 ? 80.688 -10.203 -50.188 1 34.34 32 LYS B C 1
ATOM 6234 O O . LYS B 1 32 ? 81.562 -10.375 -49.375 1 34.34 32 LYS B O 1
ATOM 6239 N N . ILE B 1 33 ? 79.438 -10.312 -49.875 1 31.39 33 ILE B N 1
ATOM 6240 C CA . ILE B 1 33 ? 79.188 -10.836 -48.562 1 31.39 33 ILE B CA 1
ATOM 6241 C C . ILE B 1 33 ? 79.375 -12.352 -48.562 1 31.39 33 ILE B C 1
ATOM 6243 O O . ILE B 1 33 ? 78.812 -13.047 -47.719 1 31.39 33 ILE B O 1
ATOM 6247 N N . ARG B 1 34 ? 79.938 -12.906 -49.625 1 31.2 34 ARG B N 1
ATOM 6248 C CA . ARG B 1 34 ? 79.938 -14.359 -49.719 1 31.2 34 ARG B CA 1
ATOM 6249 C C . ARG B 1 34 ? 80.875 -14.969 -48.656 1 31.2 34 ARG B C 1
ATOM 6251 O O . ARG B 1 34 ? 81.125 -16.172 -48.688 1 31.2 34 ARG B O 1
ATOM 6258 N N . LYS B 1 35 ? 81.75 -14.164 -48.125 1 31.94 35 LYS B N 1
ATOM 6259 C CA . LYS B 1 35 ? 82.75 -14.898 -47.438 1 31.94 35 LYS B CA 1
ATOM 6260 C C . LYS B 1 35 ? 82.188 -15.766 -46.312 1 31.94 35 LYS B C 1
ATOM 6262 O O . LYS B 1 35 ? 82.5 -16.953 -46.219 1 31.94 35 LYS B O 1
ATOM 6267 N N . LYS B 1 36 ? 82.312 -15.359 -45.062 1 35.91 36 LYS B N 1
ATOM 6268 C CA . LYS B 1 36 ? 82.438 -16.266 -43.938 1 35.91 36 LYS B CA 1
ATOM 6269 C C . LYS B 1 36 ? 81.062 -16.844 -43.531 1 35.91 36 LYS B C 1
ATOM 6271 O O . LYS B 1 36 ? 80.312 -16.172 -42.844 1 35.91 36 LYS B O 1
ATOM 6276 N N . PRO B 1 37 ? 80.25 -17.453 -44.406 1 38.16 37 PRO B N 1
ATOM 6277 C CA . PRO B 1 37 ? 78.812 -17.797 -44.312 1 38.16 37 PRO B CA 1
ATOM 6278 C C . PRO B 1 37 ? 78.562 -18.828 -43.219 1 38.16 37 PRO B C 1
ATOM 6280 O O . PRO B 1 37 ? 77.375 -19.047 -42.875 1 38.16 37 PRO B O 1
ATOM 6283 N N . THR B 1 38 ? 79.562 -19.625 -42.906 1 43.25 38 THR B N 1
ATOM 6284 C CA . THR B 1 38 ? 79.125 -20.859 -42.25 1 43.25 38 THR B CA 1
ATOM 6285 C C . THR B 1 38 ? 78.562 -20.578 -40.844 1 43.25 38 THR B C 1
ATOM 6287 O O . THR B 1 38 ? 77.625 -21.234 -40.406 1 43.25 38 THR B O 1
ATOM 6290 N N . ASP B 1 39 ? 79.312 -19.703 -40.125 1 50.84 39 ASP B N 1
ATOM 6291 C CA . ASP B 1 39 ? 79 -19.531 -38.719 1 50.84 39 ASP B CA 1
ATOM 6292 C C . ASP B 1 39 ? 77.688 -18.797 -38.531 1 50.84 39 ASP B C 1
ATOM 6294 O O . ASP B 1 39 ? 77 -18.953 -37.5 1 50.84 39 ASP B O 1
ATOM 6298 N N . TYR B 1 40 ? 77.312 -18.078 -39.562 1 57.66 40 TYR B N 1
ATOM 6299 C CA . TYR B 1 40 ? 76.125 -17.281 -39.438 1 57.66 40 TYR B CA 1
ATOM 6300 C C . TYR B 1 40 ? 74.875 -18.141 -39.531 1 57.66 40 TYR B C 1
ATOM 6302 O O . TYR B 1 40 ? 73.875 -17.906 -38.875 1 57.66 40 TYR B O 1
ATOM 6310 N N . LYS B 1 41 ? 75 -19.172 -40.438 1 54.88 41 LYS B N 1
ATOM 6311 C CA . LYS B 1 41 ? 73.875 -20.062 -40.594 1 54.88 41 LYS B CA 1
ATOM 6312 C C . LYS B 1 41 ? 73.625 -20.828 -39.312 1 54.88 41 LYS B C 1
ATOM 6314 O O . LYS B 1 41 ? 72.438 -20.984 -38.875 1 54.88 41 LYS B O 1
ATOM 6319 N N . LEU B 1 42 ? 74.75 -21.219 -38.719 1 59.75 42 LEU B N 1
ATOM 6320 C CA . LEU B 1 42 ? 74.625 -21.938 -37.469 1 59.75 42 LEU B CA 1
ATOM 6321 C C . LEU B 1 42 ? 74.062 -21.031 -36.344 1 59.75 42 LEU B C 1
ATOM 6323 O O . LEU B 1 42 ? 73.25 -21.438 -35.562 1 59.75 42 LEU B O 1
ATOM 6327 N N . ARG B 1 43 ? 74.5 -19.797 -36.406 1 64.38 43 ARG B N 1
ATOM 6328 C CA . ARG B 1 43 ? 74.062 -18.828 -35.406 1 64.38 43 ARG B CA 1
ATOM 6329 C C . ARG B 1 43 ? 72.562 -18.484 -35.656 1 64.38 43 ARG B C 1
ATOM 6331 O O . ARG B 1 43 ? 71.812 -18.359 -34.719 1 64.38 43 ARG B O 1
ATOM 6338 N N . ALA B 1 44 ? 72.312 -18.406 -36.938 1 67.44 44 ALA B N 1
ATOM 6339 C CA . ALA B 1 44 ? 70.875 -18.141 -37.281 1 67.44 44 ALA B CA 1
ATOM 6340 C C . ALA B 1 44 ? 70 -19.328 -36.906 1 67.44 44 ALA B C 1
ATOM 6342 O O . ALA B 1 44 ? 68.875 -19.141 -36.375 1 67.44 44 ALA B O 1
ATOM 6343 N N . PHE B 1 45 ? 70.562 -20.562 -37.125 1 66.5 45 PHE B N 1
ATOM 6344 C CA . PHE B 1 45 ? 69.812 -21.781 -36.781 1 66.5 45 PHE B CA 1
ATOM 6345 C C . PHE B 1 45 ? 69.688 -21.906 -35.25 1 66.5 45 PHE B C 1
ATOM 6347 O O . PHE B 1 45 ? 68.625 -22.25 -34.75 1 66.5 45 PHE B O 1
ATOM 6354 N N . VAL B 1 46 ? 70.812 -21.625 -34.562 1 67.19 46 VAL B N 1
ATOM 6355 C CA . VAL B 1 46 ? 70.75 -21.641 -33.094 1 67.19 46 VAL B CA 1
ATOM 6356 C C . VAL B 1 46 ? 69.812 -20.562 -32.594 1 67.19 46 VAL B C 1
ATOM 6358 O O . VAL B 1 46 ? 69.062 -20.797 -31.641 1 67.19 46 VAL B O 1
ATOM 6361 N N . GLY B 1 47 ? 69.812 -19.406 -33.25 1 71.38 47 GLY B N 1
ATOM 6362 C CA . GLY B 1 47 ? 68.875 -18.359 -32.906 1 71.38 47 GLY B CA 1
ATOM 6363 C C . GLY B 1 47 ? 67.438 -18.766 -33.156 1 71.38 47 GLY B C 1
ATOM 6364 O O . GLY B 1 47 ? 66.562 -18.531 -32.312 1 71.38 47 GLY B O 1
ATOM 6365 N N . LEU B 1 48 ? 67.25 -19.469 -34.312 1 71.44 48 LEU B N 1
ATOM 6366 C CA . LEU B 1 48 ? 65.875 -19.969 -34.656 1 71.44 48 LEU B CA 1
ATOM 6367 C C . LEU B 1 48 ? 65.5 -21.062 -33.688 1 71.44 48 LEU B C 1
ATOM 6369 O O . LEU B 1 48 ? 64.312 -21.125 -33.25 1 71.44 48 LEU B O 1
ATOM 6373 N N . MET B 1 49 ? 66.438 -21.969 -33.344 1 69.94 49 MET B N 1
ATOM 6374 C CA . MET B 1 49 ? 66.188 -23.016 -32.375 1 69.94 49 MET B CA 1
ATOM 6375 C C . MET B 1 49 ? 65.875 -22.422 -30.984 1 69.94 49 MET B C 1
ATOM 6377 O O . MET B 1 49 ? 65 -22.875 -30.266 1 69.94 49 MET B O 1
ATOM 6381 N N . PHE B 1 50 ? 66.625 -21.391 -30.625 1 70.38 50 PHE B N 1
ATOM 6382 C CA . PHE B 1 50 ? 66.438 -20.672 -29.375 1 70.38 50 PHE B CA 1
ATOM 6383 C C . PHE B 1 50 ? 65.062 -20 -29.375 1 70.38 50 PHE B C 1
ATOM 6385 O O . PHE B 1 50 ? 64.312 -20.047 -28.391 1 70.38 50 PHE B O 1
ATOM 6392 N N . LEU B 1 51 ? 64.688 -19.406 -30.438 1 72.56 51 LEU B N 1
ATOM 6393 C CA . LEU B 1 51 ? 63.344 -18.797 -30.562 1 72.56 51 LEU B CA 1
ATOM 6394 C C . LEU B 1 51 ? 62.25 -19.859 -30.547 1 72.56 51 LEU B C 1
ATOM 6396 O O . LEU B 1 51 ? 61.188 -19.641 -29.953 1 72.56 51 LEU B O 1
ATOM 6400 N N . ALA B 1 52 ? 62.562 -21 -31.188 1 71.75 52 ALA B N 1
ATOM 6401 C CA . ALA B 1 52 ? 61.594 -22.125 -31.141 1 71.75 52 ALA B CA 1
ATOM 6402 C C . ALA B 1 52 ? 61.469 -22.688 -29.734 1 71.75 52 ALA B C 1
ATOM 6404 O O . ALA B 1 52 ? 60.375 -22.969 -29.281 1 71.75 52 ALA B O 1
ATOM 6405 N N . VAL B 1 53 ? 62.594 -22.875 -29.031 1 69.06 53 VAL B N 1
ATOM 6406 C CA . VAL B 1 53 ? 62.562 -23.328 -27.641 1 69.06 53 VAL B CA 1
ATOM 6407 C C . VAL B 1 53 ? 61.844 -22.297 -26.781 1 69.06 53 VAL B C 1
ATOM 6409 O O . VAL B 1 53 ? 61 -22.641 -25.938 1 69.06 53 VAL B O 1
ATOM 6412 N N . ALA B 1 54 ? 62.156 -21.062 -26.922 1 69.06 54 ALA B N 1
ATOM 6413 C CA . ALA B 1 54 ? 61.5 -19.984 -26.188 1 69.06 54 ALA B CA 1
ATOM 6414 C C . ALA B 1 54 ? 60 -19.953 -26.516 1 69.06 54 ALA B C 1
ATOM 6416 O O . ALA B 1 54 ? 59.188 -19.766 -25.609 1 69.06 54 ALA B O 1
ATOM 6417 N N . PHE B 1 55 ? 59.656 -20.203 -27.703 1 68.88 55 PHE B N 1
ATOM 6418 C CA . PHE B 1 55 ? 58.25 -20.297 -28.109 1 68.88 55 PHE B CA 1
ATOM 6419 C C . PHE B 1 55 ? 57.562 -21.5 -27.484 1 68.88 55 PHE B C 1
ATOM 6421 O O . PHE B 1 55 ? 56.469 -21.406 -26.969 1 68.88 55 PHE B O 1
ATOM 6428 N N . PHE B 1 56 ? 58.25 -22.656 -27.562 1 66.5 56 PHE B N 1
ATOM 6429 C CA . PHE B 1 56 ? 57.656 -23.859 -26.984 1 66.5 56 PHE B CA 1
ATOM 6430 C C . PHE B 1 56 ? 57.594 -23.766 -25.469 1 66.5 56 PHE B C 1
ATOM 6432 O O . PHE B 1 56 ? 56.625 -24.188 -24.859 1 66.5 56 PHE B O 1
ATOM 6439 N N . VAL B 1 57 ? 58.562 -23.25 -24.797 1 65.5 57 VAL B N 1
ATOM 6440 C CA . VAL B 1 57 ? 58.562 -23.031 -23.359 1 65.5 57 VAL B CA 1
ATOM 6441 C C . VAL B 1 57 ? 57.469 -21.984 -23.016 1 65.5 57 VAL B C 1
ATOM 6443 O O . VAL B 1 57 ? 56.719 -22.156 -22.047 1 65.5 57 VAL B O 1
ATOM 6446 N N . GLY B 1 58 ? 57.375 -20.969 -23.75 1 63.66 58 GLY B N 1
ATOM 6447 C CA . GLY B 1 58 ? 56.312 -20.016 -23.562 1 63.66 58 GLY B CA 1
ATOM 6448 C C . GLY B 1 58 ? 54.938 -20.609 -23.781 1 63.66 58 GLY B C 1
ATOM 6449 O O . GLY B 1 58 ? 54 -20.375 -23 1 63.66 58 GLY B O 1
ATOM 6450 N N . PHE B 1 59 ? 54.875 -21.344 -24.812 1 65.38 59 PHE B N 1
ATOM 6451 C CA . PHE B 1 59 ? 53.625 -22.047 -25.125 1 65.38 59 PHE B CA 1
ATOM 6452 C C . PHE B 1 59 ? 53.312 -23.094 -24.062 1 65.38 59 PHE B C 1
ATOM 6454 O O . PHE B 1 59 ? 52.156 -23.203 -23.609 1 65.38 59 PHE B O 1
ATOM 6461 N N . ALA B 1 60 ? 54.25 -23.922 -23.703 1 59.22 60 ALA B N 1
ATOM 6462 C CA . ALA B 1 60 ? 54.094 -24.875 -22.609 1 59.22 60 ALA B CA 1
ATOM 6463 C C . ALA B 1 60 ? 53.781 -24.141 -21.297 1 59.22 60 ALA B C 1
ATOM 6465 O O . ALA B 1 60 ? 52.938 -24.609 -20.516 1 59.22 60 ALA B O 1
ATOM 6466 N N . TYR B 1 61 ? 54.406 -23.094 -21.031 1 54.97 61 TYR B N 1
ATOM 6467 C CA . TYR B 1 61 ? 54.125 -22.266 -19.859 1 54.97 61 TYR B CA 1
ATOM 6468 C C . TYR B 1 61 ? 52.688 -21.734 -19.906 1 54.97 61 TYR B C 1
ATOM 6470 O O . TYR B 1 61 ? 51.969 -21.781 -18.922 1 54.97 61 TYR B O 1
ATOM 6478 N N . VAL B 1 62 ? 52.312 -21.234 -21.031 1 55.94 62 VAL B N 1
ATOM 6479 C CA . VAL B 1 62 ? 50.938 -20.75 -21.203 1 55.94 62 VAL B CA 1
ATOM 6480 C C . VAL B 1 62 ? 49.969 -21.906 -21.062 1 55.94 62 VAL B C 1
ATOM 6482 O O . VAL B 1 62 ? 48.938 -21.781 -20.391 1 55.94 62 VAL B O 1
ATOM 6485 N N . LEU B 1 63 ? 50.25 -22.953 -21.75 1 52.81 63 LEU B N 1
ATOM 6486 C CA . LEU B 1 63 ? 49.406 -24.125 -21.641 1 52.81 63 LEU B CA 1
ATOM 6487 C C . LEU B 1 63 ? 49.406 -24.672 -20.219 1 52.81 63 LEU B C 1
ATOM 6489 O O . LEU B 1 63 ? 48.344 -25.062 -19.703 1 52.81 63 LEU B O 1
ATOM 6493 N N . TYR B 1 64 ? 50.562 -24.859 -19.672 1 48.34 64 TYR B N 1
ATOM 6494 C CA . TYR B 1 64 ? 50.656 -25.312 -18.281 1 48.34 64 TYR B CA 1
ATOM 6495 C C . TYR B 1 64 ? 49.906 -24.359 -17.359 1 48.34 64 TYR B C 1
ATOM 6497 O O . TYR B 1 64 ? 49.156 -24.812 -16.484 1 48.34 64 TYR B O 1
ATOM 6505 N N . HIS B 1 65 ? 50.094 -23.156 -17.531 1 48.91 65 HIS B N 1
ATOM 6506 C CA . HIS B 1 65 ? 49.375 -22.203 -16.688 1 48.91 65 HIS B CA 1
ATOM 6507 C C . HIS B 1 65 ? 47.906 -22.219 -17 1 48.91 65 HIS B C 1
ATOM 6509 O O . HIS B 1 65 ? 47.062 -22.047 -16.094 1 48.91 65 HIS B O 1
ATOM 6515 N N . GLN B 1 66 ? 47.594 -22.359 -18.172 1 47.38 66 GLN B N 1
ATOM 6516 C CA . GLN B 1 66 ? 46.188 -22.547 -18.484 1 47.38 66 GLN B CA 1
ATOM 6517 C C . GLN B 1 66 ? 45.625 -23.828 -17.891 1 47.38 66 GLN B C 1
ATOM 6519 O O . GLN B 1 66 ? 44.531 -23.859 -17.344 1 47.38 66 GLN B O 1
ATOM 6524 N N . GLN B 1 67 ? 46.281 -24.906 -18.172 1 47.44 67 GLN B N 1
ATOM 6525 C CA . GLN B 1 67 ? 45.875 -26.188 -17.594 1 47.44 67 GLN B CA 1
ATOM 6526 C C . GLN B 1 67 ? 46 -26.188 -16.078 1 47.44 67 GLN B C 1
ATOM 6528 O O . GLN B 1 67 ? 45.188 -26.766 -15.375 1 47.44 67 GLN B O 1
ATOM 6533 N N . ALA B 1 68 ? 47.125 -25.734 -15.555 1 45.66 68 ALA B N 1
ATOM 6534 C CA . ALA B 1 68 ? 47.312 -25.656 -14.109 1 45.66 68 ALA B CA 1
ATOM 6535 C C . ALA B 1 68 ? 46.219 -24.844 -13.445 1 45.66 68 ALA B C 1
ATOM 6537 O O . ALA B 1 68 ? 45.875 -25.078 -12.273 1 45.66 68 ALA B O 1
ATOM 6538 N N . LEU B 1 69 ? 45.625 -24.016 -14.156 1 47.25 69 LEU B N 1
ATOM 6539 C CA . LEU B 1 69 ? 44.594 -23.172 -13.539 1 47.25 69 LEU B CA 1
ATOM 6540 C C . LEU B 1 69 ? 43.25 -23.891 -13.469 1 47.25 69 LEU B C 1
ATOM 6542 O O . LEU B 1 69 ? 42.312 -23.391 -12.859 1 47.25 69 LEU B O 1
ATOM 6546 N N . THR B 1 70 ? 43.156 -24.969 -14.109 1 49.03 70 THR B N 1
ATOM 6547 C CA . THR B 1 70 ? 41.969 -25.781 -13.93 1 49.03 70 THR B CA 1
ATOM 6548 C C . THR B 1 70 ? 42.156 -26.797 -12.812 1 49.03 70 THR B C 1
ATOM 6550 O O . THR B 1 70 ? 43.031 -27.688 -12.906 1 49.03 70 THR B O 1
ATOM 6553 N N . LYS B 1 71 ? 41.844 -26.5 -11.672 1 56.12 71 LYS B N 1
ATOM 6554 C CA . LYS B 1 71 ? 41.938 -27.391 -10.516 1 56.12 71 LYS B CA 1
ATOM 6555 C C . LYS B 1 71 ? 40.781 -28.422 -10.539 1 56.12 71 LYS B C 1
ATOM 6557 O O . LYS B 1 71 ? 39.625 -28.047 -10.719 1 56.12 71 LYS B O 1
ATOM 6562 N N . ALA B 1 72 ? 41.156 -29.609 -10.711 1 57.84 72 ALA B N 1
ATOM 6563 C CA . ALA B 1 72 ? 40.156 -30.672 -10.555 1 57.84 72 ALA B CA 1
ATOM 6564 C C . ALA B 1 72 ? 39.75 -30.828 -9.094 1 57.84 72 ALA B C 1
ATOM 6566 O O . ALA B 1 72 ? 40.594 -31.109 -8.234 1 57.84 72 ALA B O 1
ATOM 6567 N N . TYR B 1 73 ? 38.625 -30.234 -8.586 1 60.16 73 TYR B N 1
ATOM 6568 C CA . TYR B 1 73 ? 38.156 -30.25 -7.199 1 60.16 73 TYR B CA 1
ATOM 6569 C C . TYR B 1 73 ? 37.438 -31.547 -6.867 1 60.16 73 TYR B C 1
ATOM 6571 O O . TYR B 1 73 ? 37.406 -31.953 -5.707 1 60.16 73 TYR B O 1
ATOM 6579 N N . TYR B 1 74 ? 37.438 -32.531 -7.902 1 67.62 74 TYR B N 1
ATOM 6580 C CA . TYR B 1 74 ? 36.812 -33.812 -7.762 1 67.62 74 TYR B CA 1
ATOM 6581 C C . TYR B 1 74 ? 36.938 -34.625 -9.039 1 67.62 74 TYR B C 1
ATOM 6583 O O . TYR B 1 74 ? 37.438 -34.125 -10.055 1 67.62 74 TYR B O 1
ATOM 6591 N N . ASP B 1 75 ? 36.812 -35.875 -9.086 1 70.94 75 ASP B N 1
ATOM 6592 C CA . ASP B 1 75 ? 37.094 -36.781 -10.203 1 70.94 75 ASP B CA 1
ATOM 6593 C C . ASP B 1 75 ? 36.375 -36.312 -11.469 1 70.94 75 ASP B C 1
ATOM 6595 O O . ASP B 1 75 ? 36.906 -36.438 -12.578 1 70.94 75 ASP B O 1
ATOM 6599 N N . ASN B 1 76 ? 35.281 -35.5 -11.359 1 82.94 76 ASN B N 1
ATOM 6600 C CA . ASN B 1 76 ? 34.5 -35.188 -12.562 1 82.94 76 ASN B CA 1
ATOM 6601 C C . ASN B 1 76 ? 34.25 -33.719 -12.695 1 82.94 76 ASN B C 1
ATOM 6603 O O . ASN B 1 76 ? 33.438 -33.281 -13.531 1 82.94 76 ASN B O 1
ATOM 6607 N N . VAL B 1 77 ? 34.875 -32.906 -11.867 1 87.69 77 VAL B N 1
ATOM 6608 C CA . VAL B 1 77 ? 34.625 -31.453 -11.898 1 87.69 77 VAL B CA 1
ATOM 6609 C C . VAL B 1 77 ? 35.906 -30.719 -12.203 1 87.69 77 VAL B C 1
ATOM 6611 O O . VAL B 1 77 ? 36.906 -30.891 -11.523 1 87.69 77 VAL B O 1
ATOM 6614 N N . GLN B 1 78 ? 35.906 -29.969 -13.188 1 87.75 78 GLN B N 1
ATOM 6615 C CA . GLN B 1 78 ? 37 -29.094 -13.539 1 87.75 78 GLN B CA 1
ATOM 6616 C C . GLN B 1 78 ? 36.656 -27.625 -13.305 1 87.75 78 GLN B C 1
ATOM 6618 O O . GLN B 1 78 ? 35.625 -27.156 -13.797 1 87.75 78 GLN B O 1
ATOM 6623 N N . PHE B 1 79 ? 37.438 -27 -12.523 1 87.5 79 PHE B N 1
ATOM 6624 C CA . PHE B 1 79 ? 37.188 -25.609 -12.211 1 87.5 79 PHE B CA 1
ATOM 6625 C C . PHE B 1 79 ? 38.344 -24.734 -12.656 1 87.5 79 PHE B C 1
ATOM 6627 O O . PHE B 1 79 ? 39.469 -24.922 -12.211 1 87.5 79 PHE B O 1
ATOM 6634 N N . ASN B 1 80 ? 38.062 -23.828 -13.594 1 85.75 80 ASN B N 1
ATOM 6635 C CA . ASN B 1 80 ? 39 -22.797 -14 1 85.75 80 ASN B CA 1
ATOM 6636 C C . ASN B 1 80 ? 38.812 -21.516 -13.211 1 85.75 80 ASN B C 1
ATOM 6638 O O . ASN B 1 80 ? 37.938 -20.703 -13.547 1 85.75 80 ASN B O 1
ATOM 6642 N N . GLU B 1 81 ? 39.594 -21.203 -12.383 1 83.12 81 GLU B N 1
ATOM 6643 C CA . GLU B 1 81 ? 39.375 -20.141 -11.414 1 83.12 81 GLU B CA 1
ATOM 6644 C C . GLU B 1 81 ? 39.5 -18.766 -12.07 1 83.12 81 GLU B C 1
ATOM 6646 O O . GLU B 1 81 ? 38.625 -17.906 -11.867 1 83.12 81 GLU B O 1
ATOM 6651 N N . PRO B 1 82 ? 40.469 -18.531 -12.852 1 80.81 82 PRO B N 1
ATOM 6652 C CA . PRO B 1 82 ? 40.594 -17.188 -13.438 1 80.81 82 PRO B CA 1
ATOM 6653 C C . PRO B 1 82 ? 39.438 -16.844 -14.367 1 80.81 82 PRO B C 1
ATOM 6655 O O . PRO B 1 82 ? 39 -15.695 -14.406 1 80.81 82 PRO B O 1
ATOM 6658 N N . LYS B 1 83 ? 39.031 -17.875 -15.039 1 85.81 83 LYS B N 1
ATOM 6659 C CA . LYS B 1 83 ? 37.906 -17.641 -15.961 1 85.81 83 LYS B CA 1
ATOM 6660 C C . LYS B 1 83 ? 36.562 -17.875 -15.281 1 85.81 83 LYS B C 1
ATOM 6662 O O . LYS B 1 83 ? 35.531 -17.531 -15.828 1 85.81 83 LYS B O 1
ATOM 6667 N N . ARG B 1 84 ? 36.625 -18.469 -14.156 1 91.19 84 ARG B N 1
ATOM 6668 C CA . ARG B 1 84 ? 35.438 -18.781 -13.359 1 91.19 84 ARG B CA 1
ATOM 6669 C C . ARG B 1 84 ? 34.5 -19.703 -14.125 1 91.19 84 ARG B C 1
ATOM 6671 O O . ARG B 1 84 ? 33.312 -19.422 -14.227 1 91.19 84 ARG B O 1
ATOM 6678 N N . ILE B 1 85 ? 35.031 -20.688 -14.695 1 92.56 85 ILE B N 1
ATOM 6679 C CA . ILE B 1 85 ? 34.25 -21.672 -15.461 1 92.56 85 ILE B CA 1
ATOM 6680 C C . ILE B 1 85 ? 34.312 -23.016 -14.758 1 92.56 85 ILE B C 1
ATOM 6682 O O . ILE B 1 85 ? 35.375 -23.484 -14.344 1 92.56 85 ILE B O 1
ATOM 6686 N N . ILE B 1 86 ? 33.156 -23.578 -14.641 1 92.81 86 ILE B N 1
ATOM 6687 C CA . ILE B 1 86 ? 33.062 -24.938 -14.102 1 92.81 86 ILE B CA 1
ATOM 6688 C C . ILE B 1 86 ? 32.562 -25.891 -15.188 1 92.81 86 ILE B C 1
ATOM 6690 O O . ILE B 1 86 ? 31.641 -25.562 -15.922 1 92.81 86 ILE B O 1
ATOM 6694 N N . ARG B 1 87 ? 33.25 -27 -15.32 1 93.06 87 ARG B N 1
ATOM 6695 C CA . ARG B 1 87 ? 32.875 -28.047 -16.25 1 93.06 87 ARG B CA 1
ATOM 6696 C C . ARG B 1 87 ? 32.688 -29.391 -15.531 1 93.06 87 ARG B C 1
ATOM 6698 O O . ARG B 1 87 ? 33.5 -29.75 -14.688 1 93.06 87 ARG B O 1
ATOM 6705 N N . ILE B 1 88 ? 31.656 -30.016 -15.82 1 92.69 88 ILE B N 1
ATOM 6706 C CA . ILE B 1 88 ? 31.391 -31.312 -15.203 1 92.69 88 ILE B CA 1
ATOM 6707 C C . ILE B 1 88 ? 31.297 -32.375 -16.281 1 92.69 88 ILE B C 1
ATOM 6709 O O . ILE B 1 88 ? 30.656 -32.188 -17.312 1 92.69 88 ILE B O 1
ATOM 6713 N N . PHE B 1 89 ? 31.922 -33.531 -15.953 1 89.38 89 PHE B N 1
ATOM 6714 C CA . PHE B 1 89 ? 31.984 -34.625 -16.906 1 89.38 89 PHE B CA 1
ATOM 6715 C C . PHE B 1 89 ? 31.328 -35.875 -16.312 1 89.38 89 PHE B C 1
ATOM 6717 O O . PHE B 1 89 ? 31.297 -36.062 -15.102 1 89.38 89 PHE B O 1
ATOM 6724 N N . ASN B 1 90 ? 30.734 -36.656 -17.188 1 83.94 90 ASN B N 1
ATOM 6725 C CA . ASN B 1 90 ? 30.188 -37.938 -16.734 1 83.94 90 ASN B CA 1
ATOM 6726 C C . ASN B 1 90 ? 31.266 -39 -16.688 1 83.94 90 ASN B C 1
ATOM 6728 O O . ASN B 1 90 ? 32.438 -38.719 -16.891 1 83.94 90 ASN B O 1
ATOM 6732 N N . ARG B 1 91 ? 30.891 -40.188 -16.375 1 76.69 91 ARG B N 1
ATOM 6733 C CA . ARG B 1 91 ? 31.828 -41.312 -16.219 1 76.69 91 ARG B CA 1
ATOM 6734 C C . ARG B 1 91 ? 32.5 -41.625 -17.531 1 76.69 91 ARG B C 1
ATOM 6736 O O . ARG B 1 91 ? 33.656 -42.094 -17.547 1 76.69 91 ARG B O 1
ATOM 6743 N N . ASP B 1 92 ? 31.875 -41.344 -18.719 1 80.19 92 ASP B N 1
ATOM 6744 C CA . ASP B 1 92 ? 32.438 -41.594 -20.047 1 80.19 92 ASP B CA 1
ATOM 6745 C C . ASP B 1 92 ? 33.25 -40.375 -20.547 1 80.19 92 ASP B C 1
ATOM 6747 O O . ASP B 1 92 ? 33.594 -40.312 -21.719 1 80.19 92 ASP B O 1
ATOM 6751 N N . ASP B 1 93 ? 33.438 -39.406 -19.688 1 82 93 ASP B N 1
ATOM 6752 C CA . ASP B 1 93 ? 34.25 -38.219 -19.938 1 82 93 ASP B CA 1
ATOM 6753 C C . ASP B 1 93 ? 33.594 -37.281 -20.953 1 82 93 ASP B C 1
ATOM 6755 O O . ASP B 1 93 ? 34.25 -36.625 -21.75 1 82 93 ASP B O 1
ATOM 6759 N N . HIS B 1 94 ? 32.344 -37.406 -21 1 88.06 94 HIS B N 1
ATOM 6760 C CA . HIS B 1 94 ? 31.594 -36.438 -21.781 1 88.06 94 HIS B CA 1
ATOM 6761 C C . HIS B 1 94 ? 31.172 -35.25 -20.922 1 88.06 94 HIS B C 1
ATOM 6763 O O . HIS B 1 94 ? 30.719 -35.438 -19.797 1 88.06 94 HIS B O 1
ATOM 6769 N N . GLU B 1 95 ? 31.391 -34.094 -21.516 1 91.88 95 GLU B N 1
ATOM 6770 C CA . GLU B 1 95 ? 30.984 -32.906 -20.797 1 91.88 95 GLU B CA 1
ATOM 6771 C C . GLU B 1 95 ? 29.453 -32.781 -20.719 1 91.88 95 GLU B C 1
ATOM 6773 O O . GLU B 1 95 ? 28.781 -32.75 -21.75 1 91.88 95 GLU B O 1
ATOM 6778 N N . ILE B 1 96 ? 28.938 -32.688 -19.547 1 93.62 96 ILE B N 1
ATOM 6779 C CA . ILE B 1 96 ? 27.484 -32.719 -19.422 1 93.62 96 ILE B CA 1
ATOM 6780 C C . ILE B 1 96 ? 26.984 -31.391 -18.906 1 93.62 96 ILE B C 1
ATOM 6782 O O . ILE B 1 96 ? 25.781 -31.094 -18.984 1 93.62 96 ILE B O 1
ATOM 6786 N N . LEU B 1 97 ? 27.891 -30.578 -18.312 1 95.31 97 LEU B N 1
ATOM 6787 C CA . LEU B 1 97 ? 27.484 -29.266 -17.812 1 95.31 97 LEU B CA 1
ATOM 6788 C C . LEU B 1 97 ? 28.656 -28.297 -17.844 1 95.31 97 LEU B C 1
ATOM 6790 O O . LEU B 1 97 ? 29.781 -28.656 -17.5 1 95.31 97 LEU B O 1
ATOM 6794 N N . LYS B 1 98 ? 28.406 -27.156 -18.297 1 95.56 98 LYS B N 1
ATOM 6795 C CA . LYS B 1 98 ? 29.359 -26.047 -18.297 1 95.56 98 LYS B CA 1
ATOM 6796 C C . LYS B 1 98 ? 28.703 -24.766 -17.766 1 95.56 98 LYS B C 1
ATOM 6798 O O . LYS B 1 98 ? 27.609 -24.406 -18.172 1 95.56 98 LYS B O 1
ATOM 6803 N N . ALA B 1 99 ? 29.359 -24.125 -16.859 1 96.06 99 ALA B N 1
ATOM 6804 C CA . ALA B 1 99 ? 28.797 -22.906 -16.281 1 96.06 99 ALA B CA 1
ATOM 6805 C C . ALA B 1 99 ? 29.859 -21.828 -16.109 1 96.06 99 ALA B C 1
ATOM 6807 O O . ALA B 1 99 ? 31.016 -22.141 -15.797 1 96.06 99 ALA B O 1
ATOM 6808 N N . THR B 1 100 ? 29.516 -20.641 -16.422 1 95.38 100 THR B N 1
ATOM 6809 C CA . THR B 1 100 ? 30.312 -19.469 -16.078 1 95.38 100 THR B CA 1
ATOM 6810 C C . THR B 1 100 ? 29.844 -18.859 -14.75 1 95.38 100 THR B C 1
ATOM 6812 O O . THR B 1 100 ? 28.688 -18.438 -14.633 1 95.38 100 THR B O 1
ATOM 6815 N N . LEU B 1 101 ? 30.703 -18.812 -13.852 1 95 101 LEU B N 1
ATOM 6816 C CA . LEU B 1 101 ? 30.344 -18.391 -12.5 1 95 101 LEU B CA 1
ATOM 6817 C C . LEU B 1 101 ? 30.578 -16.891 -12.328 1 95 101 LEU B C 1
ATOM 6819 O O . LEU B 1 101 ? 31.438 -16.312 -13 1 95 101 LEU B O 1
ATOM 6823 N N . ALA B 1 102 ? 29.75 -16.266 -11.445 1 94.25 102 ALA B N 1
ATOM 6824 C CA . ALA B 1 102 ? 29.875 -14.859 -11.039 1 94.25 102 ALA B CA 1
ATOM 6825 C C . ALA B 1 102 ? 29.891 -13.938 -12.258 1 94.25 102 ALA B C 1
ATOM 6827 O O . ALA B 1 102 ? 30.781 -13.094 -12.391 1 94.25 102 ALA B O 1
ATOM 6828 N N . VAL B 1 103 ? 28.922 -14.148 -13.078 1 92.62 103 VAL B N 1
ATOM 6829 C CA . VAL B 1 103 ? 28.797 -13.312 -14.266 1 92.62 103 VAL B CA 1
ATOM 6830 C C . VAL B 1 103 ? 28.484 -11.875 -13.859 1 92.62 103 VAL B C 1
ATOM 6832 O O . VAL B 1 103 ? 27.641 -11.641 -12.992 1 92.62 103 VAL B O 1
ATOM 6835 N N . GLY B 1 104 ? 29.156 -10.828 -14.445 1 85.5 104 GLY B N 1
ATOM 6836 C CA . GLY B 1 104 ? 28.922 -9.43 -14.125 1 85.5 104 GLY B CA 1
ATOM 6837 C C . GLY B 1 104 ? 30.047 -8.812 -13.32 1 85.5 104 GLY B C 1
ATOM 6838 O O . GLY B 1 104 ? 30.125 -7.586 -13.18 1 85.5 104 GLY B O 1
ATOM 6839 N N . LEU B 1 105 ? 30.797 -9.68 -12.617 1 84.25 105 LEU B N 1
ATOM 6840 C CA . LEU B 1 105 ? 31.953 -9.156 -11.883 1 84.25 105 LEU B CA 1
ATOM 6841 C C . LEU B 1 105 ? 33 -8.578 -12.844 1 84.25 105 LEU B C 1
ATOM 6843 O O . LEU B 1 105 ? 33.469 -9.273 -13.734 1 84.25 105 LEU B O 1
ATOM 6847 N N . GLU B 1 106 ? 33.031 -7.242 -12.844 1 72.38 106 GLU B N 1
ATOM 6848 C CA . GLU B 1 106 ? 33.906 -6.547 -13.773 1 72.38 106 GLU B CA 1
ATOM 6849 C C . GLU B 1 106 ? 35.375 -6.637 -13.328 1 72.38 106 GLU B C 1
ATOM 6851 O O . GLU B 1 106 ? 35.656 -6.621 -12.133 1 72.38 106 GLU B O 1
ATOM 6856 N N . GLY B 1 107 ? 36.25 -6.82 -14.258 1 61.97 107 GLY B N 1
ATOM 6857 C CA . GLY B 1 107 ? 37.719 -6.695 -14.117 1 61.97 107 GLY B CA 1
ATOM 6858 C C . GLY B 1 107 ? 38.406 -8.016 -13.82 1 61.97 107 GLY B C 1
ATOM 6859 O O . GLY B 1 107 ? 37.719 -9.031 -13.602 1 61.97 107 GLY B O 1
ATOM 6860 N N . LYS B 1 108 ? 39.625 -8.156 -14.07 1 64.25 108 LYS B N 1
ATOM 6861 C CA . LYS B 1 108 ? 40.531 -9.273 -13.766 1 64.25 108 LYS B CA 1
ATOM 6862 C C . LYS B 1 108 ? 40.844 -9.336 -12.266 1 64.25 108 LYS B C 1
ATOM 6864 O O . LYS B 1 108 ? 41.875 -8.852 -11.828 1 64.25 108 LYS B O 1
ATOM 6869 N N . VAL B 1 109 ? 39.656 -9.656 -11.453 1 72.69 109 VAL B N 1
ATOM 6870 C CA . VAL B 1 109 ? 39.875 -9.711 -10.008 1 72.69 109 VAL B CA 1
ATOM 6871 C C . VAL B 1 109 ? 40.281 -11.125 -9.594 1 72.69 109 VAL B C 1
ATOM 6873 O O . VAL B 1 109 ? 39.656 -12.102 -10.008 1 72.69 109 VAL B O 1
ATOM 6876 N N . LYS B 1 110 ? 41.344 -11.281 -9.047 1 81.12 110 LYS B N 1
ATOM 6877 C CA . LYS B 1 110 ? 41.875 -12.547 -8.547 1 81.12 110 LYS B CA 1
ATOM 6878 C C . LYS B 1 110 ? 41.125 -13.008 -7.312 1 81.12 110 LYS B C 1
ATOM 6880 O O . LYS B 1 110 ? 40.656 -12.188 -6.52 1 81.12 110 LYS B O 1
ATOM 6885 N N . SER B 1 111 ? 40.906 -14.336 -7.281 1 88.5 111 SER B N 1
ATOM 6886 C CA . SER B 1 111 ? 40.281 -14.922 -6.094 1 88.5 111 SER B CA 1
ATOM 6887 C C . SER B 1 111 ? 41.344 -15.375 -5.09 1 88.5 111 SER B C 1
ATOM 6889 O O . SER B 1 111 ? 42.469 -15.695 -5.469 1 88.5 111 SER B O 1
ATOM 6891 N N . TYR B 1 112 ? 40.969 -15.336 -3.848 1 90.31 112 TYR B N 1
ATOM 6892 C CA . TYR B 1 112 ? 41.844 -15.773 -2.754 1 90.31 112 TYR B CA 1
ATOM 6893 C C . TYR B 1 112 ? 41.125 -16.812 -1.887 1 90.31 112 TYR B C 1
ATOM 6895 O O . TYR B 1 112 ? 39.906 -16.844 -1.82 1 90.31 112 TYR B O 1
ATOM 6903 N N . PRO B 1 113 ? 42 -17.672 -1.371 1 90.69 113 PRO B N 1
ATOM 6904 C CA . PRO B 1 113 ? 41.375 -18.531 -0.361 1 90.69 113 PRO B CA 1
ATOM 6905 C C . PRO B 1 113 ? 40.781 -17.75 0.8 1 90.69 113 PRO B C 1
ATOM 6907 O O . PRO B 1 113 ? 41.344 -16.734 1.229 1 90.69 113 PRO B O 1
ATOM 6910 N N . CYS B 1 114 ? 39.75 -18.25 1.266 1 92.88 114 CYS B N 1
ATOM 6911 C CA . CYS B 1 114 ? 39.031 -17.547 2.326 1 92.88 114 CYS B CA 1
ATOM 6912 C C . CYS B 1 114 ? 39.875 -17.484 3.596 1 92.88 114 CYS B C 1
ATOM 6914 O O . CYS B 1 114 ? 40.75 -18.328 3.82 1 92.88 114 CYS B O 1
ATOM 6916 N N . LEU B 1 115 ? 39.531 -16.562 4.41 1 91.94 115 LEU B N 1
ATOM 6917 C CA . LEU B 1 115 ? 40.125 -16.453 5.738 1 91.94 115 LEU B CA 1
ATOM 6918 C C . LEU B 1 115 ? 39.625 -17.594 6.637 1 91.94 115 LEU B C 1
ATOM 6920 O O . LEU B 1 115 ? 38.562 -18.156 6.41 1 91.94 115 LEU B O 1
ATOM 6924 N N . PRO B 1 116 ? 40.438 -17.953 7.594 1 90.69 116 PRO B N 1
ATOM 6925 C CA . PRO B 1 116 ? 40.062 -19.062 8.477 1 90.69 116 PRO B CA 1
ATOM 6926 C C . PRO B 1 116 ? 38.719 -18.859 9.133 1 90.69 116 PRO B C 1
ATOM 6928 O O . PRO B 1 116 ? 37.969 -19.844 9.328 1 90.69 116 PRO B O 1
ATOM 6931 N N . GLU B 1 117 ? 38.375 -17.641 9.305 1 91.75 117 GLU B N 1
ATOM 6932 C CA . GLU B 1 117 ? 37.094 -17.375 9.953 1 91.75 117 GLU B CA 1
ATOM 6933 C C . GLU B 1 117 ? 35.938 -17.641 9.016 1 91.75 117 GLU B C 1
ATOM 6935 O O . GLU B 1 117 ? 34.812 -17.875 9.469 1 91.75 117 GLU B O 1
ATOM 6940 N N . ASP B 1 118 ? 36.25 -17.594 7.781 1 93.19 118 ASP B N 1
ATOM 6941 C CA . ASP B 1 118 ? 35.188 -17.734 6.801 1 93.19 118 ASP B CA 1
ATOM 6942 C C . ASP B 1 118 ? 35.156 -19.156 6.223 1 93.19 118 ASP B C 1
ATOM 6944 O O . ASP B 1 118 ? 34.312 -19.484 5.398 1 93.19 118 ASP B O 1
ATOM 6948 N N . ARG B 1 119 ? 36.062 -19.969 6.641 1 91.88 119 ARG B N 1
ATOM 6949 C CA . ARG B 1 119 ? 36.094 -21.344 6.164 1 91.88 119 ARG B CA 1
ATOM 6950 C C . ARG B 1 119 ? 35.156 -22.234 6.965 1 91.88 119 ARG B C 1
ATOM 6952 O O . ARG B 1 119 ? 34.969 -22.031 8.164 1 91.88 119 ARG B O 1
ATOM 6959 N N . ARG B 1 120 ? 34.594 -23.172 6.23 1 91.31 120 ARG B N 1
ATOM 6960 C CA . ARG B 1 120 ? 33.688 -24.125 6.867 1 91.31 120 ARG B CA 1
ATOM 6961 C C . ARG B 1 120 ? 34.375 -25.469 7.113 1 91.31 120 ARG B C 1
ATOM 6963 O O . ARG B 1 120 ? 35.219 -25.891 6.324 1 91.31 120 ARG B O 1
ATOM 6970 N N . ASN B 1 121 ? 33.969 -26.109 8.18 1 85.88 121 ASN B N 1
ATOM 6971 C CA . ASN B 1 121 ? 34.531 -27.422 8.5 1 85.88 121 ASN B CA 1
ATOM 6972 C C . ASN B 1 121 ? 33.656 -28.547 7.953 1 85.88 121 ASN B C 1
ATOM 6974 O O . ASN B 1 121 ? 33.406 -29.516 8.664 1 85.88 121 ASN B O 1
ATOM 6978 N N . ASP B 1 122 ? 33.219 -28.391 6.77 1 86 122 ASP B N 1
ATOM 6979 C CA . ASP B 1 122 ? 32.375 -29.406 6.191 1 86 122 ASP B CA 1
ATOM 6980 C C . ASP B 1 122 ? 32.969 -29.984 4.91 1 86 122 ASP B C 1
ATOM 6982 O O . ASP B 1 122 ? 32.281 -30.656 4.137 1 86 122 ASP B O 1
ATOM 6986 N N . GLY B 1 123 ? 34.25 -29.672 4.66 1 82.56 123 GLY B N 1
ATOM 6987 C CA . GLY B 1 123 ? 34.906 -30.172 3.469 1 82.56 123 GLY B CA 1
ATOM 6988 C C . GLY B 1 123 ? 34.719 -29.281 2.256 1 82.56 123 GLY B C 1
ATOM 6989 O O . GLY B 1 123 ? 35.125 -29.641 1.147 1 82.56 123 GLY B O 1
ATOM 6990 N N . SER B 1 124 ? 34.188 -28.125 2.447 1 89.12 124 SER B N 1
ATOM 6991 C CA . SER B 1 124 ? 33.938 -27.219 1.332 1 89.12 124 SER B CA 1
ATOM 6992 C C . SER B 1 124 ? 35.188 -26.422 0.981 1 89.12 124 SER B C 1
ATOM 6994 O O . SER B 1 124 ? 35.969 -26.062 1.862 1 89.12 124 SER B O 1
ATOM 6996 N N . GLU B 1 125 ? 35.375 -26.203 -0.303 1 89.69 125 GLU B N 1
ATOM 6997 C CA . GLU B 1 125 ? 36.375 -25.25 -0.785 1 89.69 125 GLU B CA 1
ATOM 6998 C C . GLU B 1 125 ? 35.812 -23.828 -0.753 1 89.69 125 GLU B C 1
ATOM 7000 O O . GLU B 1 125 ? 34.656 -23.594 -1.09 1 89.69 125 GLU B O 1
ATOM 7005 N N . CYS B 1 126 ? 36.656 -22.984 -0.245 1 93.38 126 CYS B N 1
ATOM 7006 C CA . CYS B 1 126 ? 36.188 -21.609 -0.086 1 93.38 126 CYS B CA 1
ATOM 7007 C C . CYS B 1 126 ? 37.125 -20.641 -0.813 1 93.38 126 CYS B C 1
ATOM 7009 O O . CYS B 1 126 ? 38.312 -20.641 -0.586 1 93.38 126 CYS B O 1
ATOM 7011 N N . LEU B 1 127 ? 36.531 -19.828 -1.689 1 92.88 127 LEU B N 1
ATOM 7012 C CA . LEU B 1 127 ? 37.25 -18.781 -2.406 1 92.88 127 LEU B CA 1
ATOM 7013 C C . LEU B 1 127 ? 36.562 -17.422 -2.199 1 92.88 127 LEU B C 1
ATOM 7015 O O . LEU B 1 127 ? 35.344 -17.359 -2.041 1 92.88 127 LEU B O 1
ATOM 7019 N N . GLU B 1 128 ? 37.344 -16.406 -2.182 1 93.69 128 GLU B N 1
ATOM 7020 C CA . GLU B 1 128 ? 36.781 -15.07 -1.998 1 93.69 128 GLU B CA 1
ATOM 7021 C C . GLU B 1 128 ? 37.344 -14.086 -3.01 1 93.69 128 GLU B C 1
ATOM 7023 O O . GLU B 1 128 ? 38.562 -14.086 -3.262 1 93.69 128 GLU B O 1
ATOM 7028 N N . TRP B 1 129 ? 36.594 -13.438 -3.734 1 92.19 129 TRP B N 1
ATOM 7029 C CA . TRP B 1 129 ? 36.969 -12.211 -4.434 1 92.19 129 TRP B CA 1
ATOM 7030 C C . TRP B 1 129 ? 36.844 -11 -3.51 1 92.19 129 TRP B C 1
ATOM 7032 O O . TRP B 1 129 ? 35.75 -10.586 -3.137 1 92.19 129 TRP B O 1
ATOM 7042 N N . LEU B 1 130 ? 37.844 -10.406 -3.254 1 87.69 130 LEU B N 1
ATOM 7043 C CA . LEU B 1 130 ? 38.031 -9.5 -2.117 1 87.69 130 LEU B CA 1
ATOM 7044 C C . LEU B 1 130 ? 36.906 -8.461 -2.08 1 87.69 130 LEU B C 1
ATOM 7046 O O . LEU B 1 130 ? 36.719 -7.695 -3.029 1 87.69 130 LEU B O 1
ATOM 7050 N N . HIS B 1 131 ? 36.125 -8.508 -1.021 1 87.19 131 HIS B N 1
ATOM 7051 C CA . HIS B 1 131 ? 35.094 -7.578 -0.615 1 87.19 131 HIS B CA 1
ATOM 7052 C C . HIS B 1 131 ? 33.938 -7.594 -1.597 1 87.19 131 HIS B C 1
ATOM 7054 O O . HIS B 1 131 ? 33.188 -6.621 -1.691 1 87.19 131 HIS B O 1
ATOM 7060 N N . THR B 1 132 ? 33.812 -8.672 -2.354 1 92.44 132 THR B N 1
ATOM 7061 C CA . THR B 1 132 ? 32.75 -8.688 -3.369 1 92.44 132 THR B CA 1
ATOM 7062 C C . THR B 1 132 ? 31.891 -9.945 -3.232 1 92.44 132 THR B C 1
ATOM 7064 O O . THR B 1 132 ? 30.719 -9.859 -2.895 1 92.44 132 THR B O 1
ATOM 7067 N N . LEU B 1 133 ? 32.594 -11.133 -3.471 1 95.19 133 LEU B N 1
ATOM 7068 C CA . LEU B 1 133 ? 31.859 -12.391 -3.441 1 95.19 133 LEU B CA 1
ATOM 7069 C C . LEU B 1 133 ? 32.656 -13.469 -2.715 1 95.19 133 LEU B C 1
ATOM 7071 O O . LEU B 1 133 ? 33.875 -13.492 -2.797 1 95.19 133 LEU B O 1
ATOM 7075 N N . ARG B 1 134 ? 32.031 -14.281 -2.061 1 96 134 ARG B N 1
ATOM 7076 C CA . ARG B 1 134 ? 32.594 -15.484 -1.46 1 96 134 ARG B CA 1
ATOM 7077 C C . ARG B 1 134 ? 31.938 -16.734 -2.02 1 96 134 ARG B C 1
ATOM 7079 O O . ARG B 1 134 ? 30.719 -16.766 -2.219 1 96 134 ARG B O 1
ATOM 7086 N N . PHE B 1 135 ? 32.75 -17.719 -2.295 1 95.56 135 PHE B N 1
ATOM 7087 C CA . PHE B 1 135 ? 32.281 -18.906 -3.006 1 95.56 135 PHE B CA 1
ATOM 7088 C C . PHE B 1 135 ? 32.594 -20.172 -2.203 1 95.56 135 PHE B C 1
ATOM 7090 O O . PHE B 1 135 ? 33.719 -20.328 -1.714 1 95.56 135 PHE B O 1
ATOM 7097 N N . TYR B 1 136 ? 31.578 -21.031 -2.016 1 95.44 136 TYR B N 1
ATOM 7098 C CA . TYR B 1 136 ? 31.766 -22.328 -1.389 1 95.44 136 TYR B CA 1
ATOM 7099 C C . TYR B 1 136 ? 31.375 -23.453 -2.34 1 95.44 136 TYR B C 1
ATOM 7101 O O . TYR B 1 136 ? 30.312 -23.406 -2.971 1 95.44 136 TYR B O 1
ATOM 7109 N N . LEU B 1 137 ? 32.156 -24.438 -2.506 1 93.12 137 LEU B N 1
ATOM 7110 C CA . LEU B 1 137 ? 31.875 -25.625 -3.309 1 93.12 137 LEU B CA 1
ATOM 7111 C C . LEU B 1 137 ? 32.125 -26.891 -2.504 1 93.12 137 LEU B C 1
ATOM 7113 O O . LEU B 1 137 ? 33.188 -27.062 -1.919 1 93.12 137 LEU B O 1
ATOM 7117 N N . LYS B 1 138 ? 31.062 -27.719 -2.477 1 91.06 138 LYS B N 1
ATOM 7118 C CA . LYS B 1 138 ? 31.172 -28.953 -1.699 1 91.06 138 LYS B CA 1
ATOM 7119 C C . LYS B 1 138 ? 30.578 -30.125 -2.465 1 91.06 138 LYS B C 1
ATOM 7121 O O . LYS B 1 138 ? 29.562 -30 -3.143 1 91.06 138 LYS B O 1
ATOM 7126 N N . CYS B 1 139 ? 31.25 -31.203 -2.391 1 87.81 139 CYS B N 1
ATOM 7127 C CA . CYS B 1 139 ? 30.688 -32.438 -2.91 1 87.81 139 CYS B CA 1
ATOM 7128 C C . CYS B 1 139 ? 29.828 -33.125 -1.861 1 87.81 139 CYS B C 1
ATOM 7130 O O . CYS B 1 139 ? 30.25 -33.312 -0.716 1 87.81 139 CYS B O 1
ATOM 7132 N N . LEU B 1 140 ? 28.594 -33.406 -2.217 1 84.75 140 LEU B N 1
ATOM 7133 C CA . LEU B 1 140 ? 27.672 -34.062 -1.278 1 84.75 140 LEU B CA 1
ATOM 7134 C C . LEU B 1 140 ? 27.812 -35.562 -1.337 1 84.75 140 LEU B C 1
ATOM 7136 O O . LEU B 1 140 ? 27.906 -36.156 -2.422 1 84.75 140 LEU B O 1
ATOM 7140 N N . PRO B 1 141 ? 28 -36.125 -0.102 1 65.56 141 PRO B N 1
ATOM 7141 C CA . PRO B 1 141 ? 28.203 -37.594 -0.087 1 65.56 141 PRO B CA 1
ATOM 7142 C C . PRO B 1 141 ? 26.984 -38.375 -0.581 1 65.56 141 PRO B C 1
ATOM 7144 O O . PRO B 1 141 ? 25.844 -37.938 -0.334 1 65.56 141 PRO B O 1
ATOM 7147 N N . HIS B 1 142 ? 27.016 -38.938 -1.646 1 60.06 142 HIS B N 1
ATOM 7148 C CA . HIS B 1 142 ? 25.922 -39.812 -2.062 1 60.06 142 HIS B CA 1
ATOM 7149 C C . HIS B 1 142 ? 26.219 -41.281 -1.767 1 60.06 142 HIS B C 1
ATOM 7151 O O . HIS B 1 142 ? 27.375 -41.688 -1.86 1 60.06 142 HIS B O 1
ATOM 7157 N N . ASP B 1 143 ? 25.453 -41.969 -1.016 1 50.28 143 ASP B N 1
ATOM 7158 C CA . ASP B 1 143 ? 25.625 -43.438 -0.908 1 50.28 143 ASP B CA 1
ATOM 7159 C C . ASP B 1 143 ? 25.625 -44.094 -2.287 1 50.28 143 ASP B C 1
ATOM 7161 O O . ASP B 1 143 ? 24.609 -44.094 -2.984 1 50.28 143 ASP B O 1
ATOM 7165 N N . PRO B 1 144 ? 26.828 -44.375 -2.816 1 48.41 144 PRO B N 1
ATOM 7166 C CA . PRO B 1 144 ? 26.953 -45 -4.137 1 48.41 144 PRO B CA 1
ATOM 7167 C C . PRO B 1 144 ? 25.984 -46.188 -4.332 1 48.41 144 PRO B C 1
ATOM 7169 O O . PRO B 1 144 ? 25.641 -46.5 -5.469 1 48.41 144 PRO B O 1
ATOM 7172 N N . GLY B 1 145 ? 25.766 -46.969 -3.297 1 47.44 145 GLY B N 1
ATOM 7173 C CA . GLY B 1 145 ? 24.953 -48.156 -3.418 1 47.44 145 GLY B CA 1
ATOM 7174 C C . GLY B 1 145 ? 23.531 -47.875 -3.842 1 47.44 145 GLY B C 1
ATOM 7175 O O . GLY B 1 145 ? 22.812 -48.781 -4.277 1 47.44 145 GLY B O 1
ATOM 7176 N N . VAL B 1 146 ? 23.031 -46.75 -3.527 1 54.84 146 VAL B N 1
ATOM 7177 C CA . VAL B 1 146 ? 21.609 -46.562 -3.77 1 54.84 146 VAL B CA 1
ATOM 7178 C C . VAL B 1 146 ? 21.391 -46.062 -5.188 1 54.84 146 VAL B C 1
ATOM 7180 O O . VAL B 1 146 ? 20.531 -46.562 -5.914 1 54.84 146 VAL B O 1
ATOM 7183 N N . ASP B 1 147 ? 21.953 -44.938 -5.637 1 65.31 147 ASP B N 1
ATOM 7184 C CA . ASP B 1 147 ? 21.797 -44.531 -7.027 1 65.31 147 ASP B CA 1
ATOM 7185 C C . ASP B 1 147 ? 23.047 -43.812 -7.551 1 65.31 147 ASP B C 1
ATOM 7187 O O . ASP B 1 147 ? 23.938 -43.469 -6.773 1 65.31 147 ASP B O 1
ATOM 7191 N N . ASN B 1 148 ? 23.562 -44.031 -8.719 1 73.56 148 ASN B N 1
ATOM 7192 C CA . ASN B 1 148 ? 24.719 -43.469 -9.414 1 73.56 148 ASN B CA 1
ATOM 7193 C C . ASN B 1 148 ? 24.594 -41.969 -9.562 1 73.56 148 ASN B C 1
ATOM 7195 O O . ASN B 1 148 ? 25.078 -41.406 -10.547 1 73.56 148 ASN B O 1
ATOM 7199 N N . THR B 1 149 ? 23.984 -41.344 -8.477 1 85 149 THR B N 1
ATOM 7200 C CA . THR B 1 149 ? 23.812 -39.875 -8.547 1 85 149 THR B CA 1
ATOM 7201 C C . THR B 1 149 ? 24.844 -39.188 -7.656 1 85 149 THR B C 1
ATOM 7203 O O . THR B 1 149 ? 25.094 -39.625 -6.531 1 85 149 THR B O 1
ATOM 7206 N N . THR B 1 150 ? 25.609 -38.219 -8.164 1 86.25 150 THR B N 1
ATOM 7207 C CA . THR B 1 150 ? 26.547 -37.344 -7.43 1 86.25 150 THR B CA 1
ATOM 7208 C C . THR B 1 150 ? 26.078 -35.906 -7.453 1 86.25 150 THR B C 1
ATOM 7210 O O . THR B 1 150 ? 25.688 -35.375 -8.508 1 86.25 150 THR B O 1
ATOM 7213 N N . CYS B 1 151 ? 26.094 -35.281 -6.312 1 90.5 151 CYS B N 1
ATOM 7214 C CA . CYS B 1 151 ? 25.656 -33.875 -6.246 1 90.5 151 CYS B CA 1
ATOM 7215 C C . CYS B 1 151 ? 26.75 -33 -5.695 1 90.5 151 CYS B C 1
ATOM 7217 O O . CYS B 1 151 ? 27.578 -33.438 -4.902 1 90.5 151 CYS B O 1
ATOM 7219 N N . TYR B 1 152 ? 26.797 -31.781 -6.133 1 92.31 152 TYR B N 1
ATOM 7220 C CA . TYR B 1 152 ? 27.703 -30.734 -5.688 1 92.31 152 TYR B CA 1
ATOM 7221 C C . TYR B 1 152 ? 26.922 -29.516 -5.184 1 92.31 152 TYR B C 1
ATOM 7223 O O . TYR B 1 152 ? 25.984 -29.062 -5.836 1 92.31 152 TYR B O 1
ATOM 7231 N N . SER B 1 153 ? 27.312 -29.062 -4.047 1 94.88 153 SER B N 1
ATOM 7232 C CA . SER B 1 153 ? 26.641 -27.906 -3.465 1 94.88 153 SER B CA 1
ATOM 7233 C C . SER B 1 153 ? 27.422 -26.625 -3.734 1 94.88 153 SER B C 1
ATOM 7235 O O . SER B 1 153 ? 28.625 -26.562 -3.465 1 94.88 153 SER B O 1
ATOM 7237 N N . VAL B 1 154 ? 26.781 -25.703 -4.293 1 96.25 154 VAL B N 1
ATOM 7238 C CA . VAL B 1 154 ? 27.359 -24.391 -4.578 1 96.25 154 VAL B CA 1
ATOM 7239 C C . VAL B 1 154 ? 26.703 -23.328 -3.709 1 96.25 154 VAL B C 1
ATOM 7241 O O . VAL B 1 154 ? 25.469 -23.266 -3.637 1 96.25 154 VAL B O 1
ATOM 7244 N N . HIS B 1 155 ? 27.469 -22.5 -3.061 1 97.38 155 HIS B N 1
ATOM 7245 C CA . HIS B 1 155 ? 26.969 -21.422 -2.207 1 97.38 155 HIS B CA 1
ATOM 7246 C C . HIS B 1 155 ? 27.734 -20.125 -2.447 1 97.38 155 HIS B C 1
ATOM 7248 O O . HIS B 1 155 ? 28.938 -20.062 -2.211 1 97.38 155 HIS B O 1
ATOM 7254 N N . TRP B 1 156 ? 27.062 -19.109 -3.002 1 97.44 156 TRP B N 1
ATOM 7255 C CA . TRP B 1 156 ? 27.625 -17.781 -3.193 1 97.44 156 TRP B CA 1
ATOM 7256 C C . TRP B 1 156 ? 27.125 -16.828 -2.111 1 97.44 156 TRP B C 1
ATOM 7258 O O . TRP B 1 156 ? 25.953 -16.859 -1.738 1 97.44 156 TRP B O 1
ATOM 7268 N N . LYS B 1 157 ? 27.984 -15.969 -1.587 1 96.75 157 LYS B N 1
ATOM 7269 C CA . LYS B 1 157 ? 27.641 -14.906 -0.647 1 96.75 157 LYS B CA 1
ATOM 7270 C C . LYS B 1 157 ? 28.141 -13.555 -1.15 1 96.75 157 LYS B C 1
ATOM 7272 O O . LYS B 1 157 ? 29.344 -13.352 -1.342 1 96.75 157 LYS B O 1
ATOM 7277 N N . ALA B 1 158 ? 27.219 -12.68 -1.416 1 96.81 158 ALA B N 1
ATOM 7278 C CA . ALA B 1 158 ? 27.625 -11.305 -1.703 1 96.81 158 ALA B CA 1
ATOM 7279 C C . ALA B 1 158 ? 28.141 -10.617 -0.447 1 96.81 158 ALA B C 1
ATOM 7281 O O . ALA B 1 158 ? 27.656 -10.867 0.657 1 96.81 158 ALA B O 1
ATOM 7282 N N . LEU B 1 159 ? 29.047 -9.672 -0.585 1 94.56 159 LEU B N 1
ATOM 7283 C CA . LEU B 1 159 ? 29.656 -9.008 0.57 1 94.56 159 LEU B CA 1
ATOM 7284 C C . LEU B 1 159 ? 29.359 -7.512 0.549 1 94.56 159 LEU B C 1
ATOM 7286 O O . LEU B 1 159 ? 29.828 -6.773 1.419 1 94.56 159 LEU B O 1
ATOM 7290 N N . ARG B 1 160 ? 28.609 -7.035 -0.432 1 91.44 160 ARG B N 1
ATOM 7291 C CA . ARG B 1 160 ? 28.188 -5.637 -0.534 1 91.44 160 ARG B CA 1
ATOM 7292 C C . ARG B 1 160 ? 26.859 -5.52 -1.245 1 91.44 160 ARG B C 1
ATOM 7294 O O . ARG B 1 160 ? 26.422 -6.449 -1.926 1 91.44 160 ARG B O 1
ATOM 7301 N N . ASN B 1 161 ? 26.188 -4.367 -1.188 1 87.25 161 ASN B N 1
ATOM 7302 C CA . ASN B 1 161 ? 24.812 -4.18 -1.622 1 87.25 161 ASN B CA 1
ATOM 7303 C C . ASN B 1 161 ? 24.703 -4.117 -3.143 1 87.25 161 ASN B C 1
ATOM 7305 O O . ASN B 1 161 ? 23.656 -4.438 -3.709 1 87.25 161 ASN B O 1
ATOM 7309 N N . ASP B 1 162 ? 25.688 -3.771 -3.822 1 88 162 ASP B N 1
ATOM 7310 C CA . ASP B 1 162 ? 25.594 -3.574 -5.266 1 88 162 ASP B CA 1
ATOM 7311 C C . ASP B 1 162 ? 26.062 -4.812 -6.023 1 88 162 ASP B C 1
ATOM 7313 O O . ASP B 1 162 ? 26.203 -4.785 -7.246 1 88 162 ASP B O 1
ATOM 7317 N N . VAL B 1 163 ? 26.344 -5.938 -5.285 1 92.38 163 VAL B N 1
ATOM 7318 C CA . VAL B 1 163 ? 26.828 -7.168 -5.895 1 92.38 163 VAL B CA 1
ATOM 7319 C C . VAL B 1 163 ? 25.766 -8.258 -5.781 1 92.38 163 VAL B C 1
ATOM 7321 O O . VAL B 1 163 ? 25.172 -8.445 -4.715 1 92.38 163 VAL B O 1
ATOM 7324 N N . TYR B 1 164 ? 25.594 -8.953 -6.93 1 95.06 164 TYR B N 1
ATOM 7325 C CA . TYR B 1 164 ? 24.625 -10.039 -6.98 1 95.06 164 TYR B CA 1
ATOM 7326 C C . TYR B 1 164 ? 25.25 -11.305 -7.555 1 95.06 164 TYR B C 1
ATOM 7328 O O . TYR B 1 164 ? 25.781 -11.289 -8.672 1 95.06 164 TYR B O 1
ATOM 7336 N N . PRO B 1 165 ? 25.25 -12.359 -6.758 1 97.25 165 PRO B N 1
ATOM 7337 C CA . PRO B 1 165 ? 25.688 -13.625 -7.34 1 97.25 165 PRO B CA 1
ATOM 7338 C C . PRO B 1 165 ? 24.922 -13.984 -8.617 1 97.25 165 PRO B C 1
ATOM 7340 O O . PRO B 1 165 ? 23.703 -13.875 -8.664 1 97.25 165 PRO B O 1
ATOM 7343 N N . ASN B 1 166 ? 25.625 -14.383 -9.641 1 97.81 166 ASN B N 1
ATOM 7344 C CA . ASN B 1 166 ? 25.047 -14.641 -10.961 1 97.81 166 ASN B CA 1
ATOM 7345 C C . ASN B 1 166 ? 25.828 -15.719 -11.703 1 97.81 166 ASN B C 1
ATOM 7347 O O . ASN B 1 166 ? 27.016 -15.555 -12 1 97.81 166 ASN B O 1
ATOM 7351 N N . ASP B 1 167 ? 25.25 -16.844 -11.906 1 98 167 ASP B N 1
ATOM 7352 C CA . ASP B 1 167 ? 25.875 -17.938 -12.648 1 98 167 ASP B CA 1
ATOM 7353 C C . ASP B 1 167 ? 25.078 -18.266 -13.906 1 98 167 ASP B C 1
ATOM 7355 O O . ASP B 1 167 ? 23.844 -18.234 -13.898 1 98 167 ASP B O 1
ATOM 7359 N N . CYS B 1 168 ? 25.766 -18.578 -14.961 1 97.5 168 CYS B N 1
ATOM 7360 C CA . CYS B 1 168 ? 25.109 -18.891 -16.234 1 97.5 168 CYS B CA 1
ATOM 7361 C C . CYS B 1 168 ? 25.547 -20.25 -16.75 1 97.5 168 CYS B C 1
ATOM 7363 O O . CYS B 1 168 ? 26.734 -20.547 -16.797 1 97.5 168 CYS B O 1
ATOM 7365 N N . PHE B 1 169 ? 24.641 -21.047 -17.062 1 97.25 169 PHE B N 1
ATOM 7366 C CA . PHE B 1 169 ? 24.859 -22.375 -17.625 1 97.25 169 PHE B CA 1
ATOM 7367 C C . PHE B 1 169 ? 24.719 -22.375 -19.141 1 97.25 169 PHE B C 1
ATOM 7369 O O . PHE B 1 169 ? 23.641 -22.109 -19.656 1 97.25 169 PHE B O 1
ATOM 7376 N N . ASP B 1 170 ? 25.734 -22.703 -19.703 1 93.12 170 ASP B N 1
ATOM 7377 C CA . ASP B 1 170 ? 25.844 -22.594 -21.156 1 93.12 170 ASP B CA 1
ATOM 7378 C C . ASP B 1 170 ? 25.641 -23.953 -21.812 1 93.12 170 ASP B C 1
ATOM 7380 O O . ASP B 1 170 ? 26.109 -24.969 -21.312 1 93.12 170 ASP B O 1
ATOM 7384 N N . TRP B 1 171 ? 24.844 -23.938 -22.984 1 92.88 171 TRP B N 1
ATOM 7385 C CA . TRP B 1 171 ? 24.703 -25.188 -23.719 1 92.88 171 TRP B CA 1
ATOM 7386 C C . TRP B 1 171 ? 25.25 -25.062 -25.141 1 92.88 171 TRP B C 1
ATOM 7388 O O . TRP B 1 171 ? 24.812 -25.766 -26.047 1 92.88 171 TRP B O 1
ATOM 7398 N N . THR B 1 172 ? 26.172 -24.156 -25.344 1 89.31 172 THR B N 1
ATOM 7399 C CA . THR B 1 172 ? 26.797 -23.984 -26.656 1 89.31 172 THR B CA 1
ATOM 7400 C C . THR B 1 172 ? 27.609 -25.203 -27.047 1 89.31 172 THR B C 1
ATOM 7402 O O . THR B 1 172 ? 27.438 -25.75 -28.141 1 89.31 172 THR B O 1
ATOM 7405 N N . ASP B 1 173 ? 28.406 -25.609 -26.109 1 86.56 173 ASP B N 1
ATOM 7406 C CA . ASP B 1 173 ? 29.297 -26.719 -26.391 1 86.56 173 ASP B CA 1
ATOM 7407 C C . ASP B 1 173 ? 28.641 -28.062 -26.094 1 86.56 173 ASP B C 1
ATOM 7409 O O . ASP B 1 173 ? 28.797 -29.031 -26.859 1 86.56 173 ASP B O 1
ATOM 7413 N N . THR B 1 174 ? 27.922 -28.078 -25.031 1 88.31 174 THR B N 1
ATOM 7414 C CA . THR B 1 174 ? 27.359 -29.344 -24.594 1 88.31 174 THR B CA 1
ATOM 7415 C C . THR B 1 174 ? 26.156 -29.734 -25.469 1 88.31 174 THR B C 1
ATOM 7417 O O . THR B 1 174 ? 25.797 -30.906 -25.547 1 88.31 174 THR B O 1
ATOM 7420 N N . LYS B 1 175 ? 25.5 -28.828 -26.047 1 90.62 175 LYS B N 1
ATOM 7421 C CA . LYS B 1 175 ? 24.344 -29.016 -26.906 1 90.62 175 LYS B CA 1
ATOM 7422 C C . LYS B 1 175 ? 23.219 -29.766 -26.188 1 90.62 175 LYS B C 1
ATOM 7424 O O . LYS B 1 175 ? 22.594 -30.656 -26.75 1 90.62 175 LYS B O 1
ATOM 7429 N N . VAL B 1 176 ? 23.078 -29.453 -24.938 1 93.81 176 VAL B N 1
ATOM 7430 C CA . VAL B 1 176 ? 22.047 -30.094 -24.141 1 93.81 176 VAL B CA 1
ATOM 7431 C C . VAL B 1 176 ? 20.719 -29.344 -24.297 1 93.81 176 VAL B C 1
ATOM 7433 O O . VAL B 1 176 ? 20.719 -28.172 -24.688 1 93.81 176 VAL B O 1
ATOM 7436 N N . HIS B 1 177 ? 19.609 -30.062 -24.031 1 94.69 177 HIS B N 1
ATOM 7437 C CA . HIS B 1 177 ? 18.281 -29.453 -23.859 1 94.69 177 HIS B CA 1
ATOM 7438 C C . HIS B 1 177 ? 17.891 -29.406 -22.391 1 94.69 177 HIS B C 1
ATOM 7440 O O . HIS B 1 177 ? 18.172 -30.344 -21.641 1 94.69 177 HIS B O 1
ATOM 7446 N N . TRP B 1 178 ? 17.375 -28.297 -22.031 1 95.81 178 TRP B N 1
ATOM 7447 C CA . TRP B 1 178 ? 16.984 -28.125 -20.641 1 95.81 178 TRP B CA 1
ATOM 7448 C C . TRP B 1 178 ? 15.484 -28.266 -20.469 1 95.81 178 TRP B C 1
ATOM 7450 O O . TRP B 1 178 ? 14.711 -27.875 -21.359 1 95.81 178 TRP B O 1
ATOM 7460 N N . TYR B 1 179 ? 15.07 -28.812 -19.328 1 96.12 179 TYR B N 1
ATOM 7461 C CA . TYR B 1 179 ? 13.672 -28.984 -18.953 1 96.12 179 TYR B CA 1
ATOM 7462 C C . TYR B 1 179 ? 13.43 -28.562 -17.5 1 96.12 179 TYR B C 1
ATOM 7464 O O . TYR B 1 179 ? 14.383 -28.391 -16.734 1 96.12 179 TYR B O 1
ATOM 7472 N N . GLY B 1 180 ? 12.141 -28.375 -17.188 1 95.38 180 GLY B N 1
ATOM 7473 C CA . GLY B 1 180 ? 11.773 -28.031 -15.82 1 95.38 180 GLY B CA 1
ATOM 7474 C C . GLY B 1 180 ? 11.602 -26.531 -15.609 1 95.38 180 GLY B C 1
ATOM 7475 O O . GLY B 1 180 ? 11.453 -25.781 -16.578 1 95.38 180 GLY B O 1
ATOM 7476 N N . GLY B 1 181 ? 11.477 -26.156 -14.305 1 95.38 181 GLY B N 1
ATOM 7477 C CA . GLY B 1 181 ? 11.336 -24.75 -13.945 1 95.38 181 GLY B CA 1
ATOM 7478 C C . GLY B 1 181 ? 9.906 -24.266 -14 1 95.38 181 GLY B C 1
ATOM 7479 O O . GLY B 1 181 ? 9.172 -24.359 -13.016 1 95.38 181 GLY B O 1
ATOM 7480 N N . ALA B 1 182 ? 9.602 -23.625 -15.102 1 95.5 182 ALA B N 1
ATOM 7481 C CA . ALA B 1 182 ? 8.289 -23.031 -15.312 1 95.5 182 ALA B CA 1
ATOM 7482 C C . ALA B 1 182 ? 8.055 -22.719 -16.781 1 95.5 182 ALA B C 1
ATOM 7484 O O . ALA B 1 182 ? 8.883 -23.047 -17.641 1 95.5 182 ALA B O 1
ATOM 7485 N N . GLN B 1 183 ? 6.898 -22.266 -16.984 1 94.44 183 GLN B N 1
ATOM 7486 C CA . GLN B 1 183 ? 6.574 -21.828 -18.344 1 94.44 183 GLN B CA 1
ATOM 7487 C C . GLN B 1 183 ? 6.426 -20.297 -18.391 1 94.44 183 GLN B C 1
ATOM 7489 O O . GLN B 1 183 ? 6.188 -19.656 -17.375 1 94.44 183 GLN B O 1
ATOM 7494 N N . SER B 1 184 ? 6.652 -19.797 -19.594 1 93.94 184 SER B N 1
ATOM 7495 C CA . SER B 1 184 ? 6.402 -18.391 -19.891 1 93.94 184 SER B CA 1
ATOM 7496 C C . SER B 1 184 ? 6.047 -18.188 -21.359 1 93.94 184 SER B C 1
ATOM 7498 O O . SER B 1 184 ? 5.902 -19.156 -22.109 1 93.94 184 SER B O 1
ATOM 7500 N N . LEU B 1 185 ? 5.637 -17.031 -21.859 1 86 185 LEU B N 1
ATOM 7501 C CA . LEU B 1 185 ? 5.129 -16.719 -23.203 1 86 185 LEU B CA 1
ATOM 7502 C C . LEU B 1 185 ? 6.012 -17.344 -24.281 1 86 185 LEU B C 1
ATOM 7504 O O . LEU B 1 185 ? 5.504 -17.984 -25.203 1 86 185 LEU B O 1
ATOM 7508 N N . ASN B 1 186 ? 7.273 -17.297 -24.188 1 83.81 186 ASN B N 1
ATOM 7509 C CA . ASN B 1 186 ? 8.141 -17.859 -25.219 1 83.81 186 ASN B CA 1
ATOM 7510 C C . ASN B 1 186 ? 9.023 -18.984 -24.672 1 83.81 186 ASN B C 1
ATOM 7512 O O . ASN B 1 186 ? 10.07 -19.281 -25.234 1 83.81 186 ASN B O 1
ATOM 7516 N N . ILE B 1 187 ? 8.586 -19.484 -23.641 1 88.19 187 ILE B N 1
ATOM 7517 C CA . ILE B 1 187 ? 9.305 -20.594 -23.031 1 88.19 187 ILE B CA 1
ATOM 7518 C C . ILE B 1 187 ? 8.352 -21.766 -22.797 1 88.19 187 ILE B C 1
ATOM 7520 O O . ILE B 1 187 ? 7.605 -21.781 -21.812 1 88.19 187 ILE B O 1
ATOM 7524 N N . THR B 1 188 ? 8.414 -22.703 -23.656 1 87 188 THR B N 1
ATOM 7525 C CA . THR B 1 188 ? 7.473 -23.812 -23.562 1 87 188 THR B CA 1
ATOM 7526 C C . THR B 1 188 ? 8.203 -25.141 -23.391 1 87 188 THR B C 1
ATOM 7528 O O . THR B 1 188 ? 8.453 -25.578 -22.266 1 87 188 THR B O 1
ATOM 7531 N N . TRP B 1 189 ? 8.672 -25.812 -24.5 1 91.69 189 TRP B N 1
ATOM 7532 C CA . TRP B 1 189 ? 9.328 -27.109 -24.438 1 91.69 189 TRP B CA 1
ATOM 7533 C C . TRP B 1 189 ? 10.234 -27.328 -25.641 1 91.69 189 TRP B C 1
ATOM 7535 O O . TRP B 1 189 ? 9.781 -27.266 -26.781 1 91.69 189 TRP B O 1
ATOM 7545 N N . PRO B 1 190 ? 11.578 -27.688 -25.453 1 93.44 190 PRO B N 1
ATOM 7546 C CA . PRO B 1 190 ? 12.344 -27.547 -24.203 1 93.44 190 PRO B CA 1
ATOM 7547 C C . PRO B 1 190 ? 12.562 -26.078 -23.812 1 93.44 190 PRO B C 1
ATOM 7549 O O . PRO B 1 190 ? 12.219 -25.172 -24.578 1 93.44 190 PRO B O 1
ATOM 7552 N N . LEU B 1 191 ? 13.125 -25.859 -22.75 1 91.12 191 LEU B N 1
ATOM 7553 C CA . LEU B 1 191 ? 13.289 -24.531 -22.188 1 91.12 191 LEU B CA 1
ATOM 7554 C C . LEU B 1 191 ? 14.188 -23.672 -23.078 1 91.12 191 LEU B C 1
ATOM 7556 O O . LEU B 1 191 ? 14.016 -22.453 -23.156 1 91.12 191 LEU B O 1
ATOM 7560 N N . ASN B 1 192 ? 15.102 -24.281 -23.672 1 84.88 192 ASN B N 1
ATOM 7561 C CA . ASN B 1 192 ? 16.172 -23.547 -24.344 1 84.88 192 ASN B CA 1
ATOM 7562 C C . ASN B 1 192 ? 15.719 -23.031 -25.703 1 84.88 192 ASN B C 1
ATOM 7564 O O . ASN B 1 192 ? 16.516 -22.469 -26.453 1 84.88 192 ASN B O 1
ATOM 7568 N N . THR B 1 193 ? 14.461 -23.234 -26.047 1 86.75 193 THR B N 1
ATOM 7569 C CA . THR B 1 193 ? 13.945 -22.75 -27.328 1 86.75 193 THR B CA 1
ATOM 7570 C C . THR B 1 193 ? 13.438 -21.328 -27.203 1 86.75 193 THR B C 1
ATOM 7572 O O . THR B 1 193 ? 13.211 -20.656 -28.219 1 86.75 193 THR B O 1
ATOM 7575 N N . GLY B 1 194 ? 13.258 -20.875 -26.047 1 89.75 194 GLY B N 1
ATOM 7576 C CA . GLY B 1 194 ? 12.734 -19.531 -25.844 1 89.75 194 GLY B CA 1
ATOM 7577 C C . GLY B 1 194 ? 13.672 -18.641 -25.062 1 89.75 194 GLY B C 1
ATOM 7578 O O . GLY B 1 194 ? 14.828 -19 -24.812 1 89.75 194 GLY B O 1
ATOM 7579 N N . SER B 1 195 ? 13.18 -17.375 -24.859 1 94.12 195 SER B N 1
ATOM 7580 C CA . SER B 1 195 ? 14.008 -16.422 -24.125 1 94.12 195 SER B CA 1
ATOM 7581 C C . SER B 1 195 ? 13.172 -15.609 -23.141 1 94.12 195 SER B C 1
ATOM 7583 O O . SER B 1 195 ? 12.008 -15.305 -23.422 1 94.12 195 SER B O 1
ATOM 7585 N N . ILE B 1 196 ? 13.711 -15.328 -22.047 1 95.31 196 ILE B N 1
ATOM 7586 C CA . ILE B 1 196 ? 13.141 -14.453 -21.016 1 95.31 196 ILE B CA 1
ATOM 7587 C C . ILE B 1 196 ? 14.266 -13.75 -20.266 1 95.31 196 ILE B C 1
ATOM 7589 O O . ILE B 1 196 ? 15.266 -14.375 -19.906 1 95.31 196 ILE B O 1
ATOM 7593 N N . ASP B 1 197 ? 14.156 -12.461 -20.094 1 95.44 197 ASP B N 1
ATOM 7594 C CA . ASP B 1 197 ? 15.156 -11.711 -19.328 1 95.44 197 ASP B CA 1
ATOM 7595 C C . ASP B 1 197 ? 15.07 -12.039 -17.844 1 95.44 197 ASP B C 1
ATOM 7597 O O . ASP B 1 197 ? 14.195 -12.789 -17.422 1 95.44 197 ASP B O 1
ATOM 7601 N N . TYR B 1 198 ? 16.078 -11.484 -17.172 1 97.06 198 TYR B N 1
ATOM 7602 C CA . TYR B 1 198 ? 16.078 -11.719 -15.727 1 97.06 198 TYR B CA 1
ATOM 7603 C C . TYR B 1 198 ? 14.742 -11.344 -15.109 1 97.06 198 TYR B C 1
ATOM 7605 O O . TYR B 1 198 ? 14.328 -10.188 -15.164 1 97.06 198 TYR B O 1
ATOM 7613 N N . THR B 1 199 ? 14.062 -12.336 -14.586 1 97.5 199 THR B N 1
ATOM 7614 C CA . THR B 1 199 ? 12.742 -12.195 -13.977 1 97.5 199 THR B CA 1
ATOM 7615 C C . THR B 1 199 ? 12.68 -12.938 -12.648 1 97.5 199 THR B C 1
ATOM 7617 O O . THR B 1 199 ? 13.188 -14.055 -12.531 1 97.5 199 THR B O 1
ATOM 7620 N N . PRO B 1 200 ? 12.109 -12.203 -11.648 1 98.19 200 PRO B N 1
ATOM 7621 C CA . PRO B 1 200 ? 11.961 -12.93 -10.383 1 98.19 200 PRO B CA 1
ATOM 7622 C C . PRO B 1 200 ? 11.219 -14.258 -10.547 1 98.19 200 PRO B C 1
ATOM 7624 O O . PRO B 1 200 ? 10.227 -14.32 -11.266 1 98.19 200 PRO B O 1
ATOM 7627 N N . PHE B 1 201 ? 11.758 -15.273 -9.961 1 98.25 201 PHE B N 1
ATOM 7628 C CA . PHE B 1 201 ? 11.211 -16.609 -10.133 1 98.25 201 PHE B CA 1
ATOM 7629 C C . PHE B 1 201 ? 10.078 -16.859 -9.141 1 98.25 201 PHE B C 1
ATOM 7631 O O . PHE B 1 201 ? 10.203 -17.688 -8.242 1 98.25 201 PHE B O 1
ATOM 7638 N N . ILE B 1 202 ? 8.984 -16.188 -9.328 1 98.31 202 ILE B N 1
ATOM 7639 C CA . ILE B 1 202 ? 7.719 -16.328 -8.617 1 98.31 202 ILE B CA 1
ATOM 7640 C C . ILE B 1 202 ? 6.578 -16.516 -9.617 1 98.31 202 ILE B C 1
ATOM 7642 O O . ILE B 1 202 ? 6.738 -16.234 -10.805 1 98.31 202 ILE B O 1
ATOM 7646 N N . THR B 1 203 ? 5.473 -17 -9.133 1 98.44 203 THR B N 1
ATOM 7647 C CA . THR B 1 203 ? 4.359 -17.297 -10.031 1 98.44 203 THR B CA 1
ATOM 7648 C C . THR B 1 203 ? 3.717 -16.016 -10.547 1 98.44 203 THR B C 1
ATOM 7650 O O . THR B 1 203 ? 3.645 -15.016 -9.82 1 98.44 203 THR B O 1
ATOM 7653 N N . GLY B 1 204 ? 3.336 -16.047 -11.789 1 96.5 204 GLY B N 1
ATOM 7654 C CA . GLY B 1 204 ? 2.738 -14.875 -12.414 1 96.5 204 GLY B CA 1
ATOM 7655 C C . GLY B 1 204 ? 1.929 -15.203 -13.648 1 96.5 204 GLY B C 1
ATOM 7656 O O . GLY B 1 204 ? 1.358 -16.297 -13.758 1 96.5 204 GLY B O 1
ATOM 7657 N N . ASP B 1 205 ? 1.786 -14.211 -14.484 1 90.69 205 ASP B N 1
ATOM 7658 C CA . ASP B 1 205 ? 1.039 -14.305 -15.734 1 90.69 205 ASP B CA 1
ATOM 7659 C C . ASP B 1 205 ? 1.981 -14.398 -16.938 1 90.69 205 ASP B C 1
ATOM 7661 O O . ASP B 1 205 ? 2.699 -13.453 -17.25 1 90.69 205 ASP B O 1
ATOM 7665 N N . ILE B 1 206 ? 1.828 -15.414 -17.625 1 88.25 206 ILE B N 1
ATOM 7666 C CA . ILE B 1 206 ? 2.74 -15.68 -18.734 1 88.25 206 ILE B CA 1
ATOM 7667 C C . ILE B 1 206 ? 2.605 -14.594 -19.797 1 88.25 206 ILE B C 1
ATOM 7669 O O . ILE B 1 206 ? 3.584 -14.234 -20.453 1 88.25 206 ILE B O 1
ATOM 7673 N N . GLN B 1 207 ? 1.451 -14.008 -19.891 1 83.69 207 GLN B N 1
ATOM 7674 C CA . GLN B 1 207 ? 1.212 -12.977 -20.906 1 83.69 207 GLN B CA 1
ATOM 7675 C C . GLN B 1 207 ? 1.951 -11.688 -20.547 1 83.69 207 GLN B C 1
ATOM 7677 O O . GLN B 1 207 ? 2.152 -10.828 -21.406 1 83.69 207 GLN B O 1
ATOM 7682 N N . LYS B 1 208 ? 2.326 -11.523 -19.344 1 87.88 208 LYS B N 1
ATOM 7683 C CA . LYS B 1 208 ? 3.068 -10.352 -18.875 1 87.88 208 LYS B CA 1
ATOM 7684 C C . LYS B 1 208 ? 4.559 -10.656 -18.766 1 87.88 208 LYS B C 1
ATOM 7686 O O . LYS B 1 208 ? 5.266 -10.031 -17.969 1 87.88 208 LYS B O 1
ATOM 7691 N N . SER B 1 209 ? 4.969 -11.688 -19.406 1 88.69 209 SER B N 1
ATOM 7692 C CA . SER B 1 209 ? 6.363 -12.125 -19.406 1 88.69 209 SER B CA 1
ATOM 7693 C C . SER B 1 209 ? 6.816 -12.523 -18 1 88.69 209 SER B C 1
ATOM 7695 O O . SER B 1 209 ? 7.93 -12.195 -17.594 1 88.69 209 SER B O 1
ATOM 7697 N N . GLN B 1 210 ? 5.898 -13.016 -17.266 1 94.12 210 GLN B N 1
ATOM 7698 C CA . GLN B 1 210 ? 6.152 -13.617 -15.969 1 94.12 210 GLN B CA 1
ATOM 7699 C C . GLN B 1 210 ? 6.09 -15.141 -16.047 1 94.12 210 GLN B C 1
ATOM 7701 O O . GLN B 1 210 ? 5.824 -15.703 -17.109 1 94.12 210 GLN B O 1
ATOM 7706 N N . TRP B 1 211 ? 6.473 -15.719 -14.992 1 96.69 211 TRP B N 1
ATOM 7707 C CA . TRP B 1 211 ? 6.461 -17.188 -14.969 1 96.69 211 TRP B CA 1
ATOM 7708 C C . TRP B 1 211 ? 5.051 -17.703 -14.719 1 96.69 211 TRP B C 1
ATOM 7710 O O . TRP B 1 211 ? 4.16 -16.953 -14.312 1 96.69 211 TRP B O 1
ATOM 7720 N N . SER B 1 212 ? 4.801 -18.969 -14.969 1 96.56 212 SER B N 1
ATOM 7721 C CA . SER B 1 212 ? 3.488 -19.609 -14.914 1 96.56 212 SER B CA 1
ATOM 7722 C C . SER B 1 212 ? 3.008 -19.766 -13.477 1 96.56 212 SER B C 1
ATOM 7724 O O . SER B 1 212 ? 3.713 -19.391 -12.539 1 96.56 212 SER B O 1
ATOM 7726 N N . ASN B 1 213 ? 1.771 -20.312 -13.305 1 97.5 213 ASN B N 1
ATOM 7727 C CA . ASN B 1 213 ? 1.104 -20.438 -12.016 1 97.5 213 ASN B CA 1
ATOM 7728 C C . ASN B 1 213 ? 1.722 -21.547 -11.172 1 97.5 213 ASN B C 1
ATOM 7730 O O . ASN B 1 213 ? 1.422 -21.672 -9.984 1 97.5 213 ASN B O 1
ATOM 7734 N N . VAL B 1 214 ? 2.566 -22.359 -11.781 1 97.88 214 VAL B N 1
ATOM 7735 C CA . VAL B 1 214 ? 3.266 -23.438 -11.094 1 97.88 214 VAL B CA 1
ATOM 7736 C C . VAL B 1 214 ? 4.758 -23.375 -11.406 1 97.88 214 VAL B C 1
ATOM 7738 O O . VAL B 1 214 ? 5.152 -23.125 -12.547 1 97.88 214 VAL B O 1
ATOM 7741 N N . LEU B 1 215 ? 5.512 -23.484 -10.344 1 96.19 215 LEU B N 1
ATOM 7742 C CA . LEU B 1 215 ? 6.961 -23.406 -10.484 1 96.19 215 LEU B CA 1
ATOM 7743 C C . LEU B 1 215 ? 7.652 -24.5 -9.688 1 96.19 215 LEU B C 1
ATOM 7745 O O . LEU B 1 215 ? 7.086 -25.016 -8.727 1 96.19 215 LEU B O 1
ATOM 7749 N N . SER B 1 216 ? 8.812 -24.812 -10.102 1 96.5 216 SER B N 1
ATOM 7750 C CA . SER B 1 216 ? 9.75 -25.625 -9.336 1 96.5 216 SER B CA 1
ATOM 7751 C C . SER B 1 216 ? 11.188 -25.172 -9.547 1 96.5 216 SER B C 1
ATOM 7753 O O . SER B 1 216 ? 11.578 -24.844 -10.664 1 96.5 216 SER B O 1
ATOM 7755 N N . ARG B 1 217 ? 11.867 -25.062 -8.539 1 97.25 217 ARG B N 1
ATOM 7756 C CA . ARG B 1 217 ? 13.273 -24.672 -8.617 1 97.25 217 ARG B CA 1
ATOM 7757 C C . ARG B 1 217 ? 14.156 -25.859 -8.977 1 97.25 217 ARG B C 1
ATOM 7759 O O . ARG B 1 217 ? 15.141 -26.141 -8.289 1 97.25 217 ARG B O 1
ATOM 7766 N N . TYR B 1 218 ? 13.789 -26.453 -10.047 1 96.25 218 TYR B N 1
ATOM 7767 C CA . TYR B 1 218 ? 14.406 -27.672 -10.555 1 96.25 218 TYR B CA 1
ATOM 7768 C C . TYR B 1 218 ? 14.602 -27.609 -12.062 1 96.25 218 TYR B C 1
ATOM 7770 O O . TYR B 1 218 ? 13.633 -27.422 -12.812 1 96.25 218 TYR B O 1
ATOM 7778 N N . LEU B 1 219 ? 15.859 -27.75 -12.5 1 96.88 219 LEU B N 1
ATOM 7779 C CA . LEU B 1 219 ? 16.219 -27.812 -13.914 1 96.88 219 LEU B CA 1
ATOM 7780 C C . LEU B 1 219 ? 17.016 -29.062 -14.211 1 96.88 219 LEU B C 1
ATOM 7782 O O . LEU B 1 219 ? 17.891 -29.469 -13.43 1 96.88 219 LEU B O 1
ATOM 7786 N N . ILE B 1 220 ? 16.688 -29.672 -15.344 1 95.94 220 ILE B N 1
ATOM 7787 C CA . ILE B 1 220 ? 17.391 -30.891 -15.719 1 95.94 220 ILE B CA 1
ATOM 7788 C C . ILE B 1 220 ? 17.734 -30.859 -17.219 1 95.94 220 ILE B C 1
ATOM 7790 O O . ILE B 1 220 ? 16.969 -30.297 -18.016 1 95.94 220 ILE B O 1
ATOM 7794 N N . ASN B 1 221 ? 18.859 -31.359 -17.578 1 95.75 221 ASN B N 1
ATOM 7795 C CA . ASN B 1 221 ? 19.219 -31.328 -19 1 95.75 221 ASN B CA 1
ATOM 7796 C C . ASN B 1 221 ? 19.297 -32.719 -19.594 1 95.75 221 ASN B C 1
ATOM 7798 O O . ASN B 1 221 ? 19.203 -33.719 -18.875 1 95.75 221 ASN B O 1
ATOM 7802 N N . SER B 1 222 ? 19.453 -32.844 -20.859 1 94.62 222 SER B N 1
ATOM 7803 C CA . SER B 1 222 ? 19.297 -34.062 -21.625 1 94.62 222 SER B CA 1
ATOM 7804 C C . SER B 1 222 ? 20.484 -35 -21.438 1 94.62 222 SER B C 1
ATOM 7806 O O . SER B 1 222 ? 20.422 -36.188 -21.812 1 94.62 222 SER B O 1
ATOM 7808 N N . LYS B 1 223 ? 21.594 -34.531 -20.797 1 93.31 223 LYS B N 1
ATOM 7809 C CA . LYS B 1 223 ? 22.766 -35.406 -20.656 1 93.31 223 LYS B CA 1
ATOM 7810 C C . LYS B 1 223 ? 22.922 -35.844 -19.203 1 93.31 223 LYS B C 1
ATOM 7812 O O . LYS B 1 223 ? 23.938 -36.438 -18.844 1 93.31 223 LYS B O 1
ATOM 7817 N N . GLY B 1 224 ? 21.984 -35.469 -18.344 1 92.19 224 GLY B N 1
ATOM 7818 C CA . GLY B 1 224 ? 21.953 -36.031 -17.016 1 92.19 224 GLY B CA 1
ATOM 7819 C C . GLY B 1 224 ? 22.516 -35.125 -15.945 1 92.19 224 GLY B C 1
ATOM 7820 O O . GLY B 1 224 ? 23.203 -35.594 -15.031 1 92.19 224 GLY B O 1
ATOM 7821 N N . ALA B 1 225 ? 22.359 -33.969 -16.078 1 94.69 225 ALA B N 1
ATOM 7822 C CA . ALA B 1 225 ? 22.688 -32.969 -15.039 1 94.69 225 ALA B CA 1
ATOM 7823 C C . ALA B 1 225 ? 21.453 -32.188 -14.609 1 94.69 225 ALA B C 1
ATOM 7825 O O . ALA B 1 225 ? 20.594 -31.875 -15.438 1 94.69 225 ALA B O 1
ATOM 7826 N N . ALA B 1 226 ? 21.391 -31.906 -13.344 1 95.75 226 ALA B N 1
ATOM 7827 C CA . ALA B 1 226 ? 20.25 -31.156 -12.812 1 95.75 226 ALA B CA 1
ATOM 7828 C C . ALA B 1 226 ? 20.719 -30.062 -11.859 1 95.75 226 ALA B C 1
ATOM 7830 O O . ALA B 1 226 ? 21.75 -30.188 -11.211 1 95.75 226 ALA B O 1
ATOM 7831 N N . ILE B 1 227 ? 20 -28.984 -11.883 1 96.94 227 ILE B N 1
ATOM 7832 C CA . ILE B 1 227 ? 20.234 -27.875 -10.961 1 96.94 227 ILE B CA 1
ATOM 7833 C C . ILE B 1 227 ? 19.031 -27.734 -10.023 1 96.94 227 ILE B C 1
ATOM 7835 O O . ILE B 1 227 ? 17.891 -27.562 -10.477 1 96.94 227 ILE B O 1
ATOM 7839 N N . ILE B 1 228 ? 19.25 -27.812 -8.766 1 96.25 228 ILE B N 1
ATOM 7840 C CA . ILE B 1 228 ? 18.234 -27.641 -7.746 1 96.25 228 ILE B CA 1
ATOM 7841 C C . ILE B 1 228 ? 18.547 -26.406 -6.898 1 96.25 228 ILE B C 1
ATOM 7843 O O . ILE B 1 228 ? 19.531 -26.406 -6.148 1 96.25 228 ILE B O 1
ATOM 7847 N N . ILE B 1 229 ? 17.719 -25.453 -6.965 1 97.88 229 ILE B N 1
ATOM 7848 C CA . ILE B 1 229 ? 18.016 -24.172 -6.328 1 97.88 229 ILE B CA 1
ATOM 7849 C C . ILE B 1 229 ? 17.281 -24.078 -4.988 1 97.88 229 ILE B C 1
ATOM 7851 O O . ILE B 1 229 ? 16.125 -24.453 -4.883 1 97.88 229 ILE B O 1
ATOM 7855 N N . ASP B 1 230 ? 17.875 -23.516 -4.055 1 97.25 230 ASP B N 1
ATOM 7856 C CA . ASP B 1 230 ? 17.391 -23.406 -2.688 1 97.25 230 ASP B CA 1
ATOM 7857 C C . ASP B 1 230 ? 16.188 -22.453 -2.607 1 97.25 230 ASP B C 1
ATOM 7859 O O . ASP B 1 230 ? 16.172 -21.422 -3.283 1 97.25 230 ASP B O 1
ATOM 7863 N N . GLU B 1 231 ? 15.336 -22.734 -1.661 1 95.19 231 GLU B N 1
ATOM 7864 C CA . GLU B 1 231 ? 14.078 -22 -1.542 1 95.19 231 GLU B CA 1
ATOM 7865 C C . GLU B 1 231 ? 14.312 -20.594 -0.996 1 95.19 231 GLU B C 1
ATOM 7867 O O . GLU B 1 231 ? 13.531 -19.688 -1.275 1 95.19 231 GLU B O 1
ATOM 7872 N N . GLU B 1 232 ? 15.305 -20.391 -0.255 1 97 232 GLU B N 1
ATOM 7873 C CA . GLU B 1 232 ? 15.539 -19.109 0.412 1 97 232 GLU B CA 1
ATOM 7874 C C . GLU B 1 232 ? 16.312 -18.156 -0.49 1 97 232 GLU B C 1
ATOM 7876 O O . GLU B 1 232 ? 16.453 -16.969 -0.171 1 97 232 GLU B O 1
ATOM 7881 N N . THR B 1 233 ? 16.812 -18.656 -1.596 1 98.25 233 THR B N 1
ATOM 7882 C CA . THR B 1 233 ? 17.531 -17.812 -2.545 1 98.25 233 THR B CA 1
ATOM 7883 C C . THR B 1 233 ? 16.594 -16.812 -3.205 1 98.25 233 THR B C 1
ATOM 7885 O O . THR B 1 233 ? 15.547 -17.188 -3.732 1 98.25 233 THR B O 1
ATOM 7888 N N . PRO B 1 234 ? 16.859 -15.516 -3.096 1 98.31 234 PRO B N 1
ATOM 7889 C CA . PRO B 1 234 ? 16.109 -14.555 -3.898 1 98.31 234 PRO B CA 1
ATOM 7890 C C . PRO B 1 234 ? 16.391 -14.688 -5.395 1 98.31 234 PRO B C 1
ATOM 7892 O O . PRO B 1 234 ? 17.109 -13.867 -5.965 1 98.31 234 PRO B O 1
ATOM 7895 N N . LEU B 1 235 ? 15.719 -15.469 -6.039 1 98.56 235 LEU B N 1
ATOM 7896 C CA . LEU B 1 235 ? 16.094 -16.047 -7.324 1 98.56 235 LEU B CA 1
ATOM 7897 C C . LEU B 1 235 ? 15.477 -15.273 -8.477 1 98.56 235 LEU B C 1
ATOM 7899 O O . LEU B 1 235 ? 14.266 -15.016 -8.492 1 98.56 235 LEU B O 1
ATOM 7903 N N . GLN B 1 236 ? 16.312 -14.875 -9.367 1 98.38 236 GLN B N 1
ATOM 7904 C CA . GLN B 1 236 ? 15.914 -14.445 -10.703 1 98.38 236 GLN B CA 1
ATOM 7905 C C . GLN B 1 236 ? 16.5 -15.367 -11.773 1 98.38 236 GLN B C 1
ATOM 7907 O O . GLN B 1 236 ? 17.625 -15.844 -11.641 1 98.38 236 GLN B O 1
ATOM 7912 N N . VAL B 1 237 ? 15.75 -15.609 -12.781 1 97.62 237 VAL B N 1
ATOM 7913 C CA . VAL B 1 237 ? 16.203 -16.516 -13.828 1 97.62 237 VAL B CA 1
ATOM 7914 C C . VAL B 1 237 ? 16.078 -15.836 -15.188 1 97.62 237 VAL B C 1
ATOM 7916 O O . VAL B 1 237 ? 15.109 -15.117 -15.453 1 97.62 237 VAL B O 1
ATOM 7919 N N . SER B 1 238 ? 17.078 -16.031 -16.016 1 96.88 238 SER B N 1
ATOM 7920 C CA . SER B 1 238 ? 17.062 -15.586 -17.406 1 96.88 238 SER B CA 1
ATOM 7921 C C . SER B 1 238 ? 17.422 -16.734 -18.359 1 96.88 238 SER B C 1
ATOM 7923 O O . SER B 1 238 ? 18.281 -17.562 -18.047 1 96.88 238 SER B O 1
ATOM 7925 N N . ILE B 1 239 ? 16.688 -16.875 -19.359 1 96.44 239 ILE B N 1
ATOM 7926 C CA . ILE B 1 239 ? 16.969 -17.828 -20.438 1 96.44 239 ILE B CA 1
ATOM 7927 C C . ILE B 1 239 ? 17.156 -17.078 -21.75 1 96.44 239 ILE B C 1
ATOM 7929 O O . ILE B 1 239 ? 16.328 -16.234 -22.125 1 96.44 239 ILE B O 1
ATOM 7933 N N . ASN B 1 240 ? 18.234 -17.312 -22.391 1 94.31 240 ASN B N 1
ATOM 7934 C CA . ASN B 1 240 ? 18.547 -16.656 -23.656 1 94.31 240 ASN B CA 1
ATOM 7935 C C . ASN B 1 240 ? 18.906 -17.688 -24.734 1 94.31 240 ASN B C 1
ATOM 7937 O O . ASN B 1 240 ? 20 -18.266 -24.703 1 94.31 240 ASN B O 1
ATOM 7941 N N . SER B 1 241 ? 18.078 -17.797 -25.688 1 90.25 241 SER B N 1
ATOM 7942 C CA . SER B 1 241 ? 18.312 -18.797 -26.734 1 90.25 241 SER B CA 1
ATOM 7943 C C . SER B 1 241 ? 19.406 -18.344 -27.703 1 90.25 241 SER B C 1
ATOM 7945 O O . SER B 1 241 ? 20.094 -19.172 -28.297 1 90.25 241 SER B O 1
ATOM 7947 N N . ALA B 1 242 ? 19.547 -17.062 -27.859 1 90.12 242 ALA B N 1
ATOM 7948 C CA . ALA B 1 242 ? 20.578 -16.547 -28.734 1 90.12 242 ALA B CA 1
ATOM 7949 C C . ALA B 1 242 ? 21.969 -16.75 -28.156 1 90.12 242 ALA B C 1
ATOM 7951 O O . ALA B 1 242 ? 22.875 -17.234 -28.844 1 90.12 242 ALA B O 1
ATOM 7952 N N . ARG B 1 243 ? 22.078 -16.516 -26.859 1 92.44 243 ARG B N 1
ATOM 7953 C CA . ARG B 1 243 ? 23.344 -16.688 -26.188 1 92.44 243 ARG B CA 1
ATOM 7954 C C . ARG B 1 243 ? 23.516 -18.125 -25.703 1 92.44 243 ARG B C 1
ATOM 7956 O O . ARG B 1 243 ? 24.594 -18.531 -25.266 1 92.44 243 ARG B O 1
ATOM 7963 N N . LYS B 1 244 ? 22.453 -18.938 -25.703 1 95.06 244 LYS B N 1
ATOM 7964 C CA . LYS B 1 244 ? 22.406 -20.344 -25.344 1 95.06 244 LYS B CA 1
ATOM 7965 C C . LYS B 1 244 ? 22.828 -20.547 -23.891 1 95.06 244 LYS B C 1
ATOM 7967 O O . LYS B 1 244 ? 23.719 -21.359 -23.594 1 95.06 244 LYS B O 1
ATOM 7972 N N . GLU B 1 245 ? 22.172 -19.797 -23.078 1 95.94 245 GLU B N 1
ATOM 7973 C CA . GLU B 1 245 ? 22.5 -19.922 -21.672 1 95.94 245 GLU B CA 1
ATOM 7974 C C . GLU B 1 245 ? 21.266 -19.719 -20.797 1 95.94 245 GLU B C 1
ATOM 7976 O O . GLU B 1 245 ? 20.328 -19.016 -21.188 1 95.94 245 GLU B O 1
ATOM 7981 N N . ILE B 1 246 ? 21.234 -20.359 -19.688 1 96.69 246 ILE B N 1
ATOM 7982 C CA . ILE B 1 246 ? 20.312 -20.125 -18.578 1 96.69 246 ILE B CA 1
ATOM 7983 C C . ILE B 1 246 ? 21.062 -19.562 -17.375 1 96.69 246 ILE B C 1
ATOM 7985 O O . ILE B 1 246 ? 22.062 -20.141 -16.938 1 96.69 246 ILE B O 1
ATOM 7989 N N . CYS B 1 247 ? 20.609 -18.438 -16.953 1 97.69 247 CYS B N 1
ATOM 7990 C CA . CYS B 1 247 ? 21.328 -17.781 -15.867 1 97.69 247 CYS B CA 1
ATOM 7991 C C . CYS B 1 247 ? 20.453 -17.703 -14.617 1 97.69 247 CYS B C 1
ATOM 7993 O O . CYS B 1 247 ? 19.25 -17.484 -14.703 1 97.69 247 CYS B O 1
ATOM 7995 N N . VAL B 1 248 ? 21.078 -17.938 -13.508 1 98.19 248 VAL B N 1
ATOM 7996 C CA . VAL B 1 248 ? 20.453 -17.812 -12.188 1 98.19 248 VAL B CA 1
ATOM 7997 C C . VAL B 1 248 ? 21.172 -16.719 -11.383 1 98.19 248 VAL B C 1
ATOM 7999 O O . VAL B 1 248 ? 22.391 -16.703 -11.305 1 98.19 248 VAL B O 1
ATOM 8002 N N . ARG B 1 249 ? 20.344 -15.852 -10.859 1 98.12 249 ARG B N 1
ATOM 8003 C CA . ARG B 1 249 ? 20.891 -14.719 -10.125 1 98.12 249 ARG B CA 1
ATOM 8004 C C . ARG B 1 249 ? 20.141 -14.516 -8.805 1 98.12 249 ARG B C 1
ATOM 8006 O O . ARG B 1 249 ? 18.938 -14.742 -8.727 1 98.12 249 ARG B O 1
ATOM 8013 N N . ALA B 1 250 ? 20.859 -14.156 -7.777 1 98.25 250 ALA B N 1
ATOM 8014 C CA . ALA B 1 250 ? 20.25 -13.797 -6.5 1 98.25 250 ALA B CA 1
ATOM 8015 C C . ALA B 1 250 ? 20.203 -12.281 -6.316 1 98.25 250 ALA B C 1
ATOM 8017 O O . ALA B 1 250 ? 21.25 -11.633 -6.266 1 98.25 250 ALA B O 1
ATOM 8018 N N . LYS B 1 251 ? 19.016 -11.727 -6.203 1 97.62 251 LYS B N 1
ATOM 8019 C CA . LYS B 1 251 ? 18.859 -10.281 -6.09 1 97.62 251 LYS B CA 1
ATOM 8020 C C . LYS B 1 251 ? 17.578 -9.93 -5.336 1 97.62 251 LYS B C 1
ATOM 8022 O O . LYS B 1 251 ? 16.516 -10.469 -5.629 1 97.62 251 LYS B O 1
ATOM 8027 N N . TYR B 1 252 ? 17.719 -9.102 -4.328 1 96.75 252 TYR B N 1
ATOM 8028 C CA . TYR B 1 252 ? 16.547 -8.594 -3.625 1 96.75 252 TYR B CA 1
ATOM 8029 C C . TYR B 1 252 ? 15.82 -7.551 -4.465 1 96.75 252 TYR B C 1
ATOM 8031 O O . TYR B 1 252 ? 16.422 -6.918 -5.336 1 96.75 252 TYR B O 1
ATOM 8039 N N . ASP B 1 253 ? 14.578 -7.391 -4.309 1 95.62 253 ASP B N 1
ATOM 8040 C CA . ASP B 1 253 ? 13.773 -6.379 -4.988 1 95.62 253 ASP B CA 1
ATOM 8041 C C . ASP B 1 253 ? 12.672 -5.852 -4.074 1 95.62 253 ASP B C 1
ATOM 8043 O O . ASP B 1 253 ? 12.703 -6.07 -2.861 1 95.62 253 ASP B O 1
ATOM 8047 N N . ASP B 1 254 ? 11.742 -5.109 -4.617 1 93.5 254 ASP B N 1
ATOM 8048 C CA . ASP B 1 254 ? 10.789 -4.383 -3.781 1 93.5 254 ASP B CA 1
ATOM 8049 C C . ASP B 1 254 ? 9.469 -5.133 -3.678 1 93.5 254 ASP B C 1
ATOM 8051 O O . ASP B 1 254 ? 8.477 -4.594 -3.17 1 93.5 254 ASP B O 1
ATOM 8055 N N . PHE B 1 255 ? 9.414 -6.402 -4.137 1 96.69 255 PHE B N 1
ATOM 8056 C CA . PHE B 1 255 ? 8.164 -7.152 -4.047 1 96.69 255 PHE B CA 1
ATOM 8057 C C . PHE B 1 255 ? 8.438 -8.641 -3.852 1 96.69 255 PHE B C 1
ATOM 8059 O O . PHE B 1 255 ? 8.203 -9.18 -2.77 1 96.69 255 PHE B O 1
ATOM 8066 N N . ALA B 1 256 ? 9.031 -9.305 -4.82 1 97.62 256 ALA B N 1
ATOM 8067 C CA . ALA B 1 256 ? 9.242 -10.75 -4.789 1 97.62 256 ALA B CA 1
ATOM 8068 C C . ALA B 1 256 ? 10.102 -11.148 -3.598 1 97.62 256 ALA B C 1
ATOM 8070 O O . ALA B 1 256 ? 9.789 -12.109 -2.887 1 97.62 256 ALA B O 1
ATOM 8071 N N . TYR B 1 257 ? 11.227 -10.406 -3.467 1 97.81 257 TYR B N 1
ATOM 8072 C CA . TYR B 1 257 ? 12.164 -10.727 -2.398 1 97.81 257 TYR B CA 1
ATOM 8073 C C . TYR B 1 257 ? 12.461 -9.5 -1.546 1 97.81 257 TYR B C 1
ATOM 8075 O O . TYR B 1 257 ? 13.617 -9.117 -1.371 1 97.81 257 TYR B O 1
ATOM 8083 N N . VAL B 1 258 ? 11.383 -8.977 -1.011 1 96 258 VAL B N 1
ATOM 8084 C CA . VAL B 1 258 ? 11.453 -7.746 -0.231 1 96 258 VAL B CA 1
ATOM 8085 C C . VAL B 1 258 ? 11.914 -8.055 1.19 1 96 258 VAL B C 1
ATOM 8087 O O . VAL B 1 258 ? 12.594 -7.242 1.823 1 96 258 VAL B O 1
ATOM 8090 N N . ASN B 1 259 ? 11.523 -9.203 1.699 1 95.38 259 ASN B N 1
ATOM 8091 C CA . ASN B 1 259 ? 11.953 -9.648 3.02 1 95.38 259 ASN B CA 1
ATOM 8092 C C . ASN B 1 259 ? 13.367 -10.227 2.984 1 95.38 259 ASN B C 1
ATOM 8094 O O . ASN B 1 259 ? 13.562 -11.383 2.607 1 95.38 259 ASN B O 1
ATOM 8098 N N . LYS B 1 260 ? 14.281 -9.445 3.414 1 94.88 260 LYS B N 1
ATOM 8099 C CA . LYS B 1 260 ? 15.688 -9.828 3.342 1 94.88 260 LYS B CA 1
ATOM 8100 C C . LYS B 1 260 ? 16.062 -10.797 4.469 1 94.88 260 LYS B C 1
ATOM 8102 O O . LYS B 1 260 ? 16.109 -10.406 5.637 1 94.88 260 LYS B O 1
ATOM 8107 N N . LEU B 1 261 ? 16.328 -11.992 4.121 1 93.75 261 LEU B N 1
ATOM 8108 C CA . LEU B 1 261 ? 16.688 -13.023 5.094 1 93.75 261 LEU B CA 1
ATOM 8109 C C . LEU B 1 261 ? 18.141 -12.852 5.535 1 93.75 261 LEU B C 1
ATOM 8111 O O . LEU B 1 261 ? 18.516 -13.273 6.633 1 93.75 261 LEU B O 1
ATOM 8115 N N . THR B 1 262 ? 18.969 -12.336 4.609 1 95.31 262 THR B N 1
ATOM 8116 C CA . THR B 1 262 ? 20.375 -12.016 4.875 1 95.31 262 THR B CA 1
ATOM 8117 C C . THR B 1 262 ? 20.672 -10.562 4.512 1 95.31 262 THR B C 1
ATOM 8119 O O . THR B 1 262 ? 19.906 -9.922 3.793 1 95.31 262 THR B O 1
ATOM 8122 N N . GLU B 1 263 ? 21.75 -10.094 5.062 1 94.81 263 GLU B N 1
ATOM 8123 C CA . GLU B 1 263 ? 22.109 -8.703 4.809 1 94.81 263 GLU B CA 1
ATOM 8124 C C . GLU B 1 263 ? 22.328 -8.453 3.316 1 94.81 263 GLU B C 1
ATOM 8126 O O . GLU B 1 263 ? 21.844 -7.457 2.771 1 94.81 263 GLU B O 1
ATOM 8131 N N . PHE B 1 264 ? 23.094 -9.414 2.775 1 96.5 264 PHE B N 1
ATOM 8132 C CA . PHE B 1 264 ? 23.328 -9.391 1.338 1 96.5 264 PHE B CA 1
ATOM 8133 C C . PHE B 1 264 ? 22.828 -10.672 0.686 1 96.5 264 PHE B C 1
ATOM 8135 O O . PHE B 1 264 ? 22.672 -11.695 1.354 1 96.5 264 PHE B O 1
ATOM 8142 N N . PRO B 1 265 ? 22.516 -10.602 -0.602 1 97.12 265 PRO B N 1
ATOM 8143 C CA . PRO B 1 265 ? 21.922 -11.773 -1.256 1 97.12 265 PRO B CA 1
ATOM 8144 C C . PRO B 1 265 ? 22.859 -12.984 -1.258 1 97.12 265 PRO B C 1
ATOM 8146 O O . PRO B 1 265 ? 24.062 -12.836 -1.438 1 97.12 265 PRO B O 1
ATOM 8149 N N . GLU B 1 266 ? 22.328 -14.117 -1.032 1 97.94 266 GLU B N 1
ATOM 8150 C CA . GLU B 1 266 ? 23.016 -15.398 -1.124 1 97.94 266 GLU B CA 1
ATOM 8151 C C . GLU B 1 266 ? 22.344 -16.312 -2.141 1 97.94 266 GLU B C 1
ATOM 8153 O O . GLU B 1 266 ? 21.125 -16.281 -2.299 1 97.94 266 GLU B O 1
ATOM 8158 N N . MET B 1 267 ? 23.109 -17.047 -2.834 1 98.31 267 MET B N 1
ATOM 8159 C CA . MET B 1 267 ? 22.594 -18 -3.807 1 98.31 267 MET B CA 1
ATOM 8160 C C . MET B 1 267 ? 23.094 -19.406 -3.484 1 98.31 267 MET B C 1
ATOM 8162 O O . MET B 1 267 ? 24.297 -19.641 -3.4 1 98.31 267 MET B O 1
ATOM 8166 N N . LYS B 1 268 ? 22.266 -20.281 -3.291 1 98.06 268 LYS B N 1
ATOM 8167 C CA . LYS B 1 268 ? 22.562 -21.688 -2.992 1 98.06 268 LYS B CA 1
ATOM 8168 C C . LYS B 1 268 ? 21.859 -22.625 -3.967 1 98.06 268 LYS B C 1
ATOM 8170 O O . LYS B 1 268 ? 20.656 -22.5 -4.195 1 98.06 268 LYS B O 1
ATOM 8175 N N . TYR B 1 269 ? 22.578 -23.484 -4.566 1 97.62 269 TYR B N 1
ATOM 8176 C CA . TYR B 1 269 ? 21.969 -24.516 -5.41 1 97.62 269 TYR B CA 1
ATOM 8177 C C . TYR B 1 269 ? 22.859 -25.75 -5.473 1 97.62 269 TYR B C 1
ATOM 8179 O O . TYR B 1 269 ? 24.031 -25.703 -5.113 1 97.62 269 TYR B O 1
ATOM 8187 N N . ASN B 1 270 ? 22.297 -26.875 -5.855 1 95.62 270 ASN B N 1
ATOM 8188 C CA . ASN B 1 270 ? 22.984 -28.141 -6.047 1 95.62 270 ASN B CA 1
ATOM 8189 C C . ASN B 1 270 ? 23.031 -28.531 -7.52 1 95.62 270 ASN B C 1
ATOM 8191 O O . ASN B 1 270 ? 22.062 -28.328 -8.258 1 95.62 270 ASN B O 1
ATOM 8195 N N . ILE B 1 271 ? 24.156 -29 -7.891 1 95.25 271 ILE B N 1
ATOM 8196 C CA . ILE B 1 271 ? 24.297 -29.641 -9.195 1 95.25 271 ILE B CA 1
ATOM 8197 C C . ILE B 1 271 ? 24.375 -31.141 -9.016 1 95.25 271 ILE B C 1
ATOM 8199 O O . ILE B 1 271 ? 25.312 -31.656 -8.391 1 95.25 271 ILE B O 1
ATOM 8203 N N . CYS B 1 272 ? 23.438 -31.812 -9.555 1 92.56 272 CYS B N 1
ATOM 8204 C CA . CYS B 1 272 ? 23.422 -33.25 -9.445 1 92.56 272 CYS B CA 1
ATOM 8205 C C . CYS B 1 272 ? 23.594 -33.906 -10.82 1 92.56 272 CYS B C 1
ATOM 8207 O O . CYS B 1 272 ? 23.062 -33.438 -11.812 1 92.56 272 CYS B O 1
ATOM 8209 N N . THR B 1 273 ? 24.328 -34.969 -10.859 1 91.44 273 THR B N 1
ATOM 8210 C CA . THR B 1 273 ? 24.609 -35.656 -12.117 1 91.44 273 THR B CA 1
ATOM 8211 C C . THR B 1 273 ? 24.391 -37.156 -11.992 1 91.44 273 THR B C 1
ATOM 8213 O O . THR B 1 273 ? 24.516 -37.719 -10.898 1 91.44 273 THR B O 1
ATOM 8216 N N . SER B 1 274 ? 23.969 -37.781 -12.992 1 88.88 274 SER B N 1
ATOM 8217 C CA . SER B 1 274 ? 23.828 -39.219 -13.117 1 88.88 274 SER B CA 1
ATOM 8218 C C . SER B 1 274 ? 24.141 -39.688 -14.531 1 88.88 274 SER B C 1
ATOM 8220 O O . SER B 1 274 ? 24.609 -38.906 -15.367 1 88.88 274 SER B O 1
ATOM 8222 N N . HIS B 1 275 ? 24 -41 -14.773 1 84.81 275 HIS B N 1
ATOM 8223 C CA . HIS B 1 275 ? 24.344 -41.625 -16.062 1 84.81 275 HIS B CA 1
ATOM 8224 C C . HIS B 1 275 ? 23.453 -41.062 -17.172 1 84.81 275 HIS B C 1
ATOM 8226 O O . HIS B 1 275 ? 23.906 -40.875 -18.297 1 84.81 275 HIS B O 1
ATOM 8232 N N . ASP B 1 276 ? 22.234 -40.812 -16.922 1 86 276 ASP B N 1
ATOM 8233 C CA . ASP B 1 276 ? 21.312 -40.25 -17.906 1 86 276 ASP B CA 1
ATOM 8234 C C . ASP B 1 276 ? 20.203 -39.438 -17.234 1 86 276 ASP B C 1
ATOM 8236 O O . ASP B 1 276 ? 20.094 -39.438 -16 1 86 276 ASP B O 1
ATOM 8240 N N . MET B 1 277 ? 19.562 -38.75 -18.109 1 90.19 277 MET B N 1
ATOM 8241 C CA . MET B 1 277 ? 18.531 -37.844 -17.641 1 90.19 277 MET B CA 1
ATOM 8242 C C . MET B 1 277 ? 17.438 -38.594 -16.891 1 90.19 277 MET B C 1
ATOM 8244 O O . MET B 1 277 ? 16.984 -38.156 -15.828 1 90.19 277 MET B O 1
ATOM 8248 N N . LYS B 1 278 ? 16.984 -39.719 -17.391 1 86.94 278 LYS B N 1
ATOM 8249 C CA . LYS B 1 278 ? 15.898 -40.5 -16.797 1 86.94 278 LYS B CA 1
ATOM 8250 C C . LYS B 1 278 ? 16.281 -41 -15.406 1 86.94 278 LYS B C 1
ATOM 8252 O O . LYS B 1 278 ? 15.508 -40.844 -14.461 1 86.94 278 LYS B O 1
ATOM 8257 N N . SER B 1 279 ? 17.438 -41.531 -15.266 1 84.62 279 SER B N 1
ATOM 8258 C CA . SER B 1 279 ? 17.922 -42.031 -13.977 1 84.62 279 SER B CA 1
ATOM 8259 C C . SER B 1 279 ? 18.047 -40.906 -12.961 1 84.62 279 SER B C 1
ATOM 8261 O O . SER B 1 279 ? 17.703 -41.094 -11.781 1 84.62 279 SER B O 1
ATOM 8263 N N . LEU B 1 280 ? 18.562 -39.875 -13.438 1 88.75 280 LEU B N 1
ATOM 8264 C CA . LEU B 1 280 ? 18.734 -38.719 -12.547 1 88.75 280 LEU B CA 1
ATOM 8265 C C . LEU B 1 280 ? 17.375 -38.219 -12.047 1 88.75 280 LEU B C 1
ATOM 8267 O O . LEU B 1 280 ? 17.203 -38 -10.844 1 88.75 280 LEU B O 1
ATOM 8271 N N . HIS B 1 281 ? 16.438 -38.031 -12.984 1 88.56 281 HIS B N 1
ATOM 8272 C CA . HIS B 1 281 ? 15.102 -37.531 -12.641 1 88.56 281 HIS B CA 1
ATOM 8273 C C . HIS B 1 281 ? 14.422 -38.469 -11.625 1 88.56 281 HIS B C 1
ATOM 8275 O O . HIS B 1 281 ? 13.859 -38 -10.633 1 88.56 281 HIS B O 1
ATOM 8281 N N . SER B 1 282 ? 14.523 -39.688 -11.797 1 82.19 282 SER B N 1
ATOM 8282 C CA . SER B 1 282 ? 13.922 -40.656 -10.898 1 82.19 282 SER B CA 1
ATOM 8283 C C . SER B 1 282 ? 14.586 -40.625 -9.531 1 82.19 282 SER B C 1
ATOM 8285 O O . SER B 1 282 ? 13.906 -40.75 -8.5 1 82.19 282 SER B O 1
ATOM 8287 N N . SER B 1 283 ? 15.844 -40.5 -9.555 1 82.62 283 SER B N 1
ATOM 8288 C CA . SER B 1 283 ? 16.594 -40.5 -8.305 1 82.62 283 SER B CA 1
ATOM 8289 C C . SER B 1 283 ? 16.234 -39.281 -7.461 1 82.62 283 SER B C 1
ATOM 8291 O O . SER B 1 283 ? 16.031 -39.406 -6.246 1 82.62 283 SER B O 1
ATOM 8293 N N . ILE B 1 284 ? 16.203 -38.188 -8.078 1 83.75 284 ILE B N 1
ATOM 8294 C CA . ILE B 1 284 ? 15.953 -36.938 -7.371 1 83.75 284 ILE B CA 1
ATOM 8295 C C . ILE B 1 284 ? 14.539 -36.938 -6.797 1 83.75 284 ILE B C 1
ATOM 8297 O O . ILE B 1 284 ? 14.32 -36.5 -5.668 1 83.75 284 ILE B O 1
ATOM 8301 N N . HIS B 1 285 ? 13.617 -37.438 -7.438 1 77.06 285 HIS B N 1
ATOM 8302 C CA . HIS B 1 285 ? 12.227 -37.375 -6.992 1 77.06 285 HIS B CA 1
ATOM 8303 C C . HIS B 1 285 ? 11.914 -38.562 -6.059 1 77.06 285 HIS B C 1
ATOM 8305 O O . HIS B 1 285 ? 11.039 -38.438 -5.195 1 77.06 285 HIS B O 1
ATOM 8311 N N . ASN B 1 286 ? 12.617 -39.625 -6.152 1 66.94 286 ASN B N 1
ATOM 8312 C CA . ASN B 1 286 ? 12.445 -40.75 -5.242 1 66.94 286 ASN B CA 1
ATOM 8313 C C . ASN B 1 286 ? 13.07 -40.469 -3.879 1 66.94 286 ASN B C 1
ATOM 8315 O O . ASN B 1 286 ? 12.516 -40.844 -2.848 1 66.94 286 ASN B O 1
ATOM 8319 N N . HIS B 1 287 ? 14.258 -39.906 -3.887 1 56.09 287 HIS B N 1
ATOM 8320 C CA . HIS B 1 287 ? 15.031 -39.75 -2.66 1 56.09 287 HIS B CA 1
ATOM 8321 C C . HIS B 1 287 ? 14.555 -38.562 -1.857 1 56.09 287 HIS B C 1
ATOM 8323 O O . HIS B 1 287 ? 14.719 -38.5 -0.636 1 56.09 287 HIS B O 1
ATOM 8329 N N . ARG B 1 288 ? 14.055 -37.625 -2.49 1 56.06 288 ARG B N 1
ATOM 8330 C CA . ARG B 1 288 ? 13.82 -36.344 -1.798 1 56.06 288 ARG B CA 1
ATOM 8331 C C . ARG B 1 288 ? 12.578 -36.438 -0.922 1 56.06 288 ARG B C 1
ATOM 8333 O O . ARG B 1 288 ? 12.414 -35.625 0.001 1 56.06 288 ARG B O 1
ATOM 8340 N N . ARG B 1 289 ? 11.719 -37.438 -1.147 1 61.69 289 ARG B N 1
ATOM 8341 C CA . ARG B 1 289 ? 10.469 -37.312 -0.398 1 61.69 289 ARG B CA 1
ATOM 8342 C C . ARG B 1 289 ? 9.938 -38.688 -0.012 1 61.69 289 ARG B C 1
ATOM 8344 O O . ARG B 1 289 ? 10.242 -39.688 -0.664 1 61.69 289 ARG B O 1
ATOM 8351 N N . ALA B 1 290 ? 9.445 -38.844 1.171 1 64.94 290 ALA B N 1
ATOM 8352 C CA . ALA B 1 290 ? 8.625 -40 1.527 1 64.94 290 ALA B CA 1
ATOM 8353 C C . ALA B 1 290 ? 7.551 -40.25 0.472 1 64.94 290 ALA B C 1
ATOM 8355 O O . ALA B 1 290 ? 7.117 -39.312 -0.218 1 64.94 290 ALA B O 1
ATOM 8356 N N . PRO B 1 291 ? 7.352 -41.531 0.287 1 71.75 291 PRO B N 1
ATOM 8357 C CA . PRO B 1 291 ? 6.273 -41.812 -0.665 1 71.75 291 PRO B CA 1
ATOM 8358 C C . PRO B 1 291 ? 5.027 -40.969 -0.4 1 71.75 291 PRO B C 1
ATOM 8360 O O . PRO B 1 291 ? 4.703 -40.688 0.757 1 71.75 291 PRO B O 1
ATOM 8363 N N . LEU B 1 292 ? 4.441 -40.625 -1.449 1 78.12 292 LEU B N 1
ATOM 8364 C CA . LEU B 1 292 ? 3.328 -39.688 -1.365 1 78.12 292 LEU B CA 1
ATOM 8365 C C . LEU B 1 292 ? 2.123 -40.344 -0.69 1 78.12 292 LEU B C 1
ATOM 8367 O O . LEU B 1 292 ? 1.215 -39.625 -0.234 1 78.12 292 LEU B O 1
ATOM 8371 N N . TRP B 1 293 ? 2.107 -41.656 -0.635 1 75.81 293 TRP B N 1
ATOM 8372 C CA . TRP B 1 293 ? 0.947 -42.312 -0.06 1 75.81 293 TRP B CA 1
ATOM 8373 C C . TRP B 1 293 ? 1.035 -42.375 1.462 1 75.81 293 TRP B C 1
ATOM 8375 O O . TRP B 1 293 ? 0.049 -42.656 2.141 1 75.81 293 TRP B O 1
ATOM 8385 N N . ASP B 1 294 ? 2.184 -42.062 1.916 1 79.38 294 ASP B N 1
ATOM 8386 C CA . ASP B 1 294 ? 2.369 -42.094 3.363 1 79.38 294 ASP B CA 1
ATOM 8387 C C . ASP B 1 294 ? 1.45 -41.094 4.059 1 79.38 294 ASP B C 1
ATOM 8389 O O . ASP B 1 294 ? 1.478 -39.875 3.756 1 79.38 294 ASP B O 1
ATOM 8393 N N . GLY B 1 295 ? 0.563 -41.594 4.863 1 80.19 295 GLY B N 1
ATOM 8394 C CA . GLY B 1 295 ? -0.313 -40.75 5.652 1 80.19 295 GLY B CA 1
ATOM 8395 C C . GLY B 1 295 ? -1.641 -40.469 4.977 1 80.19 295 GLY B C 1
ATOM 8396 O O . GLY B 1 295 ? -2.467 -39.719 5.504 1 80.19 295 GLY B O 1
ATOM 8397 N N . LEU B 1 296 ? -1.787 -41.062 3.809 1 88.38 296 LEU B N 1
ATOM 8398 C CA . LEU B 1 296 ? -3.055 -40.844 3.121 1 88.38 296 LEU B CA 1
ATOM 8399 C C . LEU B 1 296 ? -4.16 -41.688 3.734 1 88.38 296 LEU B C 1
ATOM 8401 O O . LEU B 1 296 ? -3.928 -42.875 4.082 1 88.38 296 LEU B O 1
ATOM 8405 N N . LYS B 1 297 ? -5.277 -41.062 3.93 1 89.88 297 LYS B N 1
ATOM 8406 C CA . LYS B 1 297 ? -6.465 -41.781 4.395 1 89.88 297 LYS B CA 1
ATOM 8407 C C . LYS B 1 297 ? -7.176 -42.469 3.238 1 89.88 297 LYS B C 1
ATOM 8409 O O . LYS B 1 297 ? -6.988 -42.125 2.074 1 89.88 297 LYS B O 1
ATOM 8414 N N . PRO B 1 298 ? -7.875 -43.5 3.564 1 91.56 298 PRO B N 1
ATOM 8415 C CA . PRO B 1 298 ? -8.641 -44.156 2.516 1 91.56 298 PRO B CA 1
ATOM 8416 C C . PRO B 1 298 ? -9.547 -43.219 1.739 1 91.56 298 PRO B C 1
ATOM 8418 O O . PRO B 1 298 ? -9.695 -43.344 0.521 1 91.56 298 PRO B O 1
ATOM 8421 N N . ALA B 1 299 ? -10.055 -42.312 2.453 1 91.31 299 ALA B N 1
ATOM 8422 C CA . ALA B 1 299 ? -10.914 -41.344 1.807 1 91.31 299 ALA B CA 1
ATOM 8423 C C . ALA B 1 299 ? -10.141 -40.5 0.79 1 91.31 299 ALA B C 1
ATOM 8425 O O . ALA B 1 299 ? -10.68 -40.125 -0.25 1 91.31 299 ALA B O 1
ATOM 8426 N N . ASP B 1 300 ? -8.914 -40.281 1.07 1 93.31 300 ASP B N 1
ATOM 8427 C CA . ASP B 1 300 ? -8.055 -39.531 0.151 1 93.31 300 ASP B CA 1
ATOM 8428 C C . ASP B 1 300 ? -7.816 -40.312 -1.133 1 93.31 300 ASP B C 1
ATOM 8430 O O . ASP B 1 300 ? -7.902 -39.781 -2.232 1 93.31 300 ASP B O 1
ATOM 8434 N N . MET B 1 301 ? -7.609 -41.594 -0.923 1 93.69 301 MET B N 1
ATOM 8435 C CA . MET B 1 301 ? -7.367 -42.469 -2.064 1 93.69 301 MET B CA 1
ATOM 8436 C C . MET B 1 301 ? -8.609 -42.562 -2.943 1 93.69 301 MET B C 1
ATOM 8438 O O . MET B 1 301 ? -8.508 -42.594 -4.172 1 93.69 301 MET B O 1
ATOM 8442 N N . GLN B 1 302 ? -9.68 -42.625 -2.314 1 94.44 302 GLN B N 1
ATOM 8443 C CA . GLN B 1 302 ? -10.938 -42.719 -3.051 1 94.44 302 GLN B CA 1
ATOM 8444 C C . GLN B 1 302 ? -11.18 -41.438 -3.865 1 94.44 302 GLN B C 1
ATOM 8446 O O . GLN B 1 302 ? -11.633 -41.5 -5.008 1 94.44 302 GLN B O 1
ATOM 8451 N N . THR B 1 303 ? -10.891 -40.375 -3.236 1 94.94 303 THR B N 1
ATOM 8452 C CA . THR B 1 303 ? -11.055 -39.094 -3.936 1 94.94 303 THR B CA 1
ATOM 8453 C C . THR B 1 303 ? -10.117 -39.031 -5.137 1 94.94 303 THR B C 1
ATOM 8455 O O . THR B 1 303 ? -10.523 -38.594 -6.219 1 94.94 303 THR B O 1
ATOM 8458 N N . LEU B 1 304 ? -8.906 -39.406 -4.949 1 95.44 304 LEU B N 1
ATOM 8459 C CA . LEU B 1 304 ? -7.918 -39.406 -6.02 1 95.44 304 LEU B CA 1
ATOM 8460 C C . LEU B 1 304 ? -8.383 -40.25 -7.191 1 95.44 304 LEU B C 1
ATOM 8462 O O . LEU B 1 304 ? -8.352 -39.812 -8.344 1 95.44 304 LEU B O 1
ATOM 8466 N N . GLU B 1 305 ? -8.883 -41.406 -6.91 1 96.19 305 GLU B N 1
ATOM 8467 C CA . GLU B 1 305 ? -9.352 -42.344 -7.938 1 96.19 305 GLU B CA 1
ATOM 8468 C C . GLU B 1 305 ? -10.609 -41.812 -8.617 1 96.19 305 GLU B C 1
ATOM 8470 O O . GLU B 1 305 ? -10.781 -41.969 -9.828 1 96.19 305 GLU B O 1
ATOM 8475 N N . SER B 1 306 ? -11.391 -41.219 -7.82 1 96.25 306 SER B N 1
ATOM 8476 C CA . SER B 1 306 ? -12.617 -40.656 -8.367 1 96.25 306 SER B CA 1
ATOM 8477 C C . SER B 1 306 ? -12.32 -39.531 -9.344 1 96.25 306 SER B C 1
ATOM 8479 O O . SER B 1 306 ? -12.969 -39.406 -10.383 1 96.25 306 SER B O 1
ATOM 8481 N N . LEU B 1 307 ? -11.344 -38.719 -9.07 1 96.88 307 LEU B N 1
ATOM 8482 C CA . LEU B 1 307 ? -11 -37.594 -9.93 1 96.88 307 LEU B CA 1
ATOM 8483 C C . LEU B 1 307 ? -10.391 -38.094 -11.25 1 96.88 307 LEU B C 1
ATOM 8485 O O . LEU B 1 307 ? -10.555 -37.438 -12.281 1 96.88 307 LEU B O 1
ATOM 8489 N N . ILE B 1 308 ? -9.742 -39.188 -11.227 1 97.12 308 ILE B N 1
ATOM 8490 C CA . ILE B 1 308 ? -9.148 -39.75 -12.422 1 97.12 308 ILE B CA 1
ATOM 8491 C C . ILE B 1 308 ? -10.227 -40.438 -13.258 1 97.12 308 ILE B C 1
ATOM 8493 O O . ILE B 1 308 ? -10.227 -40.344 -14.484 1 97.12 308 ILE B O 1
ATOM 8497 N N . SER B 1 309 ? -11.227 -41 -12.609 1 96.56 309 SER B N 1
ATOM 8498 C CA . SER B 1 309 ? -12.18 -41.875 -13.281 1 96.56 309 SER B CA 1
ATOM 8499 C C . SER B 1 309 ? -13.43 -41.125 -13.711 1 96.56 309 SER B C 1
ATOM 8501 O O . SER B 1 309 ? -14.133 -41.562 -14.625 1 96.56 309 SER B O 1
ATOM 8503 N N . GLU B 1 310 ? -13.727 -40.094 -12.969 1 96.38 310 GLU B N 1
ATOM 8504 C CA . GLU B 1 310 ? -14.961 -39.375 -13.227 1 96.38 310 GLU B CA 1
ATOM 8505 C C . GLU B 1 310 ? -14.672 -37.938 -13.633 1 96.38 310 GLU B C 1
ATOM 8507 O O . GLU B 1 310 ? -13.656 -37.344 -13.227 1 96.38 310 GLU B O 1
ATOM 8512 N N . PRO B 1 311 ? -15.57 -37.344 -14.422 1 96.69 311 PRO B N 1
ATOM 8513 C CA . PRO B 1 311 ? -15.328 -36 -14.914 1 96.69 311 PRO B CA 1
ATOM 8514 C C . PRO B 1 311 ? -15.594 -34.938 -13.852 1 96.69 311 PRO B C 1
ATOM 8516 O O . PRO B 1 311 ? -16.266 -35.219 -12.852 1 96.69 311 PRO B O 1
ATOM 8519 N N . VAL B 1 312 ? -14.969 -33.812 -14.016 1 97.44 312 VAL B N 1
ATOM 8520 C CA . VAL B 1 312 ? -15.25 -32.594 -13.25 1 97.44 312 VAL B CA 1
ATOM 8521 C C . VAL B 1 312 ? -16.078 -31.625 -14.102 1 97.44 312 VAL B C 1
ATOM 8523 O O . VAL B 1 312 ? -15.664 -31.234 -15.195 1 97.44 312 VAL B O 1
ATOM 8526 N N . TRP B 1 313 ? -17.297 -31.344 -13.633 1 96.44 313 TRP B N 1
ATOM 8527 C CA . TRP B 1 313 ? -18.203 -30.422 -14.312 1 96.44 313 TRP B CA 1
ATOM 8528 C C . TRP B 1 313 ? -18.094 -29.016 -13.734 1 96.44 313 TRP B C 1
ATOM 8530 O O . TRP B 1 313 ? -18.656 -28.719 -12.672 1 96.44 313 TRP B O 1
ATOM 8540 N N . GLN B 1 314 ? -17.438 -28.156 -14.469 1 94.25 314 GLN B N 1
ATOM 8541 C CA . GLN B 1 314 ? -17.203 -26.812 -13.961 1 94.25 314 GLN B CA 1
ATOM 8542 C C . GLN B 1 314 ? -18.344 -25.875 -14.359 1 94.25 314 GLN B C 1
ATOM 8544 O O . GLN B 1 314 ? -18.594 -25.656 -15.555 1 94.25 314 GLN B O 1
ATOM 8549 N N . ILE B 1 315 ? -19.047 -25.391 -13.391 1 91.5 315 ILE B N 1
ATOM 8550 C CA . ILE B 1 315 ? -20.078 -24.391 -13.586 1 91.5 315 ILE B CA 1
ATOM 8551 C C . ILE B 1 315 ? -19.547 -23.016 -13.172 1 91.5 315 ILE B C 1
ATOM 8553 O O . ILE B 1 315 ? -19.484 -22.703 -11.977 1 91.5 315 ILE B O 1
ATOM 8557 N N . ALA B 1 316 ? -19.109 -22.297 -14.125 1 84.81 316 ALA B N 1
ATOM 8558 C CA . ALA B 1 316 ? -18.422 -21.031 -13.852 1 84.81 316 ALA B CA 1
ATOM 8559 C C . ALA B 1 316 ? -18.938 -19.922 -14.766 1 84.81 316 ALA B C 1
ATOM 8561 O O . ALA B 1 316 ? -18.203 -19.406 -15.602 1 84.81 316 ALA B O 1
ATOM 8562 N N . PRO B 1 317 ? -20.156 -19.438 -14.445 1 84.25 317 PRO B N 1
ATOM 8563 C CA . PRO B 1 317 ? -20.656 -18.328 -15.258 1 84.25 317 PRO B CA 1
ATOM 8564 C C . PRO B 1 317 ? -19.844 -17.047 -15.078 1 84.25 317 PRO B C 1
ATOM 8566 O O . PRO B 1 317 ? -19.109 -16.906 -14.094 1 84.25 317 PRO B O 1
ATOM 8569 N N . ARG B 1 318 ? -20 -16.172 -16.031 1 77.62 318 ARG B N 1
ATOM 8570 C CA . ARG B 1 318 ? -19.25 -14.922 -16.031 1 77.62 318 ARG B CA 1
ATOM 8571 C C . ARG B 1 318 ? -19.766 -13.984 -14.945 1 77.62 318 ARG B C 1
ATOM 8573 O O . ARG B 1 318 ? -18.969 -13.312 -14.273 1 77.62 318 ARG B O 1
ATOM 8580 N N . PHE B 1 319 ? -21.078 -13.984 -14.875 1 83.81 319 PHE B N 1
ATOM 8581 C CA . PHE B 1 319 ? -21.672 -13.031 -13.938 1 83.81 319 PHE B CA 1
ATOM 8582 C C . PHE B 1 319 ? -22.359 -13.758 -12.797 1 83.81 319 PHE B C 1
ATOM 8584 O O . PHE B 1 319 ? -22.969 -14.805 -13 1 83.81 319 PHE B O 1
ATOM 8591 N N . LYS B 1 320 ? -22.266 -13.148 -11.719 1 88.19 320 LYS B N 1
ATOM 8592 C CA . LYS B 1 320 ? -22.797 -13.727 -10.484 1 88.19 320 LYS B CA 1
ATOM 8593 C C . LYS B 1 320 ? -24.281 -14.055 -10.625 1 88.19 320 LYS B C 1
ATOM 8595 O O . LYS B 1 320 ? -24.734 -15.094 -10.148 1 88.19 320 LYS B O 1
ATOM 8600 N N . HIS B 1 321 ? -25.047 -13.164 -11.297 1 87.12 321 HIS B N 1
ATOM 8601 C CA . HIS B 1 321 ? -26.484 -13.305 -11.352 1 87.12 321 HIS B CA 1
ATOM 8602 C C . HIS B 1 321 ? -26.891 -14.492 -12.219 1 87.12 321 HIS B C 1
ATOM 8604 O O . HIS B 1 321 ? -28.031 -14.953 -12.156 1 87.12 321 HIS B O 1
ATOM 8610 N N . GLU B 1 322 ? -25.953 -15.023 -12.953 1 87.19 322 GLU B N 1
ATOM 8611 C CA . GLU B 1 322 ? -26.234 -16.141 -13.844 1 87.19 322 GLU B CA 1
ATOM 8612 C C . GLU B 1 322 ? -26.172 -17.469 -13.094 1 87.19 322 GLU B C 1
ATOM 8614 O O . GLU B 1 322 ? -26.641 -18.5 -13.594 1 87.19 322 GLU B O 1
ATOM 8619 N N . LEU B 1 323 ? -25.625 -17.5 -11.945 1 91.38 323 LEU B N 1
ATOM 8620 C CA . LEU B 1 323 ? -25.5 -18.719 -11.156 1 91.38 323 LEU B CA 1
ATOM 8621 C C . LEU B 1 323 ? -26.609 -18.812 -10.109 1 91.38 323 LEU B C 1
ATOM 8623 O O . LEU B 1 323 ? -26.641 -18.031 -9.156 1 91.38 323 LEU B O 1
ATOM 8627 N N . GLN B 1 324 ? -27.469 -19.672 -10.336 1 91.25 324 GLN B N 1
ATOM 8628 C CA . GLN B 1 324 ? -28.562 -19.969 -9.422 1 91.25 324 GLN B CA 1
ATOM 8629 C C . GLN B 1 324 ? -28.719 -21.469 -9.211 1 91.25 324 GLN B C 1
ATOM 8631 O O . GLN B 1 324 ? -28.016 -22.266 -9.859 1 91.25 324 GLN B O 1
ATOM 8636 N N . ALA B 1 325 ? -29.562 -21.844 -8.234 1 89.25 325 ALA B N 1
ATOM 8637 C CA . ALA B 1 325 ? -29.797 -23.266 -7.98 1 89.25 325 ALA B CA 1
ATOM 8638 C C . ALA B 1 325 ? -30.312 -23.969 -9.227 1 89.25 325 ALA B C 1
ATOM 8640 O O . ALA B 1 325 ? -29.953 -25.109 -9.508 1 89.25 325 ALA B O 1
ATOM 8641 N N . GLU B 1 326 ? -31.047 -23.25 -9.977 1 89.19 326 GLU B N 1
ATOM 8642 C CA . GLU B 1 326 ? -31.625 -23.797 -11.195 1 89.19 326 GLU B CA 1
ATOM 8643 C C . GLU B 1 326 ? -30.547 -24.047 -12.25 1 89.19 326 GLU B C 1
ATOM 8645 O O . GLU B 1 326 ? -30.625 -25 -13.023 1 89.19 326 GLU B O 1
ATOM 8650 N N . THR B 1 327 ? -29.609 -23.188 -12.297 1 91.38 327 THR B N 1
ATOM 8651 C CA . THR B 1 327 ? -28.5 -23.344 -13.234 1 91.38 327 THR B CA 1
ATOM 8652 C C . THR B 1 327 ? -27.75 -24.641 -12.969 1 91.38 327 THR B C 1
ATOM 8654 O O . THR B 1 327 ? -27.391 -25.359 -13.906 1 91.38 327 THR B O 1
ATOM 8657 N N . ILE B 1 328 ? -27.562 -24.938 -11.734 1 93.81 328 ILE B N 1
ATOM 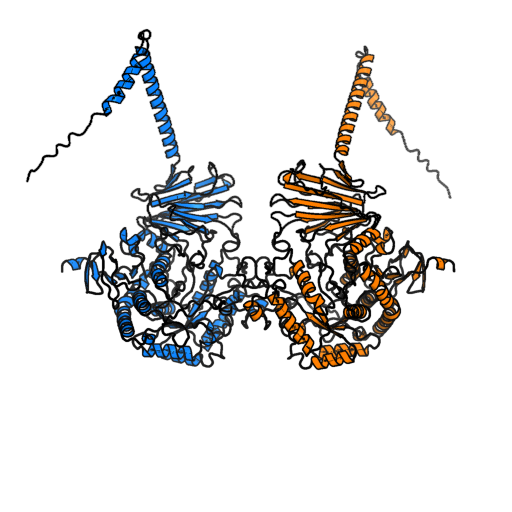8658 C CA . ILE B 1 328 ? -26.844 -26.156 -11.336 1 93.81 328 ILE B CA 1
ATOM 8659 C C . ILE B 1 328 ? -27.688 -27.375 -11.688 1 93.81 328 ILE B C 1
ATOM 8661 O O . ILE B 1 328 ? -27.188 -28.344 -12.258 1 93.81 328 ILE B O 1
ATOM 8665 N N . SER B 1 329 ? -28.984 -27.266 -11.398 1 92.56 329 SER B N 1
ATOM 8666 C CA . SER B 1 329 ? -29.891 -28.375 -11.672 1 92.56 329 SER B CA 1
ATOM 8667 C C . SER B 1 329 ? -30 -28.641 -13.164 1 92.56 329 SER B C 1
ATOM 8669 O O . SER B 1 329 ? -29.953 -29.797 -13.594 1 92.56 329 SER B O 1
ATOM 8671 N N . GLN B 1 330 ? -30.125 -27.625 -13.875 1 92.12 330 GLN B N 1
ATOM 8672 C CA . GLN B 1 330 ? -30.266 -27.781 -15.32 1 92.12 330 GLN B CA 1
ATOM 8673 C C . GLN B 1 330 ? -28.984 -28.375 -15.93 1 92.12 330 GLN B C 1
ATOM 8675 O O . GLN B 1 330 ? -29.062 -29.266 -16.781 1 92.12 330 GLN B O 1
ATOM 8680 N N . TYR B 1 331 ? -27.922 -27.875 -15.523 1 93.06 331 TYR B N 1
ATOM 8681 C CA . TYR B 1 331 ? -26.641 -28.375 -16.031 1 93.06 331 TYR B CA 1
ATOM 8682 C C . TYR B 1 331 ? -26.5 -29.875 -15.727 1 93.06 331 TYR B C 1
ATOM 8684 O O . TYR B 1 331 ? -26.094 -30.641 -16.594 1 93.06 331 TYR B O 1
ATOM 8692 N N . THR B 1 332 ? -26.797 -30.297 -14.562 1 94.44 332 THR B N 1
ATOM 8693 C CA . THR B 1 332 ? -26.609 -31.688 -14.156 1 94.44 332 THR B CA 1
ATOM 8694 C C . THR B 1 332 ? -27.656 -32.594 -14.82 1 94.44 332 THR B C 1
ATOM 8696 O O . THR B 1 332 ? -27.375 -33.75 -15.109 1 94.44 332 THR B O 1
ATOM 8699 N N . GLU B 1 333 ? -28.812 -32 -15.039 1 93.81 333 GLU B N 1
ATOM 8700 C CA . GLU B 1 333 ? -29.797 -32.75 -15.805 1 93.81 333 GLU B CA 1
ATOM 8701 C C . GLU B 1 333 ? -29.328 -33.031 -17.234 1 93.81 333 GLU B C 1
ATOM 8703 O O . GLU B 1 333 ? -29.547 -34.094 -17.781 1 93.81 333 GLU B O 1
ATOM 8708 N N . ASP B 1 334 ? -28.75 -32.031 -17.766 1 93.06 334 ASP B N 1
ATOM 8709 C CA . ASP B 1 334 ? -28.203 -32.219 -19.094 1 93.06 334 ASP B CA 1
ATOM 8710 C C . ASP B 1 334 ? -27.109 -33.281 -19.125 1 93.06 334 ASP B C 1
ATOM 8712 O O . ASP B 1 334 ? -27 -34.031 -20.094 1 93.06 334 ASP B O 1
ATOM 8716 N N . VAL B 1 335 ? -26.328 -33.344 -18.109 1 94.25 335 VAL B N 1
ATOM 8717 C CA . VAL B 1 335 ? -25.281 -34.344 -18 1 94.25 335 VAL B CA 1
ATOM 8718 C C . VAL B 1 335 ? -25.906 -35.75 -17.922 1 94.25 335 VAL B C 1
ATOM 8720 O O . VAL B 1 335 ? -25.453 -36.656 -18.594 1 94.25 335 VAL B O 1
ATOM 8723 N N . ILE B 1 336 ? -26.922 -35.875 -17.094 1 93.56 336 ILE B N 1
ATOM 8724 C CA . ILE B 1 336 ? -27.609 -37.156 -16.938 1 93.56 336 ILE B CA 1
ATOM 8725 C C . ILE B 1 336 ? -28.219 -37.562 -18.281 1 93.56 336 ILE B C 1
ATOM 8727 O O . ILE B 1 336 ? -28.156 -38.75 -18.641 1 93.56 336 ILE B O 1
ATOM 8731 N N . ASN B 1 337 ? -28.734 -36.625 -18.969 1 91.56 337 ASN B N 1
ATOM 8732 C CA . ASN B 1 337 ? -29.406 -36.906 -20.234 1 91.56 337 ASN B CA 1
ATOM 8733 C C . ASN B 1 337 ? -28.422 -37.375 -21.297 1 91.56 337 ASN B C 1
ATOM 8735 O O . ASN B 1 337 ? -28.812 -38 -22.281 1 91.56 337 ASN B O 1
ATOM 8739 N N . LEU B 1 338 ? -27.188 -36.938 -21.219 1 89.62 338 LEU B N 1
ATOM 8740 C CA . LEU B 1 338 ? -26.188 -37.438 -22.141 1 89.62 338 LEU B CA 1
ATOM 8741 C C . LEU B 1 338 ? -26.125 -38.969 -22.094 1 89.62 338 LEU B C 1
ATOM 8743 O O . LEU B 1 338 ? -25.969 -39.625 -23.125 1 89.62 338 LEU B O 1
ATOM 8747 N N . GLY B 1 339 ? -26.094 -39.562 -20.875 1 85.75 339 GLY B N 1
ATOM 8748 C CA . GLY B 1 339 ? -26.297 -41 -20.672 1 85.75 339 GLY B CA 1
ATOM 8749 C C . GLY B 1 339 ? -25 -41.781 -20.734 1 85.75 339 GLY B C 1
ATOM 8750 O O . GLY B 1 339 ? -24.969 -42.969 -20.359 1 85.75 339 GLY B O 1
ATOM 8751 N N . PHE B 1 340 ? -23.969 -41.281 -21.266 1 86.94 340 PHE B N 1
ATOM 8752 C CA . PHE B 1 340 ? -22.781 -42.094 -21.438 1 86.94 340 PHE B CA 1
ATOM 8753 C C . PHE B 1 340 ? -21.641 -41.594 -20.562 1 86.94 340 PHE B C 1
ATOM 8755 O O . PHE B 1 340 ? -20.578 -42.219 -20.5 1 86.94 340 PHE B O 1
ATOM 8762 N N . LEU B 1 341 ? -21.766 -40.531 -19.922 1 85.44 341 LEU B N 1
ATOM 8763 C CA . LEU B 1 341 ? -20.75 -40 -19.016 1 85.44 341 LEU B CA 1
ATOM 8764 C C . LEU B 1 341 ? -21.141 -40.281 -17.562 1 85.44 341 LEU B C 1
ATOM 8766 O O . LEU B 1 341 ? -22.312 -40.219 -17.219 1 85.44 341 LEU B O 1
ATOM 8770 N N . LYS B 1 342 ? -20.172 -40.531 -16.734 1 86.88 342 LYS B N 1
ATOM 8771 C CA . LYS B 1 342 ? -20.406 -40.719 -15.312 1 86.88 342 LYS B CA 1
ATOM 8772 C C . LYS B 1 342 ? -20.766 -39.375 -14.656 1 86.88 342 LYS B C 1
ATOM 8774 O O . LYS B 1 342 ? -20.469 -38.312 -15.203 1 86.88 342 LYS B O 1
ATOM 8779 N N . GLN B 1 343 ? -21.438 -39.406 -13.578 1 90.5 343 GLN B N 1
ATOM 8780 C CA . GLN B 1 343 ? -21.922 -38.188 -12.922 1 90.5 343 GLN B CA 1
ATOM 8781 C C . GLN B 1 343 ? -20.766 -37.344 -12.43 1 90.5 343 GLN B C 1
ATOM 8783 O O . GLN B 1 343 ? -20.75 -36.125 -12.648 1 90.5 343 GLN B O 1
ATOM 8788 N N . GLY B 1 344 ? -19.734 -37.875 -11.695 1 95.25 344 GLY B N 1
ATOM 8789 C CA . GLY B 1 344 ? -18.484 -37.188 -11.398 1 95.25 344 GLY B CA 1
ATOM 8790 C C . GLY B 1 344 ? -18.641 -36.062 -10.367 1 95.25 344 GLY B C 1
ATOM 8791 O O . GLY B 1 344 ? -19.406 -36.219 -9.414 1 95.25 344 GLY B O 1
ATOM 8792 N N . HIS B 1 345 ? -17.844 -34.938 -10.477 1 97.38 345 HIS B N 1
ATOM 8793 C CA . HIS B 1 345 ? -17.734 -33.844 -9.516 1 97.38 345 HIS B CA 1
ATOM 8794 C C . HIS B 1 345 ? -18.25 -32.531 -10.109 1 97.38 345 HIS B C 1
ATOM 8796 O O . HIS B 1 345 ? -17.75 -32.062 -11.133 1 97.38 345 HIS B O 1
ATOM 8802 N N . VAL B 1 346 ? -19.25 -31.938 -9.453 1 97.81 346 VAL B N 1
ATOM 8803 C CA . VAL B 1 346 ? -19.719 -30.625 -9.859 1 97.81 346 VAL B CA 1
ATOM 8804 C C . VAL B 1 346 ? -18.938 -29.547 -9.141 1 97.81 346 VAL B C 1
ATOM 8806 O O . VAL B 1 346 ? -18.969 -29.453 -7.906 1 97.81 346 VAL B O 1
ATOM 8809 N N . LEU B 1 347 ? -18.188 -28.781 -9.867 1 97.38 347 LEU B N 1
ATOM 8810 C CA . LEU B 1 347 ? -17.375 -27.703 -9.312 1 97.38 347 LEU B CA 1
ATOM 8811 C C . LEU B 1 347 ? -18.031 -26.344 -9.547 1 97.38 347 LEU B C 1
ATOM 8813 O O . LEU B 1 347 ? -18.141 -25.891 -10.688 1 97.38 347 LEU B O 1
ATOM 8817 N N . ILE B 1 348 ? -18.438 -25.734 -8.484 1 96.69 348 ILE B N 1
ATOM 8818 C CA . ILE B 1 348 ? -19.125 -24.453 -8.539 1 96.69 348 ILE B CA 1
ATOM 8819 C C . ILE B 1 348 ? -18.125 -23.328 -8.242 1 96.69 348 ILE B C 1
ATOM 8821 O O . ILE B 1 348 ? -17.375 -23.406 -7.262 1 96.69 348 ILE B O 1
ATOM 8825 N N . ASN B 1 349 ? -18.125 -22.297 -9.062 1 94.06 349 ASN B N 1
ATOM 8826 C CA . ASN B 1 349 ? -17.141 -21.234 -8.867 1 94.06 349 ASN B CA 1
ATOM 8827 C C . ASN B 1 349 ? -17.469 -20.391 -7.633 1 94.06 349 ASN B C 1
ATOM 8829 O O . ASN B 1 349 ? -18.359 -20.75 -6.852 1 94.06 349 ASN B O 1
ATOM 8833 N N . GLU B 1 350 ? -16.766 -19.312 -7.371 1 95.62 350 GLU B N 1
ATOM 8834 C CA . GLU B 1 350 ? -16.797 -18.562 -6.125 1 95.62 350 GLU B CA 1
ATOM 8835 C C . GLU B 1 350 ? -18.109 -17.781 -5.984 1 95.62 350 GLU B C 1
ATOM 8837 O O . GLU B 1 350 ? -18.406 -17.25 -4.91 1 95.62 350 GLU B O 1
ATOM 8842 N N . PHE B 1 351 ? -19.016 -17.797 -6.977 1 95.31 351 PHE B N 1
ATOM 8843 C CA . PHE B 1 351 ? -20.219 -16.984 -6.988 1 95.31 351 PHE B CA 1
ATOM 8844 C C . PHE B 1 351 ? -21.312 -17.625 -6.145 1 95.31 351 PHE B C 1
ATOM 8846 O O . PHE B 1 351 ? -22.438 -17.109 -6.059 1 95.31 351 PHE B O 1
ATOM 8853 N N . TRP B 1 352 ? -21.016 -18.812 -5.508 1 96.25 352 TRP B N 1
ATOM 8854 C CA . TRP B 1 352 ? -21.984 -19.344 -4.555 1 96.25 352 TRP B CA 1
ATOM 8855 C C . TRP B 1 352 ? -22.188 -18.391 -3.389 1 96.25 352 TRP B C 1
ATOM 8857 O O . TRP B 1 352 ? -23.172 -18.5 -2.65 1 96.25 352 TRP B O 1
ATOM 8867 N N . GLN B 1 353 ? -21.281 -17.406 -3.301 1 97 353 GLN B N 1
ATOM 8868 C CA . GLN B 1 353 ? -21.328 -16.328 -2.322 1 97 353 GLN B CA 1
ATOM 8869 C C . GLN B 1 353 ? -21.953 -15.07 -2.928 1 97 353 GLN B C 1
ATOM 8871 O O . GLN B 1 353 ? -21.875 -14.859 -4.141 1 97 353 GLN B O 1
ATOM 8876 N N . ASN B 1 354 ? -22.578 -14.227 -2.113 1 96.12 354 ASN B N 1
ATOM 8877 C CA . ASN B 1 354 ? -23.016 -12.93 -2.627 1 96.12 354 ASN B CA 1
ATOM 8878 C C . ASN B 1 354 ? -21.828 -12.031 -2.955 1 96.12 354 ASN B C 1
ATOM 8880 O O . ASN B 1 354 ? -21.734 -11.484 -4.055 1 96.12 354 ASN B O 1
ATOM 8884 N N . GLU B 1 355 ? -20.984 -11.82 -2.008 1 96.12 355 GLU B N 1
ATOM 8885 C CA . GLU B 1 355 ? -19.672 -11.203 -2.186 1 96.12 355 GLU B CA 1
ATOM 8886 C C . GLU B 1 355 ? -18.562 -12.164 -1.796 1 96.12 355 GLU B C 1
ATOM 8888 O O . GLU B 1 355 ? -18.656 -12.859 -0.783 1 96.12 355 GLU B O 1
ATOM 8893 N N . ILE B 1 356 ? -17.578 -12.211 -2.666 1 96.56 356 ILE B N 1
ATOM 8894 C CA . ILE B 1 356 ? -16.484 -13.125 -2.369 1 96.56 356 ILE B CA 1
ATOM 8895 C C . ILE B 1 356 ? -15.852 -12.758 -1.028 1 96.56 356 ILE B C 1
ATOM 8897 O O . ILE B 1 356 ? -15.508 -11.594 -0.795 1 96.56 356 ILE B O 1
ATOM 8901 N N . GLY B 1 357 ? -15.742 -13.648 -0.108 1 97.62 357 GLY B N 1
ATOM 8902 C CA . GLY B 1 357 ? -15.281 -13.398 1.247 1 97.62 357 GLY B CA 1
ATOM 8903 C C . GLY B 1 357 ? -16.375 -13.547 2.291 1 97.62 357 GLY B C 1
ATOM 8904 O O . GLY B 1 357 ? -16.078 -13.594 3.49 1 97.62 357 GLY B O 1
ATOM 8905 N N . ASP B 1 358 ? -17.609 -13.633 1.82 1 98 358 ASP B N 1
ATOM 8906 C CA . ASP B 1 358 ? -18.703 -13.859 2.76 1 98 358 ASP B CA 1
ATOM 8907 C C . ASP B 1 358 ? -18.578 -15.219 3.434 1 98 358 ASP B C 1
ATOM 8909 O O . ASP B 1 358 ? -18.891 -15.367 4.617 1 98 358 ASP B O 1
ATOM 8913 N N . LEU B 1 359 ? -18.094 -16.188 2.605 1 97.94 359 LEU B N 1
ATOM 8914 C CA . LEU B 1 359 ? -17.938 -17.562 3.064 1 97.94 359 LEU B CA 1
ATOM 8915 C C . LEU B 1 359 ? -19.234 -18.125 3.615 1 97.94 359 LEU B C 1
ATOM 8917 O O . LEU B 1 359 ? -19.25 -18.828 4.625 1 97.94 359 LEU B O 1
ATOM 8921 N N . SER B 1 360 ? -20.297 -17.672 3.113 1 97.5 360 SER B N 1
ATOM 8922 C CA . SER B 1 360 ? -21.656 -18.156 3.322 1 97.5 360 SER B CA 1
ATOM 8923 C C . SER B 1 360 ? -22.453 -18.156 2.023 1 97.5 360 SER B C 1
ATOM 8925 O O . SER B 1 360 ? -22.219 -17.312 1.154 1 97.5 360 SER B O 1
ATOM 8927 N N . VAL B 1 361 ? -23.328 -19.078 1.938 1 97.38 361 VAL B N 1
ATOM 8928 C CA . VAL B 1 361 ? -24.094 -19.219 0.709 1 97.38 361 VAL B CA 1
ATOM 8929 C C . VAL B 1 361 ? -25.094 -18.062 0.589 1 97.38 361 VAL B C 1
ATOM 8931 O O . VAL B 1 361 ? -25.719 -17.672 1.575 1 97.38 361 VAL B O 1
ATOM 8934 N N . ASP B 1 362 ? -25.141 -17.453 -0.585 1 96.69 362 ASP B N 1
ATOM 8935 C CA . ASP B 1 362 ? -26.141 -16.438 -0.873 1 96.69 362 ASP B CA 1
ATOM 8936 C C . ASP B 1 362 ? -27.547 -17.031 -0.896 1 96.69 362 ASP B C 1
ATOM 8938 O O . ASP B 1 362 ? -28 -17.531 -1.928 1 96.69 362 ASP B O 1
ATOM 8942 N N . THR B 1 363 ? -28.312 -16.812 0.034 1 94.88 363 THR B N 1
ATOM 8943 C CA . THR B 1 363 ? -29.609 -17.469 0.178 1 94.88 363 THR B CA 1
ATOM 8944 C C . THR B 1 363 ? -30.641 -16.828 -0.738 1 94.88 363 THR B C 1
ATOM 8946 O O . THR B 1 363 ? -31.688 -17.406 -1.005 1 94.88 363 THR B O 1
ATOM 8949 N N . ASN B 1 364 ? -30.359 -15.641 -1.205 1 93.5 364 ASN B N 1
ATOM 8950 C CA . ASN B 1 364 ? -31.281 -14.992 -2.131 1 93.5 364 ASN B CA 1
ATOM 8951 C C . ASN B 1 364 ? -31.297 -15.688 -3.488 1 93.5 364 ASN B C 1
ATOM 8953 O O . ASN B 1 364 ? -32.375 -15.898 -4.074 1 93.5 364 ASN B O 1
ATOM 8957 N N . ARG B 1 365 ? -30.109 -16.125 -3.943 1 94.25 365 ARG B N 1
ATOM 8958 C CA . ARG B 1 365 ? -30 -16.781 -5.242 1 94.25 365 ARG B CA 1
ATOM 8959 C C . ARG B 1 365 ? -30.109 -18.297 -5.105 1 94.25 365 ARG B C 1
ATOM 8961 O O . ARG B 1 365 ? -30.469 -18.984 -6.062 1 94.25 365 ARG B O 1
ATOM 8968 N N . PHE B 1 366 ? -29.781 -18.766 -3.818 1 93.81 366 PHE B N 1
ATOM 8969 C CA . PHE B 1 366 ? -29.766 -20.203 -3.584 1 93.81 366 PHE B CA 1
ATOM 8970 C C . PHE B 1 366 ? -30.688 -20.578 -2.434 1 93.81 366 PHE B C 1
ATOM 8972 O O . PHE B 1 366 ? -30.266 -21.219 -1.466 1 93.81 366 PHE B O 1
ATOM 8979 N N . GLU B 1 367 ? -31.906 -20.344 -2.557 1 88.25 367 GLU B N 1
ATOM 8980 C CA . GLU B 1 367 ? -32.875 -20.562 -1.479 1 88.25 367 GLU B CA 1
ATOM 8981 C C . GLU B 1 367 ? -32.969 -22.031 -1.11 1 88.25 367 GLU B C 1
ATOM 8983 O O . GLU B 1 367 ? -33.094 -22.375 0.066 1 88.25 367 GLU B O 1
ATOM 8988 N N . THR B 1 368 ? -32.812 -22.938 -2.094 1 89.06 368 THR B N 1
ATOM 8989 C CA . THR B 1 368 ? -33 -24.359 -1.864 1 89.06 368 THR B CA 1
ATOM 8990 C C . THR B 1 368 ? -31.734 -25.141 -2.232 1 89.06 368 THR B C 1
ATOM 8992 O O . THR B 1 368 ? -31.812 -26.234 -2.816 1 89.06 368 THR B O 1
ATOM 8995 N N . LEU B 1 369 ? -30.625 -24.625 -1.908 1 93.31 369 LEU B N 1
ATOM 8996 C CA . LEU B 1 369 ? -29.391 -25.266 -2.336 1 93.31 369 LEU B CA 1
ATOM 8997 C C . LEU B 1 369 ? -29.188 -26.594 -1.624 1 93.31 369 LEU B C 1
ATOM 8999 O O . LEU B 1 369 ? -28.672 -27.547 -2.217 1 93.31 369 LEU B O 1
ATOM 9003 N N . ASN B 1 370 ? -29.562 -26.641 -0.366 1 93.88 370 ASN B N 1
ATOM 9004 C CA . ASN B 1 370 ? -29.422 -27.875 0.393 1 93.88 370 ASN B CA 1
ATOM 9005 C C . ASN B 1 370 ? -30.203 -29.016 -0.243 1 93.88 370 ASN B C 1
ATOM 9007 O O . ASN B 1 370 ? -29.703 -30.141 -0.352 1 93.88 370 ASN B O 1
ATOM 9011 N N . ILE B 1 371 ? -31.375 -28.734 -0.708 1 94.38 371 ILE B N 1
ATOM 9012 C CA . ILE B 1 371 ? -32.219 -29.719 -1.369 1 94.38 371 ILE B CA 1
ATOM 9013 C C . ILE B 1 371 ? -31.609 -30.109 -2.713 1 94.38 371 ILE B C 1
ATOM 9015 O O . ILE B 1 371 ? -31.578 -31.281 -3.07 1 94.38 371 ILE B O 1
ATOM 9019 N N . THR B 1 372 ? -31.156 -29.094 -3.344 1 94.69 372 THR B N 1
ATOM 9020 C CA . THR B 1 372 ? -30.531 -29.328 -4.641 1 94.69 372 THR B CA 1
ATOM 9021 C C . THR B 1 372 ? -29.312 -30.234 -4.496 1 94.69 372 THR B C 1
ATOM 9023 O O . THR B 1 372 ? -29.141 -31.172 -5.273 1 94.69 372 THR B O 1
ATOM 9026 N N . VAL B 1 373 ? -28.484 -30.047 -3.541 1 96.5 373 VAL B N 1
ATOM 9027 C CA . VAL B 1 373 ? -27.266 -30.828 -3.33 1 96.5 373 VAL B CA 1
ATOM 9028 C C . VAL B 1 373 ? -27.625 -32.25 -2.92 1 96.5 373 VAL B C 1
ATOM 9030 O O . VAL B 1 373 ? -26.969 -33.219 -3.354 1 96.5 373 VAL B O 1
ATOM 9033 N N . ASP B 1 374 ? -28.625 -32.344 -2.133 1 96.12 374 ASP B N 1
ATOM 9034 C CA . ASP B 1 374 ? -29.078 -33.688 -1.75 1 96.12 374 ASP B CA 1
ATOM 9035 C C . ASP B 1 374 ? -29.531 -34.469 -2.973 1 96.12 374 ASP B C 1
ATOM 9037 O O . ASP B 1 374 ? -29.234 -35.688 -3.078 1 96.12 374 ASP B O 1
ATOM 9041 N N . LYS B 1 375 ? -30.25 -33.812 -3.779 1 95.69 375 LYS B N 1
ATOM 9042 C CA . LYS B 1 375 ? -30.688 -34.438 -5.02 1 95.69 375 LYS B CA 1
ATOM 9043 C C . LYS B 1 375 ? -29.484 -34.875 -5.867 1 95.69 375 LYS B C 1
ATOM 9045 O O . LYS B 1 375 ? -29.484 -35.938 -6.457 1 95.69 375 LYS B O 1
ATOM 9050 N N . LEU B 1 376 ? -28.547 -34.062 -5.969 1 96.5 376 LEU B N 1
ATOM 9051 C CA . LEU B 1 376 ? -27.344 -34.375 -6.73 1 96.5 376 LEU B CA 1
ATOM 9052 C C . LEU B 1 376 ? -26.609 -35.562 -6.145 1 96.5 376 LEU B C 1
ATOM 9054 O O . LEU B 1 376 ? -26.141 -36.438 -6.883 1 96.5 376 LEU B O 1
ATOM 9058 N N . HIS B 1 377 ? -26.562 -35.656 -4.828 1 96.69 377 HIS B N 1
ATOM 9059 C CA . HIS B 1 377 ? -25.938 -36.781 -4.156 1 96.69 377 HIS B CA 1
ATOM 9060 C C . HIS B 1 377 ? -26.656 -38.094 -4.473 1 96.69 377 HIS B C 1
ATOM 9062 O O . HIS B 1 377 ? -26.016 -39.125 -4.75 1 96.69 377 HIS B O 1
ATOM 9068 N N . ARG B 1 378 ? -27.906 -38 -4.457 1 96.12 378 ARG B N 1
ATOM 9069 C CA . ARG B 1 378 ? -28.703 -39.188 -4.742 1 96.12 378 ARG B CA 1
ATOM 9070 C C . ARG B 1 378 ? -28.5 -39.656 -6.18 1 96.12 378 ARG B C 1
ATOM 9072 O O . ARG B 1 378 ? -28.578 -40.844 -6.465 1 96.12 378 ARG B O 1
ATOM 9079 N N . ARG B 1 379 ? -28.234 -38.719 -6.945 1 94.94 379 ARG B N 1
ATOM 9080 C CA . ARG B 1 379 ? -28.031 -39.031 -8.352 1 94.94 379 ARG B CA 1
ATOM 9081 C C . ARG B 1 379 ? -26.578 -39.438 -8.617 1 94.94 379 ARG B C 1
ATOM 9083 O O . ARG B 1 379 ? -26.219 -39.75 -9.75 1 94.94 379 ARG B O 1
ATOM 9090 N N . GLY B 1 380 ? -25.719 -39.312 -7.637 1 94.5 380 GLY B N 1
ATOM 9091 C CA . GLY B 1 380 ? -24.375 -39.812 -7.754 1 94.5 380 GLY B CA 1
ATOM 9092 C C . GLY B 1 380 ? -23.328 -38.75 -7.945 1 94.5 380 GLY B C 1
ATOM 9093 O O . GLY B 1 380 ? -22.141 -39.031 -8.109 1 94.5 380 GLY B O 1
ATOM 9094 N N . PHE B 1 381 ? -23.719 -37.469 -7.957 1 97.12 381 PHE B N 1
ATOM 9095 C CA . PHE B 1 381 ? -22.766 -36.375 -8.141 1 97.12 381 PHE B CA 1
ATOM 9096 C C . PHE B 1 381 ? -22.109 -36.031 -6.816 1 97.12 381 PHE B C 1
ATOM 9098 O O . PHE B 1 381 ? -22.703 -36.188 -5.75 1 97.12 381 PHE B O 1
ATOM 9105 N N . LYS B 1 382 ? -20.891 -35.594 -6.844 1 97.19 382 LYS B N 1
ATOM 9106 C CA . LYS B 1 382 ? -20.234 -34.875 -5.758 1 97.19 382 LYS B CA 1
ATOM 9107 C C . LYS B 1 382 ? -20.156 -33.375 -6.043 1 97.19 382 LYS B C 1
ATOM 9109 O O . LYS B 1 382 ? -20.125 -32.969 -7.207 1 97.19 382 LYS B O 1
ATOM 9114 N N . VAL B 1 383 ? -20.219 -32.594 -4.988 1 97.75 383 VAL B N 1
ATOM 9115 C CA . VAL B 1 383 ? -20.266 -31.141 -5.184 1 97.75 383 VAL B CA 1
ATOM 9116 C C . VAL B 1 383 ? -19.062 -30.5 -4.52 1 97.75 383 VAL B C 1
ATOM 9118 O O . VAL B 1 383 ? -18.766 -30.766 -3.352 1 97.75 383 VAL B O 1
ATOM 9121 N N . ALA B 1 384 ? -18.359 -29.672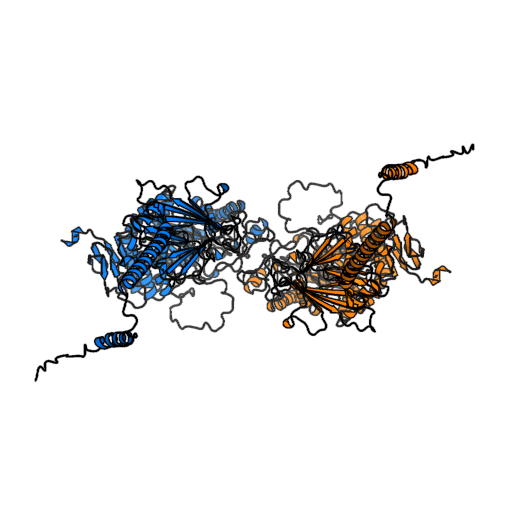 -5.238 1 98.06 384 ALA B N 1
ATOM 9122 C CA . ALA B 1 384 ? -17.188 -28.938 -4.746 1 98.06 384 ALA B CA 1
ATOM 9123 C C . ALA B 1 384 ? -17.391 -27.438 -4.922 1 98.06 384 ALA B C 1
ATOM 9125 O O . ALA B 1 384 ? -17.891 -26.984 -5.953 1 98.06 384 ALA B O 1
ATOM 9126 N N . PHE B 1 385 ? -17.031 -26.641 -3.877 1 98.19 385 PHE B N 1
ATOM 9127 C CA . PHE B 1 385 ? -17.078 -25.188 -3.932 1 98.19 385 PHE B CA 1
ATOM 9128 C C . PHE B 1 385 ? -15.68 -24.609 -4.133 1 98.19 385 PHE B C 1
ATOM 9130 O O . PHE B 1 385 ? -14.711 -25.109 -3.561 1 98.19 385 PHE B O 1
ATOM 9137 N N . THR B 1 386 ? -15.602 -23.594 -4.969 1 97.94 386 THR B N 1
ATOM 9138 C CA . THR B 1 386 ? -14.352 -22.859 -5.105 1 97.94 386 THR B CA 1
ATOM 9139 C C . THR B 1 386 ? -14.219 -21.812 -4.004 1 97.94 386 THR B C 1
ATOM 9141 O O . THR B 1 386 ? -15.164 -21.078 -3.727 1 97.94 386 THR B O 1
ATOM 9144 N N . ILE B 1 387 ? -13.094 -21.797 -3.383 1 97.69 387 ILE B N 1
ATOM 9145 C CA . ILE B 1 387 ? -12.805 -20.812 -2.34 1 97.69 387 ILE B CA 1
ATOM 9146 C C . ILE B 1 387 ? -11.531 -20.047 -2.688 1 97.69 387 ILE B C 1
ATOM 9148 O O . ILE B 1 387 ? -10.617 -20.594 -3.32 1 97.69 387 ILE B O 1
ATOM 9152 N N . GLN B 1 388 ? -11.5 -18.781 -2.354 1 97.44 388 GLN B N 1
ATOM 9153 C CA . GLN B 1 388 ? -10.352 -17.891 -2.51 1 97.44 388 GLN B CA 1
ATOM 9154 C C . GLN B 1 388 ? -9.914 -17.312 -1.167 1 97.44 388 GLN B C 1
ATOM 9156 O O . GLN B 1 388 ? -10.742 -17.141 -0.266 1 97.44 388 GLN B O 1
ATOM 9161 N N . PRO B 1 389 ? -8.664 -17 -1.031 1 98 389 PRO B N 1
ATOM 9162 C CA . PRO B 1 389 ? -8.227 -16.344 0.207 1 98 389 PRO B CA 1
ATOM 9163 C C . PRO B 1 389 ? -8.523 -14.852 0.225 1 98 389 PRO B C 1
ATOM 9165 O O . PRO B 1 389 ? -8.164 -14.164 1.182 1 98 389 PRO B O 1
ATOM 9168 N N . PHE B 1 390 ? -9.148 -14.32 -0.701 1 98.25 390 PHE B N 1
ATOM 9169 C CA . PHE B 1 390 ? -9.438 -12.898 -0.864 1 98.25 390 PHE B CA 1
ATOM 9170 C C . PHE B 1 390 ? -10.781 -12.547 -0.247 1 98.25 390 PHE B C 1
ATOM 9172 O O . PHE B 1 390 ? -11.734 -13.328 -0.337 1 98.25 390 PHE B O 1
ATOM 9179 N N . VAL B 1 391 ? -10.836 -11.445 0.381 1 98.38 391 VAL B N 1
ATOM 9180 C CA . VAL B 1 391 ? -12.062 -10.906 0.949 1 98.38 391 VAL B CA 1
ATOM 9181 C C . VAL B 1 391 ? -12.391 -9.562 0.293 1 98.38 391 VAL B C 1
ATOM 9183 O O . VAL B 1 391 ? -11.688 -8.578 0.503 1 98.38 391 VAL B O 1
ATOM 9186 N N . SER B 1 392 ? -13.477 -9.586 -0.473 1 97.25 392 SER B N 1
ATOM 9187 C CA . SER B 1 392 ? -13.906 -8.359 -1.134 1 97.25 392 SER B CA 1
ATOM 9188 C C . SER B 1 392 ? -14.203 -7.258 -0.119 1 97.25 392 SER B C 1
ATOM 9190 O O . SER B 1 392 ? -14.711 -7.531 0.971 1 97.25 392 SER B O 1
ATOM 9192 N N . THR B 1 393 ? -13.922 -5.988 -0.467 1 96.5 393 THR B N 1
ATOM 9193 C CA . THR B 1 393 ? -14.242 -4.863 0.406 1 96.5 393 THR B CA 1
ATOM 9194 C C . THR B 1 393 ? -15.75 -4.727 0.583 1 96.5 393 THR B C 1
ATOM 9196 O O . THR B 1 393 ? -16.219 -4.098 1.535 1 96.5 393 THR B O 1
ATOM 9199 N N . GLU B 1 394 ? -16.531 -5.336 -0.295 1 94.69 394 GLU B N 1
ATOM 9200 C CA . GLU B 1 394 ? -17.984 -5.289 -0.235 1 94.69 394 GLU B CA 1
ATOM 9201 C C . GLU B 1 394 ? -18.547 -6.422 0.624 1 94.69 394 GLU B C 1
ATOM 9203 O O . GLU B 1 394 ? -19.734 -6.441 0.938 1 94.69 394 GLU B O 1
ATOM 9208 N N . SER B 1 395 ? -17.688 -7.352 0.982 1 97 395 SER B N 1
ATOM 9209 C CA . SER B 1 395 ? -18.125 -8.484 1.79 1 97 395 SER B CA 1
ATOM 9210 C C . SER B 1 395 ? -18.594 -8.031 3.168 1 97 395 SER B C 1
ATOM 9212 O O . SER B 1 395 ? -18.016 -7.113 3.756 1 97 395 SER B O 1
ATOM 9214 N N . VAL B 1 396 ? -19.547 -8.727 3.717 1 95.94 396 VAL B N 1
ATOM 9215 C CA . VAL B 1 396 ? -20.078 -8.445 5.043 1 95.94 396 VAL B CA 1
ATOM 9216 C C . VAL B 1 396 ? -19.016 -8.711 6.102 1 95.94 396 VAL B C 1
ATOM 9218 O O . VAL B 1 396 ? -19.062 -8.156 7.203 1 95.94 396 VAL B O 1
ATOM 9221 N N . ASN B 1 397 ? -18.016 -9.547 5.754 1 97.75 397 ASN B N 1
ATOM 9222 C CA . ASN B 1 397 ? -16.984 -9.938 6.711 1 97.75 397 ASN B CA 1
ATOM 9223 C C . ASN B 1 397 ? -15.789 -8.992 6.68 1 97.75 397 ASN B C 1
ATOM 9225 O O . ASN B 1 397 ? -14.906 -9.062 7.539 1 97.75 397 ASN B O 1
ATOM 9229 N N . PHE B 1 398 ? -15.758 -8.055 5.699 1 97.69 398 PHE B N 1
ATOM 9230 C CA . PHE B 1 398 ? -14.555 -7.242 5.535 1 97.69 398 PHE B CA 1
ATOM 9231 C C . PHE B 1 398 ? -14.305 -6.395 6.773 1 97.69 398 PHE B C 1
ATOM 9233 O O . PHE B 1 398 ? -13.188 -6.367 7.297 1 97.69 398 PHE B O 1
ATOM 9240 N N . ALA B 1 399 ? -15.328 -5.738 7.242 1 96 399 ALA B N 1
ATOM 9241 C CA . ALA B 1 399 ? -15.195 -4.855 8.398 1 96 399 ALA B CA 1
ATOM 9242 C C . ALA B 1 399 ? -14.703 -5.625 9.625 1 96 399 ALA B C 1
ATOM 9244 O O . ALA B 1 399 ? -13.82 -5.152 10.344 1 96 399 ALA B O 1
ATOM 9245 N N . GLU B 1 400 ? -15.281 -6.746 9.797 1 96.31 400 GLU B N 1
ATOM 9246 C CA . GLU B 1 400 ? -14.867 -7.578 10.922 1 96.31 400 GLU B CA 1
ATOM 9247 C C . GLU B 1 400 ? -13.406 -7.988 10.797 1 96.31 400 GLU B C 1
ATOM 9249 O O . GLU B 1 400 ? -12.664 -7.965 11.781 1 96.31 400 GLU B O 1
ATOM 9254 N N . CYS B 1 401 ? -13.031 -8.414 9.578 1 97.88 401 CYS B N 1
ATOM 9255 C CA . CYS B 1 401 ? -11.656 -8.828 9.352 1 97.88 401 CYS B CA 1
ATOM 9256 C C . CYS B 1 401 ? -10.68 -7.691 9.633 1 97.88 401 CYS B C 1
ATOM 9258 O O . CYS B 1 401 ? -9.586 -7.918 10.156 1 97.88 401 CYS B O 1
ATOM 9260 N N . VAL B 1 402 ? -11.109 -6.465 9.266 1 97.12 402 VAL B N 1
ATOM 9261 C CA . VAL B 1 402 ? -10.273 -5.293 9.516 1 97.12 402 VAL B CA 1
ATOM 9262 C C . VAL B 1 402 ? -10.188 -5.023 11.016 1 97.12 402 VAL B C 1
ATOM 9264 O O . VAL B 1 402 ? -9.094 -4.832 11.555 1 97.12 402 VAL B O 1
ATOM 9267 N N . GLN B 1 403 ? -11.281 -5.055 11.711 1 94.62 403 GLN B N 1
ATOM 9268 C CA . GLN B 1 403 ? -11.344 -4.762 13.141 1 94.62 403 GLN B CA 1
ATOM 9269 C C . GLN B 1 403 ? -10.539 -5.781 13.945 1 94.62 403 GLN B C 1
ATOM 9271 O O . GLN B 1 403 ? -9.844 -5.422 14.898 1 94.62 403 GLN B O 1
ATOM 9276 N N . ARG B 1 404 ? -10.602 -7.027 13.508 1 95.94 404 ARG B N 1
ATOM 9277 C CA . ARG B 1 404 ? -9.914 -8.102 14.219 1 95.94 404 ARG B CA 1
ATOM 9278 C C . ARG B 1 404 ? -8.5 -8.297 13.68 1 95.94 404 ARG B C 1
ATOM 9280 O O . ARG B 1 404 ? -7.77 -9.172 14.141 1 95.94 404 ARG B O 1
ATOM 9287 N N . ARG B 1 405 ? -8.109 -7.559 12.672 1 95.94 405 ARG B N 1
ATOM 9288 C CA . ARG B 1 405 ? -6.785 -7.594 12.062 1 95.94 405 ARG B CA 1
ATOM 9289 C C . ARG B 1 405 ? -6.469 -8.984 11.523 1 95.94 405 ARG B C 1
ATOM 9291 O O . ARG B 1 405 ? -5.406 -9.539 11.805 1 95.94 405 ARG B O 1
ATOM 9298 N N . LEU B 1 406 ? -7.383 -9.492 10.773 1 98.19 406 LEU B N 1
ATOM 9299 C CA . LEU B 1 406 ? -7.23 -10.844 10.234 1 98.19 406 LEU B CA 1
ATOM 9300 C C . LEU B 1 406 ? -6.633 -10.805 8.836 1 98.19 406 LEU B C 1
ATOM 9302 O O . LEU B 1 406 ? -6.258 -11.844 8.289 1 98.19 406 LEU B O 1
ATOM 9306 N N . LEU B 1 407 ? -6.543 -9.617 8.219 1 98.5 407 LEU B N 1
ATOM 9307 C CA . LEU B 1 407 ? -6.07 -9.469 6.844 1 98.5 407 LEU B CA 1
ATOM 9308 C C . LEU B 1 407 ? -4.586 -9.117 6.816 1 98.5 407 LEU B C 1
ATOM 9310 O O . LEU B 1 407 ? -4.031 -8.648 7.812 1 98.5 407 LEU B O 1
ATOM 9314 N N . ILE B 1 408 ? -3.971 -9.352 5.68 1 98.56 408 ILE B N 1
ATOM 9315 C CA . ILE B 1 408 ? -2.6 -8.914 5.449 1 98.56 408 ILE B CA 1
ATOM 9316 C C . ILE B 1 408 ? -2.529 -7.387 5.539 1 98.56 408 ILE B C 1
ATOM 9318 O O . ILE B 1 408 ? -3.385 -6.688 4.992 1 98.56 408 ILE B O 1
ATOM 9322 N N . SER B 1 409 ? -1.556 -6.902 6.297 1 97.69 409 SER B N 1
ATOM 9323 C CA . SER B 1 409 ? -1.404 -5.465 6.48 1 97.69 409 SER B CA 1
ATOM 9324 C C . SER B 1 409 ? -0.455 -4.867 5.445 1 97.69 409 SER B C 1
ATOM 9326 O O . SER B 1 409 ? 0.181 -5.602 4.688 1 97.69 409 SER B O 1
ATOM 9328 N N . GLU B 1 410 ? -0.458 -3.586 5.355 1 96.81 410 GLU B N 1
ATOM 9329 C CA . GLU B 1 410 ? 0.407 -2.877 4.418 1 96.81 410 GLU B CA 1
ATOM 9330 C C . GLU B 1 410 ? 1.771 -2.582 5.039 1 96.81 410 GLU B C 1
ATOM 9332 O O . GLU B 1 410 ? 1.852 -2.068 6.156 1 96.81 410 GLU B O 1
ATOM 9337 N N . ARG B 1 411 ? 2.818 -2.83 4.293 1 96.06 411 ARG B N 1
ATOM 9338 C CA . ARG B 1 411 ? 4.184 -2.645 4.777 1 96.06 411 ARG B CA 1
ATOM 9339 C C . ARG B 1 411 ? 4.484 -1.169 5.012 1 96.06 411 ARG B C 1
ATOM 9341 O O . ARG B 1 411 ? 4.137 -0.319 4.191 1 96.06 411 ARG B O 1
ATOM 9348 N N . ASN B 1 412 ? 5.195 -0.787 6.125 1 92.19 412 ASN B N 1
ATOM 9349 C CA . ASN B 1 412 ? 5.656 0.549 6.488 1 92.19 412 ASN B CA 1
ATOM 9350 C C . ASN B 1 412 ? 4.488 1.48 6.801 1 92.19 412 ASN B C 1
ATOM 9352 O O . ASN B 1 412 ? 4.656 2.699 6.844 1 92.19 412 ASN B O 1
ATOM 9356 N N . SER B 1 413 ? 3.311 0.969 6.922 1 92.75 413 SER B N 1
ATOM 9357 C CA . SER B 1 413 ? 2.127 1.705 7.355 1 92.75 413 SER B CA 1
ATOM 9358 C C . SER B 1 413 ? 1.637 1.213 8.711 1 92.75 413 SER B C 1
ATOM 9360 O O . SER B 1 413 ? 2.273 0.362 9.336 1 92.75 413 SER B O 1
ATOM 9362 N N . ASP B 1 414 ? 0.61 1.838 9.203 1 91.25 414 ASP B N 1
ATOM 9363 C CA . ASP B 1 414 ? -0.063 1.33 10.398 1 91.25 414 ASP B CA 1
ATOM 9364 C C . ASP B 1 414 ? -0.518 -0.114 10.195 1 91.25 414 ASP B C 1
ATOM 9366 O O . ASP B 1 414 ? -1.21 -0.424 9.227 1 91.25 414 ASP B O 1
ATOM 9370 N N . ARG B 1 415 ? -0.108 -1.01 11.109 1 91.5 415 ARG B N 1
ATOM 9371 C CA . ARG B 1 415 ? -0.359 -2.441 10.992 1 91.5 415 ARG B CA 1
ATOM 9372 C C . ARG B 1 415 ? -1.854 -2.734 10.945 1 91.5 415 ARG B C 1
ATOM 9374 O O . ARG B 1 415 ? -2.268 -3.838 10.578 1 91.5 415 ARG B O 1
ATOM 9381 N N . ARG B 1 416 ? -2.664 -1.85 11.289 1 93.38 416 ARG B N 1
ATOM 9382 C CA . ARG B 1 416 ? -4.113 -2.031 11.32 1 93.38 416 ARG B CA 1
ATOM 9383 C C . ARG B 1 416 ? -4.723 -1.795 9.938 1 93.38 416 ARG B C 1
ATOM 9385 O O . ARG B 1 416 ? -5.879 -2.145 9.695 1 93.38 416 ARG B O 1
ATOM 9392 N N . ILE B 1 417 ? -3.98 -1.211 9.031 1 95.81 417 ILE B N 1
ATOM 9393 C CA . ILE B 1 417 ? -4.465 -0.913 7.688 1 95.81 417 ILE B CA 1
ATOM 9394 C C . ILE B 1 417 ? -4.27 -2.129 6.785 1 95.81 417 ILE B C 1
ATOM 9396 O O . ILE B 1 417 ? -3.141 -2.592 6.594 1 95.81 417 ILE B O 1
ATOM 9400 N N . PRO B 1 418 ? -5.293 -2.666 6.266 1 97.69 418 PRO B N 1
ATOM 9401 C CA . PRO B 1 418 ? -5.133 -3.816 5.371 1 97.69 418 PRO B CA 1
ATOM 9402 C C . PRO B 1 418 ? -4.539 -3.434 4.02 1 97.69 418 PRO B C 1
ATOM 9404 O O . PRO B 1 418 ? -4.805 -2.34 3.51 1 97.69 418 PRO B O 1
ATOM 9407 N N . ALA B 1 419 ? -3.742 -4.301 3.479 1 98.12 419 ALA B N 1
ATOM 9408 C CA . ALA B 1 419 ? -3.25 -4.152 2.109 1 98.12 419 ALA B CA 1
ATOM 9409 C C . ALA B 1 419 ? -4.266 -4.688 1.102 1 98.12 419 ALA B C 1
ATOM 9411 O O . ALA B 1 419 ? -4.793 -5.789 1.266 1 98.12 419 ALA B O 1
ATOM 9412 N N . LEU B 1 420 ? -4.531 -3.918 0.059 1 97.94 420 LEU B N 1
ATOM 9413 C CA . LEU B 1 420 ? -5.551 -4.332 -0.899 1 97.94 420 LEU B CA 1
ATOM 9414 C C . LEU B 1 420 ? -4.91 -4.859 -2.18 1 97.94 420 LEU B C 1
ATOM 9416 O O . LEU B 1 420 ? -3.736 -4.59 -2.447 1 97.94 420 LEU B O 1
ATOM 9420 N N . THR B 1 421 ? -5.641 -5.645 -2.863 1 97.38 421 THR B N 1
ATOM 9421 C CA . THR B 1 421 ? -5.305 -6.148 -4.191 1 97.38 421 THR B CA 1
ATOM 9422 C C . THR B 1 421 ? -6.562 -6.324 -5.039 1 97.38 421 THR B C 1
ATOM 9424 O O . THR B 1 421 ? -7.637 -5.852 -4.668 1 97.38 421 THR B O 1
ATOM 9427 N N . ARG B 1 422 ? -6.379 -6.809 -6.234 1 94.44 422 ARG B N 1
ATOM 9428 C CA . ARG B 1 422 ? -7.453 -7.184 -7.145 1 94.44 422 ARG B CA 1
ATOM 9429 C C . ARG B 1 422 ? -7.281 -8.617 -7.633 1 94.44 422 ARG B C 1
ATOM 9431 O O . ARG B 1 422 ? -6.156 -9.102 -7.781 1 94.44 422 ARG B O 1
ATOM 9438 N N . PHE B 1 423 ? -8.391 -9.32 -7.812 1 93.69 423 PHE B N 1
ATOM 9439 C CA . PHE B 1 423 ? -8.336 -10.695 -8.305 1 93.69 423 PHE B CA 1
ATOM 9440 C C . PHE B 1 423 ? -9.633 -11.07 -9.016 1 93.69 423 PHE B C 1
ATOM 9442 O O . PHE B 1 423 ? -10.703 -11.07 -8.406 1 93.69 423 PHE B O 1
ATOM 9449 N N . LYS B 1 424 ? -9.555 -11.359 -10.266 1 90.88 424 LYS B N 1
ATOM 9450 C CA . LYS B 1 424 ? -10.688 -11.758 -11.102 1 90.88 424 LYS B CA 1
ATOM 9451 C C . LYS B 1 424 ? -11.812 -10.734 -11.008 1 90.88 424 LYS B C 1
ATOM 9453 O O . LYS B 1 424 ? -11.625 -9.562 -11.336 1 90.88 424 LYS B O 1
ATOM 9458 N N . SER B 1 425 ? -12.977 -11.109 -10.375 1 88.88 425 SER B N 1
ATOM 9459 C CA . SER B 1 425 ? -14.141 -10.227 -10.328 1 88.88 425 SER B CA 1
ATOM 9460 C C . SER B 1 425 ? -14.023 -9.227 -9.188 1 88.88 425 SER B C 1
ATOM 9462 O O . SER B 1 425 ? -14.844 -8.312 -9.078 1 88.88 425 SER B O 1
ATOM 9464 N N . LEU B 1 426 ? -13.008 -9.344 -8.398 1 92.75 426 LEU B N 1
ATOM 9465 C CA . LEU B 1 426 ? -12.852 -8.477 -7.238 1 92.75 426 LEU B CA 1
ATOM 9466 C C . LEU B 1 426 ? -12.094 -7.207 -7.605 1 92.75 426 LEU B C 1
ATOM 9468 O O . LEU B 1 426 ? -10.906 -7.258 -7.91 1 92.75 426 LEU B O 1
ATOM 9472 N N . ALA B 1 427 ? -12.766 -6.098 -7.535 1 91.75 427 ALA B N 1
ATOM 9473 C CA . ALA B 1 427 ? -12.133 -4.82 -7.844 1 91.75 427 ALA B CA 1
ATOM 9474 C C . ALA B 1 427 ? -11.211 -4.375 -6.715 1 91.75 427 ALA B C 1
ATOM 9476 O O . ALA B 1 427 ? -10.211 -3.689 -6.957 1 91.75 427 ALA B O 1
ATOM 9477 N N . SER B 1 428 ? -11.57 -4.664 -5.574 1 95.56 428 SER B N 1
ATOM 9478 C CA . SER B 1 428 ? -10.781 -4.383 -4.379 1 95.56 428 SER B CA 1
ATOM 9479 C C . SER B 1 428 ? -10.977 -5.461 -3.32 1 95.56 428 SER B C 1
ATOM 9481 O O . SER B 1 428 ? -12.117 -5.797 -2.971 1 95.56 428 SER B O 1
ATOM 9483 N N . ALA B 1 429 ? -9.828 -5.977 -2.902 1 97.81 429 ALA B N 1
ATOM 9484 C CA . ALA B 1 429 ? -9.938 -7.086 -1.959 1 97.81 429 ALA B CA 1
ATOM 9485 C C . ALA B 1 429 ? -8.75 -7.113 -1.001 1 97.81 429 ALA B C 1
ATOM 9487 O O . ALA B 1 429 ? -7.629 -6.773 -1.383 1 97.81 429 ALA B O 1
ATOM 9488 N N . GLY B 1 430 ? -9.086 -7.387 0.261 1 98.25 430 GLY B N 1
ATOM 9489 C CA . GLY B 1 430 ? -8.031 -7.785 1.182 1 98.25 430 GLY B CA 1
ATOM 9490 C C . GLY B 1 430 ? -7.695 -9.258 1.097 1 98.25 430 GLY B C 1
ATOM 9491 O O . GLY B 1 430 ? -8.406 -10.031 0.452 1 98.25 430 GLY B O 1
ATOM 9492 N N . VAL B 1 431 ? -6.566 -9.672 1.648 1 98.75 431 VAL B N 1
ATOM 9493 C CA . VAL B 1 431 ? -6.148 -11.07 1.676 1 98.75 431 VAL B CA 1
ATOM 9494 C C . VAL B 1 431 ? -6.086 -11.562 3.119 1 98.75 431 VAL B C 1
ATOM 9496 O O . VAL B 1 431 ? -5.508 -10.898 3.982 1 98.75 431 VAL B O 1
ATOM 9499 N N . LEU B 1 432 ? -6.688 -12.68 3.395 1 98.69 432 LEU B N 1
ATOM 9500 C CA . LEU B 1 432 ? -6.633 -13.266 4.73 1 98.69 432 LEU B CA 1
ATOM 9501 C C . LEU B 1 432 ? -5.199 -13.641 5.102 1 98.69 432 LEU B C 1
ATOM 9503 O O . LEU B 1 432 ? -4.508 -14.305 4.328 1 98.69 432 LEU B O 1
ATOM 9507 N N . ASP B 1 433 ? -4.727 -13.188 6.215 1 98.56 433 ASP B N 1
ATOM 9508 C CA . ASP B 1 433 ? -3.375 -13.523 6.652 1 98.56 433 ASP B CA 1
ATOM 9509 C C . ASP B 1 433 ? -3.33 -14.906 7.289 1 98.56 433 ASP B C 1
ATOM 9511 O O . ASP B 1 433 ? -3.605 -15.062 8.484 1 98.56 433 ASP B O 1
ATOM 9515 N N . ILE B 1 434 ? -2.895 -15.859 6.559 1 98.12 434 ILE B N 1
ATOM 9516 C CA . ILE B 1 434 ? -2.918 -17.25 7.02 1 98.12 434 ILE B CA 1
ATOM 9517 C C . ILE B 1 434 ? -1.787 -17.484 8.023 1 98.12 434 ILE B C 1
ATOM 9519 O O . ILE B 1 434 ? -1.758 -18.5 8.711 1 98.12 434 ILE B O 1
ATOM 9523 N N . THR B 1 435 ? -0.862 -16.516 8.102 1 97.94 435 THR B N 1
ATOM 9524 C CA . THR B 1 435 ? 0.226 -16.641 9.07 1 97.94 435 THR B CA 1
ATOM 9525 C C . THR B 1 435 ? -0.224 -16.188 10.453 1 97.94 435 THR B C 1
ATOM 9527 O O . THR B 1 435 ? 0.502 -16.344 11.438 1 97.94 435 THR B O 1
ATOM 9530 N N . ASN B 1 436 ? -1.373 -15.5 10.477 1 96.06 436 ASN B N 1
ATOM 9531 C CA . ASN B 1 436 ? -2.016 -15.125 11.727 1 96.06 436 ASN B CA 1
ATOM 9532 C C . ASN B 1 436 ? -2.84 -16.266 12.297 1 96.06 436 ASN B C 1
ATOM 9534 O O . ASN B 1 436 ? -3.811 -16.719 11.68 1 96.06 436 ASN B O 1
ATOM 9538 N N . ASN B 1 437 ? -2.562 -16.734 13.453 1 9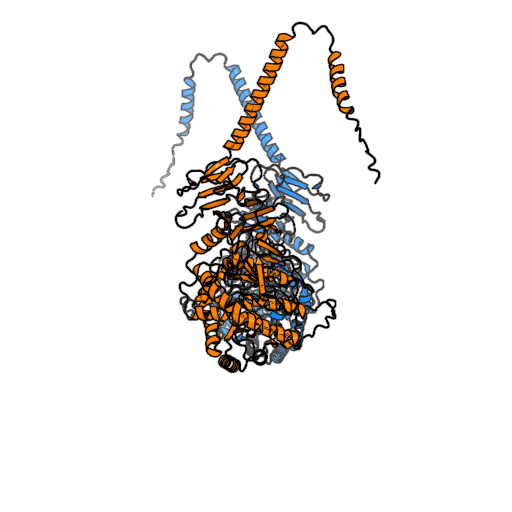4.31 437 ASN B N 1
ATOM 9539 C CA . ASN B 1 437 ? -3.199 -17.891 14.062 1 94.31 437 ASN B CA 1
ATOM 9540 C C . ASN B 1 437 ? -4.684 -17.656 14.312 1 94.31 437 ASN B C 1
ATOM 9542 O O . ASN B 1 437 ? -5.461 -18.594 14.438 1 94.31 437 ASN B O 1
ATOM 9546 N N . ARG B 1 438 ? -5.074 -16.422 14.367 1 96.31 438 ARG B N 1
ATOM 9547 C CA . ARG B 1 438 ? -6.473 -16.094 14.625 1 96.31 438 ARG B CA 1
ATOM 9548 C C . ARG B 1 438 ? -7.312 -16.234 13.359 1 96.31 438 ARG B C 1
ATOM 9550 O O . ARG B 1 438 ? -8.523 -16.438 13.43 1 96.31 438 ARG B O 1
ATOM 9557 N N . SER B 1 439 ? -6.684 -16.141 12.227 1 97.31 439 SER B N 1
ATOM 9558 C CA . SER B 1 439 ? -7.402 -16.188 10.961 1 97.31 439 SER B CA 1
ATOM 9559 C C . SER B 1 439 ? -7.836 -17.609 10.617 1 97.31 439 SER B C 1
ATOM 9561 O O . SER B 1 439 ? -8.867 -17.812 9.977 1 97.31 439 SER B O 1
ATOM 9563 N N . VAL B 1 440 ? -7.082 -18.656 11.047 1 96.69 440 VAL B N 1
ATOM 9564 C CA . VAL B 1 440 ? -7.297 -20.047 10.68 1 96.69 440 VAL B CA 1
ATOM 9565 C C . VAL B 1 440 ? -8.609 -20.547 11.281 1 96.69 440 VAL B C 1
ATOM 9567 O O . VAL B 1 440 ? -9.5 -21 10.555 1 96.69 440 VAL B O 1
ATOM 9570 N N . PRO B 1 441 ? -8.805 -20.344 12.609 1 97.19 441 PRO B N 1
ATOM 9571 C CA . PRO B 1 441 ? -10.094 -20.797 13.148 1 97.19 441 PRO B CA 1
ATOM 9572 C C . PRO B 1 441 ? -11.266 -20 12.594 1 97.19 441 PRO B C 1
ATOM 9574 O O . PRO B 1 441 ? -12.367 -20.531 12.438 1 97.19 441 PRO B O 1
ATOM 9577 N N . TRP B 1 442 ? -11.023 -18.734 12.305 1 98 442 TRP B N 1
ATOM 9578 C CA . TRP B 1 442 ? -12.078 -17.891 11.781 1 98 442 TRP B CA 1
ATOM 9579 C C . TRP B 1 442 ? -12.617 -18.422 10.461 1 98 442 TRP B C 1
ATOM 9581 O O . TRP B 1 442 ? -13.828 -18.578 10.297 1 98 442 TRP B O 1
ATOM 9591 N N . ILE B 1 443 ? -11.781 -18.75 9.508 1 98 443 ILE B N 1
ATOM 9592 C CA . ILE B 1 443 ? -12.219 -19.219 8.195 1 98 443 ILE B CA 1
ATOM 9593 C C . ILE B 1 443 ? -12.727 -20.656 8.289 1 98 443 ILE B C 1
ATOM 9595 O O . ILE B 1 443 ? -13.695 -21.031 7.621 1 98 443 ILE B O 1
ATOM 9599 N N . LEU B 1 444 ? -12.094 -21.484 9.094 1 97 444 LEU B N 1
ATOM 9600 C CA . LEU B 1 444 ? -12.516 -22.875 9.25 1 97 444 LEU B CA 1
ATOM 9601 C C . LEU B 1 444 ? -13.938 -22.969 9.789 1 97 444 LEU B C 1
ATOM 9603 O O . LEU B 1 444 ? -14.727 -23.797 9.328 1 97 444 LEU B O 1
ATOM 9607 N N . GLU B 1 445 ? -14.188 -22.094 10.75 1 97.38 445 GLU B N 1
ATOM 9608 C CA . GLU B 1 445 ? -15.539 -22.078 11.312 1 97.38 445 GLU B CA 1
ATOM 9609 C C . GLU B 1 445 ? -16.578 -21.766 10.242 1 97.38 445 GLU B C 1
ATOM 9611 O O . GLU B 1 445 ? -17.641 -22.391 10.195 1 97.38 445 GLU B O 1
ATOM 9616 N N . LYS B 1 446 ? -16.312 -20.891 9.422 1 97.75 446 LYS B N 1
ATOM 9617 C CA . LYS B 1 446 ? -17.234 -20.5 8.375 1 97.75 446 LYS B CA 1
ATOM 9618 C C . LYS B 1 446 ? -17.391 -21.594 7.328 1 97.75 446 LYS B C 1
ATOM 9620 O O . LYS B 1 446 ? -18.5 -21.875 6.871 1 97.75 446 LYS B O 1
ATOM 9625 N N . LEU B 1 447 ? -16.312 -22.25 6.914 1 97.75 447 LEU B N 1
ATOM 9626 C CA . LEU B 1 447 ? -16.375 -23.297 5.91 1 97.75 447 LEU B CA 1
ATOM 9627 C C . LEU B 1 447 ? -17.062 -24.547 6.465 1 97.75 447 LEU B C 1
ATOM 9629 O O . LEU B 1 447 ? -17.812 -25.219 5.75 1 97.75 447 LEU B O 1
ATOM 9633 N N . GLU B 1 448 ? -16.844 -24.797 7.754 1 97.19 448 GLU B N 1
ATOM 9634 C CA . GLU B 1 448 ? -17.516 -25.922 8.391 1 97.19 448 GLU B CA 1
ATOM 9635 C C . GLU B 1 448 ? -19.031 -25.703 8.438 1 97.19 448 GLU B C 1
ATOM 9637 O O . GLU B 1 448 ? -19.812 -26.641 8.258 1 97.19 448 GLU B O 1
ATOM 9642 N N . ALA B 1 449 ? -19.391 -24.484 8.703 1 97.38 449 ALA B N 1
ATOM 9643 C CA . ALA B 1 449 ? -20.812 -24.156 8.703 1 97.38 449 ALA B CA 1
ATOM 9644 C C . ALA B 1 449 ? -21.438 -24.422 7.34 1 97.38 449 ALA B C 1
ATOM 9646 O O . ALA B 1 449 ? -22.562 -24.922 7.258 1 97.38 449 ALA B O 1
ATOM 9647 N N . VAL B 1 450 ? -20.734 -24.109 6.297 1 97.31 450 VAL B N 1
ATOM 9648 C CA . VAL B 1 450 ? -21.203 -24.328 4.938 1 97.31 450 VAL B CA 1
ATOM 9649 C C . VAL B 1 450 ? -21.297 -25.828 4.664 1 97.31 450 VAL B C 1
ATOM 9651 O O . VAL B 1 450 ? -22.281 -26.297 4.074 1 97.31 450 VAL B O 1
ATOM 9654 N N . ILE B 1 451 ? -20.328 -26.594 5.066 1 97.44 451 ILE B N 1
ATOM 9655 C CA . ILE B 1 451 ? -20.312 -28.047 4.883 1 97.44 451 ILE B CA 1
ATOM 9656 C C . ILE B 1 451 ? -21.5 -28.672 5.605 1 97.44 451 ILE B C 1
ATOM 9658 O O . ILE B 1 451 ? -22.203 -29.516 5.035 1 97.44 451 ILE B O 1
ATOM 9662 N N . ASP B 1 452 ? -21.719 -28.219 6.801 1 96.5 452 ASP B N 1
ATOM 9663 C CA . ASP B 1 452 ? -22.75 -28.812 7.645 1 96.5 452 ASP B CA 1
ATOM 9664 C C . ASP B 1 452 ? -24.141 -28.516 7.098 1 96.5 452 ASP B C 1
ATOM 9666 O O . ASP B 1 452 ? -25.016 -29.391 7.086 1 96.5 452 ASP B O 1
ATOM 9670 N N . GLU B 1 453 ? -24.281 -27.344 6.645 1 96.19 453 GLU B N 1
ATOM 9671 C CA . GLU B 1 453 ? -25.609 -26.906 6.223 1 96.19 453 GLU B CA 1
ATOM 9672 C C . GLU B 1 453 ? -25.938 -27.422 4.824 1 96.19 453 GLU B C 1
ATOM 9674 O O . GLU B 1 453 ? -27.078 -27.797 4.547 1 96.19 453 GLU B O 1
ATOM 9679 N N . TYR B 1 454 ? -24.953 -27.453 3.953 1 96.69 454 TYR B N 1
ATOM 9680 C CA . TYR B 1 454 ? -25.266 -27.703 2.553 1 96.69 454 TYR B CA 1
ATOM 9681 C C . TYR B 1 454 ? -24.609 -29.016 2.086 1 96.69 454 TYR B C 1
ATOM 9683 O O . TYR B 1 454 ? -24.75 -29.391 0.92 1 96.69 454 TYR B O 1
ATOM 9691 N N . HIS B 1 455 ? -23.875 -29.688 2.912 1 96.25 455 HIS B N 1
ATOM 9692 C CA . HIS B 1 455 ? -23.281 -31 2.668 1 96.25 455 HIS B CA 1
ATOM 9693 C C . HIS B 1 455 ? -22.328 -30.953 1.485 1 96.25 455 HIS B C 1
ATOM 9695 O O . HIS B 1 455 ? -22.391 -31.812 0.603 1 96.25 455 HIS B O 1
ATOM 9701 N N . ILE B 1 456 ? -21.547 -30 1.445 1 96.88 456 ILE B N 1
ATOM 9702 C CA . ILE B 1 456 ? -20.531 -29.844 0.408 1 96.88 456 ILE B CA 1
ATOM 9703 C C . ILE B 1 456 ? -19.438 -30.906 0.597 1 96.88 456 ILE B C 1
ATOM 9705 O O . ILE B 1 456 ? -18.969 -31.125 1.716 1 96.88 456 ILE B O 1
ATOM 9709 N N . ASP B 1 457 ? -18.969 -31.5 -0.523 1 96.94 457 ASP B N 1
ATOM 9710 C CA . ASP B 1 457 ? -18.062 -32.625 -0.437 1 96.94 457 ASP B CA 1
ATOM 9711 C C . ASP B 1 457 ? -16.609 -32.188 -0.378 1 96.94 457 ASP B C 1
ATOM 9713 O O . ASP B 1 457 ? -15.781 -32.844 0.265 1 96.94 457 ASP B O 1
ATOM 9717 N N . SER B 1 458 ? -16.266 -31.188 -1.114 1 97.62 458 SER B N 1
ATOM 9718 C CA . SER B 1 458 ? -14.867 -30.781 -1.229 1 97.62 458 SER B CA 1
ATOM 9719 C C . SER B 1 458 ? -14.758 -29.312 -1.638 1 97.62 458 SER B C 1
ATOM 9721 O O . SER B 1 458 ? -15.766 -28.656 -1.886 1 97.62 458 SER B O 1
ATOM 9723 N N . PHE B 1 459 ? -13.523 -28.875 -1.596 1 98.44 459 PHE B N 1
ATOM 9724 C CA . PHE B 1 459 ? -13.242 -27.5 -2.004 1 98.44 459 PHE B CA 1
ATOM 9725 C C . PHE B 1 459 ? -12.156 -27.469 -3.074 1 98.44 459 PHE B C 1
ATOM 9727 O O . PHE B 1 459 ? -11.328 -28.375 -3.156 1 98.44 459 PHE B O 1
ATOM 9734 N N . TYR B 1 460 ? -12.242 -26.547 -3.967 1 98.38 460 TYR B N 1
ATOM 9735 C CA . TYR B 1 460 ? -11.18 -26.141 -4.879 1 98.38 460 TYR B CA 1
ATOM 9736 C C . TYR B 1 460 ? -10.578 -24.797 -4.453 1 98.38 460 TYR B C 1
ATOM 9738 O O . TYR B 1 460 ? -11.297 -23.828 -4.254 1 98.38 460 TYR B O 1
ATOM 9746 N N . PHE B 1 461 ? -9.266 -24.75 -4.227 1 98.5 461 PHE B N 1
ATOM 9747 C CA . PHE B 1 461 ? -8.609 -23.531 -3.773 1 98.5 461 PHE B CA 1
ATOM 9748 C C . PHE B 1 461 ? -8.117 -22.719 -4.961 1 98.5 461 PHE B C 1
ATOM 9750 O O . PHE B 1 461 ? -7.156 -23.109 -5.633 1 98.5 461 PHE B O 1
ATOM 9757 N N . ASP B 1 462 ? -8.789 -21.672 -5.223 1 97.31 462 ASP B N 1
ATOM 9758 C CA . ASP B 1 462 ? -8.312 -20.703 -6.195 1 97.31 462 ASP B CA 1
ATOM 9759 C C . ASP B 1 462 ? -7.395 -19.672 -5.531 1 97.31 462 ASP B C 1
ATOM 9761 O O . ASP B 1 462 ? -7.848 -18.594 -5.141 1 97.31 462 ASP B O 1
ATOM 9765 N N . LEU B 1 463 ? -6.141 -19.891 -5.547 1 98 463 LEU B N 1
ATOM 9766 C CA . LEU B 1 463 ? -5.172 -19.203 -4.695 1 98 463 LEU B CA 1
ATOM 9767 C C . LEU B 1 463 ? -4.57 -18 -5.406 1 98 463 LEU B C 1
ATOM 9769 O O . LEU B 1 463 ? -3.91 -17.172 -4.777 1 98 463 LEU B O 1
ATOM 9773 N N . GLY B 1 464 ? -4.805 -17.875 -6.688 1 96.19 464 GLY B N 1
ATOM 9774 C CA . GLY B 1 464 ? -4.105 -16.844 -7.449 1 96.19 464 GLY B CA 1
ATOM 9775 C C . GLY B 1 464 ? -2.615 -17.109 -7.57 1 96.19 464 GLY B C 1
ATOM 9776 O O . GLY B 1 464 ? -2.135 -18.172 -7.191 1 96.19 464 GLY B O 1
ATOM 9777 N N . VAL B 1 465 ? -1.906 -16.172 -8.188 1 97.62 465 VAL B N 1
ATOM 9778 C CA . VAL B 1 465 ? -0.456 -16.25 -8.336 1 97.62 465 VAL B CA 1
ATOM 9779 C C . VAL B 1 465 ? 0.208 -15.219 -7.418 1 97.62 465 VAL B C 1
ATOM 9781 O O . VAL B 1 465 ? -0.473 -14.508 -6.68 1 97.62 465 VAL B O 1
ATOM 9784 N N . ALA B 1 466 ? 1.512 -15.227 -7.379 1 98.19 466 ALA B N 1
ATOM 9785 C CA . ALA B 1 466 ? 2.258 -14.344 -6.488 1 98.19 466 ALA B CA 1
ATOM 9786 C C . ALA B 1 466 ? 1.9 -12.883 -6.738 1 98.19 466 ALA B C 1
ATOM 9788 O O . ALA B 1 466 ? 1.717 -12.109 -5.793 1 98.19 466 ALA B O 1
ATOM 9789 N N . TYR B 1 467 ? 1.758 -12.5 -7.949 1 96.62 467 TYR B N 1
ATOM 9790 C CA . TYR B 1 467 ? 1.532 -11.102 -8.312 1 96.62 467 TYR B CA 1
ATOM 9791 C C . TYR B 1 467 ? 0.112 -10.672 -7.965 1 96.62 467 TYR B C 1
ATOM 9793 O O . TYR B 1 467 ? -0.241 -9.5 -8.109 1 96.62 467 TYR B O 1
ATOM 9801 N N . ASP B 1 468 ? -0.729 -11.633 -7.434 1 96.62 468 ASP B N 1
ATOM 9802 C CA . ASP B 1 468 ? -2.061 -11.289 -6.945 1 96.62 468 ASP B CA 1
ATOM 9803 C C . ASP B 1 468 ? -2.021 -10.898 -5.469 1 96.62 468 ASP B C 1
ATOM 9805 O O . ASP B 1 468 ? -3.025 -10.445 -4.918 1 96.62 468 ASP B O 1
ATOM 9809 N N . MET B 1 469 ? -0.905 -11.078 -4.867 1 97.5 469 MET B N 1
ATOM 9810 C CA . MET B 1 469 ? -0.702 -10.555 -3.518 1 97.5 469 MET B CA 1
ATOM 9811 C C . MET B 1 469 ? -0.534 -9.039 -3.541 1 97.5 469 MET B C 1
ATOM 9813 O O . MET B 1 469 ? -0.039 -8.477 -4.523 1 97.5 469 MET B O 1
ATOM 9817 N N . PRO B 1 470 ? -1.012 -8.406 -2.447 1 97.88 470 PRO B N 1
ATOM 9818 C CA . PRO B 1 470 ? -0.75 -6.965 -2.414 1 97.88 470 PRO B CA 1
ATOM 9819 C C . PRO B 1 470 ? 0.731 -6.629 -2.576 1 97.88 470 PRO B C 1
ATOM 9821 O O . PRO B 1 470 ? 1.589 -7.336 -2.037 1 97.88 470 PRO B O 1
ATOM 9824 N N . HIS B 1 471 ? 1.049 -5.605 -3.338 1 97.25 471 HIS B N 1
ATOM 9825 C CA . HIS B 1 471 ? 2.428 -5.238 -3.637 1 97.25 471 HIS B CA 1
ATOM 9826 C C . HIS B 1 471 ? 3.219 -4.984 -2.357 1 97.25 471 HIS B C 1
ATOM 9828 O O . HIS B 1 471 ? 4.391 -5.359 -2.262 1 97.25 471 HIS B O 1
ATOM 9834 N N . TYR B 1 472 ? 2.586 -4.332 -1.382 1 97.62 472 TYR B N 1
ATOM 9835 C CA . TYR B 1 472 ? 3.248 -3.994 -0.126 1 97.62 472 TYR B CA 1
ATOM 9836 C C . TYR B 1 472 ? 2.732 -4.867 1.013 1 97.62 472 TYR B C 1
ATOM 9838 O O . TYR B 1 472 ? 2.42 -4.363 2.096 1 97.62 472 TYR B O 1
ATOM 9846 N N . TYR B 1 473 ? 2.648 -6.172 0.731 1 98.06 473 TYR B N 1
ATOM 9847 C CA . TYR B 1 473 ? 2.105 -7.105 1.714 1 98.06 473 TYR B CA 1
ATOM 9848 C C . TYR B 1 473 ? 3.021 -7.211 2.928 1 98.06 473 TYR B C 1
ATOM 9850 O O . TYR B 1 473 ? 4.246 -7.156 2.795 1 98.06 473 TYR B O 1
ATOM 9858 N N . GLU B 1 474 ? 2.471 -7.258 4.098 1 97.62 474 GLU B N 1
ATOM 9859 C CA . GLU B 1 474 ? 3.15 -7.574 5.352 1 97.62 474 GLU B CA 1
ATOM 9860 C C . GLU B 1 474 ? 2.328 -8.539 6.199 1 97.62 474 GLU B C 1
ATOM 9862 O O . GLU B 1 474 ? 1.276 -8.172 6.727 1 97.62 474 GLU B O 1
ATOM 9867 N N . CYS B 1 475 ? 2.764 -9.742 6.309 1 97.81 475 CYS B N 1
ATOM 9868 C CA . CYS B 1 475 ? 2.078 -10.758 7.094 1 97.81 475 CYS B CA 1
ATOM 9869 C C . CYS B 1 475 ? 2.557 -10.75 8.539 1 97.81 475 CYS B C 1
ATOM 9871 O O . CYS B 1 475 ? 3.549 -10.094 8.867 1 97.81 475 CYS B O 1
ATOM 9873 N N . GLU B 1 476 ? 1.801 -11.391 9.391 1 96.56 476 GLU B N 1
ATOM 9874 C CA . GLU B 1 476 ? 2.207 -11.516 10.789 1 96.56 476 GLU B CA 1
ATOM 9875 C C . GLU B 1 476 ? 3.564 -12.203 10.914 1 96.56 476 GLU B C 1
ATOM 9877 O O . GLU B 1 476 ? 4.434 -11.742 11.656 1 96.56 476 GLU B O 1
ATOM 9882 N N . LYS B 1 477 ? 3.646 -13.258 10.211 1 96.31 477 LYS B N 1
ATOM 9883 C CA . LYS B 1 477 ? 4.949 -13.906 10.055 1 96.31 477 LYS B CA 1
ATOM 9884 C C . LYS B 1 477 ? 5.547 -13.594 8.688 1 96.31 477 LYS B C 1
ATOM 9886 O O . LYS B 1 477 ? 4.883 -13.766 7.66 1 96.31 477 LYS B O 1
ATOM 9891 N N . ARG B 1 478 ? 6.77 -13.203 8.703 1 95.56 478 ARG B N 1
ATOM 9892 C CA . ARG B 1 478 ? 7.434 -12.812 7.465 1 95.56 478 ARG B CA 1
ATOM 9893 C C . ARG B 1 478 ? 7.555 -14 6.512 1 95.56 478 ARG B C 1
ATOM 9895 O O . ARG B 1 478 ? 7.961 -15.094 6.922 1 95.56 478 ARG B O 1
ATOM 9902 N N . LEU B 1 479 ? 7.227 -13.773 5.277 1 97.69 479 LEU B N 1
ATOM 9903 C CA . LEU B 1 479 ? 7.34 -14.781 4.23 1 97.69 479 LEU B CA 1
ATOM 9904 C C . LEU B 1 479 ? 8.688 -14.688 3.523 1 97.69 479 LEU B C 1
ATOM 9906 O O . LEU B 1 479 ? 9.273 -13.609 3.438 1 97.69 479 LEU B O 1
ATOM 9910 N N . ILE B 1 480 ? 9.164 -15.797 2.982 1 97.06 480 ILE B N 1
ATOM 9911 C CA . ILE B 1 480 ? 10.367 -15.797 2.148 1 97.06 480 ILE B CA 1
ATOM 9912 C C . ILE B 1 480 ? 10.094 -15.039 0.851 1 97.06 480 ILE B C 1
ATOM 9914 O O . ILE B 1 480 ? 10.922 -14.25 0.399 1 97.06 480 ILE B O 1
ATOM 9918 N N . ASN B 1 481 ? 9.078 -15.242 0.25 1 97.62 481 ASN B N 1
ATOM 9919 C CA . ASN B 1 481 ? 8.531 -14.594 -0.937 1 97.62 481 ASN B CA 1
ATOM 9920 C C . ASN B 1 481 ? 7.012 -14.742 -1.012 1 97.62 481 ASN B C 1
ATOM 9922 O O . ASN B 1 481 ? 6.418 -15.477 -0.218 1 97.62 481 ASN B O 1
ATOM 9926 N N . PRO B 1 482 ? 6.297 -14.102 -1.838 1 98 482 PRO B N 1
ATOM 9927 C CA . PRO B 1 482 ? 4.832 -14.117 -1.832 1 98 482 PRO B CA 1
ATOM 9928 C C . PRO B 1 482 ? 4.258 -15.5 -2.131 1 98 482 PRO B C 1
ATOM 9930 O O . PRO B 1 482 ? 3.131 -15.805 -1.729 1 98 482 PRO B O 1
ATOM 9933 N N . ASP B 1 483 ? 4.957 -16.359 -2.814 1 98.38 483 ASP B N 1
ATOM 9934 C CA . ASP B 1 483 ? 4.461 -17.688 -3.17 1 98.38 483 ASP B CA 1
ATOM 9935 C C . ASP B 1 483 ? 4.375 -18.594 -1.942 1 98.38 483 ASP B C 1
ATOM 9937 O O . ASP B 1 483 ? 3.646 -19.578 -1.945 1 98.38 483 ASP B O 1
ATOM 9941 N N . GLN B 1 484 ? 5.152 -18.266 -0.931 1 98 484 GLN B N 1
ATOM 9942 C CA . GLN B 1 484 ? 5.07 -19.078 0.281 1 98 484 GLN B CA 1
ATOM 9943 C C . GLN B 1 484 ? 3.67 -19.016 0.888 1 98 484 GLN B C 1
ATOM 9945 O O . GLN B 1 484 ? 3.246 -19.938 1.576 1 98 484 GLN B O 1
ATOM 9950 N N . TYR B 1 485 ? 2.992 -17.938 0.652 1 98.31 485 TYR B N 1
ATOM 9951 C CA . TYR B 1 485 ? 1.645 -17.766 1.181 1 98.31 485 TYR B CA 1
ATOM 9952 C C . TYR B 1 485 ? 0.743 -18.922 0.777 1 98.31 485 TYR B C 1
ATOM 9954 O O . TYR B 1 485 ? 0.092 -19.531 1.626 1 98.31 485 TYR B O 1
ATOM 9962 N N . LYS B 1 486 ? 0.674 -19.219 -0.517 1 98.06 486 LYS B N 1
ATOM 9963 C CA . LYS B 1 486 ? -0.232 -20.25 -1.001 1 98.06 486 LYS B CA 1
ATOM 9964 C C . LYS B 1 486 ? 0.157 -21.625 -0.452 1 98.06 486 LYS B C 1
ATOM 9966 O O . LYS B 1 486 ? -0.707 -22.469 -0.201 1 98.06 486 LYS B O 1
ATOM 9971 N N . THR B 1 487 ? 1.467 -21.828 -0.294 1 97.81 487 THR B N 1
ATOM 9972 C CA . THR B 1 487 ? 1.923 -23.078 0.298 1 97.81 487 THR B CA 1
ATOM 9973 C C . THR B 1 487 ? 1.408 -23.219 1.729 1 97.81 487 THR B C 1
ATOM 9975 O O . THR B 1 487 ? 0.88 -24.266 2.104 1 97.81 487 THR B O 1
ATOM 9978 N N . LEU B 1 488 ? 1.542 -22.156 2.445 1 97.94 488 LEU B N 1
ATOM 9979 C CA . LEU B 1 488 ? 1.073 -22.156 3.826 1 97.94 488 LEU B CA 1
ATOM 9980 C C . LEU B 1 488 ? -0.441 -22.328 3.885 1 97.94 488 LEU B C 1
ATOM 9982 O O . LEU B 1 488 ? -0.957 -23.062 4.738 1 97.94 488 LEU B O 1
ATOM 9986 N N . PHE B 1 489 ? -1.121 -21.656 3.021 1 98.19 489 PHE B N 1
ATOM 9987 C CA . PHE B 1 489 ? -2.576 -21.75 2.986 1 98.19 489 PHE B CA 1
ATOM 9988 C C . PHE B 1 489 ? -3.02 -23.188 2.742 1 98.19 489 PHE B C 1
ATOM 9990 O O . PHE B 1 489 ? -3.863 -23.703 3.469 1 98.19 489 PHE B O 1
ATOM 9997 N N . THR B 1 490 ? -2.457 -23.859 1.755 1 98.06 490 THR B N 1
ATOM 9998 C CA . THR B 1 490 ? -2.812 -25.234 1.404 1 98.06 490 THR B CA 1
ATOM 9999 C C . THR B 1 490 ? -2.453 -26.203 2.537 1 98.06 490 THR B C 1
ATOM 10001 O O . THR B 1 490 ? -3.268 -27.031 2.932 1 98.06 490 THR B O 1
ATOM 10004 N N . LYS B 1 491 ? -1.292 -26.031 3.113 1 96.44 491 LYS B N 1
ATOM 10005 C CA . LYS B 1 491 ? -0.815 -26.906 4.176 1 96.44 491 LYS B CA 1
ATOM 10006 C C . LYS B 1 491 ? -1.691 -26.797 5.418 1 96.44 491 LYS B C 1
ATOM 10008 O O . LYS B 1 491 ? -1.902 -27.781 6.129 1 96.44 491 LYS B O 1
ATOM 10013 N N . THR B 1 492 ? -2.166 -25.656 5.641 1 96.75 492 THR B N 1
ATOM 10014 C CA . THR B 1 492 ? -2.977 -25.391 6.824 1 96.75 492 THR B CA 1
ATOM 10015 C C . THR B 1 492 ? -4.266 -26.203 6.789 1 96.75 492 THR B C 1
ATOM 10017 O O . THR B 1 492 ? -4.73 -26.688 7.824 1 96.75 492 THR B O 1
ATOM 10020 N N . PHE B 1 493 ? -4.793 -26.438 5.578 1 96.25 493 PHE B N 1
ATOM 10021 C CA . PHE B 1 493 ? -6.141 -27 5.516 1 96.25 493 PHE B CA 1
ATOM 10022 C C . PHE B 1 493 ? -6.121 -28.391 4.902 1 96.25 493 PHE B C 1
ATOM 10024 O O . PHE B 1 493 ? -7.141 -29.078 4.895 1 96.25 493 PHE B O 1
ATOM 10031 N N . GLU B 1 494 ? -5.016 -28.859 4.43 1 93.19 494 GLU B N 1
ATOM 10032 C CA . GLU B 1 494 ? -4.949 -30.094 3.654 1 93.19 494 GLU B CA 1
ATOM 10033 C C . GLU B 1 494 ? -5.371 -31.297 4.496 1 93.19 494 GLU B C 1
ATOM 10035 O O . GLU B 1 494 ? -5.84 -32.312 3.961 1 93.19 494 GLU B O 1
ATOM 10040 N N . LYS B 1 495 ? -5.277 -31.188 5.84 1 90.5 495 LYS B N 1
ATOM 10041 C CA . LYS B 1 495 ? -5.648 -32.312 6.699 1 90.5 495 LYS B CA 1
ATOM 10042 C C . LYS B 1 495 ? -7.07 -32.156 7.23 1 90.5 495 LYS B C 1
ATOM 10044 O O . LYS B 1 495 ? -7.688 -33.125 7.668 1 90.5 495 LYS B O 1
ATOM 10049 N N . THR B 1 496 ? -7.582 -30.953 7.195 1 92.56 496 THR B N 1
ATOM 10050 C CA . THR B 1 496 ? -8.859 -30.672 7.836 1 92.56 496 THR B CA 1
ATOM 10051 C C . THR B 1 496 ? -9.984 -30.625 6.801 1 92.56 496 THR B C 1
ATOM 10053 O O . THR B 1 496 ? -11.133 -30.953 7.105 1 92.56 496 THR B O 1
ATOM 10056 N N . LEU B 1 497 ? -9.633 -30.219 5.578 1 95.69 497 LEU B N 1
ATOM 10057 C CA . LEU B 1 497 ? -10.625 -30.094 4.52 1 95.69 497 LEU B CA 1
ATOM 10058 C C . LEU B 1 497 ? -10.32 -31.031 3.357 1 95.69 497 LEU B C 1
ATOM 10060 O O . LEU B 1 497 ? -9.164 -31.406 3.15 1 95.69 497 LEU B O 1
ATOM 10064 N N . ASN B 1 498 ? -11.391 -31.453 2.701 1 96.31 498 ASN B N 1
ATOM 10065 C CA . ASN B 1 498 ? -11.219 -32.188 1.449 1 96.31 498 ASN B CA 1
ATOM 10066 C C . ASN B 1 498 ? -10.984 -31.234 0.277 1 96.31 498 ASN B C 1
ATOM 10068 O O . ASN B 1 498 ? -11.914 -30.547 -0.162 1 96.31 498 ASN B O 1
ATOM 10072 N N . ILE B 1 499 ? -9.773 -31.219 -0.19 1 97.62 499 ILE B N 1
ATOM 10073 C CA . ILE B 1 499 ? -9.391 -30.312 -1.269 1 97.62 499 ILE B CA 1
ATOM 10074 C C . ILE B 1 499 ? -9.086 -31.125 -2.531 1 97.62 499 ILE B C 1
ATOM 10076 O O . ILE B 1 499 ? -8.242 -32.031 -2.518 1 97.62 499 ILE B O 1
ATOM 10080 N N . ILE B 1 500 ? -9.719 -30.766 -3.605 1 97.56 500 ILE B N 1
ATOM 10081 C CA . ILE B 1 500 ? -9.562 -31.594 -4.801 1 97.56 500 ILE B CA 1
ATOM 10082 C C . ILE B 1 500 ? -8.5 -30.969 -5.711 1 97.56 500 ILE B C 1
ATOM 10084 O O . ILE B 1 500 ? -7.93 -31.656 -6.562 1 97.56 500 ILE B O 1
ATOM 10088 N N . GLY B 1 501 ? -8.312 -29.688 -5.535 1 98.06 501 GLY B N 1
ATOM 10089 C CA . GLY B 1 501 ? -7.34 -29.062 -6.414 1 98.06 501 GLY B CA 1
ATOM 10090 C C . GLY B 1 501 ? -6.953 -27.672 -5.973 1 98.06 501 GLY B C 1
ATOM 10091 O O . GLY B 1 501 ? -7.66 -27.031 -5.184 1 98.06 501 GLY B O 1
ATOM 10092 N N . VAL B 1 502 ? -5.82 -27.219 -6.469 1 98.56 502 VAL B N 1
ATOM 10093 C CA . VAL B 1 502 ? -5.328 -25.875 -6.238 1 98.56 502 VAL B CA 1
ATOM 10094 C C . VAL B 1 502 ? -4.961 -25.219 -7.57 1 98.56 502 VAL B C 1
ATOM 10096 O O . VAL B 1 502 ? -4.496 -25.891 -8.492 1 98.56 502 VAL B O 1
ATOM 10099 N N . SER B 1 503 ? -5.133 -23.922 -7.621 1 97.69 503 SER B N 1
ATOM 10100 C CA . SER B 1 503 ? -4.926 -23.203 -8.875 1 97.69 503 SER B CA 1
ATOM 10101 C C . SER B 1 503 ? -3.451 -22.891 -9.102 1 97.69 503 SER B C 1
ATOM 10103 O O . SER B 1 503 ? -3.045 -22.531 -10.211 1 97.69 503 SER B O 1
ATOM 10105 N N . SER B 1 504 ? -2.662 -22.922 -8.086 1 98.12 504 SER B N 1
ATOM 10106 C CA . SER B 1 504 ? -1.252 -22.562 -8.156 1 98.12 504 SER B CA 1
ATOM 10107 C C . SER B 1 504 ? -0.441 -23.281 -7.086 1 98.12 504 SER B C 1
ATOM 10109 O O . SER B 1 504 ? -0.967 -23.625 -6.023 1 98.12 504 SER B O 1
ATOM 10111 N N . ALA B 1 505 ? 0.84 -23.547 -7.406 1 98.25 505 ALA B N 1
ATOM 10112 C CA . ALA B 1 505 ? 1.687 -24.266 -6.453 1 98.25 505 ALA B CA 1
ATOM 10113 C C . ALA B 1 505 ? 3.164 -24.047 -6.762 1 98.25 505 ALA B C 1
ATOM 10115 O O . ALA B 1 505 ? 3.553 -23.938 -7.926 1 98.25 505 ALA B O 1
ATOM 10116 N N . VAL B 1 506 ? 3.971 -23.953 -5.73 1 97.75 506 VAL B N 1
ATOM 10117 C CA . VAL B 1 506 ? 5.422 -23.938 -5.871 1 97.75 506 VAL B CA 1
ATOM 10118 C C . VAL B 1 506 ? 6.035 -25.109 -5.121 1 97.75 506 VAL B C 1
ATOM 10120 O O . VAL B 1 506 ? 7.238 -25.359 -5.215 1 97.75 506 VAL B O 1
ATOM 10123 N N . PHE B 1 507 ? 5.156 -25.797 -4.398 1 94.12 507 PHE B N 1
ATOM 10124 C CA . PHE B 1 507 ? 5.465 -27.062 -3.746 1 94.12 507 PHE B CA 1
ATOM 10125 C C . PHE B 1 507 ? 4.367 -28.094 -4 1 94.12 507 PHE B C 1
ATOM 10127 O O . PHE B 1 507 ? 3.197 -27.734 -4.145 1 94.12 507 PHE B O 1
ATOM 10134 N N . LEU B 1 508 ? 4.77 -29.281 -4.078 1 92.88 508 LEU B N 1
ATOM 10135 C CA . LEU B 1 508 ? 3.812 -30.344 -4.309 1 92.88 508 LEU B CA 1
ATOM 10136 C C . LEU B 1 508 ? 2.82 -30.453 -3.156 1 92.88 508 LEU B C 1
ATOM 10138 O O . LEU B 1 508 ? 3.215 -30.672 -2.008 1 92.88 508 LEU B O 1
ATOM 10142 N N . PRO B 1 509 ? 1.545 -30.25 -3.461 1 94.62 509 PRO B N 1
ATOM 10143 C CA . PRO B 1 509 ? 0.547 -30.484 -2.412 1 94.62 509 PRO B CA 1
ATOM 10144 C C . PRO B 1 509 ? 0.326 -31.953 -2.115 1 94.62 509 PRO B C 1
ATOM 10146 O O . PRO B 1 509 ? 0.57 -32.812 -2.977 1 94.62 509 PRO B O 1
ATOM 10149 N N . ARG B 1 510 ? -0.202 -32.219 -1.012 1 92.25 510 ARG B N 1
ATOM 10150 C CA . ARG B 1 510 ? -0.494 -33.594 -0.616 1 92.25 510 ARG B CA 1
ATOM 10151 C C . ARG B 1 510 ? -1.669 -34.156 -1.41 1 92.25 510 ARG B C 1
ATOM 10153 O O . ARG B 1 510 ? -2.703 -33.5 -1.549 1 92.25 510 ARG B O 1
ATOM 10160 N N . PRO B 1 511 ? -1.366 -35.375 -2.018 1 92.12 511 PRO B N 1
ATOM 10161 C CA . PRO B 1 511 ? -2.547 -36 -2.617 1 92.12 511 PRO B CA 1
ATOM 10162 C C . PRO B 1 511 ? -3.711 -36.125 -1.639 1 92.12 511 PRO B C 1
ATOM 10164 O O . PRO B 1 511 ? -3.496 -36.25 -0.43 1 92.12 511 PRO B O 1
ATOM 10167 N N . PRO B 1 512 ? -5.016 -35.969 -2.057 1 95.44 512 PRO B N 1
ATOM 10168 C CA . PRO B 1 512 ? -5.465 -36.125 -3.443 1 95.44 512 PRO B CA 1
ATOM 10169 C C . PRO B 1 512 ? -5.527 -34.781 -4.188 1 95.44 512 PRO B C 1
ATOM 10171 O O . PRO B 1 512 ? -6.238 -34.656 -5.188 1 95.44 512 PRO B O 1
ATOM 10174 N N . ILE B 1 513 ? -4.836 -33.781 -3.715 1 96.94 513 ILE B N 1
ATOM 10175 C CA . ILE B 1 513 ? -4.934 -32.438 -4.258 1 96.94 513 ILE B CA 1
ATOM 10176 C C . ILE B 1 513 ? -4.254 -32.375 -5.621 1 96.94 513 ILE B C 1
ATOM 10178 O O . ILE B 1 513 ? -3.043 -32.594 -5.727 1 96.94 513 ILE B O 1
ATOM 10182 N N . PHE B 1 514 ? -4.988 -32.094 -6.656 1 97.94 514 PHE B N 1
ATOM 10183 C CA . PHE B 1 514 ? -4.445 -31.875 -7.992 1 97.94 514 PHE B CA 1
ATOM 10184 C C . PHE B 1 514 ? -3.975 -30.438 -8.172 1 97.94 514 PHE B C 1
ATOM 10186 O O . PHE B 1 514 ? -4.508 -29.516 -7.539 1 97.94 514 PHE B O 1
ATOM 10193 N N . VAL B 1 515 ? -2.99 -30.281 -8.984 1 98.12 515 VAL B N 1
ATOM 10194 C CA . VAL B 1 515 ? -2.545 -28.938 -9.359 1 98.12 515 VAL B CA 1
ATOM 10195 C C . VAL B 1 515 ? -3.094 -28.578 -10.742 1 98.12 515 VAL B C 1
ATOM 10197 O O . VAL B 1 515 ? -2.883 -29.312 -11.711 1 98.12 515 VAL B O 1
ATOM 10200 N N . SER B 1 516 ? -3.74 -27.469 -10.789 1 97.69 516 SER B N 1
ATOM 10201 C CA . SER B 1 516 ? -4.406 -27.094 -12.031 1 97.69 516 SER B CA 1
ATOM 10202 C C . SER B 1 516 ? -3.455 -26.359 -12.977 1 97.69 516 SER B C 1
ATOM 10204 O O . SER B 1 516 ? -2.588 -25.609 -12.531 1 97.69 516 SER B O 1
ATOM 10206 N N . LEU B 1 517 ? -3.65 -26.594 -14.305 1 95.94 517 LEU B N 1
ATOM 10207 C CA . LEU B 1 517 ? -3.021 -25.75 -15.305 1 95.94 517 LEU B CA 1
ATOM 10208 C C . LEU B 1 517 ? -3.609 -24.344 -15.266 1 95.94 517 LEU B C 1
ATOM 10210 O O . LEU B 1 517 ? -4.68 -24.125 -14.688 1 95.94 517 LEU B O 1
ATOM 10214 N N . PRO B 1 518 ? -2.855 -23.422 -15.75 1 93 518 PRO B N 1
ATOM 10215 C CA . PRO B 1 518 ? -3.486 -22.109 -15.883 1 93 518 PRO B CA 1
ATOM 10216 C C . PRO B 1 518 ? -4.672 -22.109 -16.844 1 93 518 PRO B C 1
ATOM 10218 O O . PRO B 1 518 ? -4.77 -23 -17.703 1 93 518 PRO B O 1
ATOM 10221 N N . PRO B 1 519 ? -5.547 -21.156 -16.672 1 90.12 519 PRO B N 1
ATOM 10222 C CA . PRO B 1 519 ? -6.668 -21.125 -17.625 1 90.12 519 PRO B CA 1
ATOM 10223 C C . PRO B 1 519 ? -6.219 -20.828 -19.047 1 90.12 519 PRO B C 1
ATOM 10225 O O . PRO B 1 519 ? -5.445 -19.891 -19.281 1 90.12 519 PRO B O 1
ATOM 10228 N N . PHE B 1 520 ? -6.699 -21.656 -19.938 1 90.44 520 PHE B N 1
ATOM 10229 C CA . PHE B 1 520 ? -6.434 -21.484 -21.359 1 90.44 520 PHE B CA 1
ATOM 10230 C C . PHE B 1 520 ? -7.699 -21.078 -22.094 1 90.44 520 PHE B C 1
ATOM 10232 O O . PHE B 1 520 ? -8.766 -21.656 -21.906 1 90.44 520 PHE B O 1
ATOM 10239 N N . GLU B 1 521 ? -7.523 -20.125 -22.953 1 88.31 521 GLU B N 1
ATOM 10240 C CA . GLU B 1 521 ? -8.672 -19.656 -23.719 1 88.31 521 GLU B CA 1
ATOM 10241 C C . GLU B 1 521 ? -9.078 -20.656 -24.797 1 88.31 521 GLU B C 1
ATOM 10243 O O . GLU B 1 521 ? -8.328 -21.578 -25.094 1 88.31 521 GLU B O 1
ATOM 10248 N N . SER B 1 522 ? -10.25 -20.391 -25.312 1 91.44 522 SER B N 1
ATOM 10249 C CA . SER B 1 522 ? -10.773 -21.25 -26.359 1 91.44 522 SER B CA 1
ATOM 10250 C C . SER B 1 522 ? -10.164 -20.906 -27.719 1 91.44 522 SER B C 1
ATOM 10252 O O . SER B 1 522 ? -10.812 -20.25 -28.531 1 91.44 522 SER B O 1
ATOM 10254 N N . SER B 1 523 ? -8.969 -21.359 -27.953 1 93.19 523 SER B N 1
ATOM 10255 C CA . SER B 1 523 ? -8.25 -21.109 -29.188 1 93.19 523 SER B CA 1
ATOM 10256 C C . SER B 1 523 ? -7.281 -22.234 -29.516 1 93.19 523 SER B C 1
ATOM 10258 O O . SER B 1 523 ? -6.934 -23.031 -28.641 1 93.19 523 SER B O 1
ATOM 10260 N N . TRP B 1 524 ? -6.926 -22.344 -30.734 1 96 524 TRP B N 1
ATOM 10261 C CA . TRP B 1 524 ? -5.988 -23.375 -31.172 1 96 524 TRP B CA 1
ATOM 10262 C C . TRP B 1 524 ? -4.613 -23.156 -30.562 1 96 524 TRP B C 1
ATOM 10264 O O . TRP B 1 524 ? -3.939 -24.109 -30.172 1 96 524 TRP B O 1
ATOM 10274 N N . GLU B 1 525 ? -4.238 -21.906 -30.422 1 92.56 525 GLU B N 1
ATOM 10275 C CA . GLU B 1 525 ? -2.957 -21.578 -29.797 1 92.56 525 GLU B CA 1
ATOM 10276 C C . GLU B 1 525 ? -2.906 -22.062 -28.344 1 92.56 525 GLU B C 1
ATOM 10278 O O . GLU B 1 525 ? -1.894 -22.594 -27.906 1 92.56 525 GLU B O 1
ATOM 10283 N N . ALA B 1 526 ? -3.979 -21.875 -27.688 1 92.5 526 ALA B N 1
ATOM 10284 C CA . ALA B 1 526 ? -4.055 -22.312 -26.297 1 92.5 526 ALA B CA 1
ATOM 10285 C C . ALA B 1 526 ? -4.039 -23.828 -26.203 1 92.5 526 ALA B C 1
ATOM 10287 O O . ALA B 1 526 ? -3.406 -24.391 -25.297 1 92.5 526 ALA B O 1
ATOM 10288 N N . MET B 1 527 ? -4.73 -24.453 -27.031 1 95.94 527 MET B N 1
ATOM 10289 C CA . MET B 1 527 ? -4.762 -25.906 -27.031 1 95.94 527 MET B CA 1
ATOM 10290 C C . MET B 1 527 ? -3.361 -26.484 -27.203 1 95.94 527 MET B C 1
ATOM 10292 O O . MET B 1 527 ? -2.992 -27.453 -26.547 1 95.94 527 MET B O 1
ATOM 10296 N N . ALA B 1 528 ? -2.6 -25.828 -28.062 1 95.06 528 ALA B N 1
ATOM 10297 C CA . ALA B 1 528 ? -1.249 -26.297 -28.359 1 95.06 528 ALA B CA 1
ATOM 10298 C C . ALA B 1 528 ? -0.338 -26.172 -27.141 1 95.06 528 ALA B C 1
ATOM 10300 O O . ALA B 1 528 ? 0.722 -26.797 -27.094 1 95.06 528 ALA B O 1
ATOM 10301 N N . MET B 1 529 ? -0.74 -25.453 -26.172 1 93.88 529 MET B N 1
ATOM 10302 C CA . MET B 1 529 ? 0.092 -25.203 -25 1 93.88 529 MET B CA 1
ATOM 10303 C C . MET B 1 529 ? -0.224 -26.219 -23.891 1 93.88 529 MET B C 1
ATOM 10305 O O . MET B 1 529 ? 0.532 -26.344 -22.922 1 93.88 529 MET B O 1
ATOM 10309 N N . VAL B 1 530 ? -1.251 -26.953 -24 1 96.38 530 VAL B N 1
ATOM 10310 C CA . VAL B 1 530 ? -1.706 -27.844 -22.938 1 96.38 530 VAL B CA 1
ATOM 10311 C C . VAL B 1 530 ? -0.667 -28.938 -22.719 1 96.38 530 VAL B C 1
ATOM 10313 O O . VAL B 1 530 ? -0.255 -29.188 -21.578 1 96.38 530 VAL B O 1
ATOM 10316 N N . ILE B 1 531 ? -0.21 -29.562 -23.766 1 97.44 531 ILE B N 1
ATOM 10317 C CA . ILE B 1 531 ? 0.696 -30.703 -23.641 1 97.44 531 ILE B CA 1
ATOM 10318 C C . ILE B 1 531 ? 2.029 -30.234 -23.062 1 97.44 531 ILE B C 1
ATOM 10320 O O . ILE B 1 531 ? 2.504 -30.781 -22.062 1 97.44 531 ILE B O 1
ATOM 10324 N N . PRO B 1 532 ? 2.619 -29.156 -23.609 1 96.12 532 PRO B N 1
ATOM 10325 C CA . PRO B 1 532 ? 3.855 -28.672 -23 1 96.12 532 PRO B CA 1
ATOM 10326 C C . PRO B 1 532 ? 3.688 -28.328 -21.516 1 96.12 532 PRO B C 1
ATOM 10328 O O . PRO B 1 532 ? 4.594 -28.562 -20.719 1 96.12 532 PRO B O 1
ATOM 10331 N N . ALA B 1 533 ? 2.59 -27.781 -21.172 1 96.19 533 ALA B N 1
ATOM 10332 C CA . ALA B 1 533 ? 2.342 -27.438 -19.781 1 96.19 533 ALA B CA 1
ATOM 10333 C C . ALA B 1 533 ? 2.27 -28.688 -18.922 1 96.19 533 ALA B C 1
ATOM 10335 O O . ALA B 1 533 ? 2.879 -28.75 -17.844 1 96.19 533 ALA B O 1
ATOM 10336 N N . MET B 1 534 ? 1.557 -29.656 -19.391 1 97.12 534 MET B N 1
ATOM 10337 C CA . MET B 1 534 ? 1.444 -30.938 -18.688 1 97.12 534 MET B CA 1
ATOM 10338 C C . MET B 1 534 ? 2.816 -31.578 -18.5 1 97.12 534 MET B C 1
ATOM 10340 O O . MET B 1 534 ? 3.123 -32.094 -17.422 1 97.12 534 MET B O 1
ATOM 10344 N N . LEU B 1 535 ? 3.594 -31.516 -19.516 1 96.88 535 LEU B N 1
ATOM 10345 C CA . LEU B 1 535 ? 4.914 -32.125 -19.484 1 96.88 535 LEU B CA 1
ATOM 10346 C C . LEU B 1 535 ? 5.836 -31.391 -18.516 1 96.88 535 LEU B C 1
ATOM 10348 O O . LEU B 1 535 ? 6.527 -32 -17.703 1 96.88 535 LEU B O 1
ATOM 10352 N N . THR B 1 536 ? 5.781 -30.125 -18.609 1 96.44 536 THR B N 1
ATOM 10353 C CA . THR B 1 536 ? 6.629 -29.312 -17.734 1 96.44 536 THR B CA 1
ATOM 10354 C C . THR B 1 536 ? 6.262 -29.547 -16.266 1 96.44 536 THR B C 1
ATOM 10356 O O . THR B 1 536 ? 7.141 -29.766 -15.43 1 96.44 536 THR B O 1
ATOM 10359 N N . TYR B 1 537 ? 4.98 -29.516 -15.953 1 96.81 537 TYR B N 1
ATOM 10360 C CA . TYR B 1 537 ? 4.543 -29.719 -14.578 1 96.81 537 TYR B CA 1
ATOM 10361 C C . TYR B 1 537 ? 4.895 -31.109 -14.094 1 96.81 537 TYR B C 1
ATOM 10363 O O . TYR B 1 537 ? 5.258 -31.297 -12.93 1 96.81 537 TYR B O 1
ATOM 10371 N N . GLY B 1 538 ? 4.812 -32 -14.977 1 95.12 538 GLY B N 1
ATOM 10372 C CA . GLY B 1 538 ? 5.227 -33.375 -14.633 1 95.12 538 GLY B CA 1
ATOM 10373 C C . GLY B 1 538 ? 6.699 -33.469 -14.281 1 95.12 538 GLY B C 1
ATOM 10374 O O . GLY B 1 538 ? 7.059 -34.062 -13.258 1 95.12 538 GLY B O 1
ATOM 10375 N N . VAL B 1 539 ? 7.504 -32.844 -15.102 1 94.38 539 VAL B N 1
ATOM 10376 C CA . VAL B 1 539 ? 8.945 -32.844 -14.867 1 94.38 539 VAL B CA 1
ATOM 10377 C C . VAL B 1 539 ? 9.258 -32.094 -13.578 1 94.38 539 VAL B C 1
ATOM 10379 O O . VAL B 1 539 ? 10.18 -32.469 -12.844 1 94.38 539 VAL B O 1
ATOM 10382 N N . ASP B 1 540 ? 8.453 -31.125 -13.297 1 94.31 540 ASP B N 1
ATOM 10383 C CA . ASP B 1 540 ? 8.641 -30.281 -12.117 1 94.31 540 ASP B CA 1
ATOM 10384 C C . ASP B 1 540 ? 8.289 -31.047 -10.844 1 94.31 540 ASP B C 1
ATOM 10386 O O . ASP B 1 540 ? 8.508 -30.562 -9.734 1 94.31 540 ASP B O 1
ATOM 10390 N N . GLY B 1 541 ? 7.703 -32.156 -10.992 1 91.5 541 GLY B N 1
ATOM 10391 C CA . GLY B 1 541 ? 7.473 -33 -9.828 1 91.5 541 GLY B CA 1
ATOM 10392 C C . GLY B 1 541 ? 6.02 -33.031 -9.398 1 91.5 541 GLY B C 1
ATOM 10393 O O . GLY B 1 541 ? 5.711 -33.438 -8.266 1 91.5 541 GLY B O 1
ATOM 10394 N N . TYR B 1 542 ? 5.098 -32.656 -10.242 1 94.75 542 TYR B N 1
ATOM 10395 C CA . TYR B 1 542 ? 3.67 -32.719 -9.945 1 94.75 542 TYR B CA 1
ATOM 10396 C C . TYR B 1 542 ? 3.006 -33.844 -10.703 1 94.75 542 TYR B C 1
ATOM 10398 O O . TYR B 1 542 ? 2.607 -33.688 -11.859 1 94.75 542 TYR B O 1
ATOM 10406 N N . PRO B 1 543 ? 2.857 -34.906 -10.07 1 93.19 543 PRO B N 1
ATOM 10407 C CA . PRO B 1 543 ? 2.336 -36.062 -10.797 1 93.19 543 PRO B CA 1
ATOM 10408 C C . PRO B 1 543 ? 0.844 -35.938 -11.102 1 93.19 543 PRO B C 1
ATOM 10410 O O . PRO B 1 543 ? 0.361 -36.531 -12.07 1 93.19 543 PRO B O 1
ATOM 10413 N N . PHE B 1 544 ? 0.143 -35.281 -10.227 1 96.56 544 PHE B N 1
ATOM 10414 C CA . PHE B 1 544 ? -1.298 -35.125 -10.398 1 96.56 544 PHE B CA 1
ATOM 10415 C C . PHE B 1 544 ? -1.645 -33.688 -10.844 1 96.56 544 PHE B C 1
ATOM 10417 O O . PHE B 1 544 ? -1.849 -32.812 -10.008 1 96.56 544 PHE B O 1
ATOM 10424 N N . VAL B 1 545 ? -1.787 -33.562 -12.141 1 97.75 545 VAL B N 1
ATOM 10425 C CA . VAL B 1 545 ? -2.082 -32.281 -12.758 1 97.75 545 VAL B CA 1
ATOM 10426 C C . VAL B 1 545 ? -3.477 -32.312 -13.375 1 97.75 545 VAL B C 1
ATOM 10428 O O . VAL B 1 545 ? -3.869 -33.281 -13.992 1 97.75 545 VAL B O 1
ATOM 10431 N N . MET B 1 546 ? -4.188 -31.281 -13.109 1 97.5 546 MET B N 1
ATOM 10432 C CA . MET B 1 546 ? -5.539 -31.156 -13.641 1 97.5 546 MET B CA 1
ATOM 10433 C C . MET B 1 546 ? -5.562 -30.219 -14.844 1 97.5 546 MET B C 1
ATOM 10435 O O . MET B 1 546 ? -5.312 -29.016 -14.711 1 97.5 546 MET B O 1
ATOM 10439 N N . PRO B 1 547 ? -5.867 -30.766 -16.016 1 96.62 547 PRO B N 1
ATOM 10440 C CA . PRO B 1 547 ? -5.984 -29.891 -17.188 1 96.62 547 PRO B CA 1
ATOM 10441 C C . PRO B 1 547 ? -7.23 -29.016 -17.125 1 96.62 547 PRO B C 1
ATOM 10443 O O . PRO B 1 547 ? -8.117 -29.234 -16.312 1 96.62 547 PRO B O 1
ATOM 10446 N N . GLY B 1 548 ? -7.289 -28.062 -18.016 1 94.25 548 GLY B N 1
ATOM 10447 C CA . GLY B 1 548 ? -8.453 -27.203 -18.109 1 94.25 548 GLY B CA 1
ATOM 10448 C C . GLY B 1 548 ? -9.641 -27.875 -18.781 1 94.25 548 GLY B C 1
ATOM 10449 O O . GLY B 1 548 ? -9.586 -29.078 -19.078 1 94.25 548 GLY B O 1
ATOM 10450 N N . ALA B 1 549 ? -10.633 -27.078 -18.984 1 95.19 549 ALA B N 1
ATOM 10451 C CA . ALA B 1 549 ? -11.867 -27.609 -19.547 1 95.19 549 ALA B CA 1
ATOM 10452 C C . ALA B 1 549 ? -11.711 -27.891 -21.047 1 95.19 549 ALA B C 1
ATOM 10454 O O . ALA B 1 549 ? -11.008 -27.156 -21.734 1 95.19 549 ALA B O 1
ATOM 10455 N N . VAL B 1 550 ? -12.43 -28.906 -21.453 1 95.88 550 VAL B N 1
ATOM 10456 C CA . VAL B 1 550 ? -12.469 -29.234 -22.875 1 95.88 550 VAL B CA 1
ATOM 10457 C C . VAL B 1 550 ? -12.992 -28.047 -23.656 1 95.88 550 VAL B C 1
ATOM 10459 O O . VAL B 1 550 ? -14.039 -27.469 -23.328 1 95.88 550 VAL B O 1
ATOM 10462 N N . GLY B 1 551 ? -12.25 -27.688 -24.594 1 94.19 551 GLY B N 1
ATOM 10463 C CA . GLY B 1 551 ? -12.656 -26.547 -25.422 1 94.19 551 GLY B CA 1
ATOM 10464 C C . GLY B 1 551 ? -12.141 -25.219 -24.906 1 94.19 551 GLY B C 1
ATOM 10465 O O . GLY B 1 551 ? -12.328 -24.188 -25.547 1 94.19 551 GLY B O 1
ATOM 10466 N N . GLY B 1 552 ? -11.531 -25.25 -23.797 1 91.06 552 GLY B N 1
ATOM 10467 C CA . GLY B 1 552 ? -10.977 -24.031 -23.234 1 91.06 552 GLY B CA 1
ATOM 10468 C C . GLY B 1 552 ? -11.703 -23.578 -21.984 1 91.06 552 GLY B C 1
ATOM 10469 O O . GLY B 1 552 ? -12.844 -23.969 -21.734 1 91.06 552 GLY B O 1
ATOM 10470 N N . ASP B 1 553 ? -10.977 -22.75 -21.203 1 83.88 553 ASP B N 1
ATOM 10471 C CA . ASP B 1 553 ? -11.539 -22.203 -19.984 1 83.88 553 ASP B CA 1
ATOM 10472 C C . ASP B 1 553 ? -12.188 -20.844 -20.234 1 83.88 553 ASP B C 1
ATOM 10474 O O . ASP B 1 553 ? -11.812 -20.125 -21.172 1 83.88 553 ASP B O 1
ATOM 10478 N N . ILE B 1 554 ? -13.242 -20.578 -19.531 1 63.75 554 ILE B N 1
ATOM 10479 C CA . ILE B 1 554 ? -13.852 -19.25 -19.594 1 63.75 554 ILE B CA 1
ATOM 10480 C C . ILE B 1 554 ? -13.047 -18.281 -18.719 1 63.75 554 ILE B C 1
ATOM 10482 O O . ILE B 1 554 ? -12.859 -18.516 -17.516 1 63.75 554 ILE B O 1
ATOM 10486 N N . TYR B 1 555 ? -12.133 -17.562 -19.375 1 57.94 555 TYR B N 1
ATOM 10487 C CA . TYR B 1 555 ? -11.328 -16.656 -18.562 1 57.94 555 TYR B CA 1
ATOM 10488 C C . TYR B 1 555 ? -11.797 -15.219 -18.75 1 57.94 555 TYR B C 1
ATOM 10490 O O . TYR B 1 555 ? -11.961 -14.742 -19.875 1 57.94 555 TYR B O 1
ATOM 10498 N N . TRP B 1 556 ? -12.508 -14.688 -17.828 1 51.94 556 TRP B N 1
ATOM 10499 C CA . TRP B 1 556 ? -12.93 -13.289 -17.922 1 51.94 556 TRP B CA 1
ATOM 10500 C C . TRP B 1 556 ? -11.859 -12.359 -17.359 1 51.94 556 TRP B C 1
ATOM 10502 O O . TRP B 1 556 ? -11.469 -12.484 -16.188 1 51.94 556 TRP B O 1
ATOM 10512 N N . PRO B 1 557 ? -11.031 -11.852 -18.25 1 45.84 557 PRO B N 1
ATOM 10513 C CA . PRO B 1 557 ? -10.078 -10.922 -17.641 1 45.84 557 PRO B CA 1
ATOM 10514 C C . PRO B 1 557 ? -10.727 -10.008 -16.594 1 45.84 557 PRO B C 1
ATOM 10516 O O . PRO B 1 557 ? -11.945 -9.828 -16.609 1 45.84 557 PRO B O 1
ATOM 10519 N N . GLY B 1 558 ? -10.109 -9.414 -15.664 1 42.97 558 GLY B N 1
ATOM 10520 C CA . GLY B 1 558 ? -10.367 -8.547 -14.531 1 42.97 558 GLY B CA 1
ATOM 10521 C C . GLY B 1 558 ? -11.633 -7.723 -14.688 1 42.97 558 GLY B C 1
ATOM 10522 O O . GLY B 1 558 ? -12.375 -7.887 -15.656 1 42.97 558 GLY B O 1
ATOM 10523 N N . SER B 1 559 ? -11.891 -6.828 -13.703 1 40.78 559 SER B N 1
ATOM 10524 C CA . SER B 1 559 ? -12.969 -5.883 -13.43 1 40.78 559 SER B CA 1
ATOM 10525 C C . SER B 1 559 ? -13.266 -5.016 -14.648 1 40.78 559 SER B C 1
ATOM 10527 O O . SER B 1 559 ? -14.008 -4.035 -14.555 1 40.78 559 SER B O 1
ATOM 10529 N N . GLU B 1 560 ? -12.57 -5.133 -15.664 1 38.12 560 GLU B N 1
ATOM 10530 C CA . GLU B 1 560 ? -12.898 -4.16 -16.703 1 38.12 560 GLU B CA 1
ATOM 10531 C C . GLU B 1 560 ? -14.328 -4.348 -17.203 1 38.12 560 GLU B C 1
ATOM 10533 O O . GLU B 1 560 ? -14.68 -3.908 -18.297 1 38.12 560 GLU B O 1
ATOM 10538 N N . GLN B 1 561 ? -15 -5.133 -16.625 1 35.75 561 GLN B N 1
ATOM 10539 C CA . GLN B 1 561 ? -16.391 -5.348 -17 1 35.75 561 GLN B CA 1
ATOM 10540 C C . GLN B 1 561 ? -17.125 -4.023 -17.156 1 35.75 561 GLN B C 1
ATOM 10542 O O . GLN B 1 561 ? -18.047 -3.904 -17.984 1 35.75 561 GLN B O 1
ATOM 10547 N N . PHE B 1 562 ? -16.781 -3.061 -16.156 1 34.78 562 PHE B N 1
ATOM 10548 C CA . PHE B 1 562 ? -17.641 -1.881 -16.172 1 34.78 562 PHE B CA 1
ATOM 10549 C C . PHE B 1 562 ? -17 -0.761 -16.984 1 34.78 562 PHE B C 1
ATOM 10551 O O . PHE B 1 562 ? -17.438 0.39 -16.906 1 34.78 562 PHE B O 1
ATOM 10558 N N . LEU B 1 563 ? -15.75 -0.816 -17.359 1 32.84 563 LEU B N 1
ATOM 10559 C CA . LEU B 1 563 ? -15.445 0.298 -18.25 1 32.84 563 LEU B CA 1
A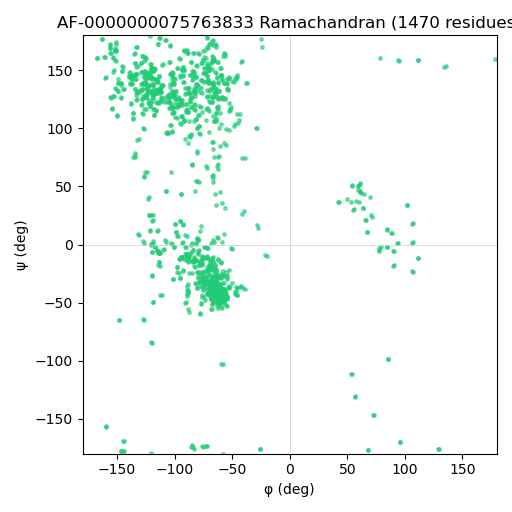TOM 10560 C C . LEU B 1 563 ? -16.25 0.193 -19.547 1 32.84 563 LEU B C 1
ATOM 10562 O O . LEU B 1 563 ? -16.516 -0.911 -20.016 1 32.84 563 LEU B O 1
ATOM 10566 N N . PRO B 1 564 ? -16.938 1.349 -19.938 1 29.59 564 PRO B N 1
ATOM 10567 C CA . PRO B 1 564 ? -17.594 1.315 -21.25 1 29.59 564 PRO B CA 1
ATOM 10568 C C . PRO B 1 564 ? -16.719 0.707 -22.328 1 29.59 564 PRO B C 1
ATOM 10570 O O . PRO B 1 564 ? -15.5 0.899 -22.328 1 29.59 564 PRO B O 1
ATOM 10573 N N . PHE B 1 565 ? -16.953 -0.374 -22.75 1 28.67 565 PHE B N 1
ATOM 10574 C CA . PHE B 1 565 ? -16.406 -0.847 -24.016 1 28.67 565 PHE B CA 1
ATOM 10575 C C . PHE B 1 565 ? -16.188 0.315 -24.969 1 28.67 565 PHE B C 1
ATOM 10577 O O . PHE B 1 565 ? -17.047 1.181 -25.125 1 28.67 565 PHE B O 1
ATOM 10584 N N . SER B 1 566 ? -15.047 0.828 -25.141 1 27.44 566 SER B N 1
ATOM 10585 C CA . SER B 1 566 ? -15.047 1.543 -26.422 1 27.44 566 SER B CA 1
ATOM 10586 C C . SER B 1 566 ? -15.852 0.792 -27.469 1 27.44 566 SER B C 1
ATOM 10588 O O . SER B 1 566 ? -15.883 -0.44 -27.484 1 27.44 566 SER B O 1
ATOM 10590 N N . LYS B 1 567 ? -16.594 1.494 -28.234 1 29.56 567 LYS B N 1
ATOM 10591 C CA . LYS B 1 567 ? -17.406 1.087 -29.375 1 29.56 567 LYS B CA 1
ATOM 10592 C C . LYS B 1 567 ? -16.672 0.06 -30.234 1 29.56 567 LYS B C 1
ATOM 10594 O O . LYS B 1 567 ? -17.281 -0.569 -31.109 1 29.56 567 LYS B O 1
ATOM 10599 N N . GLY B 1 568 ? -15.328 0.233 -30.375 1 25.17 568 GLY B N 1
ATOM 10600 C CA . GLY B 1 568 ? -14.805 -0.48 -31.531 1 25.17 568 GLY B CA 1
ATOM 10601 C C . GLY B 1 568 ? -14.711 -1.979 -31.312 1 25.17 568 GLY B C 1
ATOM 10602 O O . GLY B 1 568 ? -14.156 -2.699 -32.156 1 25.17 568 GLY B O 1
ATOM 10603 N N . PHE B 1 569 ? -14.508 -2.406 -30.125 1 28 569 PHE B N 1
ATOM 10604 C CA . PHE B 1 569 ? -14.445 -3.854 -30.281 1 28 569 PHE B CA 1
ATOM 10605 C C . PHE B 1 569 ? -15.805 -4.41 -30.703 1 28 569 PHE B C 1
ATOM 10607 O O . PHE B 1 569 ? -16.719 -4.504 -29.891 1 28 569 PHE B O 1
ATOM 10614 N N . MET B 1 570 ? -16.359 -3.936 -31.828 1 26 570 MET B N 1
ATOM 10615 C CA . MET B 1 570 ? -17.438 -4.391 -32.719 1 26 570 MET B CA 1
ATOM 10616 C C . MET B 1 570 ? -17.609 -5.902 -32.625 1 26 570 MET B C 1
ATOM 10618 O O . MET B 1 570 ? -16.719 -6.609 -32.156 1 26 570 MET B O 1
ATOM 10622 N N . GLU B 1 571 ? -18.672 -6.355 -33.406 1 27.83 571 GLU B N 1
ATOM 10623 C CA . GLU B 1 571 ? -19.406 -7.434 -34.062 1 27.83 571 GLU B CA 1
ATOM 10624 C C . GLU B 1 571 ? -18.453 -8.422 -34.719 1 27.83 571 GLU B C 1
ATOM 10626 O O . GLU B 1 571 ? -18.078 -8.234 -35.875 1 27.83 571 GLU B O 1
ATOM 10631 N N . THR B 1 572 ? -17.266 -8.625 -34.344 1 28.33 572 THR B N 1
ATOM 10632 C CA . THR B 1 572 ? -16.984 -9.703 -35.281 1 28.33 572 THR B CA 1
ATOM 10633 C C . THR B 1 572 ? -18.141 -10.695 -35.312 1 28.33 572 THR B C 1
ATOM 10635 O O . THR B 1 572 ? -18.703 -11.039 -34.281 1 28.33 572 THR B O 1
ATOM 10638 N N . ASN B 1 573 ? -18.844 -10.758 -36.406 1 28.94 573 ASN B N 1
ATOM 10639 C CA . ASN B 1 573 ? -19.781 -11.703 -37 1 28.94 573 ASN B CA 1
ATOM 10640 C C . ASN B 1 573 ? -19.484 -13.133 -36.562 1 28.94 573 ASN B C 1
ATOM 10642 O O . ASN B 1 573 ? -18.906 -13.914 -37.312 1 28.94 573 ASN B O 1
ATOM 10646 N N . MET B 1 574 ? -18.734 -13.367 -35.531 1 29.45 574 MET B N 1
ATOM 10647 C CA . MET B 1 574 ? -18.734 -14.82 -35.438 1 29.45 574 MET B CA 1
ATOM 10648 C C . MET B 1 574 ? -20.156 -15.359 -35.312 1 29.45 574 MET B C 1
ATOM 10650 O O . MET B 1 574 ? -20.891 -14.969 -34.406 1 29.45 574 MET B O 1
ATOM 10654 N N . THR B 1 575 ? -20.844 -15.602 -36.281 1 32.19 575 THR B N 1
ATOM 10655 C CA . THR B 1 575 ? -21.953 -16.531 -36.5 1 32.19 575 THR B CA 1
ATOM 10656 C C . THR B 1 575 ? -21.938 -17.625 -35.438 1 32.19 575 THR B C 1
ATOM 10658 O O . THR B 1 575 ? -22.625 -18.641 -35.562 1 32.19 575 THR B O 1
ATOM 10661 N N . ASN B 1 576 ? -20.859 -17.719 -34.625 1 35.62 576 ASN B N 1
ATOM 10662 C CA . ASN B 1 576 ? -20.953 -18.906 -33.75 1 35.62 576 ASN B CA 1
ATOM 10663 C C . ASN B 1 576 ? -22.109 -18.797 -32.781 1 35.62 576 ASN B C 1
ATOM 10665 O O . ASN B 1 576 ? -22.438 -17.688 -32.312 1 35.62 576 ASN B O 1
ATOM 10669 N N . THR B 1 577 ? -23 -19.719 -32.594 1 37.34 577 THR B N 1
ATOM 10670 C CA . THR B 1 577 ? -24.156 -20.031 -31.766 1 37.34 577 THR B CA 1
ATOM 10671 C C . THR B 1 577 ? -23.906 -19.625 -30.312 1 37.34 577 THR B C 1
ATOM 10673 O O . THR B 1 577 ? -23.016 -20.172 -29.656 1 37.34 577 THR B O 1
ATOM 10676 N N . THR B 1 578 ? -23.938 -18.422 -30.016 1 40.53 578 THR B N 1
ATOM 10677 C CA . THR B 1 578 ? -23.969 -17.953 -28.641 1 40.53 578 THR B CA 1
ATOM 10678 C C . THR B 1 578 ? -25.016 -18.703 -27.828 1 40.53 578 THR B C 1
ATOM 10680 O O . THR B 1 578 ? -26.172 -18.828 -28.25 1 40.53 578 THR B O 1
ATOM 10683 N N . GLN B 1 579 ? -24.578 -19.609 -27.031 1 47.56 579 GLN B N 1
ATOM 10684 C CA . GLN B 1 579 ? -25.531 -20.266 -26.125 1 47.56 579 GLN B CA 1
ATOM 10685 C C . GLN B 1 579 ? -26.234 -19.25 -25.234 1 47.56 579 GLN B C 1
ATOM 10687 O O . GLN B 1 579 ? -25.828 -18.078 -25.156 1 47.56 579 GLN B O 1
ATOM 10692 N N . GLU B 1 580 ? -27.312 -19.625 -24.656 1 42.94 580 GLU B N 1
ATOM 10693 C CA . GLU B 1 580 ? -28.234 -18.891 -23.797 1 42.94 580 GLU B CA 1
ATOM 10694 C C . GLU B 1 580 ? -27.484 -18.031 -22.797 1 42.94 580 GLU B C 1
ATOM 10696 O O . GLU B 1 580 ? -27.969 -16.953 -22.422 1 42.94 580 GLU B O 1
ATOM 10701 N N . ASN B 1 581 ? -26.359 -18.5 -22.297 1 47.12 581 ASN B N 1
ATOM 10702 C CA . ASN B 1 581 ? -25.766 -17.703 -21.234 1 47.12 581 ASN B CA 1
ATOM 10703 C C . ASN B 1 581 ? -24.766 -16.703 -21.766 1 47.12 581 ASN B C 1
ATOM 10705 O O . ASN B 1 581 ? -23.984 -16.109 -21.016 1 47.12 581 ASN B O 1
ATOM 10709 N N . GLY B 1 582 ? -24.844 -16.469 -23.047 1 53.06 582 GLY B N 1
ATOM 10710 C CA . GLY B 1 582 ? -24.047 -15.422 -23.656 1 53.06 582 GLY B CA 1
ATOM 10711 C C . GLY B 1 582 ? -22.594 -15.812 -23.859 1 53.06 582 GLY B C 1
ATOM 10712 O O . GLY B 1 582 ? -21.781 -15 -24.312 1 53.06 582 GLY B O 1
ATOM 10713 N N . ILE B 1 583 ? -22.266 -17.031 -23.344 1 60.47 583 ILE B N 1
ATOM 10714 C CA . ILE B 1 583 ? -20.906 -17.484 -23.562 1 60.47 583 ILE B CA 1
ATOM 10715 C C . ILE B 1 583 ? -20.797 -18.203 -24.906 1 60.47 583 ILE B C 1
ATOM 10717 O O . ILE B 1 583 ? -21.594 -19.094 -25.203 1 60.47 583 ILE B O 1
ATOM 10721 N N . GLU B 1 584 ? -19.953 -17.734 -25.734 1 72.25 584 GLU B N 1
ATOM 10722 C CA . GLU B 1 584 ? -19.766 -18.328 -27.062 1 72.25 584 GLU B CA 1
ATOM 10723 C C . GLU B 1 584 ? -19.172 -19.719 -26.969 1 72.25 584 GLU B C 1
ATOM 10725 O O . GLU B 1 584 ? -18.266 -19.969 -26.172 1 72.25 584 GLU B O 1
ATOM 10730 N N . LEU B 1 585 ? -19.891 -20.719 -27.641 1 85.31 585 LEU B N 1
ATOM 10731 C CA . LEU B 1 585 ? -19.359 -22.078 -27.719 1 85.31 585 LEU B CA 1
ATOM 10732 C C . LEU B 1 585 ? -18.047 -22.109 -28.484 1 85.31 585 LEU B C 1
ATOM 10734 O O . LEU B 1 585 ? -17.891 -21.391 -29.484 1 85.31 585 LEU B O 1
ATOM 10738 N N . PRO B 1 586 ? -17.156 -22.984 -28.016 1 90.44 586 PRO B N 1
ATOM 10739 C CA . PRO B 1 586 ? -15.938 -23.156 -28.812 1 90.44 586 PRO B CA 1
ATOM 10740 C C . PRO B 1 586 ? -16.219 -23.656 -30.219 1 90.44 586 PRO B C 1
ATOM 10742 O O . PRO B 1 586 ? -17.25 -24.297 -30.453 1 90.44 586 PRO B O 1
ATOM 10745 N N . GLU B 1 587 ? -15.312 -23.297 -31.156 1 93.19 587 GLU B N 1
ATOM 10746 C CA . GLU B 1 587 ? -15.438 -23.812 -32.5 1 93.19 587 GLU B CA 1
ATOM 10747 C C . GLU B 1 587 ? -15.523 -25.328 -32.531 1 93.19 587 GLU B C 1
ATOM 10749 O O . GLU B 1 587 ? -14.82 -26 -31.75 1 93.19 587 GLU B O 1
ATOM 10754 N N . ARG B 1 588 ? -16.328 -25.891 -33.406 1 94.56 588 ARG B N 1
ATOM 10755 C CA . ARG B 1 588 ? -16.672 -27.312 -33.406 1 94.56 588 ARG B CA 1
ATOM 10756 C C . ARG B 1 588 ? -15.422 -28.172 -33.531 1 94.56 588 ARG B C 1
ATOM 10758 O O . ARG B 1 588 ? -15.219 -29.109 -32.781 1 94.56 588 ARG B O 1
ATOM 10765 N N . GLU B 1 589 ? -14.609 -27.953 -34.531 1 96.31 589 GLU B N 1
ATOM 10766 C CA . GLU B 1 589 ? -13.414 -28.766 -34.75 1 96.31 589 GLU B CA 1
ATOM 10767 C C . GLU B 1 589 ? -12.453 -28.656 -33.562 1 96.31 589 GLU B C 1
ATOM 10769 O O . GLU B 1 589 ? -11.844 -29.641 -33.156 1 96.31 589 GLU B O 1
ATOM 10774 N N . LEU B 1 590 ? -12.328 -27.453 -33.062 1 96.5 590 LEU B N 1
ATOM 10775 C CA . LEU B 1 590 ? -11.484 -27.219 -31.906 1 96.5 590 LEU B CA 1
ATOM 10776 C C . LEU B 1 590 ? -11.953 -28.062 -30.719 1 96.5 590 LEU B C 1
ATOM 10778 O O . LEU B 1 590 ? -11.141 -28.703 -30.047 1 96.5 590 LEU B O 1
ATOM 10782 N N . TYR B 1 591 ? -13.25 -28.016 -30.516 1 96.44 591 TYR B N 1
ATOM 10783 C CA . TYR B 1 591 ? -13.828 -28.766 -29.406 1 96.44 591 TYR B CA 1
ATOM 10784 C C . TYR B 1 591 ? -13.562 -30.266 -29.578 1 96.44 591 TYR B C 1
ATOM 10786 O O . TYR B 1 591 ? -13.188 -30.953 -28.625 1 96.44 591 TYR B O 1
ATOM 10794 N N . ILE B 1 592 ? -13.734 -30.75 -30.75 1 96.69 592 ILE B N 1
ATOM 10795 C CA . ILE B 1 592 ? -13.555 -32.188 -31.047 1 96.69 592 ILE B CA 1
ATOM 10796 C C . ILE B 1 592 ? -12.102 -32.562 -30.797 1 96.69 592 ILE B C 1
ATOM 10798 O O . ILE B 1 592 ? -11.828 -33.562 -30.109 1 96.69 592 ILE B O 1
ATOM 10802 N N . ARG B 1 593 ? -11.203 -31.828 -31.328 1 97.94 593 ARG B N 1
ATOM 10803 C CA . ARG B 1 593 ? -9.781 -32.125 -31.188 1 97.94 593 ARG B CA 1
ATOM 10804 C C . ARG B 1 593 ? -9.328 -32 -29.75 1 97.94 593 ARG B C 1
ATOM 10806 O O . ARG B 1 593 ? -8.508 -32.781 -29.266 1 97.94 593 ARG B O 1
ATOM 10813 N N . TRP B 1 594 ? -9.891 -31 -29.109 1 98 594 TRP B N 1
ATOM 10814 C CA . TRP B 1 594 ? -9.578 -30.828 -27.688 1 98 594 TRP B CA 1
ATOM 10815 C C . TRP B 1 594 ? -10.062 -32.031 -26.875 1 98 594 TRP B C 1
ATOM 10817 O O . TRP B 1 594 ? -9.352 -32.5 -25.984 1 98 594 TRP B O 1
ATOM 10827 N N . LEU B 1 595 ? -11.25 -32.438 -27.141 1 97.69 595 LEU B N 1
ATOM 10828 C CA . LEU B 1 595 ? -11.812 -33.625 -26.453 1 97.69 595 LEU B CA 1
ATOM 10829 C C . LEU B 1 595 ? -10.953 -34.844 -26.703 1 97.69 595 LEU B C 1
ATOM 10831 O O . LEU B 1 595 ? -10.75 -35.656 -25.797 1 97.69 595 LEU B O 1
ATOM 10835 N N . GLN B 1 596 ? -10.5 -35 -27.906 1 98.25 596 GLN B N 1
ATOM 10836 C CA . GLN B 1 596 ? -9.617 -36.125 -28.25 1 98.25 596 GLN B CA 1
ATOM 10837 C C . GLN B 1 596 ? -8.344 -36.094 -27.406 1 98.25 596 GLN B C 1
ATOM 10839 O O . GLN B 1 596 ? -7.953 -37.125 -26.844 1 98.25 596 GLN B O 1
ATOM 10844 N N . MET B 1 597 ? -7.746 -34.969 -27.297 1 98.25 597 MET B N 1
ATOM 10845 C CA . MET B 1 597 ? -6.547 -34.844 -26.469 1 98.25 597 MET B CA 1
ATOM 10846 C C . MET B 1 597 ? -6.863 -35.062 -25 1 98.25 597 MET B C 1
ATOM 10848 O O . MET B 1 597 ? -6.176 -35.844 -24.328 1 98.25 597 MET B O 1
ATOM 10852 N N . ALA B 1 598 ? -7.926 -34.469 -24.516 1 97.88 598 ALA B N 1
ATOM 10853 C CA . ALA B 1 598 ? -8.297 -34.5 -23.094 1 97.88 598 ALA B CA 1
ATOM 10854 C C . ALA B 1 598 ? -8.641 -35.906 -22.656 1 97.88 598 ALA B C 1
ATOM 10856 O O . ALA B 1 598 ? -8.477 -36.25 -21.484 1 97.88 598 ALA B O 1
ATOM 10857 N N . THR B 1 599 ? -9.086 -36.719 -23.516 1 98.06 599 THR B N 1
ATOM 10858 C CA . THR B 1 599 ? -9.469 -38.094 -23.219 1 98.06 599 THR B CA 1
ATOM 10859 C C . THR B 1 599 ? -8.297 -38.844 -22.609 1 98.06 599 THR B C 1
ATOM 10861 O O . THR B 1 599 ? -8.5 -39.781 -21.812 1 98.06 599 THR B O 1
ATOM 10864 N N . PHE B 1 600 ? -7.129 -38.438 -22.922 1 98.38 600 PHE B N 1
ATOM 10865 C CA . PHE B 1 600 ? -5.945 -39.156 -22.5 1 98.38 600 PHE B CA 1
ATOM 10866 C C . PHE B 1 600 ? -5.27 -38.469 -21.328 1 98.38 600 PHE B C 1
ATOM 10868 O O . PHE B 1 600 ? -4.23 -38.906 -20.844 1 98.38 600 PHE B O 1
ATOM 10875 N N . LEU B 1 601 ? -5.781 -37.406 -20.859 1 98.19 601 LEU B N 1
ATOM 10876 C CA . LEU B 1 601 ? -5.203 -36.625 -19.75 1 98.19 601 LEU B CA 1
ATOM 10877 C C . LEU B 1 601 ? -5.746 -37.125 -18.406 1 98.19 601 LEU B C 1
ATOM 10879 O O . LEU B 1 601 ? -6.707 -37.906 -18.375 1 98.19 601 LEU B O 1
ATOM 10883 N N . PRO B 1 602 ? -5.137 -36.719 -17.281 1 97.75 602 PRO B N 1
ATOM 10884 C CA . PRO B 1 602 ? -5.426 -37.312 -15.984 1 97.75 602 PRO B CA 1
ATOM 10885 C C . PRO B 1 602 ? -6.855 -37.062 -15.508 1 97.75 602 PRO B C 1
ATOM 10887 O O . PRO B 1 602 ? -7.449 -37.906 -14.836 1 97.75 602 PRO B O 1
ATOM 10890 N N . VAL B 1 603 ? -7.355 -35.906 -15.758 1 97.69 603 VAL B N 1
ATOM 10891 C CA . VAL B 1 603 ? -8.695 -35.5 -15.336 1 97.69 603 VAL B CA 1
ATOM 10892 C C . VAL B 1 603 ? -9.469 -34.938 -16.531 1 97.69 603 VAL B C 1
ATOM 10894 O O . VAL B 1 603 ? -8.914 -34.219 -17.344 1 97.69 603 VAL B O 1
ATOM 10897 N N . MET B 1 604 ? -10.742 -35.344 -16.594 1 96.81 604 MET B N 1
ATOM 10898 C CA . MET B 1 604 ? -11.633 -34.781 -17.609 1 96.81 604 MET B CA 1
ATOM 10899 C C . MET B 1 604 ? -12.453 -33.656 -17.031 1 96.81 604 MET B C 1
ATOM 10901 O O . MET B 1 604 ? -13.211 -33.844 -16.078 1 96.81 604 MET B O 1
ATOM 10905 N N . LYS B 1 605 ? -12.281 -32.531 -17.578 1 96.56 605 LYS B N 1
ATOM 10906 C CA . LYS B 1 605 ? -13 -31.344 -17.109 1 96.56 605 LYS B CA 1
ATOM 10907 C C . LYS B 1 605 ? -13.836 -30.734 -18.234 1 96.56 605 LYS B C 1
ATOM 10909 O O . LYS B 1 605 ? -13.352 -30.578 -19.344 1 96.56 605 LYS B O 1
ATOM 10914 N N . PHE B 1 606 ? -15.117 -30.438 -17.922 1 95.06 606 PHE B N 1
ATOM 10915 C CA . PHE B 1 606 ? -16.016 -29.891 -18.938 1 95.06 606 PHE B CA 1
ATOM 10916 C C . PHE B 1 606 ? -16.672 -28.609 -18.422 1 95.06 606 PHE B C 1
ATOM 10918 O O . PHE B 1 606 ? -17.016 -28.5 -17.25 1 95.06 606 PHE B O 1
ATOM 10925 N N . THR B 1 607 ? -16.75 -27.688 -19.281 1 91.75 607 THR B N 1
ATOM 10926 C CA . THR B 1 607 ? -17.625 -26.531 -19.078 1 91.75 607 THR B CA 1
ATOM 10927 C C . THR B 1 607 ? -18.797 -26.547 -20.047 1 91.75 607 THR B C 1
ATOM 10929 O O . THR B 1 607 ? -19.938 -26.391 -19.641 1 91.75 607 THR B O 1
ATOM 10932 N N . HIS B 1 608 ? -18.453 -26.875 -21.281 1 90.94 608 HIS B N 1
ATOM 10933 C CA . HIS B 1 608 ? -19.453 -27.047 -22.328 1 90.94 608 HIS B CA 1
ATOM 10934 C C . HIS B 1 608 ? -19.672 -28.516 -22.641 1 90.94 608 HIS B C 1
ATOM 10936 O O . HIS B 1 608 ? -18.734 -29.234 -22.953 1 90.94 608 HIS B O 1
ATOM 10942 N N . LEU B 1 609 ? -20.922 -28.859 -22.625 1 91.88 609 LEU B N 1
ATOM 10943 C CA . LEU B 1 609 ? -21.266 -30.25 -22.922 1 91.88 609 LEU B CA 1
ATOM 10944 C C . LEU B 1 609 ? -21.297 -30.484 -24.422 1 91.88 609 LEU B C 1
ATOM 10946 O O . LEU B 1 609 ? -21.688 -29.609 -25.188 1 91.88 609 LEU B O 1
ATOM 10950 N N . PRO B 1 610 ? -20.875 -31.656 -24.828 1 92.62 610 PRO B N 1
ATOM 10951 C CA . PRO B 1 610 ? -20.891 -31.969 -26.266 1 92.62 610 PRO B CA 1
ATOM 10952 C C . PRO B 1 610 ? -22.297 -31.875 -26.859 1 92.62 610 PRO B C 1
ATOM 10954 O O . PRO B 1 610 ? -22.438 -31.578 -28.062 1 92.62 610 PRO B O 1
ATOM 10957 N N . SER B 1 611 ? -23.375 -32.062 -26.078 1 90.88 611 SER B N 1
ATOM 10958 C CA . SER B 1 611 ? -24.75 -32.031 -26.562 1 90.88 611 SER B CA 1
ATOM 10959 C C . SER B 1 611 ? -25.172 -30.625 -27.016 1 90.88 611 SER B C 1
ATOM 10961 O O . SER B 1 611 ? -26.125 -30.469 -27.766 1 90.88 611 SER B O 1
ATOM 10963 N N . LYS B 1 612 ? -24.453 -29.688 -26.531 1 89.5 612 LYS B N 1
ATOM 10964 C CA . LYS B 1 612 ? -24.828 -28.297 -26.812 1 89.5 612 LYS B CA 1
ATOM 10965 C C . LYS B 1 612 ? -24.594 -27.969 -28.281 1 89.5 612 LYS B C 1
ATOM 10967 O O . LYS B 1 612 ? -25.141 -26.984 -28.797 1 89.5 612 LYS B O 1
ATOM 10972 N N . TYR B 1 613 ? -23.766 -28.766 -28.984 1 91.19 613 TYR B N 1
ATOM 10973 C CA . TYR B 1 613 ? -23.5 -28.531 -30.391 1 91.19 613 TYR B CA 1
ATOM 10974 C C . TYR B 1 613 ? -24.641 -29.031 -31.266 1 91.19 613 TYR B C 1
ATOM 10976 O O . TYR B 1 613 ? -24.719 -28.719 -32.469 1 91.19 613 TYR B O 1
ATOM 10984 N N . ASN B 1 614 ? -25.609 -29.641 -30.734 1 89.5 614 ASN B N 1
ATOM 10985 C CA . ASN B 1 614 ? -26.734 -30.203 -31.484 1 89.5 614 ASN B CA 1
ATOM 10986 C C . ASN B 1 614 ? -26.266 -30.891 -32.75 1 89.5 614 ASN B C 1
ATOM 10988 O O . ASN B 1 614 ? -26.797 -30.625 -33.844 1 89.5 614 ASN B O 1
ATOM 10992 N N . ASP B 1 615 ? -25.156 -31.516 -32.688 1 91.62 615 ASP B N 1
ATOM 10993 C CA . ASP B 1 615 ? -24.547 -32.25 -33.75 1 91.62 615 ASP B CA 1
ATOM 10994 C C . ASP B 1 615 ? -24.328 -33.719 -33.375 1 91.62 615 ASP B C 1
ATOM 10996 O O . ASP B 1 615 ? -23.547 -34.031 -32.469 1 91.62 615 ASP B O 1
ATOM 11000 N N . GLU B 1 616 ? -24.938 -34.531 -34.125 1 91.62 616 GLU B N 1
ATOM 11001 C CA . GLU B 1 616 ? -24.891 -35.969 -33.812 1 91.62 616 GLU B CA 1
ATOM 11002 C C . GLU B 1 616 ? -23.484 -36.531 -33.938 1 91.62 616 GLU B C 1
ATOM 11004 O O . GLU B 1 616 ? -23.094 -37.438 -33.219 1 91.62 616 GLU B O 1
ATOM 11009 N N . LYS B 1 617 ? -22.781 -36 -34.812 1 91.31 617 LYS B N 1
ATOM 11010 C CA . LYS B 1 617 ? -21.406 -36.438 -35.031 1 91.31 617 LYS B CA 1
ATOM 11011 C C . LYS B 1 617 ? -20.531 -36.156 -33.812 1 91.31 617 LYS B C 1
ATOM 11013 O O . LYS B 1 617 ? -19.703 -36.969 -33.406 1 91.31 617 LYS B O 1
ATOM 11018 N N . VAL B 1 618 ? -20.734 -35 -33.219 1 93.69 618 VAL B N 1
ATOM 11019 C CA . VAL B 1 618 ? -20 -34.625 -32.031 1 93.69 618 VAL B CA 1
ATOM 11020 C C . VAL B 1 618 ? -20.375 -35.562 -30.859 1 93.69 618 VAL B C 1
ATOM 11022 O O . VAL B 1 618 ? -19.5 -36 -30.109 1 93.69 618 VAL B O 1
ATOM 11025 N N . LEU B 1 619 ? -21.625 -35.844 -30.781 1 94 619 LEU B N 1
ATOM 11026 C CA . LEU B 1 619 ? -22.109 -36.688 -29.703 1 94 619 LEU B CA 1
ATOM 11027 C C . LEU B 1 619 ? -21.578 -38.125 -29.859 1 94 619 LEU B C 1
ATOM 11029 O O . LEU B 1 619 ? -21.188 -38.75 -28.875 1 94 619 LEU B O 1
ATOM 11033 N N . GLU B 1 620 ? -21.656 -38.562 -31.062 1 94.5 620 GLU B N 1
ATOM 11034 C CA . GLU B 1 620 ? -21.141 -39.906 -31.344 1 94.5 620 GLU B CA 1
ATOM 11035 C C . GLU B 1 620 ? -19.656 -40 -31.016 1 94.5 620 GLU B C 1
ATOM 11037 O O . GLU B 1 620 ? -19.188 -40.969 -30.438 1 94.5 620 GLU B O 1
ATOM 11042 N N . MET B 1 621 ? -18.969 -39.062 -31.391 1 94.81 621 MET B N 1
ATOM 11043 C CA . MET B 1 621 ? -17.547 -39.031 -31.109 1 94.81 621 MET B CA 1
ATOM 11044 C C . MET B 1 621 ? -17.297 -39 -29.609 1 94.81 621 MET B C 1
ATOM 11046 O O . MET B 1 621 ? -16.406 -39.688 -29.094 1 94.81 621 MET B O 1
ATOM 11050 N N . ALA B 1 622 ? -18.016 -38.125 -28.922 1 95.94 622 ALA B N 1
ATOM 11051 C CA . ALA B 1 622 ? -17.891 -38.062 -27.484 1 95.94 622 ALA B CA 1
ATOM 11052 C C . ALA B 1 622 ? -18.156 -39.406 -26.812 1 95.94 622 ALA B C 1
ATOM 11054 O O . ALA B 1 622 ? -17.484 -39.781 -25.859 1 95.94 622 ALA B O 1
ATOM 11055 N N . LYS B 1 623 ? -19.141 -40.062 -27.297 1 95.56 623 LYS B N 1
ATOM 11056 C CA . LYS B 1 623 ? -19.5 -41.375 -26.781 1 95.56 623 LYS B CA 1
ATOM 11057 C C . LYS B 1 623 ? -18.359 -42.375 -27 1 95.56 623 LYS B C 1
ATOM 11059 O O . LYS B 1 623 ? -18 -43.125 -26.094 1 95.56 623 LYS B O 1
ATOM 11064 N N . ASN B 1 624 ? -17.859 -42.406 -28.203 1 96.12 624 ASN B N 1
ATOM 11065 C CA . ASN B 1 624 ? -16.766 -43.281 -28.531 1 96.12 624 ASN B CA 1
ATOM 11066 C C . ASN B 1 624 ? -15.523 -43 -27.688 1 96.12 624 ASN B C 1
ATOM 11068 O O . ASN B 1 624 ? -14.867 -43.938 -27.188 1 96.12 624 ASN B O 1
ATOM 11072 N N . LEU B 1 625 ? -15.195 -41.781 -27.578 1 97.12 625 LEU B N 1
ATOM 11073 C CA . LEU B 1 625 ? -14.023 -41.406 -26.797 1 97.12 625 LEU B CA 1
ATOM 11074 C C . LEU B 1 625 ? -14.227 -41.719 -25.312 1 97.12 625 LEU B C 1
ATOM 11076 O O . LEU B 1 625 ? -13.281 -42.094 -24.625 1 97.12 625 LEU B O 1
ATOM 11080 N N . THR B 1 626 ? -15.438 -41.531 -24.828 1 96.5 626 THR B N 1
ATOM 11081 C CA . THR B 1 626 ? -15.75 -41.906 -23.453 1 96.5 626 THR B CA 1
ATOM 11082 C C . THR B 1 626 ? -15.531 -43.375 -23.219 1 96.5 626 THR B C 1
ATOM 11084 O O . THR B 1 626 ? -14.969 -43.781 -22.203 1 96.5 626 THR B O 1
ATOM 11087 N N . SER B 1 627 ? -16.031 -44.156 -24.141 1 96.31 627 SER B N 1
ATOM 11088 C CA . SER B 1 627 ? -15.844 -45.594 -24.062 1 96.31 627 SER B CA 1
ATOM 11089 C C . SER B 1 627 ? -14.359 -45.938 -24.078 1 96.31 627 SER B C 1
ATOM 11091 O O . SER B 1 627 ? -13.914 -46.781 -23.297 1 96.31 627 SER B O 1
ATOM 11093 N N . LEU B 1 628 ? -13.664 -45.344 -24.969 1 96.75 628 LEU B N 1
ATOM 11094 C CA . LEU B 1 628 ? -12.227 -45.562 -25.047 1 96.75 628 LEU B CA 1
ATOM 11095 C C . LEU B 1 628 ? -11.555 -45.219 -23.719 1 96.75 628 LEU B C 1
ATOM 11097 O O . LEU B 1 628 ? -10.719 -46 -23.234 1 96.75 628 LEU B O 1
ATOM 11101 N N . ARG B 1 629 ? -11.852 -44.125 -23.094 1 97.31 629 ARG B N 1
ATOM 11102 C CA . ARG B 1 629 ? -11.266 -43.688 -21.828 1 97.31 629 ARG B CA 1
ATOM 11103 C C . ARG B 1 629 ? -11.594 -44.688 -20.719 1 97.31 629 ARG B C 1
ATOM 11105 O O . ARG B 1 629 ? -10.711 -45.094 -19.953 1 97.31 629 ARG B O 1
ATOM 11112 N N . GLN B 1 630 ? -12.828 -45.156 -20.594 1 95.94 630 GLN B N 1
ATOM 11113 C CA . GLN B 1 630 ? -13.273 -46 -19.516 1 95.94 630 GLN B CA 1
ATOM 11114 C C . GLN B 1 630 ? -12.641 -47.406 -19.625 1 95.94 630 GLN B C 1
ATOM 11116 O O . GLN B 1 630 ? -12.297 -48 -18.609 1 95.94 630 GLN B O 1
ATOM 11121 N N . LYS B 1 631 ? -12.438 -47.844 -20.828 1 96.38 631 LYS B N 1
ATOM 11122 C CA . LYS B 1 631 ? -12.008 -49.219 -21.031 1 96.38 631 LYS B CA 1
ATOM 11123 C C . LYS B 1 631 ? -10.484 -49.312 -21.016 1 96.38 631 LYS B C 1
ATOM 11125 O O . LYS B 1 631 ? -9.93 -50.312 -20.531 1 96.38 631 LYS B O 1
ATOM 11130 N N . LEU B 1 632 ? -9.891 -48.312 -21.531 1 97 632 LEU B N 1
ATOM 11131 C CA . LEU B 1 632 ? -8.461 -48.469 -21.75 1 97 632 LEU B CA 1
ATOM 11132 C C . LEU B 1 632 ? -7.676 -47.438 -20.938 1 97 632 LEU B C 1
ATOM 11134 O O . LEU B 1 632 ? -6.723 -47.781 -20.234 1 97 632 LEU B O 1
ATOM 11138 N N . ILE B 1 633 ? -8.039 -46.219 -21.016 1 97.75 633 ILE B N 1
ATOM 11139 C CA . ILE B 1 633 ? -7.211 -45.125 -20.484 1 97.75 633 ILE B CA 1
ATOM 11140 C C . ILE B 1 633 ? -7.336 -45.062 -18.969 1 97.75 633 ILE B C 1
ATOM 11142 O O . ILE B 1 633 ? -6.328 -45.031 -18.266 1 97.75 633 ILE B O 1
ATOM 11146 N N . THR B 1 634 ? -8.562 -45.031 -18.406 1 97.19 634 THR B N 1
ATOM 11147 C CA . THR B 1 634 ? -8.781 -44.906 -16.969 1 97.19 634 THR B CA 1
ATOM 11148 C C . THR B 1 634 ? -8.07 -46.031 -16.219 1 97.19 634 THR B C 1
ATOM 11150 O O . THR B 1 634 ? -7.348 -45.781 -15.25 1 97.19 634 THR B O 1
ATOM 11153 N N . PRO B 1 635 ? -8.25 -47.281 -16.625 1 97.19 635 PRO B N 1
ATOM 11154 C CA . PRO B 1 635 ? -7.52 -48.344 -15.93 1 97.19 635 PRO B CA 1
ATOM 11155 C C . PRO B 1 635 ? -6.008 -48.156 -15.961 1 97.19 635 PRO B C 1
ATOM 11157 O O . PRO B 1 635 ? -5.316 -48.438 -14.984 1 97.19 635 PRO B O 1
ATOM 11160 N N . LEU B 1 636 ? -5.527 -47.719 -17.047 1 97 636 LEU B N 1
ATOM 11161 C CA . LEU B 1 636 ? -4.098 -47.469 -17.188 1 97 636 LEU B CA 1
ATOM 11162 C C . LEU B 1 636 ? -3.652 -46.344 -16.25 1 97 636 LEU B C 1
ATOM 11164 O O . LEU B 1 636 ? -2.607 -46.438 -15.602 1 97 636 LEU B O 1
ATOM 11168 N N . LEU B 1 637 ? -4.383 -45.25 -16.234 1 97.81 637 LEU B N 1
ATOM 11169 C CA . LEU B 1 637 ? -4.074 -44.156 -15.336 1 97.81 637 LEU B CA 1
ATOM 11170 C C . LEU B 1 637 ? -4.09 -44.594 -13.883 1 97.81 637 LEU B C 1
ATOM 11172 O O . LEU B 1 637 ? -3.232 -44.188 -13.094 1 97.81 637 LEU B O 1
ATOM 11176 N N . LEU B 1 638 ? -5.055 -45.406 -13.492 1 97.12 638 LEU B N 1
ATOM 11177 C CA . LEU B 1 638 ? -5.145 -45.906 -12.133 1 97.12 638 LEU B CA 1
ATOM 11178 C C . LEU B 1 638 ? -3.971 -46.844 -11.82 1 97.12 638 LEU B C 1
ATOM 11180 O O . LEU B 1 638 ? -3.492 -46.875 -10.68 1 97.12 638 LEU B O 1
ATOM 11184 N N . LYS B 1 639 ? -3.562 -47.531 -12.82 1 96.44 639 LYS B N 1
ATOM 11185 C CA . LYS B 1 639 ? -2.373 -48.375 -12.656 1 96.44 639 LYS B CA 1
ATOM 11186 C C . LYS B 1 639 ? -1.144 -47.5 -12.352 1 96.44 639 LYS B C 1
ATOM 11188 O O . LYS B 1 639 ? -0.425 -47.781 -11.383 1 96.44 639 LYS B O 1
ATOM 11193 N N . TYR B 1 640 ? -0.934 -46.5 -13.109 1 95.44 640 TYR B N 1
ATOM 11194 C CA . TYR B 1 640 ? 0.262 -45.688 -12.984 1 95.44 640 TYR B CA 1
ATOM 11195 C C . TYR B 1 640 ? 0.144 -44.719 -11.797 1 95.44 640 TYR B C 1
ATOM 11197 O O . TYR B 1 640 ? 1.137 -44.156 -11.367 1 95.44 640 TYR B O 1
ATOM 11205 N N . LYS B 1 641 ? -1.071 -44.562 -11.297 1 94.38 641 LYS B N 1
ATOM 11206 C CA . LYS B 1 641 ? -1.267 -43.812 -10.047 1 94.38 641 LYS B CA 1
ATOM 11207 C C . LYS B 1 641 ? -0.384 -44.375 -8.938 1 94.38 641 LYS B C 1
ATOM 11209 O O . LYS B 1 641 ? 0.159 -43.625 -8.133 1 94.38 641 LYS B O 1
ATOM 11214 N N . ARG B 1 642 ? -0.207 -45.594 -8.906 1 90.31 642 ARG B N 1
ATOM 11215 C CA . ARG B 1 642 ? 0.624 -46.25 -7.898 1 90.31 642 ARG B CA 1
ATOM 11216 C C . ARG B 1 642 ? 2.082 -45.812 -8.031 1 90.31 642 ARG B C 1
ATOM 11218 O O . ARG B 1 642 ? 2.734 -45.5 -7.031 1 90.31 642 ARG B O 1
ATOM 11225 N N . GLU B 1 643 ? 2.547 -45.812 -9.227 1 88.38 643 GLU B N 1
ATOM 11226 C CA . GLU B 1 643 ? 3.918 -45.375 -9.469 1 88.38 643 GLU B CA 1
ATOM 11227 C C . GLU B 1 643 ? 4.098 -43.906 -9.102 1 88.38 643 GLU B C 1
ATOM 11229 O O . GLU B 1 643 ? 5.152 -43.531 -8.594 1 88.38 643 GLU B O 1
ATOM 11234 N N . ALA B 1 644 ? 3.104 -43.219 -9.461 1 90.69 644 ALA B N 1
ATOM 11235 C CA . ALA B 1 644 ? 3.148 -41.812 -9.117 1 90.69 644 ALA B CA 1
ATOM 11236 C C . ALA B 1 644 ? 3.23 -41.594 -7.605 1 90.69 644 ALA B C 1
ATOM 11238 O O . ALA B 1 644 ? 4.004 -40.781 -7.121 1 90.69 644 ALA B O 1
ATOM 11239 N N . LEU B 1 645 ? 2.508 -42.344 -6.82 1 90.62 645 LEU B N 1
ATOM 11240 C CA . LEU B 1 645 ? 2.459 -42.25 -5.367 1 90.62 645 LEU B CA 1
ATOM 11241 C C . LEU B 1 645 ? 3.732 -42.812 -4.738 1 90.62 645 LEU B C 1
ATOM 11243 O O . LEU B 1 645 ? 4.195 -42.281 -3.713 1 90.62 645 LEU B O 1
ATOM 11247 N N . GLU B 1 646 ? 4.32 -43.75 -5.375 1 86.19 646 GLU B N 1
ATOM 11248 C CA . GLU B 1 646 ? 5.484 -44.438 -4.809 1 86.19 646 GLU B CA 1
ATOM 11249 C C . GLU B 1 646 ? 6.777 -43.719 -5.203 1 86.19 646 GLU B C 1
ATOM 11251 O O . GLU B 1 646 ? 7.668 -43.531 -4.371 1 86.19 646 GLU B O 1
ATOM 11256 N N . GLU B 1 647 ? 6.816 -43.344 -6.523 1 82.69 647 GLU B N 1
ATOM 11257 C CA . GLU B 1 647 ? 8.094 -42.875 -7.043 1 82.69 647 GLU B CA 1
ATOM 11258 C C . GLU B 1 647 ? 8.016 -41.406 -7.414 1 82.69 647 GLU B C 1
ATOM 11260 O O . GLU B 1 647 ? 9.031 -40.75 -7.699 1 82.69 647 GLU B O 1
ATOM 11265 N N . GLY B 1 648 ? 6.891 -40.938 -7.5 1 83.44 648 GLY B N 1
ATOM 11266 C CA . GLY B 1 648 ? 6.738 -39.531 -7.82 1 83.44 648 GLY B CA 1
ATOM 11267 C C . GLY B 1 648 ? 6.773 -39.25 -9.312 1 83.44 648 GLY B C 1
ATOM 11268 O O . GLY B 1 648 ? 6.875 -38.094 -9.727 1 83.44 648 GLY B O 1
ATOM 11269 N N . LEU B 1 649 ? 6.672 -40.219 -10.133 1 87.56 649 LEU B N 1
ATOM 11270 C CA . LEU B 1 649 ? 6.68 -40.031 -11.586 1 87.56 649 LEU B CA 1
ATOM 11271 C C . LEU B 1 649 ? 5.332 -39.5 -12.078 1 87.56 649 LEU B C 1
ATOM 11273 O O . LEU B 1 649 ? 4.285 -39.938 -11.586 1 87.56 649 LEU B O 1
ATOM 11277 N N . PRO B 1 650 ? 5.371 -38.656 -13 1 91.81 650 PRO B N 1
ATOM 11278 C CA . PRO B 1 650 ? 4.102 -38.125 -13.492 1 91.81 650 PRO B CA 1
ATOM 11279 C C . PRO B 1 650 ? 3.297 -39.156 -14.289 1 91.81 650 PRO B C 1
ATOM 11281 O O . PRO B 1 650 ? 3.873 -40.062 -14.883 1 91.81 650 PRO B O 1
ATOM 11284 N N . LEU B 1 651 ? 2.027 -39 -14.305 1 95.56 651 LEU B N 1
ATOM 11285 C CA . LEU B 1 651 ? 1.156 -39.844 -15.102 1 95.56 651 LEU B CA 1
ATOM 11286 C C . LEU B 1 651 ? 1.391 -39.625 -16.594 1 95.56 651 LEU B C 1
ATOM 11288 O O . LEU B 1 651 ? 1.469 -40.562 -17.375 1 95.56 651 LEU B O 1
ATOM 11292 N N . ILE B 1 652 ? 1.468 -38.344 -16.891 1 96.81 652 ILE B N 1
ATOM 11293 C CA . ILE B 1 652 ? 1.754 -37.906 -18.266 1 96.81 652 ILE B CA 1
ATOM 11294 C C . ILE B 1 652 ? 3.248 -37.656 -18.422 1 96.81 652 ILE B C 1
ATOM 11296 O O . ILE B 1 652 ? 3.809 -36.781 -17.719 1 96.81 652 ILE B O 1
ATOM 11300 N N . ARG B 1 653 ? 3.842 -38.344 -19.359 1 95.69 653 ARG B N 1
ATOM 11301 C CA . ARG B 1 653 ? 5.301 -38.281 -19.422 1 95.69 653 ARG B CA 1
ATOM 11302 C C . ARG B 1 653 ? 5.762 -37.812 -20.797 1 95.69 653 ARG B C 1
ATOM 11304 O O . ARG B 1 653 ? 5.156 -38.156 -21.828 1 95.69 653 ARG B O 1
ATOM 11311 N N . PRO B 1 654 ? 6.848 -37.062 -20.781 1 96 654 PRO B N 1
ATOM 11312 C CA . PRO B 1 654 ? 7.496 -36.812 -22.078 1 96 654 PRO B CA 1
ATOM 11313 C C . PRO B 1 654 ? 8.102 -38.094 -22.672 1 96 654 PRO B C 1
ATOM 11315 O O . PRO B 1 654 ? 8.414 -39.031 -21.938 1 96 654 PRO B O 1
ATOM 11318 N N . LEU B 1 655 ? 8.281 -38.062 -23.906 1 95.38 655 LEU B N 1
ATOM 11319 C CA . LEU B 1 655 ? 8.703 -39.281 -24.594 1 95.38 655 LEU B CA 1
ATOM 11320 C C . LEU B 1 655 ? 10.109 -39.688 -24.172 1 95.38 655 LEU B C 1
ATOM 11322 O O . LEU B 1 655 ? 10.445 -40.875 -24.188 1 95.38 655 LEU B O 1
ATOM 11326 N N . TRP B 1 656 ? 10.992 -38.719 -23.797 1 92.38 656 TRP B N 1
ATOM 11327 C CA . TRP B 1 656 ? 12.352 -39.062 -23.391 1 92.38 656 TRP B CA 1
ATOM 11328 C C . TRP B 1 656 ? 12.352 -39.844 -22.078 1 92.38 656 TRP B C 1
ATOM 11330 O O . TRP B 1 656 ? 13.344 -40.5 -21.734 1 92.38 656 TRP B O 1
ATOM 11340 N N . LEU B 1 657 ? 11.328 -39.812 -21.281 1 90.62 657 LEU B N 1
ATOM 11341 C CA . LEU B 1 657 ? 11.219 -40.594 -20.047 1 90.62 657 LEU B CA 1
ATOM 11342 C C . LEU B 1 657 ? 10.828 -42.031 -20.359 1 90.62 657 LEU B C 1
ATOM 11344 O O . LEU B 1 657 ? 10.953 -42.906 -19.5 1 90.62 657 LEU B O 1
ATOM 11348 N N . VAL B 1 658 ? 10.195 -42.219 -21.484 1 88.88 658 VAL B N 1
ATOM 11349 C CA . VAL B 1 658 ? 9.797 -43.562 -21.906 1 88.88 658 VAL B CA 1
ATOM 11350 C C . VAL B 1 658 ? 11 -44.312 -22.484 1 88.88 658 VAL B C 1
ATOM 11352 O O . VAL B 1 658 ? 11.289 -45.438 -22.094 1 88.88 658 VAL B O 1
ATOM 11355 N N . SER B 1 659 ? 11.508 -43.75 -23.453 1 82.94 659 SER B N 1
ATOM 11356 C CA . SER B 1 659 ? 12.719 -44.312 -24.047 1 82.94 659 SER B CA 1
ATOM 11357 C C . SER B 1 659 ? 13.703 -43.219 -24.438 1 82.94 659 SER B C 1
ATOM 11359 O O . SER B 1 659 ? 13.289 -42.094 -24.781 1 82.94 659 SER B O 1
ATOM 11361 N N . GLY B 1 660 ? 14.914 -43.5 -24.297 1 74.75 660 GLY B N 1
ATOM 11362 C CA . GLY B 1 660 ? 15.953 -42.562 -24.688 1 74.75 660 GLY B CA 1
ATOM 11363 C C . GLY B 1 660 ? 15.969 -42.281 -26.172 1 74.75 660 GLY B C 1
ATOM 11364 O O . GLY B 1 660 ? 15.078 -42.719 -26.906 1 74.75 660 GLY B O 1
ATOM 11365 N N . GLY B 1 661 ? 16.688 -41.344 -26.625 1 78.69 661 GLY B N 1
ATOM 11366 C CA . GLY B 1 661 ? 16.859 -40.969 -28.031 1 78.69 661 GLY B CA 1
ATOM 11367 C C . GLY B 1 661 ? 16.797 -39.469 -28.25 1 78.69 661 GLY B C 1
ATOM 11368 O O . GLY B 1 661 ? 16.062 -38.781 -27.562 1 78.69 661 GLY B O 1
ATOM 11369 N N . ASP B 1 662 ? 17.438 -39.094 -29.266 1 84 662 ASP B N 1
ATOM 11370 C CA . ASP B 1 662 ? 17.594 -37.656 -29.547 1 84 662 ASP B CA 1
ATOM 11371 C C . ASP B 1 662 ? 16.297 -37.062 -30.078 1 84 662 ASP B C 1
ATOM 11373 O O . ASP B 1 662 ? 15.953 -35.938 -29.75 1 84 662 ASP B O 1
ATOM 11377 N N . ALA B 1 663 ? 15.586 -37.844 -30.781 1 87.56 663 ALA B N 1
ATOM 11378 C CA . ALA B 1 663 ? 14.375 -37.344 -31.406 1 87.56 663 ALA B CA 1
ATOM 11379 C C . ALA B 1 663 ? 13.312 -37 -30.359 1 87.56 663 ALA B C 1
ATOM 11381 O O . ALA B 1 663 ? 12.555 -36.062 -30.5 1 87.56 663 ALA B O 1
ATOM 11382 N N . ALA B 1 664 ? 13.25 -37.719 -29.344 1 90.44 664 ALA B N 1
ATOM 11383 C CA . ALA B 1 664 ? 12.234 -37.594 -28.312 1 90.44 664 ALA B CA 1
ATOM 11384 C C . ALA B 1 664 ? 12.422 -36.312 -27.516 1 90.44 664 ALA B C 1
ATOM 11386 O O . ALA B 1 664 ? 11.484 -35.781 -26.906 1 90.44 664 ALA B O 1
ATOM 11387 N N . LEU B 1 665 ? 13.586 -35.781 -27.609 1 91.25 665 LEU B N 1
ATOM 11388 C CA . LEU B 1 665 ? 13.969 -34.688 -26.75 1 91.25 665 LEU B CA 1
ATOM 11389 C C . LEU B 1 665 ? 13.188 -33.406 -27.109 1 91.25 665 LEU B C 1
ATOM 11391 O O . LEU B 1 665 ? 12.891 -32.594 -26.234 1 91.25 665 LEU B O 1
ATOM 11395 N N . MET B 1 666 ? 12.773 -33.312 -28.297 1 91.25 666 MET B N 1
ATOM 11396 C CA . MET B 1 666 ? 12.195 -32.031 -28.75 1 91.25 666 MET B CA 1
ATOM 11397 C C . MET B 1 666 ? 10.695 -32.188 -28.953 1 91.25 666 MET B C 1
ATOM 11399 O O . MET B 1 666 ? 10.008 -31.188 -29.266 1 91.25 666 MET B O 1
ATOM 11403 N N . VAL B 1 667 ? 10.172 -33.344 -28.812 1 93.88 667 VAL B N 1
ATOM 11404 C CA . VAL B 1 667 ? 8.766 -33.594 -29.109 1 93.88 667 VAL B CA 1
ATOM 11405 C C . VAL B 1 667 ? 7.898 -32.906 -28.047 1 93.88 667 VAL B C 1
ATOM 11407 O O . VAL B 1 667 ? 7.98 -33.219 -26.859 1 93.88 667 VAL B O 1
ATOM 11410 N N . GLN B 1 668 ? 7.133 -31.938 -28.453 1 93.31 668 GLN B N 1
ATOM 11411 C CA . GLN B 1 668 ? 6.336 -31.156 -27.516 1 93.31 668 GLN B CA 1
ATOM 11412 C C . GLN B 1 668 ? 4.844 -31.391 -27.734 1 93.31 668 GLN B C 1
ATOM 11414 O O . GLN B 1 668 ? 4.02 -30.922 -26.938 1 93.31 668 GLN B O 1
ATOM 11419 N N . ASP B 1 669 ? 4.441 -32.094 -28.766 1 96.69 669 ASP B N 1
ATOM 11420 C CA . ASP B 1 669 ? 3.031 -32.25 -29.109 1 96.69 669 ASP B CA 1
ATOM 11421 C C . ASP B 1 669 ? 2.586 -33.688 -28.969 1 96.69 669 ASP B C 1
ATOM 11423 O O . ASP B 1 669 ? 1.562 -34.094 -29.531 1 96.69 669 ASP B O 1
ATOM 11427 N N . GLU B 1 670 ? 3.416 -34.531 -28.344 1 97.69 670 GLU B N 1
ATOM 11428 C CA . GLU B 1 670 ? 3.109 -35.906 -27.984 1 97.69 670 GLU B CA 1
ATOM 11429 C C . GLU B 1 670 ? 3.426 -36.188 -26.516 1 97.69 670 GLU B C 1
ATOM 11431 O O . GLU B 1 670 ? 4.227 -35.469 -25.906 1 97.69 670 GLU B O 1
ATOM 11436 N N . PHE B 1 671 ? 2.766 -37.156 -26.016 1 97.94 671 PHE B N 1
ATOM 11437 C CA . PHE B 1 671 ? 3.068 -37.562 -24.641 1 97.94 671 PHE B CA 1
ATOM 11438 C C . PHE B 1 671 ? 2.762 -39.062 -24.453 1 97.94 671 PHE B C 1
ATOM 11440 O O . PHE B 1 671 ? 2.146 -39.688 -25.312 1 97.94 671 PHE B O 1
ATOM 11447 N N . ALA B 1 672 ? 3.244 -39.531 -23.344 1 97.31 672 ALA B N 1
ATOM 11448 C CA . ALA B 1 672 ? 3.004 -40.906 -23.016 1 97.31 672 ALA B CA 1
ATOM 11449 C C . ALA B 1 672 ? 2.262 -41.062 -21.688 1 97.31 672 ALA B C 1
ATOM 11451 O O . ALA B 1 672 ? 2.414 -40.219 -20.797 1 97.31 672 ALA B O 1
ATOM 11452 N N . ILE B 1 673 ? 1.422 -42 -21.609 1 97.56 673 ILE B N 1
ATOM 11453 C CA . ILE B 1 673 ? 0.86 -42.406 -20.328 1 97.56 673 ILE B CA 1
ATOM 11454 C C . ILE B 1 673 ? 1.675 -43.562 -19.766 1 97.56 673 ILE B C 1
ATOM 11456 O O . ILE B 1 673 ? 1.619 -44.688 -20.297 1 97.56 673 ILE B O 1
ATOM 11460 N N . GLY B 1 674 ? 2.34 -43.219 -18.734 1 93.19 674 GLY B N 1
ATOM 11461 C CA . GLY B 1 674 ? 3.332 -44.219 -18.328 1 93.19 674 GLY B CA 1
ATOM 11462 C C . GLY B 1 674 ? 4.312 -44.562 -19.438 1 93.19 674 GLY B C 1
ATOM 11463 O O . GLY B 1 674 ? 4.93 -43.656 -20.016 1 93.19 674 GLY B O 1
ATOM 11464 N N . ASP B 1 675 ? 4.484 -45.875 -19.656 1 91.88 675 ASP B N 1
ATOM 11465 C CA . ASP B 1 675 ? 5.328 -46.344 -20.734 1 91.88 675 ASP B CA 1
ATOM 11466 C C . ASP B 1 675 ? 4.543 -47.25 -21.688 1 91.88 675 ASP B C 1
ATOM 11468 O O . ASP B 1 675 ? 5.133 -48 -22.484 1 91.88 675 ASP B O 1
ATOM 11472 N N . GLU B 1 676 ? 3.275 -47.031 -21.688 1 95.25 676 GLU B N 1
ATOM 11473 C CA . GLU B 1 676 ? 2.484 -48.031 -22.359 1 95.25 676 GLU B CA 1
ATOM 11474 C C . GLU B 1 676 ? 1.696 -47.438 -23.531 1 95.25 676 GLU B C 1
ATOM 11476 O O . GLU B 1 676 ? 1.306 -48.156 -24.453 1 95.25 676 GLU B O 1
ATOM 11481 N N . ILE B 1 677 ? 1.372 -46.188 -23.484 1 97.69 677 ILE B N 1
ATOM 11482 C CA . ILE B 1 677 ? 0.616 -45.594 -24.562 1 97.69 677 ILE B CA 1
ATOM 11483 C C . ILE B 1 677 ? 1.28 -44.281 -24.969 1 97.69 677 ILE B C 1
ATOM 11485 O O . ILE B 1 677 ? 1.659 -43.469 -24.125 1 97.69 677 ILE B O 1
ATOM 11489 N N . VAL B 1 678 ? 1.502 -44.062 -26.234 1 97.81 678 VAL B N 1
ATOM 11490 C CA . VAL B 1 678 ? 1.934 -42.781 -26.797 1 97.81 678 VAL B CA 1
ATOM 11491 C C . VAL B 1 678 ? 0.762 -42.094 -27.5 1 97.81 678 VAL B C 1
ATOM 11493 O O . VAL B 1 678 ? 0.067 -42.719 -28.312 1 97.81 678 VAL B O 1
ATOM 11496 N N . VAL B 1 679 ? 0.485 -40.938 -27.188 1 98.62 679 VAL B N 1
ATOM 11497 C CA . VAL B 1 679 ? -0.632 -40.188 -27.75 1 98.62 679 VAL B CA 1
ATOM 11498 C C . VAL B 1 679 ? -0.104 -39.031 -28.594 1 98.62 679 VAL B C 1
ATOM 11500 O O . VAL B 1 679 ? 0.8 -38.312 -28.172 1 98.62 679 VAL B O 1
ATOM 11503 N N . ALA B 1 680 ? -0.603 -38.812 -29.781 1 98.38 680 ALA B N 1
ATOM 11504 C CA . ALA B 1 680 ? -0.205 -37.75 -30.703 1 98.38 680 ALA B CA 1
ATOM 11505 C C . ALA B 1 680 ? -1.426 -37.062 -31.312 1 98.38 680 ALA B C 1
ATOM 11507 O O . ALA B 1 680 ? -1.696 -37.219 -32.5 1 98.38 680 ALA B O 1
ATOM 11508 N N . PRO B 1 681 ? -2.07 -36.219 -30.609 1 98.25 681 PRO B N 1
ATOM 11509 C CA . PRO B 1 681 ? -3.295 -35.594 -31.109 1 98.25 681 PRO B CA 1
ATOM 11510 C C . PRO B 1 681 ? -3.018 -34.5 -32.156 1 98.25 681 PRO B C 1
ATOM 11512 O O . PRO B 1 681 ? -1.892 -34 -32.25 1 98.25 681 PRO B O 1
ATOM 11515 N N . ILE B 1 682 ? -4.047 -34.188 -32.969 1 98.12 682 ILE B N 1
ATOM 11516 C CA . ILE B 1 682 ? -3.988 -33.031 -33.844 1 98.12 682 ILE B CA 1
ATOM 11517 C C . ILE B 1 682 ? -4.203 -31.734 -33.062 1 98.12 682 ILE B C 1
ATOM 11519 O O . ILE B 1 682 ? -5.168 -31.625 -32.312 1 98.12 682 ILE B O 1
ATOM 11523 N N . LEU B 1 683 ? -3.314 -30.797 -33.281 1 97.44 683 LEU B N 1
ATOM 11524 C CA . LEU B 1 683 ? -3.373 -29.594 -32.469 1 97.44 683 LEU B CA 1
ATOM 11525 C C . LEU B 1 683 ? -3.58 -28.359 -33.344 1 97.44 683 LEU B C 1
ATOM 11527 O O . LEU B 1 683 ? -3.668 -27.234 -32.812 1 97.44 683 LEU B O 1
ATOM 11531 N N . ASN B 1 684 ? -3.68 -28.5 -34.656 1 96.62 684 ASN B N 1
ATOM 11532 C CA . ASN B 1 684 ? -3.865 -27.391 -35.562 1 96.62 684 ASN B CA 1
ATOM 11533 C C . ASN B 1 684 ? -5.172 -27.516 -36.344 1 96.62 684 ASN B C 1
ATOM 11535 O O . ASN B 1 684 ? -5.617 -28.625 -36.656 1 96.62 684 ASN B O 1
ATOM 11539 N N . PRO B 1 685 ? -5.703 -26.359 -36.688 1 96.69 685 PRO B N 1
ATOM 11540 C CA . PRO B 1 685 ? -6.996 -26.375 -37.375 1 96.69 685 PRO B CA 1
ATOM 11541 C C . PRO B 1 685 ? -6.91 -26.984 -38.781 1 96.69 685 PRO B C 1
ATOM 11543 O O . PRO B 1 685 ? -5.984 -26.688 -39.531 1 96.69 685 PRO B O 1
ATOM 11546 N N . GLY B 1 686 ? -7.816 -27.797 -39.062 1 95.75 686 GLY B N 1
ATOM 11547 C CA . GLY B 1 686 ? -7.992 -28.312 -40.406 1 95.75 686 GLY B CA 1
ATOM 11548 C C . GLY B 1 686 ? -7.023 -29.422 -40.75 1 95.75 686 GLY B C 1
ATOM 11549 O O . GLY B 1 686 ? -7.105 -30.016 -41.844 1 95.75 686 GLY B O 1
ATOM 11550 N N . GLU B 1 687 ? -6.16 -29.75 -39.875 1 96.19 687 GLU B N 1
ATOM 11551 C CA . GLU B 1 687 ? -5.152 -30.766 -40.156 1 96.19 687 GLU B CA 1
ATOM 11552 C C . GLU B 1 687 ? -5.719 -32.188 -39.969 1 96.19 687 GLU B C 1
ATOM 11554 O O . GLU B 1 687 ? -6.488 -32.406 -39.031 1 96.19 687 GLU B O 1
ATOM 11559 N N . THR B 1 688 ? -5.355 -33.094 -40.938 1 96.75 688 THR B N 1
ATOM 11560 C CA . THR B 1 688 ? -5.777 -34.469 -40.844 1 96.75 688 THR B CA 1
ATOM 11561 C C . THR B 1 688 ? -4.578 -35.406 -40.969 1 96.75 688 THR B C 1
ATOM 11563 O O . THR B 1 688 ? -4.746 -36.625 -41.125 1 96.75 688 THR B O 1
ATOM 11566 N N . THR B 1 689 ? -3.445 -34.812 -41.062 1 96.81 689 THR B N 1
ATOM 11567 C CA . THR B 1 689 ? -2.189 -35.562 -41.031 1 96.81 689 THR B CA 1
ATOM 11568 C C . THR B 1 689 ? -1.187 -34.906 -40.094 1 96.81 689 THR B C 1
ATOM 11570 O O . THR B 1 689 ? -1.298 -33.719 -39.781 1 96.81 689 THR B O 1
ATOM 11573 N N . ARG B 1 690 ? -0.281 -35.75 -39.562 1 97.12 690 ARG B N 1
ATOM 11574 C CA . ARG B 1 690 ? 0.75 -35.156 -38.719 1 97.12 690 ARG B CA 1
ATOM 11575 C C . ARG B 1 690 ? 1.999 -36.031 -38.688 1 97.12 690 ARG B C 1
ATOM 11577 O O . ARG B 1 690 ? 1.974 -37.188 -39.188 1 97.12 690 ARG B O 1
ATOM 11584 N N . GLU B 1 691 ? 3.064 -35.406 -38.219 1 96.38 691 GLU B N 1
ATOM 11585 C CA . GLU B 1 691 ? 4.285 -36.156 -37.906 1 96.38 691 GLU B CA 1
ATOM 11586 C C . GLU B 1 691 ? 4.207 -36.812 -36.531 1 96.38 691 GLU B C 1
ATOM 11588 O O . GLU B 1 691 ? 3.766 -36.188 -35.562 1 96.38 691 GLU B O 1
ATOM 11593 N N . VAL B 1 692 ? 4.523 -38.125 -36.438 1 97.19 692 VAL B N 1
ATOM 11594 C CA . VAL B 1 692 ? 4.461 -38.844 -35.188 1 97.19 692 VAL B CA 1
ATOM 11595 C C . VAL B 1 692 ? 5.797 -39.531 -34.906 1 97.19 692 VAL B C 1
ATOM 11597 O O . VAL B 1 692 ? 6.375 -40.156 -35.781 1 97.19 692 VAL B O 1
ATOM 11600 N N . TYR B 1 693 ? 6.312 -39.312 -33.812 1 96.62 693 TYR B N 1
ATOM 11601 C CA . TYR B 1 693 ? 7.496 -40.031 -33.375 1 96.62 693 TYR B CA 1
ATOM 11602 C C . TYR B 1 693 ? 7.121 -41.156 -32.406 1 96.62 693 TYR B C 1
ATOM 11604 O O . TYR B 1 693 ? 6.398 -40.938 -31.438 1 96.62 693 TYR B O 1
ATOM 11612 N N . LEU B 1 694 ? 7.574 -42.406 -32.625 1 95.56 694 LEU B N 1
ATOM 11613 C CA . LEU B 1 694 ? 7.379 -43.531 -31.719 1 95.56 694 LEU B CA 1
ATOM 11614 C C . LEU B 1 694 ? 8.695 -43.906 -31.047 1 95.56 694 LEU B C 1
ATOM 11616 O O . LEU B 1 694 ? 9.688 -44.188 -31.734 1 95.56 694 LEU B O 1
ATOM 11620 N N . PRO B 1 695 ? 8.711 -43.969 -29.797 1 93.94 695 PRO B N 1
ATOM 11621 C CA . PRO B 1 695 ? 9.914 -44.406 -29.094 1 93.94 695 PRO B CA 1
ATOM 11622 C C . PRO B 1 695 ? 10.258 -45.875 -29.359 1 93.94 695 PRO B C 1
ATOM 11624 O O . PRO B 1 695 ? 9.469 -46.594 -29.969 1 93.94 695 PRO B O 1
ATOM 11627 N N . ALA B 1 696 ? 11.453 -46.25 -28.859 1 91.25 696 ALA B N 1
ATOM 11628 C CA . ALA B 1 696 ? 11.922 -47.625 -29.078 1 91.25 696 ALA B CA 1
ATOM 11629 C C . ALA B 1 696 ? 10.914 -48.625 -28.547 1 91.25 696 ALA B C 1
ATOM 11631 O O . ALA B 1 696 ? 10.312 -48.438 -27.484 1 91.25 696 ALA B O 1
ATOM 11632 N N . GLY B 1 697 ? 10.734 -49.688 -29.344 1 91.31 697 GLY B N 1
ATOM 11633 C CA . GLY B 1 697 ? 9.789 -50.75 -28.969 1 91.31 697 GLY B CA 1
ATOM 11634 C C . GLY B 1 697 ? 8.82 -51.094 -30.078 1 91.31 697 GLY B C 1
ATOM 11635 O O . GLY B 1 697 ? 8.969 -50.625 -31.219 1 91.31 697 GLY B O 1
ATOM 11636 N N . LEU B 1 698 ? 7.914 -51.969 -29.75 1 94.5 698 LEU B N 1
ATOM 11637 C CA . LEU B 1 698 ? 6.844 -52.375 -30.672 1 94.5 698 LEU B CA 1
ATOM 11638 C C . LEU B 1 698 ? 5.516 -51.75 -30.234 1 94.5 698 LEU B C 1
ATOM 11640 O O . LEU B 1 698 ? 5.141 -51.844 -29.062 1 94.5 698 LEU B O 1
ATOM 11644 N N . TRP B 1 699 ? 4.887 -51.062 -31.234 1 96.12 699 TRP B N 1
ATOM 11645 C CA . TRP B 1 699 ? 3.68 -50.312 -30.922 1 96.12 699 TRP B CA 1
ATOM 11646 C C . TRP B 1 699 ? 2.52 -50.75 -31.812 1 96.12 699 TRP B C 1
ATOM 11648 O O . TRP B 1 699 ? 2.697 -50.938 -33.031 1 96.12 699 TRP B O 1
ATOM 11658 N N . GLN B 1 700 ? 1.409 -50.938 -31.25 1 97.06 700 GLN B N 1
ATOM 11659 C CA . GLN B 1 700 ? 0.183 -51.219 -32 1 97.06 700 GLN B CA 1
ATOM 11660 C C . GLN B 1 700 ? -0.588 -49.906 -32.25 1 97.06 700 GLN B C 1
ATOM 11662 O O . GLN B 1 700 ? -0.908 -49.188 -31.312 1 97.06 700 GLN B O 1
ATOM 11667 N N . ASP B 1 701 ? -0.855 -49.656 -33.5 1 96.31 701 ASP B N 1
ATOM 11668 C CA . ASP B 1 701 ? -1.593 -48.469 -33.906 1 96.31 701 ASP B CA 1
ATOM 11669 C C . ASP B 1 701 ? -3.037 -48.531 -33.406 1 96.31 701 ASP B C 1
ATOM 11671 O O . ASP B 1 701 ? -3.762 -49.469 -33.719 1 96.31 701 ASP B O 1
ATOM 11675 N N . GLY B 1 702 ? -3.488 -47.562 -32.75 1 95.12 702 GLY B N 1
ATOM 11676 C CA . GLY B 1 702 ? -4.82 -47.531 -32.156 1 95.12 702 GLY B CA 1
ATOM 11677 C C . GLY B 1 702 ? -5.91 -47.25 -33.156 1 95.12 702 GLY B C 1
ATOM 11678 O O . GLY B 1 702 ? -7.094 -47.469 -32.906 1 95.12 702 GLY B O 1
ATOM 11679 N N . ILE B 1 703 ? -5.551 -46.75 -34.312 1 93.38 703 ILE B N 1
ATOM 11680 C CA . ILE B 1 703 ? -6.531 -46.438 -35.344 1 93.38 703 ILE B CA 1
ATOM 11681 C C . ILE B 1 703 ? -6.746 -47.625 -36.25 1 93.38 703 ILE B C 1
ATOM 11683 O O . ILE B 1 703 ? -7.879 -48.094 -36.438 1 93.38 703 ILE B O 1
ATOM 11687 N N . ASP B 1 704 ? -5.645 -48.219 -36.75 1 92.44 704 ASP B N 1
ATOM 11688 C CA . ASP B 1 704 ? -5.816 -49.281 -37.719 1 92.44 704 ASP B CA 1
ATOM 11689 C C . ASP B 1 704 ? -5.355 -50.625 -37.156 1 92.44 704 ASP B C 1
ATOM 11691 O O . ASP B 1 704 ? -5.492 -51.656 -37.812 1 92.44 704 ASP B O 1
ATOM 11695 N N . GLY B 1 705 ? -4.746 -50.688 -36 1 93 705 GLY B N 1
ATOM 11696 C CA . GLY B 1 705 ? -4.395 -51.906 -35.344 1 93 705 GLY B CA 1
ATOM 11697 C C . GLY B 1 705 ? -3.068 -52.5 -35.812 1 93 705 GLY B C 1
ATOM 11698 O O . GLY B 1 705 ? -2.594 -53.5 -35.25 1 93 705 GLY B O 1
ATOM 11699 N N . SER B 1 706 ? -2.441 -51.875 -36.75 1 94.06 706 SER B N 1
ATOM 11700 C CA . SER B 1 706 ? -1.187 -52.375 -37.281 1 94.06 706 SER B CA 1
ATOM 11701 C C . SER B 1 706 ? -0.054 -52.25 -36.281 1 94.06 706 SER B C 1
ATOM 11703 O O . SER B 1 706 ? -0.097 -51.406 -35.375 1 94.06 706 SER B O 1
ATOM 11705 N N . LEU B 1 707 ? 0.9 -53.156 -36.375 1 94.88 707 LEU B N 1
ATOM 11706 C CA . LEU B 1 707 ? 2.098 -53.094 -35.562 1 94.88 707 LEU B CA 1
ATOM 11707 C C . LEU B 1 707 ? 3.176 -52.25 -36.188 1 94.88 707 LEU B C 1
ATOM 11709 O O . LEU B 1 707 ? 3.424 -52.344 -37.406 1 94.88 707 LEU B O 1
ATOM 11713 N N . ARG B 1 708 ? 3.666 -51.406 -35.406 1 93.88 708 ARG B N 1
ATOM 11714 C CA . ARG B 1 708 ? 4.688 -50.5 -35.906 1 93.88 708 ARG B CA 1
ATOM 11715 C C . ARG B 1 708 ? 5.941 -50.562 -35.031 1 93.88 708 ARG B C 1
ATOM 11717 O O . ARG B 1 708 ? 5.855 -50.688 -33.812 1 93.88 708 ARG B O 1
ATOM 11724 N N . LYS B 1 709 ? 7.102 -50.531 -35.719 1 92.5 709 LYS B N 1
ATOM 11725 C CA . LYS B 1 709 ? 8.367 -50.469 -35 1 92.5 709 LYS B CA 1
ATOM 11726 C C . LYS B 1 709 ? 8.672 -49.031 -34.562 1 92.5 709 LYS B C 1
ATOM 11728 O O . LYS B 1 709 ? 8.461 -48.094 -35.312 1 92.5 709 LYS B O 1
ATOM 11733 N N . GLY B 1 710 ? 9.148 -48.938 -33.344 1 92.88 710 GLY B N 1
ATOM 11734 C CA . GLY B 1 710 ? 9.461 -47.656 -32.781 1 92.88 710 GLY B CA 1
ATOM 11735 C C . GLY B 1 710 ? 10.852 -47.156 -33.125 1 92.88 710 GLY B C 1
ATOM 11736 O O . GLY B 1 710 ? 11.469 -47.656 -34.062 1 92.88 710 GLY B O 1
ATOM 11737 N N . ASN B 1 711 ? 11.25 -46.094 -32.594 1 92 711 ASN B N 1
ATOM 11738 C CA . ASN B 1 711 ? 12.5 -45.406 -32.812 1 92 711 ASN B CA 1
ATOM 11739 C C . ASN B 1 711 ? 12.57 -44.781 -34.219 1 92 711 ASN B C 1
ATOM 11741 O O . ASN B 1 711 ? 13.57 -44.969 -34.906 1 92 711 ASN B O 1
ATOM 11745 N N . ARG B 1 712 ? 11.492 -44.281 -34.531 1 92.81 712 ARG B N 1
ATOM 11746 C CA . ARG B 1 712 ? 11.445 -43.656 -35.875 1 92.81 712 ARG B CA 1
ATOM 11747 C C . ARG B 1 712 ? 10.297 -42.688 -35.969 1 92.81 712 ARG B C 1
ATOM 11749 O O . ARG B 1 712 ? 9.359 -42.719 -35.188 1 92.81 712 ARG B O 1
ATOM 11756 N N . TRP B 1 713 ? 10.359 -41.781 -36.969 1 94.94 713 TRP B N 1
ATOM 11757 C CA . TRP B 1 713 ? 9.312 -40.844 -37.312 1 94.94 713 TRP B CA 1
ATOM 11758 C C . TRP B 1 713 ? 8.352 -41.438 -38.344 1 94.94 713 TRP B C 1
ATOM 11760 O O . TRP B 1 713 ? 8.789 -42.062 -39.312 1 94.94 713 TRP B O 1
ATOM 11770 N N . MET B 1 714 ? 7.129 -41.344 -38.062 1 95.81 714 MET B N 1
ATOM 11771 C CA . MET B 1 714 ? 6.105 -41.625 -39.062 1 95.81 714 MET B CA 1
ATOM 11772 C C . MET B 1 714 ? 5.641 -40.312 -39.719 1 95.81 714 MET B C 1
ATOM 11774 O O . MET B 1 714 ? 5.098 -39.438 -39.062 1 95.81 714 MET B O 1
ATOM 11778 N N . HIS B 1 715 ? 5.832 -40.25 -41.031 1 95.69 715 HIS B N 1
ATOM 11779 C CA . HIS B 1 715 ? 5.527 -39.031 -41.75 1 95.69 715 HIS B CA 1
ATOM 11780 C C . HIS B 1 715 ? 4.125 -39.094 -42.344 1 95.69 715 HIS B C 1
ATOM 11782 O O . HIS B 1 715 ? 3.666 -40.156 -42.781 1 95.69 715 HIS B O 1
ATOM 11788 N N . GLU B 1 716 ? 3.451 -38.031 -42.375 1 95.25 716 GLU B N 1
ATOM 11789 C CA . GLU B 1 716 ? 2.127 -37.875 -42.969 1 95.25 716 GLU B CA 1
ATOM 11790 C C . GLU B 1 716 ? 1.148 -38.906 -42.438 1 95.25 716 GLU B C 1
ATOM 11792 O O . GLU B 1 716 ? 0.445 -39.562 -43.219 1 95.25 716 GLU B O 1
ATOM 11797 N N . TYR B 1 717 ? 1.315 -39.188 -41.188 1 96.62 717 TYR B N 1
ATOM 11798 C CA . TYR B 1 717 ? 0.394 -40.094 -40.562 1 96.62 717 TYR B CA 1
ATOM 11799 C C . TYR B 1 717 ? -1.032 -39.562 -40.594 1 96.62 717 TYR B C 1
ATOM 11801 O O . TYR B 1 717 ? -1.295 -38.469 -40.094 1 96.62 717 TYR B O 1
ATOM 11809 N N . LYS B 1 718 ? -1.963 -40.312 -41.094 1 96.38 718 LYS B N 1
ATOM 11810 C CA . LYS B 1 718 ? -3.332 -39.844 -41.312 1 96.38 718 LYS B CA 1
ATOM 11811 C C . LYS B 1 718 ? -4.156 -40 -40.031 1 96.38 718 LYS B C 1
ATOM 11813 O O . LYS B 1 718 ? -4.223 -41.062 -39.438 1 96.38 718 LYS B O 1
ATOM 11818 N N . VAL B 1 719 ? -4.77 -38.938 -39.625 1 97.19 719 VAL B N 1
ATOM 11819 C CA . VAL B 1 719 ? -5.66 -38.906 -38.469 1 97.19 719 VAL B CA 1
ATOM 11820 C C . VAL B 1 719 ? -6.969 -38.219 -38.844 1 97.19 719 VAL B C 1
ATOM 11822 O O . VAL B 1 719 ? -7.113 -37 -38.656 1 97.19 719 VAL B O 1
ATOM 11825 N N . PRO B 1 720 ? -7.938 -38.938 -39.281 1 95 720 PRO B N 1
ATOM 11826 C CA . PRO B 1 720 ? -9.227 -38.344 -39.594 1 95 720 PRO B CA 1
ATOM 11827 C C . PRO B 1 720 ? -9.844 -37.594 -38.406 1 95 720 PRO B C 1
ATOM 11829 O O . PRO B 1 720 ? -9.414 -37.812 -37.25 1 95 720 PRO B O 1
ATOM 11832 N N . LEU B 1 721 ? -10.805 -36.781 -38.625 1 94.69 721 LEU B N 1
ATOM 11833 C CA . LEU B 1 721 ? -11.414 -35.938 -37.625 1 94.69 721 LEU B CA 1
ATOM 11834 C C . LEU B 1 721 ? -12.016 -36.781 -36.5 1 94.69 721 LEU B C 1
ATOM 11836 O O . LEU B 1 721 ? -12.047 -36.344 -35.344 1 94.69 721 LEU B O 1
ATOM 11840 N N . GLU B 1 722 ? -12.445 -38 -36.781 1 92.62 722 GLU B N 1
ATOM 11841 C CA . GLU B 1 722 ? -13.195 -38.781 -35.812 1 92.62 722 GLU B CA 1
ATOM 11842 C C . GLU B 1 722 ? -12.273 -39.688 -35 1 92.62 722 GLU B C 1
ATOM 11844 O O . GLU B 1 722 ? -12.742 -40.438 -34.156 1 92.62 722 GLU B O 1
ATOM 11849 N N . ARG B 1 723 ? -11.008 -39.594 -35.281 1 95.12 723 ARG B N 1
ATOM 11850 C CA . ARG B 1 723 ? -10.062 -40.469 -34.594 1 95.12 723 ARG B CA 1
ATOM 11851 C C . ARG B 1 723 ? -8.961 -39.688 -33.938 1 95.12 723 ARG B C 1
ATOM 11853 O O . ARG B 1 723 ? -8.742 -38.5 -34.25 1 95.12 723 ARG B O 1
ATOM 11860 N N . VAL B 1 724 ? -8.352 -40.312 -33 1 96.88 724 VAL B N 1
ATOM 11861 C CA . VAL B 1 724 ? -7.176 -39.75 -32.312 1 96.88 724 VAL B CA 1
ATOM 11862 C C . VAL B 1 724 ? -6.016 -40.75 -32.438 1 96.88 724 VAL B C 1
ATOM 11864 O O . VAL B 1 724 ? -6.207 -41.969 -32.312 1 96.88 724 VAL B O 1
ATOM 11867 N N . ALA B 1 725 ? -4.871 -40.188 -32.75 1 97.88 725 ALA B N 1
ATOM 11868 C CA . ALA B 1 725 ? -3.688 -41.031 -32.906 1 97.88 725 ALA B CA 1
ATOM 11869 C C . ALA B 1 725 ? -3.141 -41.438 -31.531 1 97.88 725 ALA B C 1
ATOM 11871 O O . ALA B 1 725 ? -2.768 -40.594 -30.719 1 97.88 725 ALA B O 1
ATOM 11872 N N . TYR B 1 726 ? -3.092 -42.688 -31.203 1 98.31 726 TYR B N 1
ATOM 11873 C CA . TYR B 1 726 ? -2.434 -43.25 -30.031 1 98.31 726 TYR B CA 1
ATOM 11874 C C . TYR B 1 726 ? -1.859 -44.625 -30.359 1 98.31 726 TYR B C 1
ATOM 11876 O O . TYR B 1 726 ? -2.318 -45.312 -31.281 1 98.31 726 TYR B O 1
ATOM 11884 N N . PHE B 1 727 ? -0.871 -45.031 -29.688 1 97.88 727 PHE B N 1
ATOM 11885 C CA . PHE B 1 727 ? -0.122 -46.25 -29.938 1 97.88 727 PHE B CA 1
ATOM 11886 C C . PHE B 1 727 ? 0.106 -47.031 -28.641 1 97.88 727 PHE B C 1
ATOM 11888 O O . PHE B 1 727 ? 0.603 -46.469 -27.672 1 97.88 727 PHE B O 1
ATOM 11895 N N . ILE B 1 728 ? -0.201 -48.281 -28.609 1 97.5 728 ILE B N 1
ATOM 11896 C CA . ILE B 1 728 ? -0.096 -49.125 -27.422 1 97.5 728 ILE B CA 1
ATOM 11897 C C . ILE B 1 728 ? 1.17 -49.969 -27.516 1 97.5 728 ILE B C 1
ATOM 11899 O O . ILE B 1 728 ? 1.388 -50.688 -28.5 1 97.5 728 ILE B O 1
ATOM 11903 N N . ARG B 1 729 ? 1.903 -49.938 -26.516 1 95.62 729 ARG B N 1
ATOM 11904 C CA . ARG B 1 729 ? 3.141 -50.719 -26.484 1 95.62 729 ARG B CA 1
ATOM 11905 C C . ARG B 1 729 ? 2.85 -52.219 -26.422 1 95.62 729 ARG B C 1
ATOM 11907 O O . ARG B 1 729 ? 1.969 -52.656 -25.688 1 95.62 729 ARG B O 1
ATOM 11914 N N . LYS B 1 730 ? 3.516 -52.969 -27.219 1 94.12 730 LYS B N 1
ATOM 11915 C CA . LYS B 1 730 ? 3.408 -54.406 -27.25 1 94.12 730 LYS B CA 1
ATOM 11916 C C . LYS B 1 730 ? 4.754 -55.062 -26.953 1 94.12 730 LYS B C 1
ATOM 11918 O O . LYS B 1 730 ? 5.805 -54.469 -27.141 1 94.12 730 LYS B O 1
ATOM 11923 N N . PRO B 1 731 ? 4.672 -56.312 -26.391 1 89.25 731 PRO B N 1
ATOM 11924 C CA . PRO B 1 731 ? 5.938 -57.031 -26.188 1 89.25 731 PRO B CA 1
ATOM 11925 C C . PRO B 1 731 ? 6.715 -57.25 -27.484 1 89.25 731 PRO B C 1
ATOM 11927 O O . PRO B 1 731 ? 6.113 -57.5 -28.531 1 89.25 731 PRO B O 1
ATOM 11930 N N . ASP B 1 732 ? 7.98 -57.125 -27.406 1 76.94 732 ASP B N 1
ATOM 11931 C CA . ASP B 1 732 ? 8.852 -57.219 -28.578 1 76.94 732 ASP B CA 1
ATOM 11932 C C . ASP B 1 732 ? 8.75 -58.562 -29.25 1 76.94 732 ASP B C 1
ATOM 11934 O O . ASP B 1 732 ? 8.977 -58.688 -30.453 1 76.94 732 ASP B O 1
ATOM 11938 N N . ASP B 1 733 ? 8.562 -59.594 -28.547 1 70.19 733 ASP B N 1
ATOM 11939 C CA . ASP B 1 733 ? 8.531 -60.938 -29.094 1 70.19 733 ASP B CA 1
ATOM 11940 C C . ASP B 1 733 ? 7.328 -61.156 -30.016 1 70.19 733 ASP B C 1
ATOM 11942 O O . ASP B 1 733 ? 7.258 -62.125 -30.75 1 70.19 733 ASP B O 1
ATOM 11946 N N . MET B 1 734 ? 6.426 -60.344 -30.078 1 66 734 MET B N 1
ATOM 11947 C CA . MET B 1 734 ? 5.246 -60.5 -30.938 1 66 734 MET B CA 1
ATOM 11948 C C . MET B 1 734 ? 5.562 -60.125 -32.375 1 66 734 MET B C 1
ATOM 11950 O O . MET B 1 734 ? 4.734 -60.344 -33.281 1 66 734 MET B O 1
ATOM 11954 N N . ARG B 1 735 ? 6.629 -59.594 -32.75 1 54.59 735 ARG B N 1
ATOM 11955 C CA . ARG B 1 735 ? 6.98 -59.281 -34.125 1 54.59 735 ARG B CA 1
ATOM 11956 C C . ARG B 1 735 ? 6.863 -60.531 -35 1 54.59 735 ARG B C 1
ATOM 11958 O O . ARG B 1 735 ? 6.543 -60.406 -36.188 1 54.59 735 ARG B O 1
ATOM 11965 N N . PHE B 1 736 ? 7.391 -61.688 -34.531 1 43.94 736 PHE B N 1
ATOM 11966 C CA . PHE B 1 736 ? 7.543 -62.875 -35.344 1 43.94 736 PHE B CA 1
ATOM 11967 C C . PHE B 1 736 ? 6.25 -63.688 -35.344 1 43.94 736 PHE B C 1
ATOM 11969 O O . PHE B 1 736 ? 6.211 -64.812 -35.906 1 43.94 736 PHE B O 1
ATOM 11976 N N . LYS B 1 737 ? 5.25 -63.281 -34.719 1 41.59 737 LYS B N 1
ATOM 11977 C CA . LYS B 1 737 ? 4.109 -64.125 -35 1 41.59 737 LYS B CA 1
ATOM 11978 C C . LYS B 1 737 ? 3.213 -63.531 -36.062 1 41.59 737 LYS B C 1
ATOM 11980 O O . LYS B 1 737 ? 2.984 -62.312 -36.062 1 41.59 737 LYS B O 1
#

Solvent-accessible surface area (backbone atoms only — not comparable to full-atom values): 77966 Å² total; per-residue (Å²): 141,85,82,77,76,80,76,84,76,78,85,78,67,74,76,62,60,66,63,55,56,58,52,55,65,60,62,66,56,74,77,79,76,67,66,83,56,68,67,51,52,52,48,48,48,49,49,50,48,48,51,48,49,50,47,48,51,49,46,47,48,49,47,45,50,54,54,64,42,37,43,67,53,64,99,45,31,37,35,27,63,93,76,28,34,40,37,32,37,46,96,85,67,44,64,49,46,38,32,40,48,55,53,84,68,78,72,95,72,68,71,38,73,48,52,79,88,72,53,60,96,78,76,43,46,47,37,24,33,84,82,40,40,34,41,35,43,29,77,46,89,49,66,66,88,77,45,75,48,46,37,32,40,40,40,36,38,25,64,38,89,91,42,53,46,21,36,32,39,44,32,75,86,57,64,53,49,36,41,39,33,54,38,34,72,51,23,62,57,37,42,61,76,14,55,45,68,80,34,69,74,49,30,32,48,27,91,73,73,28,30,23,37,44,44,24,62,37,35,39,30,63,54,10,34,31,41,41,48,46,88,83,30,31,45,25,41,24,33,34,44,89,78,29,32,42,31,45,29,15,51,70,48,86,51,64,24,52,55,67,88,51,98,36,43,37,36,40,35,34,44,34,35,23,90,31,33,57,60,32,56,49,48,56,49,38,70,73,43,74,45,58,56,69,87,58,48,70,68,35,53,50,50,38,52,44,44,47,68,21,37,35,42,43,51,66,67,93,46,58,89,67,54,34,50,62,50,55,50,51,52,52,49,54,48,58,68,67,67,73,63,68,67,26,32,38,36,35,41,56,53,58,21,78,33,50,46,47,62,43,73,29,53,89,58,34,73,56,40,44,60,51,42,51,51,38,44,74,68,55,33,42,43,27,42,36,43,57,62,44,27,21,50,82,12,83,43,34,63,55,34,48,75,69,56,30,38,22,10,26,57,96,49,63,72,60,28,58,23,49,24,50,57,53,82,33,58,43,20,33,36,58,20,72,65,30,78,71,32,52,61,55,52,50,52,35,52,50,52,45,30,70,66,42,62,54,63,33,32,32,40,49,61,59,37,29,75,47,46,32,64,50,57,35,51,80,49,84,54,70,30,59,54,49,52,56,53,51,50,49,64,71,37,61,85,80,45,54,47,54,29,30,41,40,39,70,62,78,64,64,71,43,31,23,40,36,53,66,85,32,51,64,46,56,72,40,56,53,45,47,50,28,49,51,35,38,43,17,67,45,52,37,38,53,49,30,56,56,26,43,34,33,31,88,73,68,74,50,54,64,76,72,53,78,68,66,76,72,80,60,75,72,78,65,80,63,65,55,42,94,84,69,52,68,59,55,56,67,69,55,31,52,41,33,42,54,48,41,48,74,46,59,29,42,30,34,62,63,62,59,70,76,67,77,38,68,68,53,40,52,44,52,49,51,49,46,50,48,23,65,71,52,42,36,56,50,52,59,56,40,45,53,47,24,32,58,40,40,44,29,41,51,26,46,45,41,71,58,29,73,57,75,73,35,62,59,55,40,67,46,37,16,48,54,77,44,35,42,40,46,50,70,57,58,88,91,58,44,56,41,78,43,74,39,55,67,54,29,28,30,33,64,77,80,60,48,78,40,77,30,64,42,74,42,72,71,39,78,35,54,92,88,51,59,46,34,30,37,56,45,70,68,78,57,75,82,106,134,86,74,77,79,78,73,77,75,76,78,77,63,73,72,60,56,62,60,50,51,55,50,52,64,59,61,66,57,72,75,82,74,64,64,84,53,68,66,51,52,51,48,49,46,48,48,50,48,49,50,47,48,51,46,49,51,49,46,48,48,49,47,45,51,54,52,64,41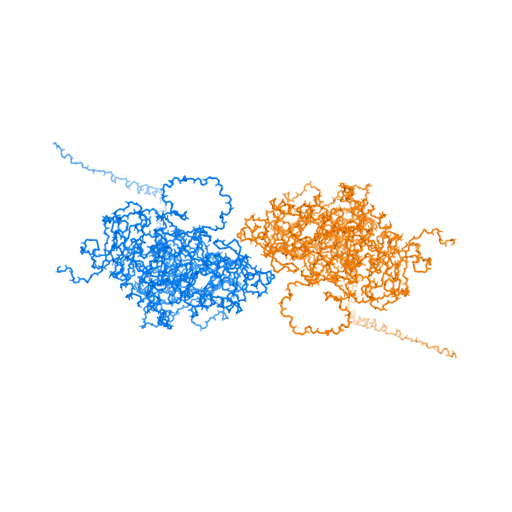,38,44,65,87,45,101,44,33,39,34,27,63,93,75,28,34,39,38,33,37,46,97,87,68,44,64,48,46,38,31,40,48,54,52,83,68,79,72,96,72,67,70,37,73,48,52,79,88,72,51,61,95,78,76,43,47,46,37,24,34,83,81,39,41,35,41,35,43,30,77,47,89,49,66,66,86,76,47,76,49,46,37,32,40,39,39,36,38,25,63,38,88,91,42,51,45,21,36,32,38,45,33,74,84,57,64,53,48,35,40,39,32,54,36,33,72,50,22,63,57,38,42,61,76,14,56,44,66,79,34,67,74,50,30,30,48,27,89,73,75,26,29,22,38,44,44,25,60,37,37,36,28,64,55,10,32,30,42,40,48,45,87,82,29,32,44,22,39,24,33,34,44,88,78,30,31,42,32,45,29,16,52,70,48,85,51,63,24,51,56,67,88,51,97,38,42,39,38,41,36,32,43,34,36,22,88,31,33,56,60,34,54,48,47,56,49,38,71,74,42,76,45,58,55,68,86,57,48,70,68,36,52,49,50,38,50,43,45,45,69,23,36,36,41,44,50,67,68,92,46,58,88,68,56,35,49,62,49,54,50,51,53,52,48,53,48,60,67,67,66,72,61,67,69,26,32,38,36,36,42,54,54,58,22,79,34,50,46,47,62,43,73,30,52,88,57,32,74,56,40,44,60,51,42,51,52,38,43,75,68,55,34,41,43,27,42,36,45,57,60,45,27,21,50,82,13,83,43,34,62,55,33,47,76,68,56,30,38,21,11,27,56,96,48,63,71,60,27,60,23,50,24,51,56,52,83,34,60,42,20,35,35,58,20,71,66,30,78,69,33,52,59,55,53,49,54,36,52,49,51,44,30,70,68,42,63,52,63,33,32,31,40,50,64,57,35,31,75,46,45,34,64,48,57,34,51,81,47,83,54,69,30,58,55,50,51,57,53,52,50,48,63,70,36,61,84,80,44,52,46,56,28,30,43,39,42,68,61,79,64,66,71,44,30,22,40,34,53,66,84,34,50,64,45,58,73,40,57,54,44,49,51,30,49,50,34,39,42,14,66,45,52,39,39,52,47,28,57,56,26,42,34,32,31,90,73,69,74,51,54,64,76,72,52,78,68,64,76,73,80,61,74,74,79,64,81,63,65,56,44,94,83,68,52,69,59,55,57,67,68,56,31,53,40,36,40,54,47,41,50,74,45,61,28,42,29,34,63,63,62,61,71,76,66,78,36,69,66,52,40,51,44,51,48,52,49,45,50,48,22,66,71,52,42,39,56,49,52,60,56,40,46,54,47,24,31,59,40,40,44,29,43,51,26,45,44,42,71,57,28,74,57,76,74,34,61,59,56,39,68,44,36,17,49,54,80,43,34,40,39,46,51,69,59,55,87,91,59,43,55,41,79,43,76,38,56,67,54,30,28,30,32,64,76,79,60,47,79,41,77,30,65,44,75,41,73,71,39,77,36,54,92,87,53,59,46,34,31,37,56,44,69,69,79,56,74,82,105

Foldseek 3Di:
DDPPPPPCPDDPDDPPPVVVVVVVVVVVPDPPPPPDCPVVVVVVVVVVVVVVVVVVCVVCVVVCVQVVQFDPDDPFWTARQQQQKIWGADPVRATQWIKRWQPPPDDRFHKDFDDPVPDDPPQWGWIDRPQFKIKTKDKDDDPVVPAQKTKMKIKMDGRDQVGKTKMKIACPPVVKFKAFFFDAPFAFARRLRGWAAWDFSFDDHRVVRHTHQEGEQKMFIFQFKIKHWDPLFRWTWIHDNVRRIIMIIGHADLFFQNPDPDPYGMTMMMMMGGRGRLRNLLVVLQPPDAFLCVPDDPVLVVLLLLQQQAAEAEDDAQDLLCDALVSQVVVLVVVVVLVQGASGEYEYEQSLDVFQQLLDGDCVRYVPLLVSCVVSVVVPYAYEYEHEQKGAPPHPCNVVCLVVLQFWAFAPDDSSHFFWFFDAAHPIITGGQLVDPVSLVVSVVSNVVRCVRRVHQAYEYEYDIQVRHRRRTDHPDDDSGSQVRVVSVLVSCVVPGHYQEYAHHHDAHRGPYAYEGHFFAQDLVRLLRQQSNLANVQSSLGQHYHYDAQRTDDGDPYNCPPDPPDPPVDPPVPVQPQPPSSDGGRDLLSNLLSLLVQLQDRGHYHHDDQCVVVDPLSSVLNSVSSVVSNPPRSVLLVVCVVVCSNRRGHQKYQVCSQDNDDVSSRDRQWIDGRNFKIWHTDSDPPDFFDKDAFAAAWKAWPPPRDIDGHPDIDGRHGHDSSGTTMIGGDHRVVPVD/DCPPCVPCVPCPPPPPPVVVVVVVVVVVPDDPVPPPPPVVVVVVVVVVVVVVVVVVVVVCVVVCVQVVQFDPLDPFWTARQQQQKIWGADPVRATQWIKRWQPPPDDSFHKDFDDPVPDDPPQWGWIDRPQFKIKTKDKDDDPCVPAQKTKMKIKMDGRDQVGKTKMKIACPPVVKFKAFFFDAPFAFARRLRGWAAWDFSFDDDRVVSHTHQEGEQKMFIFQFKIKHWDPLFRWTWIHDNVRRIIMIIGHADLFFQNPDPDPYGMTMMMMMGGRGRLRNLLVVLQPPDAFLCVPDDPVLVVLLLLQQQAAEAEAEAQDLLCDALVSQVVVLVVVVVLVQGASGEYEYEQSLDVFQQLLDGDCVRYVPLLVSQVVSVVVPYAYEYEHEQKGAPPHPCNVVCLVVLQFWAFAPDDSSHFFWFFDAAHPIITGGQLVDPVSLVVSVVSNVVRCVRRVHQAYEYEYDIQVRHRRRTDHPDDDSGSQVRVVSVLVSCVVPGHYQEYAHHHDEHRGPYAYEGHFFAQDLVRLLRQQSNLANVQSSLGQHYDYDAQRTDDGDPTNCPPDPPDPPVDDPVPVQPQPPSRDGGRDPLSSLLSLLVQLQDRGHYHHDDQCVVVDPLSSVLNSVSSVVSNPPRSVLLSVCVVVCSNRRGHQKYQVCSQDNDDVSSRDRQWIDGRNFKIWHTDSDPPDFFDKDAFAAAWKQWPPPRDIDGHPDIDGRHGHDSSGTTMIGGDHRVVPVD

Radius of gyration: 44.51 Å; Cα contacts (8 Å, |Δi|>4): 2915; chains: 2; bounding box: 124×128×154 Å

Nearest PDB structures (foldseek):
  7qqg-assembly2_B  TM=8.832E-01  e=2.099E-58  Homo sapiens
  7qqh-assembly1_A  TM=8.896E-01  e=3.345E-58  Homo sapiens
  7qqg-assembly2_C  TM=8.875E-01  e=9.001E-58  Homo sapiens
  7qqf-assembly2_B  TM=8.911E-01  e=1.136E-57  Homo sapiens
  7qqf-assembly1_A  TM=8.906E-01  e=2.721E-57  Homo sapiens